Protein AF-A0A9P4WHP0-F1 (afdb_monomer)

Secondary structure (DSSP, 8-state):
---------THHHHTTSSSSS------------------------PPPP-PPP-------------------------------------------------------------------------PPPPPPPPTT-GGGHHHHHHHHHHHHHHHHHHHHHHHHHHHHHHHHHTTTGGGGGGSEEEEEE-TTTSTTGGGSPPSHHHHHHHHHHHHHTT-SS-PEEEEE-GGGGTT-HHHHHHHHHTTSSSEEEEEPTTHHHHHHHHHHHT-TT--GGGSEEEEE-TTT-HHHIIIIIHHHHHHHHHHHHHHHHHHHHHHSTTTGGG--TTT-GGGTTT---EEEEESS----TTHHHHHTTHHHHHHHHHHHHHHHHHHHHHHTTS-SSSPPPPHHHHHHHHHHHHHHHHHHHHHHHHHHHHHTT---SPPP--SSS--TT--TTGGGHHHHHHHHHHHHHHHHHHHHHHHHHHH-TTTHHHHHHHHHHHHHHHHSS-TTTS-GGGGGGGGSHHHHHHHHHHHHHHT--THHHHHHHHHHHHHHHHHHHHHHHHHHHHHHHHHHHHHHHHHHHHHHHHHHHHHHHS--HHHHHHHHHHHHHHHHHHTTTT---TTS-HHHHHHHHHHHHHHHHHHHTS-GGGTPPP-----TTSPPPBPHHHHHT--TT-TTS----PBPHHHHHHHHHHHHHHHHHHHHHHHH----SSHHHHHHHHHHHHHHHHHTS-TTSS-SHHHHHHHHHTT-HHHHHHHHHHHHHHHHHHHGGGGS--SS-HHHHHHHHHHHHHHHHHHHHHHHHHHHSGGG---SHHHHHHHHHHHHHHHHHHHHS-HHHHHHHHHHHHHHHHHHHHHHHH-HHHHHHHHHHHHHHHHHHHHHHHHHHHHH-------------------------HHHHHHHHHHHHHTT-

Solvent-accessible surface area (backbone atoms only — not comparable to full-atom values): 54658 Å² total; per-residue (Å²): 135,88,84,86,89,85,89,85,75,77,68,76,66,60,72,74,74,65,85,86,76,89,84,83,85,85,87,85,89,88,80,88,88,88,82,82,88,84,86,87,83,91,82,89,82,86,83,82,89,80,87,83,85,90,75,92,76,99,80,72,85,85,77,92,83,85,85,85,84,90,87,87,84,88,84,87,80,89,84,89,89,84,86,90,85,88,85,85,88,86,90,85,81,88,84,86,92,80,83,90,86,84,80,87,88,88,85,82,84,86,84,89,87,86,87,79,91,82,90,77,87,76,89,73,81,86,72,76,83,79,78,91,74,60,85,83,38,74,89,36,48,68,55,51,54,52,50,51,54,51,51,53,52,52,50,52,54,49,51,56,48,51,50,58,48,48,49,57,45,54,56,39,57,74,50,30,68,81,26,35,51,63,44,36,29,39,34,36,53,28,28,29,68,48,85,90,39,59,82,45,84,57,49,55,37,60,50,52,55,48,49,52,48,64,48,59,75,69,53,79,90,49,58,32,77,44,80,51,63,37,73,85,36,84,65,39,77,56,50,57,36,36,44,36,48,64,56,81,29,64,24,34,39,38,33,30,66,40,31,34,56,55,42,51,46,17,27,58,71,32,37,62,83,66,58,31,44,67,30,23,38,37,39,34,42,30,46,84,40,56,65,58,30,64,71,48,50,52,51,49,51,52,50,49,52,54,55,44,39,77,48,40,37,66,57,49,52,64,71,42,57,92,53,54,95,69,48,32,46,90,47,16,48,49,50,56,55,54,32,48,36,65,39,75,42,49,36,23,49,71,52,63,78,72,48,52,44,72,53,42,71,47,52,55,51,44,45,52,53,29,49,51,48,54,68,68,45,46,67,62,61,47,52,50,65,53,68,77,94,50,82,62,59,57,68,70,58,48,50,51,50,50,52,52,48,54,55,53,50,29,49,54,52,23,44,57,57,47,44,50,51,50,73,70,65,45,78,44,55,36,53,58,65,63,64,67,42,65,39,81,62,19,14,57,46,20,71,48,26,53,59,55,52,25,51,51,43,22,47,45,27,40,29,51,15,42,49,43,54,35,50,33,41,71,63,32,86,74,53,39,60,56,49,50,54,46,54,51,45,56,35,51,51,34,28,79,44,65,63,70,34,26,53,81,80,55,62,63,23,75,78,36,62,42,24,29,51,30,56,36,42,37,23,43,56,42,44,39,57,65,77,54,43,59,56,29,51,51,54,31,50,49,43,38,51,53,34,60,63,43,40,61,55,27,51,51,48,35,52,50,50,52,53,50,50,54,52,51,48,54,45,54,52,50,55,49,51,52,51,55,48,47,47,66,76,58,54,48,71,66,59,48,51,54,52,50,50,56,49,52,57,51,52,42,62,74,67,38,38,81,65,80,59,96,86,57,50,66,69,59,49,49,51,31,33,49,52,42,47,52,49,44,45,53,42,54,69,50,50,60,80,75,72,55,78,72,85,66,81,86,59,98,84,56,76,69,36,57,26,66,71,65,60,76,65,66,59,98,80,59,74,83,66,90,71,88,79,49,76,11,74,66,26,56,46,47,56,52,43,56,52,44,42,54,47,53,52,51,55,48,50,63,71,75,43,96,76,79,91,65,58,62,62,57,49,50,52,52,53,48,53,54,48,56,53,59,72,67,49,55,86,72,71,48,92,44,72,69,36,44,50,56,32,30,78,69,72,38,20,24,64,57,49,52,47,52,45,51,52,27,49,51,50,24,62,70,21,49,72,38,66,58,90,82,65,93,58,60,72,62,33,52,53,35,25,50,51,19,46,52,27,29,50,51,41,47,54,50,51,49,52,25,71,74,35,88,58,22,58,72,87,51,75,65,51,53,54,52,50,52,60,30,42,53,50,31,50,50,31,47,74,74,46,54,80,71,50,25,54,55,26,50,53,46,46,51,59,50,48,54,54,47,56,58,45,35,81,75,34,73,68,48,44,56,55,45,60,61,51,45,59,55,52,56,52,53,48,53,57,52,49,54,55,53,51,78,73,65,76,76,89,76,84,90,85,90,83,76,88,90,84,90,77,92,83,91,88,83,82,92,81,91,54,86,72,47,60,60,52,50,54,54,50,53,57,62,68,76,79

Mean predicted aligned er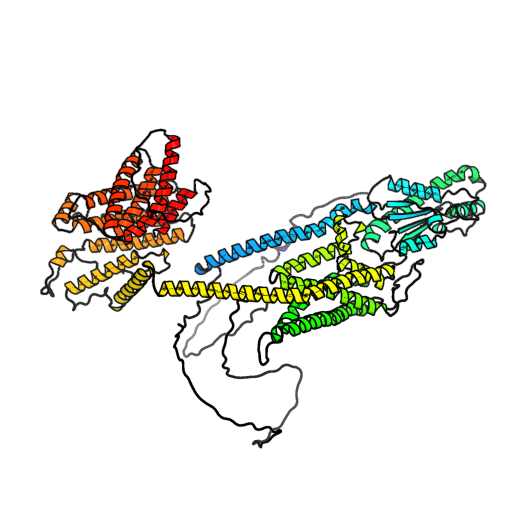ror: 20.25 Å

InterPro domains:
  IPR007219 Xylanolytic transcriptional activator, regulatory domain [SM00906] (593-663)
  IPR022703 Domain of unknown function DUF3533 [PF12051] (155-548)
  IPR053001 MNNG export permease-like [PTHR34814] (117-574)

Sequence (929 aa):
MAARPNYVSKEEMERRMQTIRNSTDPQPSKRPSSIKSSTTARSDLVPPNMPEPTLGCQIAPNYDREQWPYNSDGDTTDTESEAESPAEDGPINDPLAIEKAETQRSRGITPALSKMHTQRSRRRSNAAPQPPAGFWHWQMAGVRLHVLKLWLRTNLILAVAIMAFLCLFWGALFRQNDNVKHLKILVVDFDGQISPYTSTTPFVGPFITRAINNMTEAGGIVPTYVFKSPEDFNNDPLEVREAVYDMHVWAAVVINANATALLDSAIRQGNASYDPAGACQVVYNTARDQTVASSYIVPSLTVLQKRAISTFGAAWILHLQDDLPNLRITDAPQALSPGIEFTTYDLRPFGPPIATPAVSIGLIYLIIISFFSFTFFLPIHMKYLSPKGHPPLLFHHLIAWRYIATVMSYFFLSLVYSFVSLAFLMPMSNQPASHVWPAKNANAYGRGTFVVYWMGNWVGMTAFGLASENVAMLLGTPWTALWLIFWVISNVTTGFYALDLAPNFYRWGYAWPMHNIVELTRSTLFDLQQSHVGRNFGILFAWVAVDTILFPVCCYFMRWNTARVKRNAAKAEADWNAKMEKERAEPSLMARVTTLGSIANRTALLLRLQELNKGESFIVQEIKLRTWWSLVIADNWCPSSLGLPRMLRADSTTNLPMDEPDFQQLSAADSTQYINRQNGLWAYHASLASIFALIQDINFILVANDIDGSMTGHVDMVAQRLLEWHDSLPSTMLMNDANLNTYRTKGHGGSLIALYFGYHYYSIILYFQFLNPSHQEIDKAATYANRAKQHALAFSRLLHTARSQKDCHVVYLVVAHLTVVSSSVLLHSLLFGDAAEVEEARTLLTLNFEALEELTTIDVCASQLLTRGYGSVKSSSSIGLESKKAATGVPLMNYSTFPSAASTDRRYSAHSSSSGAGKEVSRFCYWIY

Structure (mmCIF, N/CA/C/O backbone):
data_AF-A0A9P4WHP0-F1
#
_entry.id   AF-A0A9P4WHP0-F1
#
loop_
_atom_site.group_PDB
_atom_site.id
_atom_site.type_symbol
_atom_site.label_atom_id
_atom_site.label_alt_id
_atom_site.label_comp_id
_atom_site.label_asym_id
_atom_site.label_entity_id
_atom_site.label_seq_id
_atom_site.pdbx_PDB_ins_code
_atom_site.Cartn_x
_atom_site.Cartn_y
_atom_site.Cartn_z
_atom_site.occupancy
_atom_site.B_iso_or_equiv
_atom_site.auth_seq_id
_atom_site.auth_comp_id
_atom_site.auth_asym_id
_atom_site.auth_atom_id
_atom_site.pdbx_PDB_model_num
ATOM 1 N N . MET A 1 1 ? -33.450 35.196 20.766 1.00 36.09 1 MET A N 1
ATOM 2 C CA . MET A 1 1 ? -32.318 36.152 20.732 1.00 36.09 1 MET A CA 1
ATOM 3 C C . MET A 1 1 ? -31.842 36.306 19.293 1.00 36.09 1 MET A C 1
ATOM 5 O O . MET A 1 1 ? -31.959 35.348 18.539 1.00 36.09 1 MET A O 1
ATOM 9 N N . ALA A 1 2 ? -31.365 37.493 18.913 1.00 26.62 2 ALA A N 1
ATOM 10 C CA . ALA A 1 2 ? -30.717 37.770 17.620 1.00 26.62 2 ALA A CA 1
ATOM 11 C C . ALA A 1 2 ? -29.174 37.575 17.749 1.00 26.62 2 ALA A C 1
ATOM 13 O O . ALA A 1 2 ? -28.721 37.281 18.851 1.00 26.62 2 ALA A O 1
ATOM 14 N N . ALA A 1 3 ? -28.314 37.690 16.725 1.00 24.94 3 ALA A N 1
ATOM 15 C CA . ALA A 1 3 ? -28.490 38.219 15.364 1.00 24.94 3 ALA A CA 1
ATOM 16 C C . ALA A 1 3 ? -27.494 37.611 14.331 1.00 24.94 3 ALA A C 1
ATOM 18 O O . ALA A 1 3 ? -26.549 36.916 14.693 1.00 24.94 3 ALA A O 1
ATOM 19 N N . ARG A 1 4 ? -27.699 37.935 13.043 1.00 30.91 4 ARG A N 1
ATOM 20 C CA . ARG A 1 4 ? -26.698 37.976 11.936 1.00 30.91 4 ARG A CA 1
ATOM 21 C C . ARG A 1 4 ? -26.166 39.437 11.806 1.00 30.91 4 ARG A C 1
ATOM 23 O O . ARG A 1 4 ? -26.765 40.275 12.484 1.00 30.91 4 ARG A O 1
ATOM 30 N N . PRO A 1 5 ? -25.171 39.834 10.962 1.00 45.03 5 PRO A N 1
ATOM 31 C CA . PRO A 1 5 ? -24.539 39.186 9.791 1.00 45.03 5 PRO A CA 1
ATOM 32 C C . PRO A 1 5 ? -22.991 39.027 9.996 1.00 45.03 5 PRO A C 1
ATOM 34 O O . PRO A 1 5 ? -22.648 38.575 11.079 1.00 45.03 5 PRO A O 1
ATOM 37 N N . ASN A 1 6 ? -21.995 39.256 9.111 1.00 29.66 6 ASN A N 1
ATOM 38 C CA . ASN A 1 6 ? -21.911 39.848 7.760 1.00 29.66 6 ASN A CA 1
ATOM 39 C C . ASN A 1 6 ? -20.656 39.422 6.947 1.00 29.66 6 ASN A C 1
ATOM 41 O O . ASN A 1 6 ? -19.779 38.733 7.458 1.00 29.66 6 ASN A O 1
ATOM 45 N N . TYR A 1 7 ? -20.588 39.863 5.683 1.00 32.91 7 TYR A N 1
ATOM 46 C CA . TYR A 1 7 ? -19.432 39.799 4.769 1.00 32.91 7 TYR A CA 1
ATOM 47 C C . TYR A 1 7 ? -18.360 40.876 5.065 1.00 32.91 7 TYR A C 1
ATOM 49 O O . TYR A 1 7 ? -18.645 41.877 5.720 1.00 32.91 7 TYR A O 1
ATOM 57 N N . VAL A 1 8 ? -17.158 40.708 4.490 1.00 33.97 8 VAL A N 1
ATOM 58 C CA . VAL A 1 8 ? -16.071 41.714 4.424 1.00 33.97 8 VAL A CA 1
ATOM 59 C C . VAL A 1 8 ? -15.879 42.180 2.967 1.00 33.97 8 VAL A C 1
ATOM 61 O O . VAL A 1 8 ? -15.981 41.362 2.051 1.00 33.97 8 VAL A O 1
ATOM 64 N N . SER A 1 9 ? -15.637 43.481 2.741 1.00 32.38 9 SER A N 1
ATOM 65 C CA . SER A 1 9 ? -15.524 44.107 1.406 1.00 32.38 9 SER A CA 1
ATOM 66 C C . SER A 1 9 ? -14.069 44.275 0.920 1.00 32.38 9 SER A C 1
ATOM 68 O O . SER A 1 9 ? -13.111 44.026 1.649 1.00 32.38 9 SER A O 1
ATOM 70 N N . LYS A 1 10 ? -13.895 44.707 -0.340 1.00 36.50 10 LYS A N 1
ATOM 71 C CA . LYS A 1 10 ? -12.580 44.926 -0.985 1.00 36.50 10 LYS A CA 1
ATOM 72 C C . LYS A 1 10 ? -11.769 46.111 -0.429 1.00 36.50 10 LYS A C 1
ATOM 74 O O . LYS A 1 10 ? -10.568 46.182 -0.676 1.00 36.50 10 LYS A O 1
ATOM 79 N N . GLU A 1 11 ? -12.400 47.040 0.284 1.00 39.84 11 GLU A N 1
ATOM 80 C CA . GLU A 1 11 ? -11.834 48.371 0.573 1.00 39.84 11 GLU A CA 1
ATOM 81 C C . GLU A 1 11 ? -10.680 48.361 1.590 1.00 39.84 11 GLU A C 1
ATOM 83 O O . GLU A 1 11 ? -9.883 49.299 1.633 1.00 39.84 11 GLU A O 1
ATOM 88 N N . GLU A 1 12 ? -10.545 47.293 2.379 1.00 40.62 12 GLU A N 1
ATOM 89 C CA . GLU A 1 12 ? -9.467 47.139 3.365 1.00 40.62 12 GLU A CA 1
ATOM 90 C C . GLU A 1 12 ? -8.081 46.991 2.699 1.00 40.62 12 GLU A C 1
ATOM 92 O O . GLU A 1 12 ? -7.055 47.335 3.289 1.00 40.62 12 GLU A O 1
ATOM 97 N N . MET A 1 13 ? -8.034 46.493 1.454 1.00 40.00 13 MET A N 1
ATOM 98 C CA . MET A 1 13 ? -6.776 46.161 0.773 1.00 40.00 13 MET A CA 1
ATOM 99 C C . MET A 1 13 ? -6.146 47.358 0.041 1.00 40.00 13 MET A C 1
ATOM 101 O O . MET A 1 13 ? -4.922 47.461 -0.027 1.00 40.00 13 MET A O 1
ATOM 105 N N . GLU A 1 14 ? -6.957 48.290 -0.466 1.00 41.91 14 GLU A N 1
ATOM 106 C CA . GLU A 1 14 ? -6.474 49.450 -1.233 1.00 41.91 14 GLU A CA 1
ATOM 107 C C . GLU A 1 14 ? -5.872 50.535 -0.322 1.00 41.91 14 GLU A C 1
ATOM 109 O O . GLU A 1 14 ? -4.846 51.135 -0.657 1.00 41.91 14 GLU A O 1
ATOM 114 N N . ARG A 1 15 ? -6.412 50.703 0.897 1.00 38.97 15 ARG A N 1
ATOM 115 C CA . ARG A 1 15 ? -5.933 51.685 1.894 1.00 38.97 15 ARG A CA 1
ATOM 116 C C . ARG A 1 15 ? -4.474 51.491 2.328 1.00 38.97 15 ARG A C 1
ATOM 118 O O . ARG A 1 15 ? -3.882 52.420 2.868 1.00 38.97 15 ARG A O 1
ATOM 125 N N . ARG A 1 16 ? -3.873 50.314 2.100 1.00 38.75 16 ARG A N 1
ATOM 126 C CA . ARG A 1 16 ? -2.467 50.029 2.453 1.00 38.75 16 ARG A CA 1
ATOM 127 C C . ARG A 1 16 ? -1.449 50.348 1.352 1.00 38.75 16 ARG A C 1
ATOM 129 O O . ARG A 1 16 ? -0.257 50.319 1.641 1.00 38.75 16 ARG A O 1
ATOM 136 N N . MET A 1 17 ? -1.871 50.684 0.128 1.00 37.44 17 MET A N 1
ATOM 137 C CA . MET A 1 17 ? -0.944 51.041 -0.965 1.00 37.44 17 MET A CA 1
ATOM 138 C C . MET A 1 17 ? -0.715 52.553 -1.145 1.00 37.44 17 MET A C 1
ATOM 140 O O . MET A 1 17 ? 0.151 52.945 -1.924 1.00 37.44 17 MET A O 1
ATOM 144 N N . GLN A 1 18 ? -1.457 53.417 -0.443 1.00 34.00 18 GLN A N 1
ATOM 145 C CA . GLN A 1 18 ? -1.457 54.869 -0.692 1.00 34.00 18 GLN A CA 1
ATOM 146 C C . GLN A 1 18 ? -0.541 55.712 0.217 1.00 34.00 18 GLN A C 1
ATOM 148 O O . GLN A 1 18 ? -0.401 56.908 -0.020 1.00 34.00 18 GLN A O 1
ATOM 153 N N . THR A 1 19 ? 0.134 55.120 1.207 1.00 33.06 19 THR A N 1
ATOM 154 C CA . THR A 1 19 ? 0.873 55.872 2.248 1.00 33.06 19 THR A CA 1
ATOM 155 C C . THR A 1 19 ? 2.374 56.076 1.970 1.00 33.06 19 THR A C 1
ATOM 157 O O . THR A 1 19 ? 3.076 56.615 2.818 1.00 33.06 19 THR A O 1
ATOM 160 N N . ILE A 1 20 ? 2.898 55.667 0.804 1.00 34.22 20 ILE A N 1
ATOM 161 C CA . ILE A 1 20 ? 4.313 55.883 0.415 1.00 34.22 20 ILE A CA 1
ATOM 162 C C . ILE A 1 20 ? 4.407 56.505 -0.992 1.00 34.22 20 ILE A C 1
ATOM 164 O O . ILE A 1 20 ? 5.071 55.995 -1.895 1.00 34.22 20 ILE A O 1
ATOM 168 N N . ARG A 1 21 ? 3.698 57.622 -1.198 1.00 28.08 21 ARG A N 1
ATOM 169 C CA . ARG A 1 21 ? 3.829 58.479 -2.388 1.00 28.08 21 ARG A CA 1
ATOM 170 C C . ARG A 1 21 ? 3.374 59.914 -2.075 1.00 28.08 21 ARG A C 1
ATOM 172 O O . ARG A 1 21 ? 2.178 60.172 -2.141 1.00 28.08 21 ARG A O 1
ATOM 179 N N . ASN A 1 22 ? 4.339 60.797 -1.756 1.00 27.88 22 ASN A N 1
ATOM 180 C CA . ASN A 1 22 ? 4.355 62.280 -1.887 1.00 27.88 22 ASN A CA 1
ATOM 181 C C . ASN A 1 22 ? 4.908 63.045 -0.655 1.00 27.88 22 ASN A C 1
ATOM 183 O O . ASN A 1 22 ? 4.143 63.460 0.209 1.00 27.88 22 ASN A O 1
ATOM 187 N N . SER A 1 23 ? 6.216 63.340 -0.658 1.00 26.75 23 SER A N 1
ATOM 188 C CA . SER A 1 23 ? 6.833 64.536 -0.034 1.00 26.75 23 SER A CA 1
ATOM 189 C C . SER A 1 23 ? 8.264 64.713 -0.585 1.00 26.75 23 SER A C 1
ATOM 191 O O . SER A 1 23 ? 9.189 64.058 -0.120 1.00 26.75 23 SER A O 1
ATOM 193 N N . THR A 1 24 ? 8.432 65.334 -1.761 1.00 30.05 24 THR A N 1
ATOM 194 C CA . THR A 1 24 ? 8.675 66.785 -2.016 1.00 30.05 24 THR A CA 1
ATOM 195 C C . THR A 1 24 ? 10.162 67.159 -2.130 1.00 30.05 24 THR A C 1
ATOM 197 O O . THR A 1 24 ? 10.890 67.139 -1.145 1.00 30.05 24 THR A O 1
ATOM 200 N N . ASP A 1 25 ? 10.556 67.538 -3.350 1.00 30.50 25 ASP A N 1
ATOM 201 C CA . ASP A 1 25 ? 11.824 68.183 -3.761 1.00 30.50 25 ASP A CA 1
ATOM 202 C C . ASP A 1 25 ? 11.859 69.670 -3.296 1.00 30.50 25 ASP A C 1
ATOM 204 O O . ASP A 1 25 ? 10.776 70.199 -3.001 1.00 30.50 25 ASP A O 1
ATOM 208 N N . PRO A 1 26 ? 13.016 70.383 -3.226 1.00 39.88 26 PRO A N 1
ATOM 209 C CA . PRO A 1 26 ? 13.577 70.976 -4.458 1.00 39.88 26 PRO A CA 1
ATOM 210 C C . PRO A 1 26 ? 15.121 71.192 -4.561 1.00 39.88 26 PRO A C 1
ATOM 212 O O . PRO A 1 26 ? 15.841 71.421 -3.590 1.00 39.88 26 PRO A O 1
ATOM 215 N N . GLN A 1 27 ? 15.584 71.275 -5.818 1.00 27.23 27 GLN A N 1
ATOM 216 C CA . GLN A 1 27 ? 16.851 71.851 -6.347 1.00 27.23 27 GLN A CA 1
ATOM 217 C C . GLN A 1 27 ? 17.047 73.367 -6.005 1.00 27.23 27 GLN A C 1
ATOM 219 O O . GLN A 1 27 ? 16.036 74.001 -5.691 1.00 27.23 27 GLN A O 1
ATOM 224 N N . PRO A 1 28 ? 18.259 74.012 -6.116 1.00 38.47 28 PRO A N 1
ATOM 225 C CA . PRO A 1 28 ? 19.133 73.891 -7.302 1.00 38.47 28 PRO A CA 1
ATOM 226 C C . PRO A 1 28 ? 20.680 74.095 -7.238 1.00 38.47 28 PRO A C 1
ATOM 228 O O . PRO A 1 28 ? 21.226 74.926 -6.518 1.00 38.47 28 PRO A O 1
ATOM 231 N N . SER A 1 29 ? 21.349 73.500 -8.241 1.00 24.05 29 SER A N 1
ATOM 232 C CA . SER A 1 29 ? 22.529 74.013 -8.994 1.00 24.05 29 SER A CA 1
ATOM 233 C C . SER A 1 29 ? 23.916 74.247 -8.335 1.00 24.05 29 SER A C 1
ATOM 235 O O . SER A 1 29 ? 24.087 75.132 -7.500 1.00 24.05 29 SER A O 1
ATOM 237 N N . LYS A 1 30 ? 24.963 73.595 -8.894 1.00 26.61 30 LYS A N 1
ATOM 238 C CA . LYS A 1 30 ? 26.261 74.205 -9.311 1.00 26.61 30 LYS A CA 1
ATOM 239 C C . LYS A 1 30 ? 27.189 73.223 -10.070 1.00 26.61 30 LYS A C 1
ATOM 241 O O . LYS A 1 30 ? 27.093 72.011 -9.924 1.00 26.61 30 LYS A O 1
ATOM 246 N N . ARG A 1 31 ? 28.092 73.786 -10.884 1.00 23.95 31 ARG A N 1
ATOM 247 C CA . ARG A 1 31 ? 29.297 73.219 -11.556 1.00 23.95 31 ARG A CA 1
ATOM 248 C C . ARG A 1 31 ? 30.455 74.226 -11.311 1.00 23.95 31 ARG A C 1
ATOM 250 O O . ARG A 1 31 ? 30.121 75.330 -10.869 1.00 23.95 31 ARG A O 1
ATOM 257 N N . PRO A 1 32 ? 31.757 73.960 -11.593 1.00 36.12 32 PRO A N 1
ATOM 258 C CA . PRO A 1 32 ? 32.384 72.908 -12.421 1.00 36.12 32 PRO A CA 1
ATOM 259 C C . PRO A 1 32 ? 33.169 71.883 -11.531 1.00 36.12 32 PRO A C 1
ATOM 261 O O . PRO A 1 32 ? 32.614 71.547 -10.493 1.00 36.12 32 PRO A O 1
ATOM 264 N N . SER A 1 33 ? 34.333 71.252 -11.805 1.00 23.78 33 SER A N 1
ATOM 265 C CA . SER A 1 33 ? 35.394 71.460 -12.820 1.00 23.78 33 SER A CA 1
ATOM 266 C C . SER A 1 33 ? 36.263 70.221 -13.130 1.00 23.78 33 SER A C 1
ATOM 268 O O . SER A 1 33 ? 36.141 69.170 -12.514 1.00 23.78 33 SER A O 1
ATOM 270 N N . SER A 1 34 ? 37.134 70.385 -14.131 1.00 22.73 34 SER A N 1
ATOM 271 C CA . SER A 1 34 ? 38.123 69.457 -14.713 1.00 22.73 34 SER A CA 1
ATOM 272 C C . SER A 1 34 ? 39.498 69.429 -14.023 1.00 22.73 34 SER A C 1
ATOM 274 O O . SER A 1 34 ? 39.873 70.464 -13.478 1.00 22.73 34 SER A O 1
ATOM 276 N N . ILE A 1 35 ? 40.318 68.379 -14.260 1.00 24.38 35 ILE A N 1
ATOM 277 C CA . ILE A 1 35 ? 41.658 68.455 -14.926 1.00 24.38 35 ILE A CA 1
ATOM 278 C C . ILE A 1 35 ? 42.368 67.069 -15.044 1.00 24.38 35 ILE A C 1
ATOM 280 O O . ILE A 1 35 ? 42.431 66.355 -14.058 1.00 24.38 35 ILE A O 1
ATOM 284 N N . LYS A 1 36 ? 42.916 66.757 -16.246 1.00 24.30 36 LYS A N 1
ATOM 285 C CA . LYS A 1 36 ? 44.082 65.879 -16.623 1.00 24.30 36 LYS A CA 1
ATOM 286 C C . LYS A 1 36 ? 44.209 64.450 -16.015 1.00 24.30 36 LYS A C 1
ATOM 288 O O . LYS A 1 36 ? 44.166 64.278 -14.812 1.00 24.30 36 LYS A O 1
ATOM 293 N N . SER A 1 37 ? 44.279 63.350 -16.790 1.00 22.44 37 SER A N 1
ATOM 294 C CA . SER A 1 37 ? 45.376 62.840 -17.670 1.00 22.44 37 SER A CA 1
ATOM 295 C C . SER A 1 37 ? 46.680 62.473 -16.919 1.00 22.44 37 SER A C 1
ATOM 297 O O . SER A 1 37 ? 47.179 63.330 -16.202 1.00 22.44 37 SER A O 1
ATOM 299 N N . SER A 1 38 ? 47.344 61.315 -17.098 1.00 21.58 38 SER A N 1
ATOM 300 C CA . SER A 1 38 ? 47.121 60.141 -17.982 1.00 21.58 38 SER A CA 1
ATOM 301 C C . SER A 1 38 ? 48.123 58.990 -17.675 1.00 21.58 38 SER A C 1
ATOM 303 O O . SER A 1 38 ? 49.046 59.186 -16.892 1.00 21.58 38 SER A O 1
ATOM 305 N N . THR A 1 39 ? 48.020 57.872 -18.421 1.00 23.56 39 THR A N 1
ATOM 306 C CA . THR A 1 39 ? 49.125 56.942 -18.801 1.00 23.56 39 THR A CA 1
ATOM 307 C C . THR A 1 39 ? 49.361 55.661 -17.954 1.00 23.56 39 THR A C 1
ATOM 309 O O . THR A 1 39 ? 49.284 55.662 -16.733 1.00 23.56 39 THR A O 1
ATOM 312 N N . THR A 1 40 ? 49.760 54.589 -18.668 1.00 25.41 40 THR A N 1
ATOM 313 C CA . THR A 1 40 ? 50.445 53.327 -18.253 1.00 25.41 40 THR A CA 1
ATOM 314 C C . THR A 1 40 ? 49.694 52.142 -17.597 1.00 25.41 40 THR A C 1
ATOM 316 O O . THR A 1 40 ? 49.455 52.106 -16.401 1.00 25.41 40 THR A O 1
ATOM 319 N N . ALA A 1 41 ? 49.553 51.083 -18.416 1.00 24.39 41 ALA A N 1
ATOM 320 C CA . ALA A 1 41 ? 49.989 49.690 -18.169 1.00 24.39 41 ALA A CA 1
ATOM 321 C C . ALA A 1 41 ? 49.220 48.719 -17.228 1.00 24.39 41 ALA A C 1
ATOM 323 O O . ALA A 1 41 ? 49.529 48.574 -16.055 1.00 24.39 41 ALA A O 1
ATOM 324 N N . ARG A 1 42 ? 48.392 47.871 -17.867 1.00 22.56 42 ARG A N 1
ATOM 325 C CA . ARG A 1 42 ? 48.615 46.407 -18.024 1.00 22.56 42 ARG A CA 1
ATOM 326 C C . ARG A 1 42 ? 48.979 45.571 -16.776 1.00 22.56 42 ARG A C 1
ATOM 328 O O . ARG A 1 42 ? 50.163 45.385 -16.520 1.00 22.56 42 ARG A O 1
ATOM 335 N N . SER A 1 43 ? 47.996 44.843 -16.235 1.00 23.00 43 SER A N 1
ATOM 336 C CA . SER A 1 43 ? 48.051 43.366 -16.140 1.00 23.00 43 SER A CA 1
ATOM 337 C C . SER A 1 43 ? 46.713 42.745 -15.711 1.00 23.00 43 SER A C 1
ATOM 339 O O . SER A 1 43 ? 45.801 43.423 -15.248 1.00 23.00 43 SER A O 1
ATOM 341 N N . ASP A 1 44 ? 46.630 41.442 -15.931 1.00 24.34 44 ASP A N 1
ATOM 342 C CA . ASP A 1 44 ? 45.482 40.540 -15.870 1.00 24.34 44 ASP A CA 1
ATOM 343 C C . ASP A 1 44 ? 44.793 40.439 -14.492 1.00 24.34 44 ASP A C 1
ATOM 345 O O . ASP A 1 44 ? 45.457 40.369 -13.459 1.00 24.34 44 ASP A O 1
ATOM 349 N N . LEU A 1 45 ? 43.455 40.343 -14.479 1.00 25.11 45 LEU A N 1
ATOM 350 C CA . LEU A 1 45 ? 42.664 39.978 -13.295 1.00 25.11 45 LEU A CA 1
ATOM 351 C C . LEU A 1 45 ? 41.534 39.003 -13.655 1.00 25.11 45 LEU A C 1
ATOM 353 O O . LEU A 1 45 ? 40.618 39.333 -14.408 1.00 25.11 45 LEU A O 1
ATOM 357 N N . VAL A 1 46 ? 41.590 37.811 -13.059 1.00 25.47 46 VAL A N 1
ATOM 358 C CA . VAL A 1 46 ? 40.513 36.811 -13.046 1.00 25.47 46 VAL A CA 1
ATOM 359 C C . VAL A 1 46 ? 39.581 37.098 -11.856 1.00 25.47 46 VAL A C 1
ATOM 361 O O . VAL A 1 46 ? 40.075 37.156 -10.729 1.00 25.47 46 VAL A O 1
ATOM 364 N N . PRO A 1 47 ? 38.256 37.251 -12.049 1.00 30.45 47 PRO A N 1
ATOM 365 C CA . PRO A 1 47 ? 37.286 37.285 -10.951 1.00 30.45 47 PRO A CA 1
ATOM 366 C C . PRO A 1 47 ? 36.934 35.866 -10.446 1.00 30.45 47 PRO A C 1
ATOM 368 O O . PRO A 1 47 ? 37.006 34.915 -11.226 1.00 30.45 47 PRO A O 1
ATOM 371 N N . PRO A 1 48 ? 36.543 35.697 -9.167 1.00 28.75 48 PRO A N 1
ATOM 372 C CA . PRO A 1 48 ? 36.455 34.386 -8.517 1.00 28.75 48 PRO A CA 1
ATOM 373 C C . PRO A 1 48 ? 35.099 33.667 -8.659 1.00 28.75 48 PRO A C 1
ATOM 375 O O . PRO A 1 48 ? 34.091 34.240 -9.072 1.00 28.75 48 PRO A O 1
ATOM 378 N N . ASN A 1 49 ? 35.090 32.398 -8.239 1.00 23.95 49 ASN A N 1
ATOM 379 C CA . ASN A 1 49 ? 33.911 31.533 -8.140 1.00 23.95 49 ASN A CA 1
ATOM 380 C C . ASN A 1 49 ? 32.812 32.098 -7.216 1.00 23.95 49 ASN A C 1
ATOM 382 O O . ASN A 1 49 ? 33.102 32.689 -6.177 1.00 23.95 49 ASN A O 1
ATOM 386 N N . MET A 1 50 ? 31.555 31.759 -7.519 1.00 23.56 50 MET A N 1
ATOM 387 C CA . MET A 1 50 ? 30.468 31.662 -6.533 1.00 23.56 50 MET A CA 1
ATOM 388 C C . MET A 1 50 ? 29.956 30.208 -6.479 1.00 23.56 50 MET A C 1
ATOM 390 O O . MET A 1 50 ? 30.035 29.516 -7.495 1.00 23.56 50 MET A O 1
ATOM 394 N N . PRO A 1 51 ? 29.474 29.718 -5.321 1.00 25.52 51 PRO A N 1
ATOM 395 C CA . PRO A 1 51 ? 29.130 28.308 -5.135 1.00 25.52 51 PRO A CA 1
ATOM 396 C C . PRO A 1 51 ? 27.761 27.934 -5.724 1.00 25.52 51 PRO A C 1
ATOM 398 O O . PRO A 1 51 ? 26.788 28.674 -5.579 1.00 25.52 51 PRO A O 1
ATOM 401 N N . GLU A 1 52 ? 27.661 26.741 -6.318 1.00 26.67 52 GLU A N 1
ATOM 402 C CA . GLU A 1 52 ? 26.372 26.130 -6.669 1.00 26.67 52 GLU A CA 1
ATOM 403 C C . GLU A 1 52 ? 25.710 25.476 -5.436 1.00 26.67 52 GLU A C 1
ATOM 405 O O . GLU A 1 52 ? 26.398 24.830 -4.639 1.00 26.67 52 GLU A O 1
ATOM 410 N N . PRO A 1 53 ? 24.378 25.591 -5.262 1.00 26.44 53 PRO A N 1
ATOM 411 C CA . PRO A 1 53 ? 23.664 24.943 -4.166 1.00 26.44 53 PRO A CA 1
ATOM 412 C C . PRO A 1 53 ? 23.442 23.446 -4.432 1.00 26.44 53 PRO A C 1
ATOM 414 O O . PRO A 1 53 ? 22.900 23.041 -5.462 1.00 26.44 53 PRO A O 1
ATOM 417 N N . THR A 1 54 ? 23.794 22.607 -3.461 1.00 26.11 54 THR A N 1
ATOM 418 C CA . THR A 1 54 ? 23.627 21.151 -3.525 1.00 26.11 54 THR A CA 1
ATOM 419 C C . THR A 1 54 ? 22.167 20.722 -3.333 1.00 26.11 54 THR A C 1
ATOM 421 O O . THR A 1 54 ? 21.665 20.657 -2.213 1.00 26.11 54 THR A O 1
ATOM 424 N N . LEU A 1 55 ? 21.487 20.337 -4.421 1.00 23.98 55 LEU A N 1
ATOM 425 C CA . LEU A 1 55 ? 20.208 19.615 -4.359 1.00 23.98 55 LEU A CA 1
ATOM 426 C C . LEU A 1 55 ? 20.373 18.154 -4.800 1.00 23.98 55 LEU A C 1
ATOM 428 O O . LEU A 1 55 ? 20.684 17.858 -5.953 1.00 23.98 55 LEU A O 1
ATOM 432 N N . GLY A 1 56 ? 20.140 17.222 -3.875 1.00 28.12 56 GLY A N 1
ATOM 433 C CA . GLY A 1 56 ? 20.235 15.790 -4.147 1.00 28.12 56 GLY A CA 1
ATOM 434 C C . GLY A 1 56 ? 19.043 15.261 -4.948 1.00 28.12 56 GLY A C 1
ATOM 435 O O . GLY A 1 56 ? 17.910 15.295 -4.475 1.00 28.12 56 GLY A O 1
ATOM 436 N N . CYS A 1 57 ? 19.299 14.700 -6.133 1.00 24.62 57 CYS A N 1
ATOM 437 C CA . CYS A 1 57 ? 18.319 13.931 -6.909 1.00 24.62 57 CYS A CA 1
ATOM 438 C C . CYS A 1 57 ? 18.989 12.755 -7.640 1.00 24.62 57 CYS A C 1
ATOM 440 O O . CYS A 1 57 ? 19.387 12.861 -8.799 1.00 24.62 57 CYS A O 1
ATOM 442 N N . GLN A 1 58 ? 19.083 11.599 -6.973 1.00 28.47 58 GLN A N 1
ATOM 443 C CA . GLN A 1 58 ? 19.514 10.337 -7.591 1.00 28.47 58 GLN A CA 1
ATOM 444 C C . GLN A 1 58 ? 18.407 9.748 -8.489 1.00 28.47 58 GLN A C 1
ATOM 446 O O . GLN A 1 58 ? 17.798 8.731 -8.167 1.00 28.47 58 GLN A O 1
ATOM 451 N N . ILE A 1 59 ? 18.138 10.387 -9.634 1.00 27.56 59 ILE A N 1
ATOM 452 C CA . ILE A 1 59 ? 17.231 9.866 -10.672 1.00 27.56 59 ILE A CA 1
ATOM 453 C C . ILE A 1 59 ? 17.935 9.877 -12.036 1.00 27.56 59 ILE A C 1
ATOM 455 O O . ILE A 1 59 ? 17.580 10.612 -12.955 1.00 27.56 59 ILE A O 1
ATOM 459 N N . ALA A 1 60 ? 18.939 9.011 -12.171 1.00 24.17 60 ALA A N 1
ATOM 460 C CA . ALA A 1 60 ? 19.520 8.629 -13.453 1.00 24.17 60 ALA A CA 1
ATOM 461 C C . ALA A 1 60 ? 19.761 7.107 -13.456 1.00 24.17 60 ALA A C 1
ATOM 463 O O . ALA A 1 60 ? 20.431 6.608 -12.552 1.00 24.17 60 ALA A O 1
ATOM 464 N N . PRO A 1 61 ? 19.224 6.337 -14.422 1.00 25.36 61 PRO A N 1
ATOM 465 C CA . PRO A 1 61 ? 19.584 4.932 -14.564 1.00 25.36 61 PRO A CA 1
ATOM 466 C C . PRO A 1 61 ? 21.018 4.820 -15.101 1.00 25.36 61 PRO A C 1
ATOM 468 O O . PRO A 1 61 ? 21.358 5.457 -16.099 1.00 25.36 61 PRO A O 1
ATOM 471 N N . ASN A 1 62 ? 21.849 3.996 -14.457 1.00 23.59 62 ASN A N 1
ATOM 472 C CA . ASN A 1 62 ? 23.238 3.785 -14.866 1.00 23.59 62 ASN A CA 1
ATOM 473 C C . ASN A 1 62 ? 23.327 3.293 -16.319 1.00 23.59 62 ASN A C 1
ATOM 475 O O . ASN A 1 62 ? 22.845 2.208 -16.650 1.00 23.59 62 ASN A O 1
ATOM 479 N N . TYR A 1 63 ? 24.023 4.055 -17.162 1.00 26.12 63 TYR A N 1
ATOM 480 C CA . TYR A 1 63 ? 24.588 3.540 -18.405 1.00 26.12 63 TYR A CA 1
ATOM 481 C C . TYR A 1 63 ? 25.976 2.968 -18.104 1.00 26.12 63 TYR A C 1
ATOM 483 O O . TYR A 1 63 ? 26.934 3.721 -17.939 1.00 26.12 63 TYR A O 1
ATOM 491 N N . ASP A 1 64 ? 26.078 1.639 -18.033 1.00 27.47 64 ASP A N 1
ATOM 492 C CA . ASP A 1 64 ? 27.347 0.932 -17.832 1.00 27.47 64 ASP A CA 1
ATOM 493 C C . ASP A 1 64 ? 28.385 1.334 -18.901 1.00 27.47 64 ASP A C 1
ATOM 495 O O . ASP A 1 64 ? 28.281 0.963 -20.073 1.00 27.47 64 ASP A O 1
ATOM 499 N N . ARG A 1 65 ? 29.434 2.046 -18.477 1.00 25.67 65 ARG A N 1
ATOM 500 C CA . ARG A 1 65 ? 30.687 2.229 -19.225 1.00 25.67 65 ARG A CA 1
ATOM 501 C C . ARG A 1 65 ? 31.875 2.083 -18.278 1.00 25.67 65 ARG A C 1
ATOM 503 O O . ARG A 1 65 ? 32.393 3.065 -17.759 1.00 25.67 65 ARG A O 1
ATOM 510 N N . GLU A 1 66 ? 32.343 0.852 -18.106 1.00 27.14 66 GLU A N 1
ATOM 511 C CA . GLU A 1 66 ? 33.621 0.569 -17.453 1.00 27.14 66 GLU A CA 1
ATOM 512 C C . GLU A 1 66 ? 34.573 -0.142 -18.416 1.00 27.14 66 GLU A C 1
ATOM 514 O O . GLU A 1 66 ? 34.312 -1.269 -18.828 1.00 27.14 66 GLU A O 1
ATOM 519 N N . GLN A 1 67 ? 35.704 0.499 -18.724 1.00 23.45 67 GLN A N 1
ATOM 520 C CA . GLN A 1 67 ? 37.034 -0.062 -18.450 1.00 23.45 67 GLN A CA 1
ATOM 521 C C . GLN A 1 67 ? 38.118 1.019 -18.609 1.00 23.45 67 GLN A C 1
ATOM 523 O O . GLN A 1 67 ? 38.021 1.895 -19.467 1.00 23.45 67 GLN A O 1
ATOM 528 N N . TRP A 1 68 ? 39.102 0.978 -17.707 1.00 26.12 68 TRP A N 1
ATOM 529 C CA . TRP A 1 68 ? 40.163 1.981 -17.524 1.00 26.12 68 TRP A CA 1
ATOM 530 C C . TRP A 1 68 ? 41.456 1.577 -18.287 1.00 26.12 68 TRP A C 1
ATOM 532 O O . TRP A 1 68 ? 41.441 0.565 -18.993 1.00 26.12 68 TRP A O 1
ATOM 542 N N . PRO A 1 69 ? 42.565 2.345 -18.200 1.00 30.48 69 PRO A N 1
ATOM 543 C CA . PRO A 1 69 ? 43.475 2.201 -17.050 1.00 30.48 69 PRO A CA 1
ATOM 544 C C . PRO A 1 69 ? 43.994 3.532 -16.454 1.00 30.48 69 PRO A C 1
ATOM 546 O O . PRO A 1 69 ? 43.755 4.613 -16.983 1.00 30.48 69 PRO A O 1
ATOM 549 N N . TYR A 1 70 ? 44.694 3.414 -15.322 1.00 22.72 70 TYR A N 1
ATOM 550 C CA . TYR A 1 70 ? 45.340 4.489 -14.553 1.00 22.72 70 TYR A CA 1
ATOM 551 C C . TYR A 1 70 ? 46.525 5.154 -15.280 1.00 22.72 70 TYR A C 1
ATOM 553 O O . TYR A 1 70 ? 47.269 4.485 -15.994 1.00 22.72 70 TYR A O 1
ATOM 561 N N . ASN A 1 71 ? 46.784 6.424 -14.952 1.00 23.53 71 ASN A N 1
ATOM 562 C CA . ASN A 1 71 ? 47.969 6.772 -14.155 1.00 23.53 71 ASN A CA 1
ATOM 563 C C . ASN A 1 71 ? 47.716 8.062 -13.355 1.00 23.53 71 ASN A C 1
ATOM 565 O O . ASN A 1 71 ? 46.772 8.792 -13.655 1.00 23.53 71 ASN A O 1
ATOM 569 N N . SER A 1 72 ? 48.508 8.290 -12.309 1.00 24.56 72 SER A N 1
ATOM 570 C CA . SER A 1 72 ? 48.253 9.310 -11.288 1.00 24.56 72 SER A CA 1
ATOM 571 C C . SER A 1 72 ? 49.506 10.105 -10.941 1.00 24.56 72 SER A C 1
ATOM 573 O O . SER A 1 72 ? 50.473 9.512 -10.472 1.00 24.56 72 SER A O 1
ATOM 575 N N . ASP A 1 73 ? 49.396 11.426 -11.046 1.00 22.50 73 ASP A N 1
ATOM 576 C CA . ASP A 1 73 ? 50.162 12.411 -10.285 1.00 22.50 73 ASP A CA 1
ATOM 577 C C . ASP A 1 73 ? 49.135 13.448 -9.760 1.00 22.50 73 ASP A C 1
ATOM 579 O O . ASP A 1 73 ? 48.182 13.770 -10.471 1.00 22.50 73 ASP A O 1
ATOM 583 N N . GLY A 1 74 ? 49.224 13.979 -8.540 1.00 22.42 74 GLY A N 1
ATOM 584 C CA . GLY A 1 74 ? 50.207 13.642 -7.511 1.00 22.42 74 GLY A CA 1
ATOM 585 C C . GLY A 1 74 ? 50.522 14.789 -6.554 1.00 22.42 74 GLY A C 1
ATOM 586 O O . GLY A 1 74 ? 51.691 15.130 -6.439 1.00 22.42 74 GLY A O 1
ATOM 587 N N . ASP A 1 75 ? 49.527 15.367 -5.872 1.00 21.66 75 ASP A N 1
ATOM 588 C CA . ASP A 1 75 ? 49.791 16.132 -4.642 1.00 21.66 75 ASP A CA 1
ATOM 589 C C . ASP A 1 75 ? 48.612 16.071 -3.644 1.00 21.66 75 ASP A C 1
ATOM 591 O O . ASP A 1 75 ? 47.577 15.458 -3.919 1.00 21.66 75 ASP A O 1
ATOM 595 N N . THR A 1 76 ? 48.833 16.636 -2.460 1.00 21.95 76 THR A N 1
ATOM 596 C CA . THR A 1 76 ? 48.240 16.328 -1.147 1.00 21.95 76 THR A CA 1
ATOM 597 C C . THR A 1 76 ? 47.523 17.572 -0.553 1.00 21.95 76 THR A C 1
ATOM 599 O O . THR A 1 76 ? 47.450 18.592 -1.232 1.00 21.95 76 THR A O 1
ATOM 602 N N . THR A 1 77 ? 46.881 17.610 0.628 1.00 23.64 77 THR A N 1
ATOM 603 C CA . THR A 1 77 ? 46.824 16.740 1.829 1.00 23.64 77 THR A CA 1
ATOM 604 C C . THR A 1 77 ? 45.404 16.658 2.434 1.00 23.64 77 THR A C 1
ATOM 606 O O . THR A 1 77 ? 44.533 17.470 2.128 1.00 23.64 77 THR A O 1
ATOM 609 N N . ASP A 1 78 ? 45.212 15.726 3.373 1.00 22.89 78 ASP A N 1
ATOM 610 C CA . ASP A 1 78 ? 44.161 15.707 4.414 1.00 22.89 78 ASP A CA 1
ATOM 611 C C . ASP A 1 78 ? 44.353 16.884 5.434 1.00 22.89 78 ASP A C 1
ATOM 613 O O . ASP A 1 78 ? 45.265 17.692 5.253 1.00 22.89 78 ASP A O 1
ATOM 617 N N . THR A 1 79 ? 43.595 17.121 6.526 1.00 24.08 79 THR A N 1
ATOM 618 C CA . THR A 1 79 ? 42.627 16.319 7.326 1.00 24.08 79 THR A CA 1
ATOM 619 C C . THR A 1 79 ? 41.622 17.246 8.074 1.00 24.08 79 THR A C 1
ATOM 621 O O . THR A 1 79 ? 41.643 18.460 7.886 1.00 24.08 79 THR A O 1
ATOM 624 N N . GLU A 1 80 ? 40.746 16.694 8.927 1.00 23.38 80 GLU A N 1
ATOM 625 C CA . GLU A 1 80 ? 39.712 17.391 9.727 1.00 23.38 80 GLU A CA 1
ATOM 626 C C . GLU A 1 80 ? 40.203 17.980 11.083 1.00 23.38 80 GLU A C 1
ATOM 628 O O . GLU A 1 80 ? 41.324 17.721 11.519 1.00 23.38 80 GLU A O 1
ATOM 633 N N . SER A 1 81 ? 39.267 18.623 11.809 1.00 23.12 81 SER A N 1
ATOM 634 C CA . SER A 1 81 ? 39.214 18.910 13.269 1.00 23.12 81 SER A CA 1
ATOM 635 C C . SER A 1 81 ? 39.654 20.298 13.791 1.00 23.12 81 SER A C 1
ATOM 637 O O . SER A 1 81 ? 39.994 21.193 13.020 1.00 23.12 81 SER A O 1
ATOM 639 N N . GLU A 1 82 ? 39.427 20.533 15.092 1.00 23.55 82 GLU A N 1
ATOM 640 C CA . GLU A 1 82 ? 38.988 21.821 15.661 1.00 23.55 82 GLU A CA 1
ATOM 641 C C . GLU A 1 82 ? 39.935 22.435 16.724 1.00 23.55 82 GLU A C 1
ATOM 643 O O . GLU A 1 82 ? 40.744 21.744 17.333 1.00 23.55 82 GLU A O 1
ATOM 648 N N . ALA A 1 83 ? 39.670 23.716 17.027 1.00 23.25 83 ALA A N 1
ATOM 649 C CA . ALA A 1 83 ? 39.869 24.413 18.312 1.00 23.25 83 ALA A CA 1
ATOM 650 C C . ALA A 1 83 ? 41.258 24.971 18.739 1.00 23.25 83 ALA A C 1
ATOM 652 O O . ALA A 1 83 ? 42.214 24.256 19.008 1.00 23.25 83 ALA A O 1
ATOM 653 N N . GLU A 1 84 ? 41.225 26.291 18.983 1.00 23.38 84 GLU A N 1
ATOM 654 C CA . GLU A 1 84 ? 41.977 27.078 19.984 1.00 23.38 84 GLU A CA 1
ATOM 655 C C . GLU A 1 84 ? 43.512 27.269 19.869 1.00 23.38 84 GLU A C 1
ATOM 657 O O . GLU A 1 84 ? 44.192 26.798 18.963 1.00 23.38 84 GLU A O 1
ATOM 662 N N . SER A 1 85 ? 44.015 28.181 20.713 1.00 22.00 85 SER A N 1
ATOM 663 C CA . SER A 1 85 ? 45.252 28.974 20.555 1.00 22.00 85 SER A CA 1
ATOM 664 C C . SER A 1 85 ? 45.629 29.641 21.895 1.00 22.00 85 SER A C 1
ATOM 666 O O . SER A 1 85 ? 44.741 29.717 22.748 1.00 22.00 85 SER A O 1
ATOM 668 N N . PRO A 1 86 ? 46.784 30.326 22.057 1.00 33.72 86 PRO A N 1
ATOM 669 C CA . PRO A 1 86 ? 48.125 30.152 21.465 1.00 33.72 86 PRO A CA 1
ATOM 670 C C . PRO A 1 86 ? 49.250 30.099 22.543 1.00 33.72 86 PRO A C 1
ATOM 672 O O . PRO A 1 86 ? 49.011 30.455 23.695 1.00 33.72 86 PRO A O 1
ATOM 675 N N . ALA A 1 87 ? 50.501 29.768 22.176 1.00 24.67 87 ALA A N 1
ATOM 676 C CA . ALA A 1 87 ? 51.701 30.151 22.951 1.00 24.67 87 ALA A CA 1
ATOM 677 C C . ALA A 1 87 ? 53.003 30.138 22.113 1.00 24.67 87 ALA A C 1
ATOM 679 O O . ALA A 1 87 ? 53.093 29.456 21.098 1.00 24.67 87 ALA A O 1
ATOM 680 N N . GLU A 1 88 ? 53.971 30.933 22.563 1.00 24.69 88 GLU A N 1
ATOM 681 C CA . GLU A 1 88 ? 55.151 31.502 21.890 1.00 24.69 88 GLU A CA 1
ATOM 682 C C . GLU A 1 88 ? 56.389 30.585 21.668 1.00 24.69 88 GLU A C 1
ATOM 684 O O . GLU A 1 88 ? 56.488 29.480 22.192 1.00 24.69 88 GLU A O 1
ATOM 689 N N . ASP A 1 89 ? 57.356 31.155 20.930 1.00 27.62 89 ASP A N 1
ATOM 690 C CA . ASP A 1 89 ? 58.825 30.995 20.984 1.00 27.62 89 ASP A CA 1
ATOM 691 C C . ASP A 1 89 ? 59.585 29.696 20.612 1.00 27.62 89 ASP A C 1
ATOM 693 O O . ASP A 1 89 ? 59.558 28.677 21.296 1.00 27.62 89 ASP A O 1
ATOM 697 N N . GLY A 1 90 ? 60.512 29.867 19.648 1.00 24.05 90 GLY A N 1
ATOM 698 C CA . GLY A 1 90 ? 61.901 29.387 19.796 1.00 24.05 90 GLY A CA 1
ATOM 699 C C . GLY A 1 90 ? 62.431 28.382 18.750 1.00 24.05 90 GLY A C 1
ATOM 700 O O . GLY A 1 90 ? 61.995 27.234 18.741 1.00 24.05 90 GLY A O 1
ATOM 701 N N . PRO A 1 91 ? 63.422 28.742 17.901 1.00 30.78 91 PRO A N 1
ATOM 702 C CA . PRO A 1 91 ? 64.055 27.821 16.940 1.00 30.78 91 PRO A CA 1
ATOM 703 C C . PRO A 1 91 ? 65.429 27.283 17.402 1.00 30.78 91 PRO A C 1
ATOM 705 O O . PRO A 1 91 ? 66.040 27.886 18.282 1.00 30.78 91 PRO A O 1
ATOM 708 N N . ILE A 1 92 ? 65.955 26.229 16.735 1.00 26.28 92 ILE A N 1
ATOM 709 C CA . ILE A 1 92 ? 67.326 26.135 16.141 1.00 26.28 92 ILE A CA 1
ATOM 710 C C . ILE A 1 92 ? 67.684 24.701 15.635 1.00 26.28 92 ILE A C 1
ATOM 712 O O . ILE A 1 92 ? 67.655 23.740 16.391 1.00 26.28 92 ILE A O 1
ATOM 716 N N . ASN A 1 93 ? 68.084 24.624 14.354 1.00 26.38 93 ASN A N 1
ATOM 717 C CA . ASN A 1 93 ? 68.956 23.659 13.633 1.00 26.38 93 ASN A CA 1
ATOM 718 C C . ASN A 1 93 ? 68.770 22.112 13.713 1.00 26.38 93 ASN A C 1
ATOM 720 O O . ASN A 1 93 ? 69.248 21.460 14.635 1.00 26.38 93 ASN A O 1
ATOM 724 N N . ASP A 1 94 ? 68.205 21.533 12.637 1.00 24.09 94 ASP A N 1
ATOM 725 C CA . ASP A 1 94 ? 68.855 20.696 11.580 1.00 24.09 94 ASP A CA 1
ATOM 726 C C . ASP A 1 94 ? 70.226 19.984 11.822 1.00 24.09 94 ASP A C 1
ATOM 728 O O . ASP A 1 94 ? 71.061 20.534 12.545 1.00 24.09 94 ASP A O 1
ATOM 732 N N . PRO A 1 95 ? 70.605 18.906 11.065 1.00 38.88 95 PRO A N 1
ATOM 733 C CA . PRO A 1 95 ? 69.828 18.080 10.110 1.00 38.88 95 PRO A CA 1
ATOM 734 C C . PRO A 1 95 ? 70.151 16.541 10.115 1.00 38.88 95 PRO A C 1
ATOM 736 O O . PRO A 1 95 ? 70.953 16.042 10.898 1.00 38.88 95 PRO A O 1
ATOM 739 N N . LEU A 1 96 ? 69.627 15.831 9.097 1.00 24.34 96 LEU A N 1
ATOM 740 C CA . LEU A 1 96 ? 70.103 14.568 8.470 1.00 24.34 96 LEU A CA 1
ATOM 741 C C . LEU A 1 96 ? 69.823 13.176 9.100 1.00 24.34 96 LEU A C 1
ATOM 743 O O . LEU A 1 96 ? 70.441 12.706 10.048 1.00 24.34 96 LEU A O 1
ATOM 747 N N . ALA A 1 97 ? 68.972 12.457 8.362 1.00 27.77 97 ALA A N 1
ATOM 748 C CA . ALA A 1 97 ? 68.570 11.054 8.435 1.00 27.77 97 ALA A CA 1
ATOM 749 C C . ALA A 1 97 ? 69.663 9.963 8.582 1.00 27.77 97 ALA A C 1
ATOM 751 O O . ALA A 1 97 ? 70.587 9.867 7.775 1.00 27.77 97 ALA A O 1
ATOM 752 N N . ILE A 1 98 ? 69.395 9.017 9.494 1.00 25.83 98 ILE A N 1
ATOM 753 C CA . ILE A 1 98 ? 69.862 7.614 9.520 1.00 25.83 98 ILE A CA 1
ATOM 754 C C . ILE A 1 98 ? 68.623 6.784 9.931 1.00 25.83 98 ILE A C 1
ATOM 756 O O . ILE A 1 98 ? 68.057 7.037 10.986 1.00 25.83 98 ILE A O 1
ATOM 760 N N . GLU A 1 99 ? 67.972 6.042 9.028 1.00 23.84 99 GLU A N 1
ATOM 761 C CA . GLU A 1 99 ? 68.233 4.641 8.622 1.00 23.84 99 GLU A CA 1
ATOM 762 C C . GLU A 1 99 ? 67.550 3.593 9.535 1.00 23.84 99 GLU A C 1
ATOM 764 O O . GLU A 1 99 ? 67.585 3.709 10.753 1.00 23.84 99 GLU A O 1
ATOM 769 N N . LYS A 1 100 ? 67.038 2.511 8.917 1.00 24.53 100 LYS A N 1
ATOM 770 C CA . LYS A 1 100 ? 66.507 1.263 9.522 1.00 24.53 100 LYS A CA 1
ATOM 771 C C . LYS A 1 100 ? 65.200 1.361 10.340 1.00 24.53 100 LYS A C 1
ATOM 773 O O . LYS A 1 100 ? 64.785 2.435 10.743 1.00 24.53 100 LYS A O 1
ATOM 778 N N . ALA A 1 101 ? 64.537 0.247 10.676 1.00 23.69 101 ALA A N 1
ATOM 779 C CA . ALA A 1 101 ? 64.110 -0.926 9.876 1.00 23.69 101 ALA A CA 1
ATOM 780 C C . ALA A 1 101 ? 63.457 -1.969 10.802 1.00 23.69 101 ALA A C 1
ATOM 782 O O . ALA A 1 101 ? 64.092 -2.356 11.771 1.00 23.69 101 ALA A O 1
ATOM 783 N N . GLU A 1 102 ? 62.302 -2.534 10.430 1.00 26.39 102 GLU A N 1
ATOM 784 C CA . GLU A 1 102 ? 61.815 -3.850 10.895 1.00 26.39 102 GLU A CA 1
ATOM 785 C C . GLU A 1 102 ? 60.556 -4.265 10.086 1.00 26.39 102 GLU A C 1
ATOM 787 O O . GLU A 1 102 ? 59.765 -3.405 9.719 1.00 26.39 102 GLU A O 1
ATOM 792 N N . THR A 1 103 ? 60.321 -5.528 9.701 1.00 27.11 103 THR A N 1
ATOM 793 C CA . THR A 1 103 ? 61.245 -6.674 9.660 1.00 27.11 103 THR A CA 1
ATOM 794 C C . THR A 1 103 ? 60.999 -7.598 8.453 1.00 27.11 103 THR A C 1
ATOM 796 O O . THR A 1 103 ? 59.902 -7.750 7.929 1.00 27.11 103 THR A O 1
ATOM 799 N N . GLN A 1 104 ? 62.102 -8.228 8.055 1.00 25.45 104 GLN A N 1
ATOM 800 C CA . GLN A 1 104 ? 62.298 -9.531 7.401 1.00 25.45 104 GLN A CA 1
ATOM 801 C C . GLN A 1 104 ? 61.156 -10.585 7.472 1.00 25.45 104 GLN A C 1
ATOM 803 O O . GLN A 1 104 ? 60.413 -10.615 8.440 1.00 25.45 104 GLN A O 1
ATOM 808 N N . ARG A 1 105 ? 61.061 -11.613 6.600 1.00 23.00 105 ARG A N 1
ATOM 809 C CA . ARG A 1 105 ? 61.747 -11.977 5.326 1.00 23.00 105 ARG A CA 1
ATOM 810 C C . ARG A 1 105 ? 61.274 -13.371 4.872 1.00 23.00 105 ARG A C 1
ATOM 812 O O . ARG A 1 105 ? 61.335 -14.313 5.654 1.00 23.00 105 ARG A O 1
ATOM 819 N N . SER A 1 106 ? 61.029 -13.569 3.578 1.00 24.83 106 SER A N 1
ATOM 820 C CA . SER A 1 106 ? 61.264 -14.866 2.914 1.00 24.83 106 SER A CA 1
ATOM 821 C C . SER A 1 106 ? 61.780 -14.637 1.482 1.00 24.83 106 SER A C 1
ATOM 823 O O . SER A 1 106 ? 61.660 -13.536 0.945 1.00 24.83 106 SER A O 1
ATOM 825 N N . ARG A 1 107 ? 62.487 -15.615 0.899 1.00 22.86 107 ARG A N 1
ATOM 826 C CA . ARG A 1 107 ? 63.202 -15.509 -0.396 1.00 22.86 107 ARG A CA 1
ATOM 827 C C . ARG A 1 107 ? 62.675 -16.566 -1.374 1.00 22.86 107 ARG A C 1
ATOM 829 O O . ARG A 1 107 ? 62.433 -17.685 -0.938 1.00 22.86 107 ARG A O 1
ATOM 836 N N . GLY A 1 108 ? 62.581 -16.251 -2.674 1.00 23.27 108 GLY A N 1
ATOM 837 C CA . GLY A 1 108 ? 61.972 -17.178 -3.648 1.00 23.27 108 GLY A CA 1
ATOM 838 C C . GLY A 1 108 ? 62.166 -16.905 -5.151 1.00 23.27 108 GLY A C 1
ATOM 839 O O . GLY A 1 108 ? 61.204 -17.045 -5.885 1.00 23.27 108 GLY A O 1
ATOM 840 N N . ILE A 1 109 ? 63.380 -16.548 -5.595 1.00 25.36 109 ILE A N 1
ATOM 841 C CA . ILE A 1 109 ? 63.943 -16.822 -6.949 1.00 25.36 109 ILE A CA 1
ATOM 842 C C . ILE A 1 109 ? 63.117 -16.408 -8.205 1.00 25.36 109 ILE A C 1
ATOM 844 O O . ILE A 1 109 ? 62.160 -17.058 -8.611 1.00 25.36 109 ILE A O 1
ATOM 848 N N . THR A 1 110 ? 63.615 -15.396 -8.925 1.00 26.61 110 THR A N 1
ATOM 849 C CA . THR A 1 110 ? 63.377 -15.108 -10.365 1.00 26.61 110 THR A CA 1
ATOM 850 C C . THR A 1 110 ? 64.366 -15.918 -11.254 1.00 26.61 110 THR A C 1
ATOM 852 O O . THR A 1 110 ? 65.345 -16.400 -10.680 1.00 26.61 110 THR A O 1
ATOM 855 N N . PRO A 1 111 ? 64.217 -16.077 -12.606 1.00 34.59 111 PRO A N 1
ATOM 856 C CA . PRO A 1 111 ? 63.599 -15.123 -13.545 1.00 34.59 111 PRO A CA 1
ATOM 857 C C . PRO A 1 111 ? 62.820 -15.657 -14.787 1.00 34.59 111 PRO A C 1
ATOM 859 O O . PRO A 1 111 ? 62.683 -16.845 -15.047 1.00 34.59 111 PRO A O 1
ATOM 862 N N . ALA A 1 112 ? 62.341 -14.667 -15.551 1.00 24.95 112 ALA A N 1
ATOM 863 C CA . ALA A 1 112 ? 61.703 -14.616 -16.874 1.00 24.95 112 ALA A CA 1
ATOM 864 C C . ALA A 1 112 ? 61.910 -15.727 -17.937 1.00 24.95 112 ALA A C 1
ATOM 866 O O . ALA A 1 112 ? 63.010 -16.231 -18.149 1.00 24.95 112 ALA A O 1
ATOM 867 N N . LEU A 1 113 ? 60.883 -15.875 -18.794 1.00 25.97 113 LEU A N 1
ATOM 868 C CA . LEU A 1 113 ? 61.042 -16.167 -20.228 1.00 25.97 113 LEU A CA 1
ATOM 869 C C . LEU A 1 113 ? 60.104 -15.277 -21.085 1.00 25.97 113 LEU A C 1
ATOM 871 O O . LEU A 1 113 ? 59.205 -14.625 -20.560 1.00 25.97 113 LEU A O 1
ATOM 875 N N . SER A 1 114 ? 60.362 -15.198 -22.394 1.00 22.27 114 SER A N 1
ATOM 876 C CA . SER A 1 114 ? 59.900 -14.139 -23.314 1.00 22.27 114 SER A CA 1
ATOM 877 C C . SER A 1 114 ? 58.853 -14.605 -24.352 1.00 22.27 114 SER A C 1
ATOM 879 O O . SER A 1 114 ? 58.630 -15.805 -24.500 1.00 22.27 114 SER A O 1
ATOM 881 N N . LYS A 1 115 ? 58.358 -13.643 -25.160 1.00 25.70 115 LYS A N 1
ATOM 882 C CA . LYS A 1 115 ? 57.552 -13.736 -26.410 1.00 25.70 115 LYS A CA 1
ATOM 883 C C . LYS A 1 115 ? 56.010 -13.731 -26.253 1.00 25.70 115 LYS A C 1
ATOM 885 O O . LYS A 1 115 ? 55.487 -14.302 -25.312 1.00 25.70 115 LYS A O 1
ATOM 890 N N . MET A 1 116 ? 55.224 -13.130 -27.165 1.00 23.77 116 MET A N 1
ATOM 891 C CA . MET A 1 116 ? 55.569 -12.184 -28.250 1.00 23.77 116 MET A CA 1
ATOM 892 C C . MET A 1 116 ? 54.404 -11.252 -28.642 1.00 23.77 116 MET A C 1
ATOM 894 O O . MET A 1 116 ? 53.255 -11.662 -28.731 1.00 23.77 116 MET A O 1
ATOM 898 N N . HIS A 1 117 ? 54.776 -10.009 -28.952 1.00 24.02 117 HIS A N 1
ATOM 899 C CA . HIS A 1 117 ? 54.162 -9.037 -29.867 1.00 24.02 117 HIS A CA 1
ATOM 900 C C . HIS A 1 117 ? 52.879 -9.428 -30.650 1.00 24.02 117 HIS A C 1
ATOM 902 O O . HIS A 1 117 ? 52.893 -10.319 -31.497 1.00 24.02 117 HIS A O 1
ATOM 908 N N . THR A 1 118 ? 51.814 -8.621 -30.530 1.00 27.02 118 THR A N 1
ATOM 909 C CA . THR A 1 118 ? 50.795 -8.454 -31.596 1.00 27.02 118 THR A CA 1
ATOM 910 C C . THR A 1 118 ? 50.268 -7.010 -31.635 1.00 27.02 118 THR A C 1
ATOM 912 O O . THR A 1 118 ? 49.115 -6.717 -31.323 1.00 27.02 118 THR A O 1
ATOM 915 N N . GLN A 1 119 ? 51.140 -6.065 -31.992 1.00 29.47 119 GLN A N 1
ATOM 916 C CA . GLN A 1 119 ? 50.837 -4.631 -31.994 1.00 29.47 119 GLN A CA 1
ATOM 917 C C . GLN A 1 119 ? 50.024 -4.219 -33.238 1.00 29.47 119 GLN A C 1
ATOM 919 O O . GLN A 1 119 ? 50.575 -3.683 -34.199 1.00 29.47 119 GLN A O 1
ATOM 924 N N . ARG A 1 120 ? 48.698 -4.434 -33.245 1.00 26.09 120 ARG A N 1
ATOM 925 C CA . ARG A 1 120 ? 47.835 -3.958 -34.346 1.00 26.09 120 ARG A CA 1
ATOM 926 C C . ARG A 1 120 ? 47.141 -2.638 -33.999 1.00 26.09 120 ARG A C 1
ATOM 928 O O . ARG A 1 120 ? 46.161 -2.600 -33.264 1.00 26.09 120 ARG A O 1
ATOM 935 N N . SER A 1 121 ? 47.683 -1.552 -34.553 1.00 29.77 121 SER A N 1
ATOM 936 C CA . SER A 1 121 ? 47.211 -0.172 -34.370 1.00 29.77 121 SER A CA 1
ATOM 937 C C . SER A 1 121 ? 45.709 0.002 -34.623 1.00 29.77 121 SER A C 1
ATOM 939 O O . SER A 1 121 ? 45.185 -0.440 -35.647 1.00 29.77 121 SER A O 1
ATOM 941 N N . ARG A 1 122 ? 45.037 0.742 -33.733 1.00 29.03 122 ARG A N 1
ATOM 942 C CA . ARG A 1 122 ? 43.698 1.295 -33.969 1.00 29.03 122 ARG A CA 1
ATOM 943 C C . ARG A 1 122 ? 43.647 2.748 -33.492 1.00 29.03 122 ARG A C 1
ATOM 945 O O . ARG A 1 122 ? 43.127 3.036 -32.418 1.00 29.03 122 ARG A O 1
ATOM 952 N N . ARG A 1 123 ? 44.198 3.667 -34.302 1.00 29.62 123 ARG A N 1
ATOM 953 C CA . ARG A 1 123 ? 44.013 5.124 -34.141 1.00 29.62 123 ARG A CA 1
ATOM 954 C C . ARG A 1 123 ? 42.513 5.428 -34.005 1.00 29.62 123 ARG A C 1
ATOM 956 O O . ARG A 1 123 ? 41.791 5.401 -35.000 1.00 29.62 123 ARG A O 1
ATOM 963 N N . ARG A 1 124 ? 42.039 5.718 -32.790 1.00 29.44 124 ARG A N 1
ATOM 964 C CA . ARG A 1 124 ? 40.751 6.395 -32.592 1.00 29.44 124 ARG A CA 1
ATOM 965 C C . ARG A 1 124 ? 40.935 7.868 -32.946 1.00 29.44 124 ARG A C 1
ATOM 967 O O . ARG A 1 124 ? 41.939 8.471 -32.582 1.00 29.44 124 ARG A O 1
ATOM 974 N N . SER A 1 125 ? 39.968 8.429 -33.666 1.00 31.67 125 SER A N 1
ATOM 975 C CA . SER A 1 125 ? 39.886 9.874 -33.865 1.00 31.67 125 SER A CA 1
ATOM 976 C C . SER A 1 125 ? 39.432 10.520 -32.560 1.00 31.67 125 SER A C 1
ATOM 978 O O . SER A 1 125 ? 38.331 10.225 -32.094 1.00 31.67 125 SER A O 1
ATOM 980 N N . ASN A 1 126 ? 40.241 11.419 -32.002 1.00 35.00 126 ASN A N 1
ATOM 981 C CA . ASN A 1 126 ? 39.809 12.301 -30.921 1.00 35.00 126 ASN A CA 1
ATOM 982 C C . ASN A 1 126 ? 38.944 13.418 -31.521 1.00 35.00 126 ASN A C 1
ATOM 984 O O . ASN A 1 126 ? 39.426 14.510 -31.803 1.00 35.00 126 ASN A O 1
ATOM 988 N N . ALA A 1 127 ? 37.663 13.126 -31.751 1.00 33.09 127 ALA A N 1
ATOM 989 C CA . ALA A 1 127 ? 36.672 14.180 -31.933 1.00 33.09 127 ALA A CA 1
ATOM 990 C C . ALA A 1 127 ? 36.467 14.885 -30.583 1.00 33.09 127 ALA A C 1
ATOM 992 O O . ALA A 1 127 ? 36.267 14.215 -29.568 1.00 33.09 127 ALA A O 1
ATOM 993 N N . ALA A 1 128 ? 36.531 16.217 -30.567 1.00 37.81 128 ALA A N 1
ATOM 994 C CA . ALA A 1 128 ? 36.244 16.992 -29.365 1.00 37.81 128 ALA A CA 1
ATOM 995 C C . ALA A 1 128 ? 34.786 16.762 -28.909 1.00 37.81 128 ALA A C 1
ATOM 997 O O . ALA A 1 128 ? 33.908 16.580 -29.761 1.00 37.81 128 ALA A O 1
ATOM 998 N N . PRO A 1 129 ? 34.501 16.761 -27.592 1.00 45.94 129 PRO A N 1
ATOM 999 C CA . PRO A 1 129 ? 33.129 16.703 -27.106 1.00 45.94 129 PRO A CA 1
ATOM 1000 C C . PRO A 1 129 ? 32.340 17.915 -27.619 1.00 45.94 129 PRO A C 1
ATOM 1002 O O . PRO A 1 129 ? 32.830 19.043 -27.597 1.00 45.94 129 PRO A O 1
ATOM 1005 N N . GLN A 1 130 ? 31.116 17.671 -28.091 1.00 60.19 130 GLN A N 1
ATOM 1006 C CA . GLN A 1 130 ? 30.199 18.734 -28.511 1.00 60.19 130 GLN A CA 1
ATOM 1007 C C . GLN A 1 130 ? 29.870 19.640 -27.309 1.00 60.19 130 GLN A C 1
ATOM 1009 O O . GLN A 1 130 ? 29.680 19.116 -26.207 1.00 60.19 130 GLN A O 1
ATOM 1014 N N . PRO A 1 131 ? 29.775 20.971 -27.490 1.00 70.81 131 PRO A N 1
ATOM 1015 C CA . PRO A 1 131 ? 29.376 21.871 -26.413 1.00 70.81 131 PRO A CA 1
ATOM 1016 C C . PRO A 1 131 ? 27.938 21.568 -25.949 1.00 70.81 131 PRO A C 1
ATOM 1018 O O . PRO A 1 131 ? 27.105 21.155 -26.763 1.00 70.81 131 PRO A O 1
ATOM 1021 N N . PRO A 1 132 ? 27.612 21.771 -24.659 1.00 66.25 132 PRO A N 1
ATOM 1022 C CA . PRO A 1 132 ? 26.280 21.495 -24.132 1.00 66.25 132 PRO A CA 1
ATOM 1023 C C . PRO A 1 132 ? 25.234 22.417 -24.775 1.00 66.25 132 PRO A C 1
ATOM 1025 O O . PRO A 1 132 ? 25.262 23.635 -24.610 1.00 66.25 132 PRO A O 1
ATOM 1028 N N . ALA A 1 133 ? 24.293 21.825 -25.511 1.00 75.38 133 ALA A N 1
ATOM 1029 C CA . ALA A 1 133 ? 23.214 22.552 -26.168 1.00 75.38 133 ALA A CA 1
ATOM 1030 C C . ALA A 1 133 ? 22.035 22.802 -25.211 1.00 75.38 133 ALA A C 1
ATOM 1032 O O . ALA A 1 133 ? 21.590 21.895 -24.506 1.00 75.38 133 ALA A O 1
ATOM 1033 N N . GLY A 1 134 ? 21.482 24.020 -25.226 1.00 74.00 134 GLY A N 1
ATOM 1034 C CA . GLY A 1 134 ? 20.299 24.367 -24.433 1.00 74.00 134 GLY A CA 1
ATOM 1035 C C . GLY A 1 134 ? 19.065 23.534 -24.807 1.00 74.00 134 GLY A C 1
ATOM 1036 O O . GLY A 1 134 ? 18.920 23.102 -25.951 1.00 74.00 134 GLY A O 1
ATOM 1037 N N . PHE A 1 135 ? 18.141 23.339 -23.857 1.00 73.94 135 PHE A N 1
ATOM 1038 C CA . PHE A 1 135 ? 16.994 22.423 -23.990 1.00 73.94 135 PHE A CA 1
ATOM 1039 C C . PHE A 1 135 ? 16.194 22.588 -25.294 1.00 73.94 135 PHE A C 1
ATOM 1041 O O . PHE A 1 135 ? 15.797 21.593 -25.902 1.00 73.94 135 PHE A O 1
ATOM 1048 N N . TRP A 1 136 ? 15.990 23.829 -25.751 1.00 79.56 136 TRP A N 1
ATOM 1049 C CA . TRP A 1 136 ? 15.221 24.158 -26.957 1.00 79.56 136 TRP A CA 1
ATOM 1050 C C . TRP A 1 136 ? 15.993 24.029 -28.281 1.00 79.56 136 TRP A C 1
ATOM 1052 O O . TRP A 1 136 ? 15.370 24.081 -29.339 1.00 79.56 136 TRP A O 1
ATOM 1062 N N . HIS A 1 137 ? 17.310 23.784 -28.258 1.00 69.00 137 HIS A N 1
ATOM 1063 C CA . HIS A 1 137 ? 18.140 23.675 -29.464 1.00 69.00 137 HIS A CA 1
ATOM 1064 C C . HIS A 1 137 ? 17.592 22.629 -30.452 1.00 69.00 137 HIS A C 1
ATOM 1066 O O . HIS A 1 137 ? 17.062 21.590 -30.044 1.00 69.00 137 HIS A O 1
ATOM 1072 N N . TRP A 1 138 ? 17.710 22.887 -31.756 1.00 69.81 138 TRP A N 1
ATOM 1073 C CA . TRP A 1 138 ? 17.094 22.065 -32.808 1.00 69.81 138 TRP A CA 1
ATOM 1074 C C . TRP A 1 138 ? 17.589 20.609 -32.786 1.00 69.81 138 TRP A C 1
ATOM 1076 O O . TRP A 1 138 ? 16.782 19.686 -32.866 1.00 69.81 138 TRP A O 1
ATOM 1086 N N . GLN A 1 139 ? 18.883 20.392 -32.529 1.00 70.19 139 GLN A N 1
ATOM 1087 C CA . GLN A 1 139 ? 19.488 19.057 -32.381 1.00 70.19 139 GLN A CA 1
ATOM 1088 C C . GLN A 1 139 ? 18.840 18.214 -31.267 1.00 70.19 139 GLN A C 1
ATOM 1090 O O . GLN A 1 139 ? 18.830 16.988 -31.338 1.00 70.19 139 GLN A O 1
ATOM 1095 N N . MET A 1 140 ? 18.258 18.859 -30.250 1.00 67.38 140 MET A N 1
ATOM 1096 C CA . MET A 1 140 ? 17.597 18.184 -29.131 1.00 67.38 140 MET A CA 1
ATOM 1097 C C . MET A 1 140 ? 16.124 17.846 -29.417 1.00 67.38 140 MET A C 1
ATOM 1099 O O . MET A 1 140 ? 15.499 17.187 -28.593 1.00 67.38 140 MET A O 1
ATOM 1103 N N . ALA A 1 141 ? 15.542 18.240 -30.559 1.00 69.12 141 ALA A N 1
ATOM 1104 C CA . ALA A 1 141 ? 14.109 18.063 -30.835 1.00 69.12 141 ALA A CA 1
ATOM 1105 C C . ALA A 1 141 ? 13.649 16.591 -30.789 1.00 69.12 141 ALA A C 1
ATOM 1107 O O . ALA A 1 141 ? 12.652 16.274 -30.136 1.00 69.12 141 ALA A O 1
ATOM 1108 N N . GLY A 1 142 ? 14.412 15.675 -31.396 1.00 79.56 142 GLY A N 1
ATOM 1109 C CA . GLY A 1 142 ? 14.131 14.234 -31.326 1.00 79.56 142 GLY A CA 1
ATOM 1110 C C . GLY A 1 142 ? 14.247 13.669 -29.904 1.00 79.56 142 GLY A C 1
ATOM 1111 O O . GLY A 1 142 ? 13.441 12.828 -29.500 1.00 79.56 142 GLY A O 1
ATOM 1112 N N . VAL A 1 143 ? 15.195 14.185 -29.112 1.00 79.88 143 VAL A N 1
ATOM 1113 C CA . VAL A 1 143 ? 15.367 13.820 -27.696 1.00 79.88 143 VAL A CA 1
ATOM 1114 C C . VAL A 1 143 ? 14.189 14.334 -26.865 1.00 79.88 143 VAL A C 1
ATOM 1116 O O . VAL A 1 143 ? 13.610 13.555 -26.111 1.00 79.88 143 VAL A O 1
ATOM 1119 N N . ARG A 1 144 ? 13.761 15.594 -27.056 1.00 86.31 144 ARG A N 1
ATOM 1120 C CA . ARG A 1 144 ? 12.570 16.173 -26.406 1.00 86.31 144 ARG A CA 1
ATOM 1121 C C . ARG A 1 144 ? 11.329 15.319 -26.664 1.00 86.31 144 ARG A C 1
ATOM 1123 O O . ARG A 1 144 ? 10.634 14.971 -25.715 1.00 86.31 144 ARG A O 1
ATOM 1130 N N . LEU A 1 145 ? 11.076 14.926 -27.916 1.00 83.38 145 LEU A N 1
ATOM 1131 C CA . LEU A 1 145 ? 9.921 14.093 -28.271 1.00 83.38 145 LEU A CA 1
ATOM 1132 C C . LEU A 1 145 ? 9.994 12.686 -27.650 1.00 83.38 145 LEU A C 1
ATOM 1134 O O . LEU A 1 145 ? 8.986 12.177 -27.157 1.00 83.38 145 LEU A O 1
ATOM 1138 N N . HIS A 1 146 ? 11.178 12.062 -27.628 1.00 83.81 146 HIS A N 1
ATOM 1139 C CA . HIS A 1 146 ? 11.368 10.762 -26.980 1.00 83.81 146 HIS A CA 1
ATOM 1140 C C . HIS A 1 146 ? 11.139 10.841 -25.462 1.00 83.81 146 HIS A C 1
ATOM 1142 O O . HIS A 1 146 ? 10.398 10.027 -24.909 1.00 83.81 146 HIS A O 1
ATOM 1148 N N . VAL A 1 147 ? 11.730 11.841 -24.799 1.00 90.62 147 VAL A N 1
ATOM 1149 C CA . VAL A 1 147 ? 11.573 12.085 -23.358 1.00 90.62 147 VAL A CA 1
ATOM 1150 C C . VAL A 1 147 ? 10.117 12.389 -23.016 1.00 90.62 147 VAL A C 1
ATOM 1152 O O . VAL A 1 147 ? 9.590 11.773 -22.095 1.00 90.62 147 VAL A O 1
ATOM 1155 N N . LEU A 1 148 ? 9.428 13.239 -23.784 1.00 90.94 148 LEU A N 1
ATOM 1156 C CA . LEU A 1 148 ? 8.010 13.551 -23.579 1.00 90.94 148 LEU A CA 1
ATOM 1157 C C . LEU A 1 148 ? 7.126 12.300 -23.704 1.00 90.94 148 LEU A C 1
ATOM 1159 O O . LEU A 1 148 ? 6.272 12.060 -22.853 1.00 90.94 148 LEU A O 1
ATOM 1163 N N . LYS A 1 149 ? 7.363 11.457 -24.720 1.00 90.94 149 LYS A N 1
ATOM 1164 C CA . LYS A 1 149 ? 6.633 10.191 -24.909 1.00 90.94 149 LYS A CA 1
ATOM 1165 C C . LYS A 1 149 ? 6.892 9.196 -23.772 1.00 90.94 149 LYS A C 1
ATOM 1167 O O . LYS A 1 149 ? 5.967 8.508 -23.338 1.00 90.94 149 LYS A O 1
ATOM 1172 N N . LEU A 1 150 ? 8.131 9.113 -23.286 1.00 89.62 150 LEU A N 1
ATOM 1173 C CA . LEU A 1 150 ? 8.502 8.260 -22.156 1.00 89.62 150 LEU A CA 1
ATOM 1174 C C . LEU A 1 150 ? 7.878 8.765 -20.847 1.00 89.62 150 LEU A C 1
ATOM 1176 O O . LEU A 1 150 ? 7.262 7.980 -20.130 1.00 89.62 150 LEU A O 1
ATOM 1180 N N . TRP A 1 151 ? 7.981 10.067 -20.578 1.00 91.88 151 TRP A N 1
ATOM 1181 C CA . TRP A 1 151 ? 7.400 10.747 -19.420 1.00 91.88 151 TRP A CA 1
ATOM 1182 C C . TRP A 1 151 ? 5.879 10.582 -19.378 1.00 91.88 151 TRP A C 1
ATOM 1184 O O . TRP A 1 151 ? 5.352 10.124 -18.366 1.00 91.88 151 TRP A O 1
ATOM 1194 N N . LEU A 1 152 ? 5.173 10.856 -20.481 1.00 94.69 152 LEU A N 1
ATOM 1195 C CA . LEU A 1 152 ? 3.715 10.726 -20.555 1.00 94.69 152 LEU A CA 1
ATOM 1196 C C . LEU A 1 152 ? 3.265 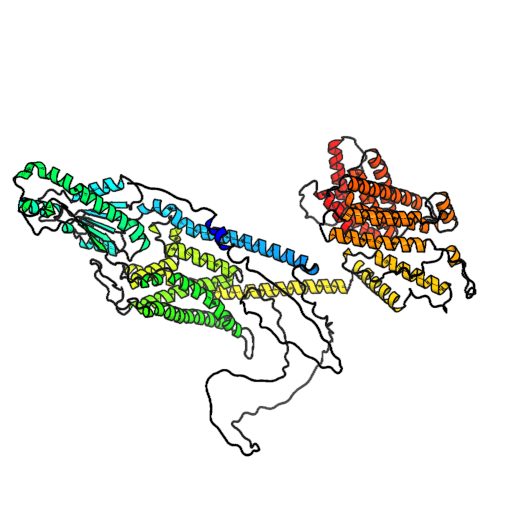9.279 -20.302 1.00 94.69 152 LEU A C 1
ATOM 1198 O O . LEU A 1 152 ? 2.342 9.046 -19.525 1.00 94.69 152 LEU A O 1
ATOM 1202 N N . ARG A 1 153 ? 3.958 8.293 -20.893 1.00 93.06 153 ARG A N 1
ATOM 1203 C CA . ARG A 1 153 ? 3.681 6.866 -20.657 1.00 93.06 153 ARG A CA 1
ATOM 1204 C C . ARG A 1 153 ? 3.885 6.478 -19.190 1.00 93.06 153 ARG A C 1
ATOM 1206 O O . ARG A 1 153 ? 3.051 5.769 -18.635 1.00 93.06 153 ARG A O 1
ATOM 1213 N N . THR A 1 154 ? 4.975 6.923 -18.566 1.00 90.06 154 THR A N 1
ATOM 1214 C CA . THR A 1 154 ? 5.269 6.614 -17.158 1.00 90.06 154 THR A CA 1
ATOM 1215 C C . THR A 1 154 ? 4.257 7.269 -16.216 1.00 90.06 154 THR A C 1
ATOM 1217 O O . THR A 1 154 ? 3.766 6.599 -15.312 1.00 90.06 154 THR A O 1
ATOM 1220 N N . ASN A 1 155 ? 3.873 8.528 -16.462 1.00 92.12 155 ASN A N 1
ATOM 1221 C CA . ASN A 1 155 ? 2.831 9.211 -15.689 1.00 92.12 155 ASN A CA 1
ATOM 1222 C C . ASN A 1 155 ? 1.466 8.525 -15.832 1.00 92.12 155 ASN A C 1
ATOM 1224 O O . ASN A 1 155 ? 0.784 8.345 -14.831 1.00 92.12 155 ASN A O 1
ATOM 1228 N N . LEU A 1 156 ? 1.086 8.080 -17.036 1.00 94.19 156 LEU A N 1
ATOM 1229 C CA . LEU A 1 156 ? -0.171 7.354 -17.249 1.00 94.19 156 LEU A CA 1
ATOM 1230 C C . LEU A 1 156 ? -0.217 6.035 -16.459 1.00 94.19 156 LEU A C 1
ATOM 1232 O O . LEU A 1 156 ? -1.213 5.751 -15.797 1.00 94.19 156 LEU A O 1
ATOM 1236 N N . ILE A 1 157 ? 0.868 5.251 -16.482 1.00 91.19 157 ILE A N 1
ATOM 1237 C CA . ILE A 1 157 ? 0.967 4.001 -15.708 1.00 91.19 157 ILE A CA 1
ATOM 1238 C C . ILE A 1 157 ? 0.907 4.293 -14.201 1.00 91.19 157 ILE A C 1
ATOM 1240 O O . ILE A 1 157 ? 0.175 3.622 -13.474 1.00 91.19 157 ILE A O 1
ATOM 1244 N N . LEU A 1 158 ? 1.639 5.311 -13.736 1.00 90.38 158 LEU A N 1
ATOM 1245 C CA . LEU A 1 158 ? 1.667 5.703 -12.328 1.00 90.38 158 LEU A CA 1
ATOM 1246 C C . LEU A 1 158 ? 0.298 6.205 -11.845 1.00 90.38 158 LEU A C 1
ATOM 1248 O O . LEU A 1 158 ? -0.141 5.803 -10.773 1.00 90.38 158 LEU A O 1
ATOM 1252 N N . ALA A 1 159 ? -0.406 7.015 -12.640 1.00 92.69 159 ALA A N 1
ATOM 1253 C CA . ALA A 1 159 ? -1.737 7.522 -12.314 1.00 92.69 159 ALA A CA 1
ATOM 1254 C C . ALA A 1 159 ? -2.776 6.394 -12.201 1.00 92.69 159 ALA A C 1
ATOM 1256 O O . ALA A 1 159 ? -3.524 6.349 -11.226 1.00 92.69 159 ALA A O 1
ATOM 1257 N N . VAL A 1 160 ? -2.785 5.445 -13.147 1.00 94.06 160 VAL A N 1
ATOM 1258 C CA . VAL A 1 160 ? -3.683 4.276 -13.102 1.00 94.06 160 VAL A CA 1
ATOM 1259 C C . VAL A 1 160 ? -3.392 3.398 -11.880 1.00 94.06 160 VAL A C 1
ATOM 1261 O O . VAL A 1 160 ? -4.322 2.969 -11.199 1.00 94.06 160 VAL A O 1
ATOM 1264 N N . ALA A 1 161 ? -2.116 3.163 -11.560 1.00 91.00 161 ALA A N 1
ATOM 1265 C CA . ALA A 1 161 ? -1.734 2.347 -10.411 1.00 91.00 161 ALA A CA 1
ATOM 1266 C C . ALA A 1 161 ? -2.022 3.038 -9.063 1.00 91.00 161 ALA A C 1
ATOM 1268 O O . ALA A 1 161 ? -2.593 2.411 -8.174 1.00 91.00 161 ALA A O 1
ATOM 1269 N N . ILE A 1 162 ? -1.717 4.335 -8.920 1.00 90.94 162 ILE A N 1
ATOM 1270 C CA . ILE A 1 162 ? -2.071 5.121 -7.725 1.00 90.94 162 ILE A CA 1
ATOM 1271 C C . ILE A 1 162 ? -3.589 5.146 -7.531 1.00 90.94 162 ILE A C 1
ATOM 1273 O O . ILE A 1 162 ? -4.051 4.927 -6.416 1.00 90.94 162 ILE A O 1
ATOM 1277 N N . MET A 1 163 ? -4.372 5.345 -8.598 1.00 93.62 163 MET A N 1
ATOM 1278 C CA . MET A 1 163 ? -5.834 5.282 -8.530 1.00 93.62 163 MET A CA 1
ATOM 1279 C C . MET A 1 163 ? -6.311 3.913 -8.023 1.00 93.62 163 MET A C 1
ATOM 1281 O O . MET A 1 163 ? -7.092 3.859 -7.077 1.00 93.62 163 MET A O 1
ATOM 1285 N N . ALA A 1 164 ? -5.786 2.811 -8.570 1.00 92.19 164 ALA A N 1
ATOM 1286 C CA . ALA A 1 164 ? -6.131 1.461 -8.123 1.00 92.19 164 ALA A CA 1
ATOM 1287 C C . ALA A 1 164 ? -5.770 1.203 -6.645 1.00 92.19 164 ALA A C 1
ATOM 1289 O O . ALA A 1 164 ? -6.565 0.614 -5.913 1.00 92.19 164 ALA A O 1
ATOM 1290 N N . PHE A 1 165 ? -4.605 1.667 -6.180 1.00 92.00 165 PHE A N 1
ATOM 1291 C CA . PHE A 1 165 ? -4.188 1.494 -4.784 1.00 92.00 165 PHE A CA 1
ATOM 1292 C C . PHE A 1 165 ? -4.980 2.391 -3.824 1.00 92.00 165 PHE A C 1
ATOM 1294 O O . PHE A 1 165 ? -5.381 1.933 -2.757 1.00 92.00 165 PHE A O 1
ATOM 1301 N N . LEU A 1 166 ? -5.289 3.634 -4.205 1.00 90.69 166 LEU A N 1
ATOM 1302 C CA . LEU A 1 166 ? -6.163 4.504 -3.416 1.00 90.69 166 LEU A CA 1
ATOM 1303 C C . LEU A 1 166 ? -7.589 3.941 -3.332 1.00 90.69 166 LEU A C 1
ATOM 1305 O O . LEU A 1 166 ? -8.188 4.003 -2.262 1.00 90.69 166 LEU A O 1
ATOM 1309 N N . CYS A 1 167 ? -8.120 3.318 -4.390 1.00 93.06 167 CYS A N 1
ATOM 1310 C CA . CYS A 1 167 ? -9.411 2.627 -4.319 1.00 93.06 167 CYS A CA 1
ATOM 1311 C C . CYS A 1 167 ? -9.446 1.520 -3.247 1.00 93.06 167 CYS A C 1
ATOM 1313 O O . CYS A 1 167 ? -10.502 1.318 -2.647 1.00 93.06 167 CYS A O 1
ATOM 1315 N N . LEU A 1 168 ? -8.320 0.856 -2.940 1.00 89.94 168 LEU A N 1
ATOM 1316 C CA . LEU A 1 168 ? -8.250 -0.078 -1.807 1.00 89.94 168 LEU A CA 1
ATOM 1317 C C . LEU A 1 168 ? -8.439 0.649 -0.468 1.00 89.94 168 LEU A C 1
ATOM 1319 O O . LEU A 1 168 ? -9.227 0.182 0.347 1.00 89.94 168 LEU A O 1
ATOM 1323 N N . PHE A 1 169 ? -7.781 1.793 -0.260 1.00 89.12 169 PHE A N 1
ATOM 1324 C CA . PHE A 1 169 ? -7.923 2.596 0.962 1.00 89.12 169 PHE A CA 1
ATOM 1325 C C . PHE A 1 169 ? -9.350 3.140 1.132 1.00 89.12 169 PHE A C 1
ATOM 1327 O O . PHE A 1 169 ? -10.015 2.860 2.129 1.00 89.12 169 PHE A O 1
ATOM 1334 N N . TRP A 1 170 ? -9.863 3.863 0.131 1.00 90.75 170 TRP A N 1
ATOM 1335 C CA . TRP A 1 170 ? -11.198 4.472 0.193 1.00 90.75 170 TRP A CA 1
ATOM 1336 C C . TRP A 1 170 ? -12.314 3.418 0.296 1.00 90.75 170 TRP A C 1
ATOM 1338 O O . TRP A 1 170 ? -13.290 3.625 1.016 1.00 90.75 170 TRP A O 1
ATOM 1348 N N . GLY A 1 171 ? -12.162 2.264 -0.364 1.00 90.94 171 GLY A N 1
ATOM 1349 C CA . GLY A 1 171 ? -13.144 1.175 -0.336 1.00 90.94 171 GLY A CA 1
ATOM 1350 C C . GLY A 1 171 ? -13.325 0.502 1.031 1.00 90.94 171 GLY A C 1
ATOM 1351 O O . GLY A 1 171 ? -14.395 -0.054 1.284 1.00 90.94 171 GLY A O 1
ATOM 1352 N N . ALA A 1 172 ? -12.335 0.584 1.930 1.00 88.94 172 ALA A N 1
ATOM 1353 C CA . ALA A 1 172 ? -12.449 0.044 3.286 1.00 88.94 172 ALA A CA 1
ATOM 1354 C C . ALA A 1 172 ? -13.401 0.885 4.151 1.00 88.94 172 ALA A C 1
ATOM 1356 O O . ALA A 1 172 ? -14.181 0.338 4.928 1.00 88.94 172 ALA A O 1
ATOM 1357 N N . LEU A 1 173 ? -13.371 2.210 3.966 1.00 89.31 173 LEU A N 1
ATOM 1358 C CA . LEU A 1 173 ? -14.148 3.181 4.743 1.00 89.31 173 LEU A CA 1
ATOM 1359 C C . LEU A 1 173 ? -15.519 3.494 4.114 1.00 89.31 173 LEU A C 1
ATOM 1361 O O . LEU A 1 173 ? -16.449 3.882 4.816 1.00 89.31 173 LEU A O 1
ATOM 1365 N N . PHE A 1 174 ? -15.683 3.293 2.801 1.00 89.56 174 PHE A N 1
ATOM 1366 C CA . PHE A 1 174 ? -16.866 3.730 2.040 1.00 89.56 174 PHE A CA 1
ATOM 1367 C C . PHE A 1 174 ? -18.222 3.217 2.569 1.00 89.56 174 PHE A C 1
ATOM 1369 O O . PHE A 1 174 ? -19.230 3.897 2.405 1.00 89.56 174 PHE A O 1
ATOM 1376 N N . ARG A 1 175 ? -18.262 2.042 3.217 1.00 88.38 175 ARG A N 1
ATOM 1377 C CA . ARG A 1 175 ? -19.472 1.479 3.858 1.00 88.38 175 ARG A CA 1
ATOM 1378 C C . ARG A 1 175 ? -19.342 1.299 5.372 1.00 88.38 175 ARG A C 1
ATOM 1380 O O . ARG A 1 175 ? -20.064 0.501 5.963 1.00 88.38 175 ARG A O 1
ATOM 1387 N N . GLN A 1 176 ? -18.432 2.033 6.012 1.00 88.06 176 GLN A N 1
ATOM 1388 C CA . GLN A 1 176 ? -18.154 1.891 7.444 1.00 88.06 176 GLN A CA 1
ATOM 1389 C C . GLN A 1 176 ? -19.423 2.056 8.297 1.00 88.06 176 GLN A C 1
ATOM 1391 O O . GLN A 1 176 ? -19.682 1.222 9.159 1.00 88.06 176 GLN A O 1
ATOM 1396 N N . ASN A 1 177 ? -20.260 3.057 7.993 1.00 88.88 177 ASN A N 1
ATOM 1397 C CA . ASN A 1 177 ? -21.525 3.307 8.696 1.00 88.88 177 ASN A CA 1
ATOM 1398 C C . ASN A 1 177 ? -22.546 2.163 8.521 1.00 88.88 177 ASN A C 1
ATOM 1400 O O . ASN A 1 177 ? -23.165 1.751 9.500 1.00 88.88 177 ASN A O 1
ATOM 1404 N N . ASP A 1 178 ? -22.673 1.593 7.316 1.00 89.19 178 ASP A N 1
ATOM 1405 C CA . ASP A 1 178 ? -23.569 0.454 7.043 1.00 89.19 178 ASP A CA 1
ATOM 1406 C C . ASP A 1 178 ? -23.147 -0.818 7.797 1.00 89.19 178 ASP A C 1
ATOM 1408 O O . ASP A 1 178 ? -23.968 -1.709 8.041 1.00 89.19 178 ASP A O 1
ATOM 1412 N N . ASN A 1 179 ? -21.855 -0.923 8.120 1.00 90.81 179 ASN A N 1
ATOM 1413 C CA . ASN A 1 179 ? -21.222 -2.070 8.763 1.00 90.81 179 ASN A CA 1
ATOM 1414 C C . ASN A 1 179 ? -21.116 -1.931 10.293 1.00 90.81 179 ASN A C 1
ATOM 1416 O O . ASN A 1 179 ? -20.718 -2.897 10.940 1.00 90.81 179 ASN A O 1
ATOM 1420 N N . VAL A 1 180 ? -21.515 -0.803 10.902 1.00 91.38 180 VAL A N 1
ATOM 1421 C CA . VAL A 1 180 ? -21.489 -0.616 12.376 1.00 91.38 180 VAL A CA 1
ATOM 1422 C C . VAL A 1 180 ? -22.278 -1.708 13.107 1.00 91.38 180 VAL A C 1
ATOM 1424 O O . VAL A 1 180 ? -21.864 -2.155 14.172 1.00 91.38 180 VAL A O 1
ATOM 1427 N N . LYS A 1 181 ? -23.326 -2.249 12.478 1.00 89.50 181 LYS A N 1
ATOM 1428 C CA . LYS A 1 181 ? -24.078 -3.431 12.933 1.00 89.50 181 LYS A CA 1
ATOM 1429 C C . LYS A 1 181 ? -23.237 -4.705 13.152 1.00 89.50 181 LYS A C 1
ATOM 1431 O O . LYS A 1 181 ? -23.716 -5.630 13.799 1.00 89.50 181 LYS A O 1
ATOM 1436 N N . HIS A 1 182 ? -22.021 -4.808 12.610 1.00 91.25 182 HIS A N 1
ATOM 1437 C CA . HIS A 1 182 ? -21.118 -5.928 12.903 1.00 91.25 182 HIS A CA 1
ATOM 1438 C C . HIS A 1 182 ? -20.461 -5.800 14.284 1.00 91.25 182 HIS A C 1
ATOM 1440 O O . HIS A 1 182 ? -20.078 -6.816 14.867 1.00 91.25 182 HIS A O 1
ATOM 1446 N N . LEU A 1 183 ? -20.369 -4.582 14.832 1.00 92.75 183 LEU A N 1
ATOM 1447 C CA . LEU A 1 183 ? -19.986 -4.368 16.222 1.00 92.75 183 LEU A CA 1
ATOM 1448 C C . LEU A 1 183 ? -21.112 -4.911 17.108 1.00 92.75 183 LEU A C 1
ATOM 1450 O O . LEU A 1 183 ? -22.240 -4.417 17.066 1.00 92.75 183 LEU A O 1
ATOM 1454 N N . LYS A 1 184 ? -20.807 -5.947 17.891 1.00 93.81 184 LYS A N 1
ATOM 1455 C CA . LYS A 1 184 ? -21.747 -6.562 18.832 1.00 93.81 184 LYS A CA 1
ATOM 1456 C C . LYS A 1 184 ? -21.545 -5.985 20.226 1.00 93.81 184 LYS A C 1
ATOM 1458 O O . LYS A 1 184 ? -20.437 -6.060 20.763 1.00 93.81 184 LYS A O 1
ATOM 1463 N N . ILE A 1 185 ? -22.622 -5.463 20.803 1.00 95.31 185 ILE A N 1
ATOM 1464 C CA . ILE A 1 185 ? -22.720 -5.133 22.224 1.00 95.31 185 ILE A CA 1
ATOM 1465 C C . ILE A 1 185 ? -23.573 -6.215 22.882 1.00 95.31 185 ILE A C 1
ATOM 1467 O O . ILE A 1 185 ? -24.697 -6.470 22.463 1.00 95.31 185 ILE A O 1
ATOM 1471 N N . LEU A 1 186 ? -23.025 -6.878 23.891 1.00 95.88 186 LEU A N 1
ATOM 1472 C CA . LEU A 1 186 ? -23.725 -7.891 24.670 1.00 95.88 186 LEU A CA 1
ATOM 1473 C C . LEU A 1 186 ? -24.707 -7.232 25.648 1.00 95.88 186 LEU A C 1
ATOM 1475 O O . LEU A 1 186 ? -24.413 -6.170 26.192 1.00 95.88 186 LEU A O 1
ATOM 1479 N N . VAL A 1 187 ? -25.847 -7.867 25.900 1.00 95.62 187 VAL A N 1
ATOM 1480 C CA . VAL A 1 187 ? -26.783 -7.493 26.965 1.00 95.62 187 VAL A CA 1
ATOM 1481 C C . VAL A 1 187 ? -27.106 -8.742 27.776 1.00 95.62 187 VAL A C 1
ATOM 1483 O O . VAL A 1 187 ? -27.548 -9.740 27.205 1.00 95.62 187 VAL A O 1
ATOM 1486 N N . VAL A 1 188 ? -26.881 -8.688 29.089 1.00 94.81 188 VAL A N 1
ATOM 1487 C CA . VAL A 1 188 ? -27.224 -9.771 30.025 1.00 94.81 188 VAL A CA 1
ATOM 1488 C C . VAL A 1 188 ? -28.033 -9.183 31.173 1.00 94.81 188 VAL A C 1
ATOM 1490 O O . VAL A 1 188 ? -27.624 -8.194 31.787 1.00 94.81 188 VAL A O 1
ATOM 1493 N N . ASP A 1 189 ? -29.191 -9.781 31.429 1.00 93.31 189 ASP A N 1
ATOM 1494 C CA . ASP A 1 189 ? -30.134 -9.346 32.453 1.00 93.31 189 ASP A CA 1
ATOM 1495 C C . ASP A 1 189 ? -30.149 -10.349 33.607 1.00 93.31 189 ASP A C 1
ATOM 1497 O O . ASP A 1 189 ? -30.663 -11.452 33.442 1.00 93.31 189 ASP A O 1
ATOM 1501 N N . PHE A 1 190 ? -29.568 -9.986 34.753 1.00 90.31 190 PHE A N 1
ATOM 1502 C CA . PHE A 1 190 ? -29.560 -10.819 35.961 1.00 90.31 190 PHE A CA 1
ATOM 1503 C C . PHE A 1 190 ? -30.685 -10.436 36.952 1.00 90.31 190 PHE A C 1
ATOM 1505 O O . PHE A 1 190 ? -30.787 -11.025 38.034 1.00 90.31 190 PHE A O 1
ATOM 1512 N N . ASP A 1 191 ? -31.526 -9.445 36.629 1.00 89.88 191 ASP A N 1
ATOM 1513 C CA . ASP A 1 191 ? -32.537 -8.898 37.540 1.00 89.88 191 ASP A CA 1
ATOM 1514 C C . ASP A 1 191 ? -33.664 -9.912 37.814 1.00 89.88 191 ASP A C 1
ATOM 1516 O O . ASP A 1 191 ? -34.276 -10.460 36.898 1.00 89.88 191 ASP A O 1
ATOM 1520 N N . GLY A 1 192 ? -33.920 -10.200 39.093 1.00 80.12 192 GLY A N 1
ATOM 1521 C CA . GLY A 1 192 ? -34.895 -11.208 39.537 1.00 80.12 192 GLY A CA 1
ATOM 1522 C C . GLY A 1 192 ? -34.558 -12.673 39.206 1.00 80.12 192 GLY A C 1
ATOM 1523 O O . GLY A 1 192 ? -35.343 -13.553 39.549 1.00 80.12 192 GLY A O 1
ATOM 1524 N N . GLN A 1 193 ? -33.420 -12.970 38.564 1.00 77.31 193 GLN A N 1
ATOM 1525 C CA . GLN A 1 193 ? -33.094 -14.331 38.099 1.00 77.31 193 GLN A CA 1
ATOM 1526 C C . GLN A 1 193 ? -32.210 -15.125 39.078 1.00 77.31 193 GLN A C 1
ATOM 1528 O O . GLN A 1 193 ? -32.309 -16.350 39.133 1.00 77.31 193 GLN A O 1
ATOM 1533 N N . ILE A 1 194 ? -31.399 -14.457 39.910 1.00 75.00 194 ILE A N 1
ATOM 1534 C CA . ILE A 1 194 ? -30.520 -15.124 40.889 1.00 75.00 194 ILE A CA 1
ATOM 1535 C C . ILE A 1 194 ? -31.183 -15.218 42.278 1.00 75.00 194 ILE A C 1
ATOM 1537 O O . ILE A 1 194 ? -31.805 -14.276 42.771 1.00 75.00 194 ILE A O 1
ATOM 1541 N N . SER A 1 195 ? -31.022 -16.365 42.943 1.00 63.72 195 SER A N 1
ATOM 1542 C CA . SER A 1 195 ? -31.355 -16.554 44.365 1.00 63.72 195 SER A CA 1
ATOM 1543 C C . SER A 1 195 ? -30.525 -15.618 45.270 1.00 63.72 195 SER A C 1
ATOM 1545 O O . SER A 1 195 ? -29.333 -15.454 45.012 1.00 63.72 195 SER A O 1
ATOM 1547 N N . PRO A 1 196 ? -31.086 -15.022 46.344 1.00 63.72 196 PRO A N 1
ATOM 1548 C CA . PRO A 1 196 ? -32.425 -15.243 46.914 1.00 63.72 196 PRO A CA 1
ATOM 1549 C C . PRO A 1 196 ? -33.558 -14.380 46.321 1.00 63.72 196 PRO A C 1
ATOM 1551 O O . PRO A 1 196 ? -34.685 -14.426 46.815 1.00 63.72 196 PRO A O 1
ATOM 1554 N N . TYR A 1 197 ? -33.299 -13.589 45.277 1.00 66.50 197 TYR A N 1
ATOM 1555 C CA . TYR A 1 197 ? -34.212 -12.542 44.795 1.00 66.50 197 TYR A CA 1
ATOM 1556 C C . TYR A 1 197 ? -35.179 -13.002 43.688 1.00 66.50 197 TYR A C 1
ATOM 1558 O O . TYR A 1 197 ? -35.906 -12.201 43.108 1.00 66.50 197 TYR A O 1
ATOM 1566 N N . THR A 1 198 ? -35.280 -14.314 43.468 1.00 66.00 198 THR A N 1
ATOM 1567 C CA . THR A 1 198 ? -36.241 -14.969 42.558 1.00 66.00 198 THR A CA 1
ATOM 1568 C C . THR A 1 198 ? -37.711 -14.833 42.989 1.00 66.00 198 THR A C 1
ATOM 1570 O O . THR A 1 198 ? -38.610 -15.296 42.293 1.00 66.00 198 THR A O 1
ATOM 1573 N N . SER A 1 199 ? -37.968 -14.221 44.149 1.00 67.31 199 SER A N 1
ATOM 1574 C CA . SER A 1 199 ? -39.305 -13.938 44.690 1.00 67.31 199 SER A CA 1
ATOM 1575 C C . SER A 1 199 ? -39.848 -12.550 44.318 1.00 67.31 199 SER A C 1
ATOM 1577 O O . SER A 1 199 ? -41.047 -12.315 44.461 1.00 67.31 199 SER A O 1
ATOM 1579 N N . THR A 1 200 ? -39.002 -11.635 43.831 1.00 73.31 200 THR A N 1
ATOM 1580 C CA . THR A 1 200 ? -39.408 -10.288 43.393 1.00 73.31 200 THR A CA 1
ATOM 1581 C C . THR A 1 200 ? -39.607 -10.230 41.882 1.00 73.31 200 THR A C 1
ATOM 1583 O O . THR A 1 200 ? -38.741 -10.669 41.128 1.00 73.31 200 THR A O 1
ATOM 1586 N N . THR A 1 201 ? -40.715 -9.645 41.424 1.00 81.69 201 THR A N 1
ATOM 1587 C CA . THR A 1 201 ? -40.987 -9.432 39.993 1.00 81.69 201 THR A CA 1
ATOM 1588 C C . THR A 1 201 ? -40.016 -8.399 39.402 1.00 81.69 201 THR A C 1
ATOM 1590 O O . THR A 1 201 ? -40.038 -7.256 39.863 1.00 81.69 201 THR A O 1
ATOM 1593 N N . PRO A 1 202 ? -39.192 -8.736 38.391 1.00 85.19 202 PRO A N 1
ATOM 1594 C CA . PRO A 1 202 ? -38.206 -7.805 37.848 1.00 85.19 202 PRO A CA 1
ATOM 1595 C C . PRO A 1 202 ? -38.858 -6.695 37.011 1.00 85.19 202 PRO A C 1
ATOM 1597 O O . PRO A 1 202 ? -39.746 -6.941 36.191 1.00 85.19 202 PRO A O 1
ATOM 1600 N N . PHE A 1 203 ? -38.379 -5.466 37.200 1.00 90.00 203 PHE A N 1
ATOM 1601 C CA . PHE A 1 203 ? -38.835 -4.257 36.514 1.00 90.00 203 PHE A CA 1
ATOM 1602 C C . PHE A 1 203 ? -37.696 -3.580 35.741 1.00 90.00 203 PHE A C 1
ATOM 1604 O O . PHE A 1 203 ? -37.856 -3.276 34.558 1.00 90.00 203 PHE A O 1
ATOM 1611 N N . VAL A 1 204 ? -36.537 -3.385 36.382 1.00 91.56 204 VAL A N 1
ATOM 1612 C CA . VAL A 1 204 ? -35.348 -2.736 35.805 1.00 91.56 204 VAL A CA 1
ATOM 1613 C C . VAL A 1 204 ? -34.819 -3.529 34.606 1.00 91.56 204 VAL A C 1
ATOM 1615 O O . VAL A 1 204 ? -34.621 -2.943 33.539 1.00 91.56 204 VAL A O 1
ATOM 1618 N N . GLY A 1 205 ? -34.683 -4.852 34.746 1.00 90.56 205 GLY A N 1
ATOM 1619 C CA . GLY A 1 205 ? -34.290 -5.773 33.672 1.00 90.56 205 GLY A CA 1
ATOM 1620 C C . GLY A 1 205 ? -35.122 -5.627 32.386 1.00 90.56 205 GLY A C 1
ATOM 1621 O O . GLY A 1 205 ? -34.620 -5.176 31.341 1.00 90.56 205 GLY A O 1
ATOM 1622 N N . PRO A 1 206 ? -36.443 -5.884 32.462 1.00 91.75 206 PRO A N 1
ATOM 1623 C CA . PRO A 1 206 ? -37.366 -5.678 31.350 1.00 91.75 206 PRO A CA 1
ATOM 1624 C C . PRO A 1 206 ? -37.438 -4.231 30.841 1.00 91.75 206 PRO A C 1
ATOM 1626 O O . PRO A 1 206 ? -37.631 -4.027 29.640 1.00 91.75 206 PRO A O 1
ATOM 1629 N N . PHE A 1 207 ? -37.290 -3.219 31.703 1.00 93.56 207 PHE A N 1
ATOM 1630 C CA . PHE A 1 207 ? -37.302 -1.812 31.289 1.00 93.56 207 PHE A CA 1
ATO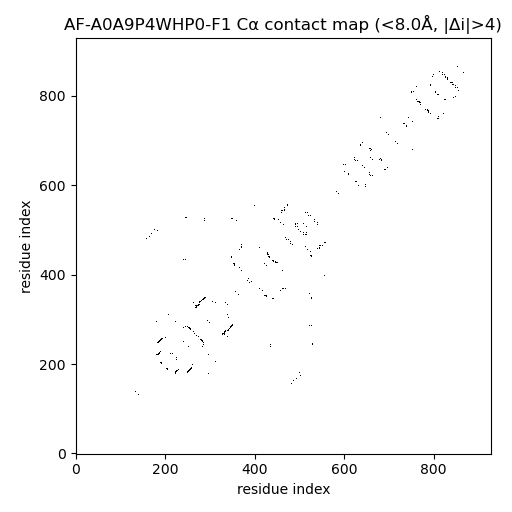M 1631 C C . PHE A 1 207 ? -36.098 -1.467 30.401 1.00 93.56 207 PHE A C 1
ATOM 1633 O O . PHE A 1 207 ? -36.284 -0.935 29.303 1.00 93.56 207 PHE A O 1
ATOM 1640 N N . ILE A 1 208 ? -34.875 -1.807 30.822 1.00 93.75 208 ILE A N 1
ATOM 1641 C CA . ILE A 1 208 ? -33.659 -1.553 30.035 1.00 93.75 208 ILE A CA 1
ATOM 1642 C C . ILE A 1 208 ? -33.677 -2.354 28.731 1.00 93.75 208 ILE A C 1
ATOM 1644 O O . ILE A 1 208 ? -33.389 -1.802 27.669 1.00 93.75 208 ILE A O 1
ATOM 1648 N N . THR A 1 209 ? -34.113 -3.614 28.777 1.00 92.94 209 THR A N 1
ATOM 1649 C CA . THR A 1 209 ? -34.284 -4.457 27.583 1.00 92.94 209 THR A CA 1
ATOM 1650 C C . THR A 1 209 ? -35.230 -3.808 26.561 1.00 92.94 209 THR A C 1
ATOM 1652 O O . THR A 1 209 ? -34.895 -3.700 25.378 1.00 92.94 209 THR A O 1
ATOM 1655 N N . ARG A 1 210 ? -36.375 -3.264 27.005 1.00 92.94 210 ARG A N 1
ATOM 1656 C CA . ARG A 1 210 ? -37.287 -2.483 26.144 1.00 92.94 210 ARG A CA 1
ATOM 1657 C C . ARG A 1 210 ? -36.650 -1.184 25.645 1.00 92.94 210 ARG A C 1
ATOM 1659 O O . ARG A 1 210 ? -36.844 -0.836 24.486 1.00 92.94 210 ARG A O 1
ATOM 1666 N N . ALA A 1 211 ? -35.884 -0.470 26.471 1.00 92.19 211 ALA A N 1
ATOM 1667 C CA . ALA A 1 211 ? -35.208 0.764 26.062 1.00 92.19 211 ALA A CA 1
ATOM 1668 C C . ALA A 1 211 ? -34.169 0.528 24.946 1.00 92.19 211 ALA A C 1
ATOM 1670 O O . ALA A 1 211 ? -34.054 1.353 24.037 1.00 92.19 211 ALA A O 1
ATOM 1671 N N . ILE A 1 212 ? -33.469 -0.613 24.979 1.00 93.06 212 ILE A N 1
ATOM 1672 C CA . ILE A 1 212 ? -32.519 -1.051 23.943 1.00 93.06 212 ILE A CA 1
ATOM 1673 C C . ILE A 1 212 ? -33.252 -1.445 22.650 1.00 93.06 212 ILE A C 1
ATOM 1675 O O . ILE A 1 212 ? -32.858 -1.001 21.568 1.00 93.06 212 ILE A O 1
ATOM 1679 N N . ASN A 1 213 ? -34.357 -2.194 22.737 1.00 92.75 213 ASN A N 1
ATOM 1680 C CA . ASN A 1 213 ? -35.179 -2.522 21.563 1.00 92.75 213 ASN A CA 1
ATOM 1681 C C . ASN A 1 213 ? -35.754 -1.251 20.918 1.00 92.75 213 ASN A C 1
ATOM 1683 O O . ASN A 1 213 ? -35.502 -0.995 19.744 1.00 92.75 213 ASN A O 1
ATOM 1687 N N . ASN A 1 214 ? -36.354 -0.358 21.711 1.00 91.06 214 ASN A N 1
ATOM 1688 C CA . ASN A 1 214 ? -36.861 0.948 21.270 1.00 91.06 214 ASN A CA 1
ATOM 1689 C C . ASN A 1 214 ? -35.768 1.891 20.713 1.00 91.06 214 ASN A C 1
ATOM 1691 O O . ASN A 1 214 ? -36.086 2.931 20.126 1.00 91.06 214 ASN A O 1
ATOM 1695 N N . MET A 1 215 ? -34.481 1.605 20.947 1.00 88.81 215 MET A N 1
ATOM 1696 C CA . MET A 1 215 ? -33.332 2.304 20.349 1.00 88.81 215 MET A CA 1
ATOM 1697 C C . MET A 1 215 ? -32.863 1.641 19.054 1.00 88.81 215 MET A C 1
ATOM 1699 O O . MET A 1 215 ? -32.501 2.347 18.119 1.00 88.81 215 MET A O 1
ATOM 1703 N N . THR A 1 216 ? -32.933 0.316 18.974 1.00 88.31 216 THR A N 1
ATOM 1704 C CA . THR A 1 216 ? -32.577 -0.455 17.777 1.00 88.31 216 THR A CA 1
ATOM 1705 C C . THR A 1 216 ? -33.644 -0.303 16.683 1.00 88.31 216 THR A C 1
ATOM 1707 O O . THR A 1 216 ? -33.311 -0.063 15.525 1.00 88.31 216 THR A O 1
ATOM 1710 N N . GLU A 1 217 ? -34.929 -0.340 17.051 1.00 89.31 217 GLU A N 1
ATOM 1711 C CA . GLU A 1 217 ? -36.080 -0.142 16.153 1.00 89.31 217 GLU A CA 1
ATOM 1712 C C . GLU A 1 217 ? -36.181 1.286 15.595 1.00 89.31 217 GLU A C 1
ATOM 1714 O O . GLU A 1 217 ? -36.646 1.482 14.475 1.00 89.31 217 GLU A O 1
ATOM 1719 N N . ALA A 1 218 ? -35.701 2.288 16.342 1.00 85.69 218 ALA A N 1
ATOM 1720 C CA . ALA A 1 218 ? -35.624 3.672 15.867 1.00 85.69 218 ALA A CA 1
ATOM 1721 C C . ALA A 1 218 ? -34.586 3.864 14.738 1.00 85.69 218 ALA A C 1
ATOM 1723 O O . ALA A 1 218 ? -34.620 4.877 14.036 1.00 85.69 218 ALA A O 1
ATOM 1724 N N . GLY A 1 219 ? -33.683 2.894 14.553 1.00 78.31 219 GLY A N 1
ATOM 1725 C CA . GLY A 1 219 ? -32.656 2.898 13.519 1.00 78.31 219 GLY A CA 1
ATOM 1726 C C . GLY A 1 219 ? -31.546 3.934 13.731 1.00 78.31 219 GLY A C 1
ATOM 1727 O O . GLY A 1 219 ? -31.410 4.560 14.781 1.00 78.31 219 GLY A O 1
ATOM 1728 N N . GLY A 1 220 ? -30.723 4.103 12.694 1.00 82.31 220 GLY A N 1
ATOM 1729 C CA . GLY A 1 220 ? -29.540 4.966 12.710 1.00 82.31 220 GLY A CA 1
ATOM 1730 C C . GLY A 1 220 ? -28.227 4.183 12.777 1.00 82.31 220 GLY A C 1
ATOM 1731 O O . GLY A 1 220 ? -28.184 2.977 12.537 1.00 82.31 220 GLY A O 1
ATOM 1732 N N . ILE A 1 221 ? -27.132 4.889 13.067 1.00 84.88 221 ILE A N 1
ATOM 1733 C CA . ILE A 1 221 ? -25.776 4.322 13.104 1.00 84.88 221 ILE A CA 1
ATOM 1734 C C . ILE A 1 221 ? -25.514 3.768 14.513 1.00 84.88 221 ILE A C 1
ATOM 1736 O O . ILE A 1 221 ? -24.844 4.402 15.327 1.00 84.88 221 ILE A O 1
ATOM 1740 N N . VAL A 1 222 ? -26.088 2.599 14.809 1.00 88.31 222 VAL A N 1
ATOM 1741 C CA . VAL A 1 222 ? -25.957 1.907 16.103 1.00 88.31 222 VAL A CA 1
ATOM 1742 C C . VAL A 1 222 ? -25.300 0.524 15.945 1.00 88.31 222 VAL A C 1
ATOM 1744 O O . VAL A 1 222 ? -25.550 -0.163 14.950 1.00 88.31 222 VAL A O 1
ATOM 1747 N N . PRO A 1 223 ? -24.451 0.092 16.899 1.00 92.06 223 PRO A N 1
ATOM 1748 C CA . PRO A 1 223 ? -24.019 -1.300 17.032 1.00 92.06 223 PRO A CA 1
ATOM 1749 C C . PRO A 1 223 ? -25.201 -2.258 17.233 1.00 92.06 223 PRO A C 1
ATOM 1751 O O . PRO A 1 223 ? -26.257 -1.859 17.725 1.00 92.06 223 PRO A O 1
ATOM 1754 N N . THR A 1 224 ? -25.019 -3.541 16.911 1.00 92.69 224 THR A N 1
ATOM 1755 C CA . THR A 1 224 ? -26.045 -4.559 17.187 1.00 92.69 224 THR A CA 1
ATOM 1756 C C . THR A 1 224 ? -25.989 -4.962 18.655 1.00 92.69 224 THR A C 1
ATOM 1758 O O . THR A 1 224 ? -24.985 -5.514 19.112 1.00 92.69 224 THR A O 1
ATOM 1761 N N . TYR A 1 225 ? -27.085 -4.743 19.377 1.00 93.69 225 TYR A N 1
ATOM 1762 C CA . TYR A 1 225 ? -27.276 -5.280 20.719 1.00 93.69 225 TYR A CA 1
ATOM 1763 C C . TYR A 1 225 ? -27.703 -6.755 20.638 1.00 93.69 225 TYR A C 1
ATOM 1765 O O . TYR A 1 225 ? -28.590 -7.113 19.864 1.00 93.69 225 TYR A O 1
ATOM 1773 N N . VAL A 1 226 ? -27.039 -7.621 21.405 1.00 94.44 226 VAL A N 1
ATOM 1774 C CA . VAL A 1 226 ? -27.254 -9.075 21.426 1.00 94.44 226 VAL A CA 1
ATOM 1775 C C . VAL A 1 226 ? -27.587 -9.502 22.849 1.00 94.44 226 VAL A C 1
ATOM 1777 O O . VAL A 1 226 ? -26.727 -9.451 23.724 1.00 94.44 226 VAL A O 1
ATOM 1780 N N . PHE A 1 227 ? -28.823 -9.939 23.068 1.00 93.88 227 PHE A N 1
ATOM 1781 C CA . PHE A 1 227 ? -29.291 -10.440 24.360 1.00 93.88 227 PHE A CA 1
ATOM 1782 C C . PHE A 1 227 ? -28.846 -11.896 24.583 1.00 93.88 227 PHE A C 1
ATOM 1784 O O . PHE A 1 227 ? -28.899 -12.703 23.652 1.00 93.88 227 PHE A O 1
ATOM 1791 N N . LYS A 1 228 ? -28.425 -12.230 25.808 1.00 92.88 228 LYS A N 1
ATOM 1792 C CA . LYS A 1 228 ? -28.089 -13.592 26.267 1.00 92.88 228 LYS A CA 1
ATOM 1793 C C . LYS A 1 228 ? -28.672 -13.865 27.660 1.00 92.88 228 LYS A C 1
ATOM 1795 O O . LYS A 1 228 ? -28.929 -12.930 28.416 1.00 92.88 228 LYS A O 1
ATOM 1800 N N . SER A 1 229 ? -28.851 -15.148 27.985 1.00 90.19 229 SER A N 1
ATOM 1801 C CA . SER A 1 229 ? -29.240 -15.607 29.329 1.00 90.19 229 SER A CA 1
ATOM 1802 C C . SER A 1 229 ? -28.058 -15.475 30.307 1.00 90.19 229 SER A C 1
ATOM 1804 O O . SER A 1 229 ? -26.927 -15.741 29.895 1.00 90.19 229 SER A O 1
ATOM 1806 N N . PRO A 1 230 ? -28.279 -15.144 31.594 1.00 87.94 230 PRO A N 1
ATOM 1807 C CA . PRO A 1 230 ? -27.305 -15.357 32.673 1.00 87.94 230 PRO A CA 1
ATOM 1808 C C . PRO A 1 230 ? -26.677 -16.757 32.712 1.00 87.94 230 PRO A C 1
ATOM 1810 O O . PRO A 1 230 ? -25.517 -16.906 33.097 1.00 87.94 230 PRO A O 1
ATOM 1813 N N . GLU A 1 231 ? -27.421 -17.778 32.280 1.00 87.56 231 GLU A N 1
ATOM 1814 C CA . GLU A 1 231 ? -26.976 -19.177 32.244 1.00 87.56 231 GLU A CA 1
ATOM 1815 C C . GLU A 1 231 ? -25.794 -19.400 31.285 1.00 87.56 231 GLU A C 1
ATOM 1817 O O . GLU A 1 231 ? -24.973 -20.280 31.532 1.00 87.56 231 GLU A O 1
ATOM 1822 N N . ASP A 1 232 ? -25.650 -18.569 30.242 1.00 89.31 232 ASP A N 1
ATOM 1823 C CA . ASP A 1 232 ? -24.503 -18.603 29.317 1.00 89.31 232 ASP A CA 1
ATOM 1824 C C . ASP A 1 232 ? -23.171 -18.192 29.985 1.00 89.31 232 ASP A C 1
ATOM 1826 O O . ASP A 1 232 ? -22.117 -18.323 29.361 1.00 89.31 232 ASP A O 1
ATOM 1830 N N . PHE A 1 233 ? -23.231 -17.651 31.207 1.00 89.25 233 PHE A N 1
ATOM 1831 C CA . PHE A 1 233 ? -22.124 -17.059 31.969 1.00 89.25 233 PHE A CA 1
ATOM 1832 C C . PHE A 1 233 ? -22.129 -17.534 33.434 1.00 89.25 233 PHE A C 1
ATOM 1834 O O . PHE A 1 233 ? -21.852 -16.760 34.349 1.00 89.25 233 PHE A O 1
ATOM 1841 N N . ASN A 1 234 ? -22.579 -18.774 33.677 1.00 89.00 234 ASN A N 1
ATOM 1842 C CA . ASN A 1 234 ? -22.671 -19.413 35.000 1.00 89.00 234 ASN A CA 1
ATOM 1843 C C . ASN A 1 234 ? -23.425 -18.605 36.085 1.00 89.00 234 ASN A C 1
ATOM 1845 O O . ASN A 1 234 ? -23.315 -18.901 37.274 1.00 89.00 234 ASN A O 1
ATOM 1849 N N . ASN A 1 235 ? -24.252 -17.632 35.683 1.00 85.88 235 ASN A N 1
ATOM 1850 C CA . ASN A 1 235 ? -24.882 -16.613 36.529 1.00 85.88 235 ASN A CA 1
ATOM 1851 C C . ASN A 1 235 ? -23.916 -15.611 37.212 1.00 85.88 235 ASN A C 1
ATOM 1853 O O . ASN A 1 235 ? -24.326 -14.935 38.155 1.00 85.88 235 ASN A O 1
ATOM 1857 N N . ASP A 1 236 ? -22.677 -15.451 36.731 1.00 89.00 236 ASP A N 1
ATOM 1858 C CA . ASP A 1 236 ? -21.714 -14.466 37.245 1.00 89.00 236 ASP A CA 1
ATOM 1859 C C . ASP A 1 236 ? -21.550 -13.241 36.304 1.00 89.00 236 ASP A C 1
ATOM 1861 O O . ASP A 1 236 ? -21.035 -13.360 35.186 1.00 89.00 236 ASP A O 1
ATOM 1865 N N . PRO A 1 237 ? -21.904 -12.018 36.753 1.00 89.88 237 PRO A N 1
ATOM 1866 C CA . PRO A 1 237 ? -21.560 -10.762 36.078 1.00 89.88 237 PRO A CA 1
ATOM 1867 C C . PRO A 1 237 ? -20.072 -10.581 35.725 1.00 89.88 237 PRO A C 1
ATOM 1869 O O . PRO A 1 237 ? -19.753 -9.781 34.842 1.00 89.88 237 PRO A O 1
ATOM 1872 N N . LEU A 1 238 ? -19.153 -11.268 36.410 1.00 92.06 238 LEU A N 1
ATOM 1873 C CA . LEU A 1 238 ? -17.712 -11.187 36.167 1.00 92.06 238 LEU A CA 1
ATOM 1874 C C . LEU A 1 238 ? -17.278 -11.961 34.909 1.00 92.06 238 LEU A C 1
ATOM 1876 O O . LEU A 1 238 ? -16.447 -11.444 34.161 1.00 92.06 238 LEU A O 1
ATOM 1880 N N . GLU A 1 239 ? -17.891 -13.109 34.599 1.00 91.81 239 GLU A N 1
ATOM 1881 C CA . GLU A 1 239 ? -17.655 -13.831 33.333 1.00 91.81 239 GLU A CA 1
ATOM 1882 C C . GLU A 1 239 ? -18.087 -12.989 32.121 1.00 91.81 239 GLU A C 1
ATOM 1884 O O . GLU A 1 239 ? -17.428 -12.982 31.079 1.00 91.81 239 GLU A O 1
ATOM 1889 N N . VAL A 1 240 ? -19.137 -12.173 32.273 1.00 93.06 240 VAL A N 1
ATOM 1890 C CA . VAL A 1 240 ? -19.557 -11.214 31.237 1.00 93.06 240 VAL A CA 1
ATOM 1891 C C . VAL A 1 240 ? -18.487 -10.142 30.983 1.00 93.06 240 VAL A C 1
ATOM 1893 O O . VAL A 1 240 ? -18.350 -9.666 29.854 1.00 93.06 240 VAL A O 1
ATOM 1896 N N . ARG A 1 241 ? -17.682 -9.778 31.994 1.00 93.25 241 ARG A N 1
ATOM 1897 C CA . ARG A 1 241 ? -16.521 -8.889 31.805 1.00 93.25 241 ARG A CA 1
ATOM 1898 C C . ARG A 1 241 ? -15.363 -9.608 31.121 1.00 93.25 241 ARG A C 1
ATOM 1900 O O . ARG A 1 241 ? -14.740 -9.022 30.238 1.00 93.25 241 ARG A O 1
ATOM 1907 N N . GLU A 1 242 ? -15.097 -10.862 31.480 1.00 92.25 242 GLU A N 1
ATOM 1908 C CA . GLU A 1 242 ? -14.063 -11.670 30.822 1.00 92.25 242 GLU A CA 1
ATOM 1909 C C . GLU A 1 242 ? -14.381 -11.876 29.330 1.00 92.25 242 GLU A C 1
ATOM 1911 O O . GLU A 1 242 ? -13.513 -11.677 28.485 1.00 92.25 242 GLU A O 1
ATOM 1916 N N . ALA A 1 243 ? -15.651 -12.069 28.958 1.00 92.44 243 ALA A N 1
ATOM 1917 C CA . ALA A 1 243 ? -16.081 -12.104 27.555 1.00 92.44 243 ALA A CA 1
ATOM 1918 C C . ALA A 1 243 ? -15.820 -10.794 26.767 1.00 92.44 243 ALA A C 1
ATOM 1920 O O . ALA A 1 243 ? -15.674 -10.829 25.539 1.00 92.44 243 ALA A O 1
ATOM 1921 N N . VAL A 1 244 ? -15.739 -9.638 27.443 1.00 93.50 244 VAL A N 1
ATOM 1922 C CA . VAL A 1 244 ? -15.314 -8.353 26.845 1.00 93.50 244 VAL A CA 1
ATOM 1923 C C . VAL A 1 244 ? -13.784 -8.256 26.773 1.00 93.50 244 VAL A C 1
ATOM 1925 O O . VAL A 1 244 ? -13.253 -7.758 25.778 1.00 93.50 244 VAL A O 1
ATOM 1928 N N . TYR A 1 245 ? -13.068 -8.745 27.792 1.00 92.06 245 TYR A N 1
ATOM 1929 C CA . TYR A 1 245 ? -11.601 -8.817 27.810 1.00 92.06 245 TYR A CA 1
ATOM 1930 C C . TYR A 1 245 ? -11.056 -9.694 26.671 1.00 92.06 245 TYR A C 1
ATOM 1932 O O . TYR A 1 245 ? -10.191 -9.259 25.908 1.00 92.06 245 TYR A O 1
ATOM 1940 N N . ASP A 1 246 ? -11.659 -10.869 26.490 1.00 91.06 246 ASP A N 1
ATOM 1941 C CA . ASP A 1 246 ? -11.376 -11.859 25.445 1.00 91.06 246 ASP A CA 1
ATOM 1942 C C . ASP A 1 246 ? -11.728 -11.399 24.019 1.00 91.06 246 ASP A C 1
ATOM 1944 O O . ASP A 1 246 ? -11.543 -12.137 23.053 1.00 91.06 246 ASP A O 1
ATOM 1948 N N . MET A 1 247 ? -12.251 -10.181 23.860 1.00 89.44 247 MET A N 1
ATOM 1949 C CA . MET A 1 247 ? -12.647 -9.584 22.582 1.00 89.44 247 MET A CA 1
ATOM 1950 C C . MET A 1 247 ? -13.801 -10.282 21.833 1.00 89.44 247 MET A C 1
ATOM 1952 O O . MET A 1 247 ? -14.134 -9.851 20.721 1.00 89.44 247 MET A O 1
ATOM 1956 N N . HIS A 1 248 ? -14.479 -11.274 22.427 1.00 90.69 248 HIS A N 1
ATOM 1957 C CA . HIS A 1 248 ? -15.659 -11.930 21.837 1.00 90.69 248 HIS A CA 1
ATOM 1958 C C . HIS A 1 248 ? -16.776 -10.932 21.473 1.00 90.69 248 HIS A C 1
ATOM 1960 O O . HIS A 1 248 ? -17.503 -11.130 20.496 1.00 90.69 248 HIS A O 1
ATOM 1966 N N . VAL A 1 249 ? -16.884 -9.837 22.232 1.00 92.50 249 VAL A N 1
ATOM 1967 C CA . VAL A 1 249 ? -17.778 -8.697 21.979 1.00 92.50 249 VAL A CA 1
ATOM 1968 C C . VAL A 1 249 ? -17.029 -7.368 22.138 1.00 92.50 249 VAL A C 1
ATOM 1970 O O . VAL A 1 249 ? -15.924 -7.328 22.679 1.00 92.50 249 VAL A O 1
ATOM 1973 N N . TRP A 1 250 ? -17.596 -6.270 21.628 1.00 93.81 250 TRP A N 1
ATOM 1974 C CA . TRP A 1 250 ? -16.970 -4.938 21.699 1.00 93.81 250 TRP A CA 1
ATOM 1975 C C . TRP A 1 250 ? -17.303 -4.178 22.992 1.00 93.81 250 TRP A C 1
ATOM 1977 O O . TRP A 1 250 ? -16.513 -3.344 23.435 1.00 93.81 250 TRP A O 1
ATOM 1987 N N . ALA A 1 251 ? -18.454 -4.475 23.595 1.00 95.94 251 ALA A N 1
ATOM 1988 C CA . ALA A 1 251 ? -18.868 -4.014 24.918 1.00 95.94 251 ALA A CA 1
ATOM 1989 C C . ALA A 1 251 ? -19.953 -4.947 25.483 1.00 95.94 251 ALA A C 1
ATOM 1991 O O . ALA A 1 251 ? -20.528 -5.746 24.740 1.00 95.94 251 ALA A O 1
ATOM 1992 N N . ALA A 1 252 ? -20.274 -4.797 26.765 1.00 96.56 252 ALA A N 1
ATOM 1993 C CA . ALA A 1 252 ? -21.428 -5.407 27.413 1.00 96.56 252 ALA A CA 1
ATOM 1994 C C . ALA A 1 252 ? -22.222 -4.379 28.236 1.00 96.56 252 ALA A C 1
ATOM 1996 O O . ALA A 1 252 ? -21.654 -3.460 28.829 1.00 96.56 252 ALA A O 1
ATOM 1997 N N . VAL A 1 253 ? -23.539 -4.565 28.292 1.00 96.31 253 VAL A N 1
ATOM 1998 C CA . VAL A 1 253 ? -24.454 -3.938 29.247 1.00 96.31 253 VAL A CA 1
ATOM 1999 C C . VAL A 1 253 ? -24.940 -5.044 30.178 1.00 96.31 253 VAL A C 1
ATOM 2001 O O . VAL A 1 253 ? -25.564 -6.005 29.733 1.00 96.31 253 VAL A O 1
ATOM 2004 N N . VAL A 1 254 ? -24.619 -4.922 31.461 1.00 95.31 254 VAL A N 1
ATOM 2005 C CA . VAL A 1 254 ? -24.980 -5.891 32.499 1.00 95.31 254 VAL A CA 1
ATOM 2006 C C . VAL A 1 254 ? -25.992 -5.238 33.421 1.00 95.31 254 VAL A C 1
ATOM 2008 O O . VAL A 1 254 ? -25.692 -4.224 34.047 1.00 95.31 254 VAL A O 1
ATOM 2011 N N . ILE A 1 255 ? -27.187 -5.806 33.513 1.00 94.50 255 ILE A N 1
ATOM 2012 C CA . ILE A 1 255 ? -28.183 -5.386 34.501 1.00 94.50 255 ILE A CA 1
ATOM 2013 C C . ILE A 1 255 ? -27.916 -6.214 35.749 1.00 94.50 255 ILE A C 1
ATOM 2015 O O . ILE A 1 255 ? -27.904 -7.443 35.674 1.00 94.50 255 ILE A O 1
ATOM 2019 N N . ASN A 1 256 ? -27.611 -5.561 36.869 1.00 92.12 256 ASN A N 1
ATOM 2020 C CA . ASN A 1 256 ? -27.118 -6.275 38.039 1.00 92.12 256 ASN A CA 1
ATOM 2021 C C . ASN A 1 256 ? -28.202 -7.154 38.659 1.00 92.12 256 ASN A C 1
ATOM 2023 O O . ASN A 1 256 ? -29.384 -6.806 38.684 1.00 92.12 256 ASN A O 1
ATOM 2027 N N . ALA A 1 257 ? -27.763 -8.276 39.229 1.00 87.06 257 ALA A N 1
ATOM 2028 C CA . ALA A 1 257 ? -28.617 -9.086 40.074 1.00 87.06 257 ALA A CA 1
ATOM 2029 C C . ALA A 1 257 ? -29.238 -8.208 41.168 1.00 87.06 257 ALA A C 1
ATOM 2031 O O . ALA A 1 257 ? -28.567 -7.365 41.770 1.00 87.06 257 ALA A O 1
ATOM 2032 N N . ASN A 1 258 ? -30.520 -8.442 41.441 1.00 84.56 258 ASN A N 1
ATOM 2033 C CA . ASN A 1 258 ? -31.265 -7.800 42.525 1.00 84.56 258 ASN A CA 1
ATOM 2034 C C . ASN A 1 258 ? -31.538 -6.295 42.306 1.00 84.56 258 ASN A C 1
ATOM 2036 O O . ASN A 1 258 ? -31.981 -5.634 43.246 1.00 84.56 258 ASN A O 1
ATOM 2040 N N . ALA A 1 259 ? -31.310 -5.740 41.106 1.00 90.31 259 ALA A N 1
ATOM 2041 C CA . ALA A 1 259 ? -31.489 -4.312 40.825 1.00 90.31 259 ALA A CA 1
ATOM 2042 C C . ALA A 1 259 ? -32.899 -3.801 41.182 1.00 90.31 259 ALA A C 1
ATOM 2044 O O . ALA A 1 259 ? -33.019 -2.794 41.882 1.00 90.31 259 ALA A O 1
ATOM 2045 N N . THR A 1 260 ? -33.959 -4.520 40.789 1.00 91.12 260 THR A N 1
ATOM 2046 C CA . THR A 1 260 ? -35.341 -4.172 41.165 1.00 91.12 260 THR A CA 1
ATOM 2047 C C . THR A 1 260 ? -35.592 -4.354 42.662 1.00 91.12 260 THR A C 1
ATOM 2049 O O . THR A 1 260 ? -36.203 -3.492 43.287 1.00 91.12 260 THR A O 1
ATOM 2052 N N . ALA A 1 261 ? -35.096 -5.435 43.270 1.00 88.62 261 ALA A N 1
ATOM 2053 C CA . ALA A 1 261 ? -35.325 -5.717 44.690 1.00 88.62 261 ALA A CA 1
ATOM 2054 C C . ALA A 1 261 ? -34.650 -4.692 45.620 1.00 88.62 261 ALA A C 1
ATOM 2056 O O . ALA A 1 261 ? -35.221 -4.286 46.634 1.00 88.62 261 ALA A O 1
ATOM 2057 N N . LEU A 1 262 ? -33.440 -4.243 45.275 1.00 89.44 262 LEU A N 1
ATOM 2058 C CA . LEU A 1 262 ? -32.731 -3.188 46.001 1.00 89.44 262 LEU A CA 1
ATOM 2059 C C . LEU A 1 262 ? -33.426 -1.829 45.833 1.00 89.44 262 LEU A C 1
ATOM 2061 O O . LEU A 1 262 ? -33.530 -1.085 46.804 1.00 89.44 262 LEU A O 1
ATOM 2065 N N . LEU A 1 263 ? -33.951 -1.531 44.642 1.00 90.56 263 LEU A N 1
ATOM 2066 C CA . LEU A 1 263 ? -34.695 -0.301 44.369 1.00 90.56 263 LEU A CA 1
ATOM 2067 C C . LEU A 1 263 ? -36.041 -0.247 45.117 1.00 90.56 263 LEU A C 1
ATOM 2069 O O . LEU A 1 263 ? -36.345 0.745 45.780 1.00 90.56 263 LEU A O 1
ATOM 2073 N N . ASP A 1 264 ? -36.833 -1.320 45.054 1.00 88.94 264 ASP A N 1
ATOM 2074 C CA . ASP A 1 264 ? -38.124 -1.426 45.744 1.00 88.94 264 ASP A CA 1
ATOM 2075 C C . ASP A 1 264 ? -37.948 -1.393 47.272 1.00 88.94 264 ASP A C 1
ATOM 2077 O O . ASP A 1 264 ? -38.594 -0.597 47.960 1.00 88.94 264 ASP A O 1
ATOM 2081 N N . SER A 1 265 ? -36.991 -2.161 47.812 1.00 88.00 265 SER A N 1
ATOM 2082 C CA . SER A 1 265 ? -36.676 -2.110 49.245 1.00 88.00 265 SER A CA 1
ATOM 2083 C C . SER A 1 265 ? -36.164 -0.738 49.689 1.00 88.00 265 SER A C 1
ATOM 2085 O O . SER A 1 265 ? -36.512 -0.308 50.788 1.00 88.00 265 SER A O 1
ATOM 2087 N N . ALA A 1 266 ? -35.422 -0.003 48.852 1.00 89.75 266 ALA A N 1
ATOM 2088 C CA . ALA A 1 266 ? -34.983 1.347 49.191 1.00 89.75 266 ALA A CA 1
ATOM 2089 C C . ALA A 1 266 ? -36.156 2.306 49.421 1.00 89.75 266 ALA A C 1
ATOM 2091 O O . ALA A 1 266 ? -36.156 3.032 50.417 1.00 89.75 266 ALA A O 1
ATOM 2092 N N . ILE A 1 267 ? -37.181 2.257 48.568 1.00 89.38 267 ILE A N 1
ATOM 2093 C CA . ILE A 1 267 ? -38.349 3.141 48.665 1.00 89.38 267 ILE A CA 1
ATOM 2094 C C . ILE A 1 267 ? -39.343 2.665 49.733 1.00 89.38 267 ILE A C 1
ATOM 2096 O O . ILE A 1 267 ? -39.872 3.488 50.481 1.00 89.38 267 ILE A O 1
ATOM 2100 N N . ARG A 1 268 ? -39.593 1.355 49.861 1.00 88.75 268 ARG A N 1
ATOM 2101 C CA . ARG A 1 268 ? -40.517 0.821 50.881 1.00 88.75 268 ARG A CA 1
ATOM 2102 C C . ARG A 1 268 ? -39.947 0.910 52.296 1.00 88.75 268 ARG A C 1
ATOM 2104 O O . ARG A 1 268 ? -40.675 1.219 53.233 1.00 88.75 268 ARG A O 1
ATOM 2111 N N . GLN A 1 269 ? -38.651 0.645 52.469 1.00 88.94 269 GLN A N 1
ATOM 2112 C CA . GLN A 1 269 ? -38.014 0.599 53.792 1.00 88.94 269 GLN A CA 1
ATOM 2113 C C . GLN A 1 269 ? -37.342 1.922 54.184 1.00 88.94 269 GLN A C 1
ATOM 2115 O O . GLN A 1 269 ? -37.120 2.137 55.375 1.00 88.94 269 GLN A O 1
ATOM 2120 N N . GLY A 1 270 ? -37.071 2.822 53.231 1.00 85.50 270 GLY A N 1
ATOM 2121 C CA . GLY A 1 270 ? -36.373 4.092 53.466 1.00 85.50 270 GLY A CA 1
ATOM 2122 C C . GLY A 1 270 ? -34.855 3.921 53.583 1.00 85.50 270 GLY A C 1
ATOM 2123 O O . GLY A 1 270 ? -34.240 4.452 54.507 1.00 85.50 270 GLY A O 1
ATOM 2124 N N . ASN A 1 271 ? -34.244 3.127 52.695 1.00 87.69 271 ASN A N 1
ATOM 2125 C CA . ASN A 1 271 ? -32.804 2.854 52.740 1.00 87.69 271 ASN A CA 1
ATOM 2126 C C . ASN A 1 271 ? -31.994 3.990 52.095 1.00 87.69 271 ASN A C 1
ATOM 2128 O O . ASN A 1 271 ? -31.663 3.945 50.909 1.00 87.69 271 ASN A O 1
ATOM 2132 N N . ALA A 1 272 ? -31.617 4.976 52.910 1.00 85.38 272 ALA A N 1
ATOM 2133 C CA . ALA A 1 272 ? -30.774 6.102 52.508 1.00 85.38 272 ALA A CA 1
ATOM 2134 C C . ALA A 1 272 ? -29.420 5.694 51.885 1.00 85.38 272 ALA A C 1
ATOM 2136 O O . ALA A 1 272 ? -28.823 6.493 51.167 1.00 85.38 272 ALA A O 1
ATOM 2137 N N . SER A 1 273 ? -28.931 4.470 52.130 1.00 89.88 273 SER A N 1
ATOM 2138 C CA . SER A 1 273 ? -27.667 3.950 51.585 1.00 89.88 273 SER A CA 1
ATOM 2139 C C . SER A 1 273 ? -27.788 3.311 50.193 1.00 89.88 273 SER A C 1
ATOM 2141 O O . SER A 1 273 ? -26.816 2.729 49.717 1.00 89.88 273 SER A O 1
ATOM 2143 N N . TYR A 1 274 ? -28.949 3.390 49.532 1.00 90.25 274 TYR A N 1
ATOM 2144 C CA . TYR A 1 274 ? -29.104 2.927 48.150 1.00 90.25 274 TYR A CA 1
ATOM 2145 C C . TYR A 1 274 ? -28.334 3.815 47.158 1.00 90.25 274 TYR A C 1
ATOM 2147 O O . TYR A 1 274 ? -28.513 5.035 47.148 1.00 90.25 274 TYR A O 1
ATOM 2155 N N . ASP A 1 275 ? -27.527 3.191 46.297 1.00 91.62 275 ASP A N 1
ATOM 2156 C CA . ASP A 1 275 ? -26.783 3.830 45.206 1.00 91.62 275 ASP A CA 1
ATOM 2157 C C . ASP A 1 275 ? -27.383 3.435 43.837 1.00 91.62 275 ASP A C 1
ATOM 2159 O O . ASP A 1 275 ? -27.256 2.271 43.435 1.00 91.62 275 ASP A O 1
ATOM 2163 N N . PRO A 1 276 ? -27.996 4.377 43.089 1.00 91.00 276 PRO A N 1
ATOM 2164 C CA . PRO A 1 276 ? -28.506 4.134 41.740 1.00 91.00 276 PRO A CA 1
ATOM 2165 C C . PRO A 1 276 ? -27.465 3.579 40.759 1.00 91.00 276 PRO A C 1
ATOM 2167 O O . PRO A 1 276 ? -27.828 2.803 39.873 1.00 91.00 276 PRO A O 1
ATOM 2170 N N . ALA A 1 277 ? -26.177 3.920 40.907 1.00 91.00 277 ALA A N 1
ATOM 2171 C CA . ALA A 1 277 ? -25.115 3.439 40.018 1.00 91.00 277 ALA A CA 1
ATOM 2172 C C . ALA A 1 277 ? -24.862 1.926 40.157 1.00 91.00 277 ALA A C 1
ATOM 2174 O O . ALA A 1 277 ? -24.285 1.305 39.257 1.00 91.00 277 ALA A O 1
ATOM 2175 N N . GLY A 1 278 ? -25.343 1.319 41.247 1.00 89.00 278 GLY A N 1
ATOM 2176 C CA . GLY A 1 278 ? -25.363 -0.122 41.467 1.00 89.00 278 GLY A CA 1
ATOM 2177 C C . GLY A 1 278 ? -26.430 -0.882 40.667 1.00 89.00 278 GLY A C 1
ATOM 2178 O O . GLY A 1 278 ? -26.409 -2.110 40.685 1.00 89.00 278 GLY A O 1
ATOM 2179 N N . ALA A 1 279 ? -27.342 -0.217 39.947 1.00 91.81 279 ALA A N 1
ATOM 2180 C CA . ALA A 1 279 ? -28.404 -0.895 39.194 1.00 91.81 279 ALA A CA 1
ATOM 2181 C C . ALA A 1 279 ? -27.908 -1.565 37.896 1.00 91.81 279 ALA A C 1
ATOM 2183 O O . ALA A 1 279 ? -28.342 -2.667 37.554 1.00 91.81 279 ALA A O 1
ATOM 2184 N N . CYS A 1 280 ? -27.003 -0.919 37.158 1.00 93.88 280 CYS A N 1
ATOM 2185 C CA . CYS A 1 280 ? -26.492 -1.410 35.875 1.00 93.88 280 CYS A CA 1
ATOM 2186 C C . CYS A 1 280 ? -24.983 -1.166 35.728 1.00 93.88 280 CYS A C 1
ATOM 2188 O O . CYS A 1 280 ? -24.430 -0.218 36.285 1.00 93.88 280 CYS A O 1
ATOM 2190 N N . GLN A 1 281 ? -24.317 -1.985 34.914 1.00 94.44 281 GLN A N 1
ATOM 2191 C CA . GLN A 1 281 ? -22.926 -1.806 34.504 1.00 94.44 281 GLN A CA 1
ATOM 2192 C C . GLN A 1 281 ? -22.821 -1.677 32.980 1.00 94.44 281 GLN A C 1
ATOM 2194 O O . GLN A 1 281 ? -23.524 -2.351 32.227 1.00 94.44 281 GLN A O 1
ATOM 2199 N N . VAL A 1 282 ? -21.885 -0.851 32.522 1.00 95.81 282 VAL A N 1
ATOM 2200 C CA . VAL A 1 282 ? -21.440 -0.775 31.127 1.00 95.81 282 VAL A CA 1
ATOM 2201 C C . VAL A 1 282 ? -19.963 -1.135 31.089 1.00 95.81 282 VAL A C 1
ATOM 2203 O O . VAL A 1 282 ? -19.165 -0.504 31.773 1.00 95.81 282 VAL A O 1
ATOM 2206 N N . VAL A 1 283 ? -19.592 -2.137 30.295 1.00 96.00 283 VAL A N 1
ATOM 2207 C CA . VAL A 1 283 ? -18.237 -2.705 30.260 1.00 96.00 283 VAL A CA 1
ATOM 2208 C C . VAL A 1 283 ? -17.694 -2.631 28.837 1.00 96.00 283 VAL A C 1
ATOM 2210 O O . VAL A 1 283 ? -18.338 -3.115 27.909 1.00 96.00 283 VAL A O 1
ATOM 2213 N N . TYR A 1 284 ? -16.517 -2.042 28.640 1.00 95.50 284 TYR A N 1
ATOM 2214 C CA . TYR A 1 284 ? -15.839 -1.995 27.337 1.00 95.50 284 TYR A CA 1
ATOM 2215 C C . TYR A 1 284 ? -14.313 -1.985 27.498 1.00 95.50 284 TYR A C 1
ATOM 2217 O O . TYR A 1 284 ? -13.787 -2.073 28.606 1.00 95.50 284 TYR A O 1
ATOM 2225 N N . ASN A 1 285 ? -13.593 -1.915 26.378 1.00 93.25 285 ASN A N 1
ATOM 2226 C CA . ASN A 1 285 ? -12.134 -1.864 26.337 1.00 93.25 285 ASN A CA 1
ATOM 2227 C C . ASN A 1 285 ? -11.687 -0.857 25.263 1.00 93.25 285 ASN A C 1
ATOM 2229 O O . ASN A 1 285 ? -11.818 -1.129 24.067 1.00 93.25 285 ASN A O 1
ATOM 2233 N N . THR A 1 286 ? -11.178 0.310 25.671 1.00 93.69 286 THR A N 1
ATOM 2234 C CA . THR A 1 286 ? -10.728 1.345 24.717 1.00 93.69 286 THR A CA 1
ATOM 2235 C C . THR A 1 286 ? -9.399 0.983 24.046 1.00 93.69 286 THR A C 1
ATOM 2237 O O . THR A 1 286 ? -9.157 1.385 22.908 1.00 93.69 286 THR A O 1
ATOM 2240 N N . ALA A 1 287 ? -8.531 0.213 24.709 1.00 91.56 287 ALA A N 1
ATOM 2241 C CA . ALA A 1 287 ? -7.227 -0.175 24.171 1.00 91.56 287 ALA A CA 1
ATOM 2242 C C . ALA A 1 287 ? -7.290 -1.173 22.995 1.00 91.56 287 ALA A C 1
ATOM 2244 O O . ALA A 1 287 ? -6.362 -1.197 22.183 1.00 91.56 287 ALA A O 1
ATOM 2245 N N . ARG A 1 288 ? -8.386 -1.940 22.850 1.00 90.44 288 ARG A N 1
ATOM 2246 C CA . ARG A 1 288 ? -8.656 -2.800 21.676 1.00 90.44 288 ARG A CA 1
ATOM 2247 C C . ARG A 1 288 ? -8.564 -2.006 20.370 1.00 90.44 288 ARG A C 1
ATOM 2249 O O . ARG A 1 288 ? -7.776 -2.346 19.487 1.00 90.44 288 ARG A O 1
ATOM 2256 N N . ASP A 1 289 ? -9.353 -0.939 20.259 1.00 91.25 289 ASP A N 1
ATOM 2257 C CA . ASP A 1 289 ? -9.231 0.066 19.202 1.00 91.25 289 ASP A CA 1
ATOM 2258 C C . ASP A 1 289 ? -9.827 1.405 19.653 1.00 91.25 289 ASP A C 1
ATOM 2260 O O . ASP A 1 289 ? -11.045 1.552 19.790 1.00 91.25 289 ASP A O 1
ATOM 2264 N N . GLN A 1 290 ? -8.957 2.397 19.855 1.00 90.62 290 GLN A N 1
ATOM 2265 C CA . GLN A 1 290 ? -9.341 3.719 20.347 1.00 90.62 290 GLN A CA 1
ATOM 2266 C C . GLN A 1 290 ? -10.325 4.428 19.400 1.00 90.62 290 GLN A C 1
ATOM 2268 O O . GLN A 1 290 ? -11.230 5.127 19.862 1.00 90.62 290 GLN A O 1
ATOM 2273 N N . THR A 1 291 ? -10.172 4.263 18.082 1.00 90.69 291 THR A N 1
ATOM 2274 C CA . THR A 1 291 ? -10.994 4.948 17.077 1.00 90.69 291 THR A CA 1
ATOM 2275 C C . THR A 1 291 ? -12.401 4.362 17.036 1.00 90.69 291 THR A C 1
ATOM 2277 O O . THR A 1 291 ? -13.370 5.119 17.077 1.00 90.69 291 THR A O 1
ATOM 2280 N N . VAL A 1 292 ? -12.544 3.034 17.029 1.00 92.31 292 VAL A N 1
ATOM 2281 C CA . VAL A 1 292 ? -13.859 2.370 17.065 1.00 92.31 292 VAL A CA 1
ATOM 2282 C C . VAL A 1 292 ? -14.562 2.596 18.404 1.00 92.31 292 VAL A C 1
ATOM 2284 O O . VAL A 1 292 ? -15.753 2.922 18.423 1.00 92.31 292 VAL A O 1
ATOM 2287 N N . ALA A 1 293 ? -13.828 2.489 19.518 1.00 93.06 293 ALA A N 1
ATOM 2288 C CA . ALA A 1 293 ? -14.376 2.705 20.854 1.00 93.06 293 ALA A CA 1
ATOM 2289 C C . ALA A 1 293 ? -14.948 4.125 21.013 1.00 93.06 293 ALA A C 1
ATOM 2291 O O . ALA A 1 293 ? -16.102 4.283 21.414 1.00 93.06 293 ALA A O 1
ATOM 2292 N N . SER A 1 294 ? -14.179 5.151 20.634 1.00 92.56 294 SER A N 1
ATOM 2293 C CA . SER A 1 294 ? -14.593 6.558 20.752 1.00 92.56 294 SER A CA 1
ATOM 2294 C C . SER A 1 294 ? -15.638 7.000 19.720 1.00 92.56 294 SER A C 1
ATOM 2296 O O . SER A 1 294 ? -16.462 7.853 20.043 1.00 92.56 294 SER A O 1
ATOM 2298 N N . SER A 1 295 ? -15.644 6.428 18.509 1.00 92.25 295 SER A N 1
ATOM 2299 C CA . SER A 1 295 ? -16.546 6.867 17.427 1.00 92.25 295 SER A CA 1
ATOM 2300 C C . SER A 1 295 ? -17.913 6.179 17.430 1.00 92.25 295 SER A C 1
ATOM 2302 O O . SER A 1 295 ? -18.887 6.787 16.995 1.00 92.25 295 SER A O 1
ATOM 2304 N N . TYR A 1 296 ? -18.003 4.928 17.902 1.00 92.75 296 TYR A N 1
ATOM 2305 C CA . TYR A 1 296 ? -19.225 4.115 17.782 1.00 92.75 296 TYR A CA 1
ATOM 2306 C C . TYR A 1 296 ? -19.701 3.517 19.112 1.00 92.75 296 TYR A C 1
ATOM 2308 O O . TYR A 1 296 ? -20.882 3.621 19.441 1.00 92.75 296 TYR A O 1
ATOM 2316 N N . ILE A 1 297 ? -18.799 2.919 19.898 1.00 94.19 297 ILE A N 1
ATOM 2317 C CA . ILE A 1 297 ? -19.174 2.178 21.114 1.00 94.19 297 ILE A CA 1
ATOM 2318 C C . ILE A 1 297 ? -19.586 3.129 22.246 1.00 94.19 297 ILE A C 1
ATOM 2320 O O . ILE A 1 297 ? -20.736 3.101 22.689 1.00 94.19 297 ILE A O 1
ATOM 2324 N N . VAL A 1 298 ? -18.685 4.016 22.680 1.00 94.38 298 VAL A N 1
ATOM 2325 C CA . VAL A 1 298 ? -18.940 4.961 23.782 1.00 94.38 298 VAL A CA 1
ATOM 2326 C C . VAL A 1 298 ? -20.108 5.914 23.473 1.00 94.38 298 VAL A C 1
ATOM 2328 O O . VAL A 1 298 ? -20.952 6.087 24.356 1.00 94.38 298 VAL A O 1
ATOM 2331 N N . PRO A 1 299 ? -20.267 6.476 22.253 1.00 93.88 299 PRO A N 1
ATOM 2332 C CA . PRO A 1 299 ? -21.440 7.282 21.915 1.00 93.88 299 PRO A CA 1
ATOM 2333 C C . PRO A 1 299 ? -22.764 6.510 22.005 1.00 93.88 299 PRO A C 1
ATOM 2335 O O . PRO A 1 299 ? -23.709 7.025 22.601 1.00 93.88 299 PRO A O 1
ATOM 2338 N N . SER A 1 300 ? -22.840 5.273 21.493 1.00 92.44 300 SER A N 1
ATOM 2339 C CA . SER A 1 300 ? -24.070 4.465 21.570 1.00 92.44 300 SER A CA 1
ATOM 2340 C C . SER A 1 300 ? -24.446 4.140 23.017 1.00 92.44 300 SER A C 1
ATOM 2342 O O . SER A 1 300 ? -25.599 4.296 23.416 1.00 92.44 300 SER A O 1
ATOM 2344 N N . LEU A 1 301 ? -23.461 3.767 23.839 1.00 93.50 301 LEU A N 1
ATOM 2345 C CA . LEU A 1 301 ? -23.655 3.511 25.268 1.00 93.50 301 LEU A CA 1
ATOM 2346 C C . LEU A 1 301 ? -24.082 4.783 26.022 1.00 93.50 301 LEU A C 1
ATOM 2348 O O . LEU A 1 301 ? -25.016 4.734 26.817 1.00 93.50 301 LEU A O 1
ATOM 2352 N N . THR A 1 302 ? -23.490 5.939 25.703 1.00 93.69 302 THR A N 1
ATOM 2353 C CA . THR A 1 302 ? -23.872 7.245 26.278 1.00 93.69 302 THR A CA 1
ATOM 2354 C C . THR A 1 302 ? -25.311 7.639 25.919 1.00 93.69 302 THR A C 1
ATOM 2356 O O . THR A 1 302 ? -26.027 8.209 26.746 1.00 93.69 302 THR A O 1
ATOM 2359 N N . VAL A 1 303 ? -25.757 7.358 24.688 1.00 92.19 303 VAL A N 1
ATOM 2360 C CA . VAL A 1 303 ? -27.143 7.604 24.251 1.00 92.19 303 VAL A CA 1
ATOM 2361 C C . VAL A 1 303 ? -28.114 6.672 24.977 1.00 92.19 303 VAL A C 1
ATOM 2363 O O . VAL A 1 303 ? -29.135 7.148 25.476 1.00 92.19 303 VAL A O 1
ATOM 2366 N N . LEU A 1 304 ? -27.775 5.385 25.107 1.00 92.19 304 LEU A N 1
ATOM 2367 C CA . LEU A 1 304 ? -28.559 4.412 25.871 1.00 92.19 304 LEU A CA 1
ATOM 2368 C C . LEU A 1 304 ? -28.715 4.837 27.339 1.00 92.19 304 LEU A C 1
ATOM 2370 O O . LEU A 1 304 ? -29.844 4.943 27.813 1.00 92.19 304 LEU A O 1
ATOM 2374 N N . GLN A 1 305 ? -27.611 5.151 28.026 1.00 93.00 305 GLN A N 1
ATOM 2375 C CA . GLN A 1 305 ? -27.608 5.626 29.416 1.00 93.00 305 GLN A CA 1
ATOM 2376 C C . GLN A 1 305 ? -28.544 6.831 29.594 1.00 93.00 305 GLN A C 1
ATOM 2378 O O . GLN A 1 305 ? -29.461 6.798 30.413 1.00 93.00 305 GLN A O 1
ATOM 2383 N N . LYS A 1 306 ? -28.376 7.874 28.769 1.00 91.75 306 LYS A N 1
ATOM 2384 C CA . LYS A 1 306 ? -29.205 9.089 28.837 1.00 91.75 306 LYS A CA 1
ATOM 2385 C C . LYS A 1 306 ? -30.681 8.809 28.561 1.00 91.75 306 LYS A C 1
ATOM 2387 O O . LYS A 1 306 ? -31.533 9.368 29.252 1.00 91.75 306 LYS A O 1
ATOM 2392 N N . ARG A 1 307 ? -31.006 7.957 27.582 1.00 90.62 307 ARG A N 1
ATOM 2393 C CA . ARG A 1 307 ? -32.397 7.616 27.241 1.00 90.62 307 ARG A CA 1
ATOM 2394 C C . ARG A 1 307 ? -33.067 6.782 28.331 1.00 90.62 307 ARG A C 1
ATOM 2396 O O . ARG A 1 307 ? -34.218 7.053 28.658 1.00 90.62 307 ARG A O 1
ATOM 2403 N N . ALA A 1 308 ? -32.355 5.816 28.907 1.00 92.06 308 ALA A N 1
ATOM 2404 C CA . ALA A 1 308 ? -32.847 5.005 30.014 1.00 92.06 308 ALA A CA 1
ATOM 2405 C C . ALA A 1 308 ? -33.138 5.874 31.248 1.00 92.06 308 ALA A C 1
ATOM 2407 O O . ALA A 1 308 ? -34.286 5.943 31.677 1.00 92.06 308 ALA A O 1
ATOM 2408 N N . ILE A 1 309 ? -32.142 6.614 31.750 1.00 91.12 309 ILE A N 1
ATOM 2409 C CA . ILE A 1 309 ? -32.270 7.430 32.971 1.00 91.12 309 ILE A CA 1
ATOM 2410 C C . ILE A 1 309 ? -33.387 8.480 32.828 1.00 91.12 309 ILE A C 1
ATOM 2412 O O . ILE A 1 309 ? -34.237 8.608 33.705 1.00 91.12 309 ILE A O 1
ATOM 2416 N N . SER A 1 310 ? -33.453 9.190 31.693 1.00 90.38 310 SER A N 1
ATOM 2417 C CA . SER A 1 310 ? -34.469 10.237 31.472 1.00 90.38 310 SER A CA 1
ATOM 2418 C C . SER A 1 310 ? -35.904 9.726 31.290 1.00 90.38 310 SER A C 1
ATOM 2420 O O . SER A 1 310 ? -36.836 10.522 31.392 1.00 90.38 310 SER A O 1
ATOM 2422 N N . THR A 1 311 ? -36.107 8.428 31.037 1.00 90.38 311 THR A N 1
ATOM 2423 C CA . THR A 1 311 ? -37.450 7.827 30.907 1.00 90.38 311 THR A CA 1
ATOM 2424 C C . THR A 1 311 ? -37.823 6.902 32.068 1.00 90.38 311 THR A C 1
ATOM 2426 O O . THR A 1 311 ? -39.011 6.646 32.268 1.00 90.38 311 THR A O 1
ATOM 2429 N N . PHE A 1 312 ? -36.849 6.457 32.871 1.00 92.12 312 PHE A N 1
ATOM 2430 C CA . PHE A 1 312 ? -37.068 5.528 33.980 1.00 92.12 312 PHE A CA 1
ATOM 2431 C C . PHE A 1 312 ? -38.023 6.081 35.037 1.00 92.12 312 PHE A C 1
ATOM 2433 O O . PHE A 1 312 ? -39.031 5.443 35.325 1.00 92.12 312 PHE A O 1
ATOM 2440 N N . GLY A 1 313 ? -37.764 7.285 35.563 1.00 88.56 313 GLY A N 1
ATOM 2441 C CA . GLY A 1 313 ? -38.560 7.860 36.656 1.00 88.56 313 GLY A CA 1
ATOM 2442 C C . GLY A 1 313 ? -40.062 7.937 36.350 1.00 88.56 313 GLY A C 1
ATOM 2443 O O . GLY A 1 313 ? -40.882 7.630 37.209 1.00 88.56 313 GLY A O 1
ATOM 2444 N N . ALA A 1 314 ? -40.442 8.250 35.106 1.00 89.00 314 ALA A N 1
ATOM 2445 C CA . ALA A 1 314 ? -41.846 8.272 34.689 1.00 89.00 314 ALA A CA 1
ATOM 2446 C C . ALA A 1 314 ? -42.476 6.866 34.653 1.00 89.00 314 ALA A C 1
ATOM 2448 O O . ALA A 1 314 ? -43.598 6.683 35.122 1.00 89.00 314 ALA A O 1
ATOM 2449 N N . ALA A 1 315 ? -41.756 5.865 34.137 1.00 90.12 315 ALA A N 1
ATOM 2450 C CA . ALA A 1 315 ? -42.221 4.477 34.131 1.00 90.12 315 ALA A CA 1
ATOM 2451 C C . ALA A 1 315 ? -42.285 3.878 35.550 1.00 90.12 315 ALA A C 1
ATOM 2453 O O . ALA A 1 315 ? -43.180 3.090 35.849 1.00 90.12 315 ALA A O 1
ATOM 2454 N N . TRP A 1 316 ? -41.357 4.271 36.422 1.00 90.44 316 TRP A N 1
ATOM 2455 C CA . TRP A 1 316 ? -41.256 3.815 37.806 1.00 90.44 316 TRP A CA 1
ATOM 2456 C C . TRP A 1 316 ? -42.360 4.408 38.692 1.00 90.44 316 TRP A C 1
ATOM 2458 O O . TRP A 1 316 ? -43.023 3.668 39.412 1.00 90.44 316 TRP A O 1
ATOM 2468 N N . ILE A 1 317 ? -42.665 5.706 38.554 1.00 88.69 317 ILE A N 1
ATOM 2469 C CA . ILE A 1 317 ? -43.819 6.343 39.219 1.00 88.69 317 ILE A CA 1
ATOM 2470 C C . ILE A 1 317 ? -45.141 5.667 38.817 1.00 88.69 317 ILE A C 1
ATOM 2472 O O . ILE A 1 317 ? -45.991 5.444 39.674 1.00 88.69 317 ILE A O 1
ATOM 2476 N N . LEU A 1 318 ? -45.305 5.297 37.540 1.00 89.00 318 LEU A N 1
ATOM 2477 C CA . LEU A 1 318 ? -46.489 4.566 37.068 1.00 89.00 318 LEU A CA 1
ATOM 2478 C C . LEU A 1 318 ? -46.576 3.138 37.632 1.00 89.00 318 LEU A C 1
ATOM 2480 O O . LEU A 1 318 ? -47.676 2.652 37.868 1.00 89.00 318 LEU A O 1
ATOM 2484 N N . HIS A 1 319 ? -45.444 2.469 37.869 1.00 87.50 319 HIS A N 1
ATOM 2485 C CA . HIS A 1 319 ? -45.418 1.150 38.511 1.00 87.50 319 HIS A CA 1
ATOM 2486 C C . HIS A 1 319 ? -45.744 1.219 40.012 1.00 87.50 319 HIS A C 1
ATOM 2488 O O . HIS A 1 319 ? -46.407 0.334 40.541 1.00 87.50 319 HIS A O 1
ATOM 2494 N N . LEU A 1 320 ? -45.320 2.292 40.684 1.00 86.94 320 LEU A N 1
ATOM 2495 C CA . LEU A 1 320 ? -45.548 2.530 42.113 1.00 86.94 320 LEU A CA 1
ATOM 2496 C C . LEU A 1 320 ? -46.926 3.137 42.442 1.00 86.94 320 LEU A C 1
ATOM 2498 O O . LEU A 1 320 ? -47.214 3.361 43.618 1.00 86.94 320 LEU A O 1
ATOM 2502 N N . GLN A 1 321 ? -47.763 3.428 41.438 1.00 83.25 321 GLN A N 1
ATOM 2503 C CA . GLN A 1 321 ? -48.951 4.283 41.572 1.00 83.25 321 GLN A CA 1
ATOM 2504 C C . GLN A 1 321 ? -49.927 3.836 42.676 1.00 83.25 321 GLN A C 1
ATOM 2506 O O . GLN A 1 321 ? -50.440 4.684 43.407 1.00 83.25 321 GLN A O 1
ATOM 2511 N N . ASP A 1 322 ? -50.159 2.530 42.817 1.00 80.06 322 ASP A N 1
ATOM 2512 C CA . ASP A 1 322 ? -51.117 1.978 43.787 1.00 80.06 322 ASP A CA 1
ATOM 2513 C C . ASP A 1 322 ? -50.576 1.963 45.233 1.00 80.06 322 ASP A C 1
ATOM 2515 O O . ASP A 1 322 ? -51.352 1.950 46.188 1.00 80.06 322 ASP A O 1
ATOM 2519 N N . ASP A 1 323 ? -49.250 2.011 45.406 1.00 81.50 323 ASP A N 1
ATOM 2520 C CA . ASP A 1 323 ? -48.559 1.919 46.702 1.00 81.50 323 ASP A CA 1
ATOM 2521 C C . ASP A 1 323 ? -48.083 3.275 47.256 1.00 81.50 323 ASP A C 1
ATOM 2523 O O . ASP A 1 323 ? -47.690 3.348 48.422 1.00 81.50 323 ASP A O 1
ATOM 2527 N N . LEU A 1 324 ? -48.143 4.353 46.457 1.00 79.94 324 LEU A N 1
ATOM 2528 C CA . LEU A 1 324 ? -47.650 5.708 46.770 1.00 79.94 324 LEU A CA 1
ATOM 2529 C C . LEU A 1 324 ? -47.769 6.174 48.242 1.00 79.94 324 LEU A C 1
ATOM 2531 O O . LEU A 1 324 ? -46.764 6.664 48.762 1.00 79.94 324 LEU A O 1
ATOM 2535 N N . PRO A 1 325 ? -48.920 6.063 48.948 1.00 80.56 325 PRO A N 1
ATOM 2536 C CA . PRO A 1 325 ? -49.038 6.542 50.332 1.00 80.56 325 PRO A CA 1
ATOM 2537 C C . PRO A 1 325 ? -48.207 5.758 51.365 1.00 80.56 325 PRO A C 1
ATOM 2539 O O . PRO A 1 325 ? -48.012 6.256 52.471 1.00 80.56 325 PRO A O 1
ATOM 2542 N N . ASN A 1 326 ? -47.710 4.563 51.028 1.00 82.88 326 ASN A N 1
ATOM 2543 C CA . ASN A 1 326 ? -46.917 3.706 51.919 1.00 82.88 326 ASN A CA 1
ATOM 2544 C C . ASN A 1 326 ? -45.393 3.868 51.726 1.00 82.88 326 ASN A C 1
ATOM 2546 O O . ASN A 1 326 ? -44.612 3.170 52.373 1.00 82.88 326 ASN A O 1
ATOM 2550 N N . LEU A 1 327 ? -44.953 4.744 50.816 1.00 85.25 327 LEU A N 1
ATOM 2551 C CA . LEU A 1 327 ? -43.561 4.832 50.366 1.00 85.25 327 LEU A CA 1
ATOM 2552 C C . LEU A 1 327 ? -42.741 5.864 51.157 1.00 85.25 327 LEU A C 1
ATOM 2554 O O . LEU A 1 327 ? -43.115 7.032 51.272 1.00 85.25 327 LEU A O 1
ATOM 2558 N N . ARG A 1 328 ? -41.551 5.473 51.628 1.00 86.50 328 ARG A N 1
ATOM 2559 C CA . ARG A 1 328 ? -40.620 6.313 52.409 1.00 86.50 328 ARG A CA 1
ATOM 2560 C C . ARG A 1 328 ? -39.710 7.167 51.516 1.00 86.50 328 ARG A C 1
ATOM 2562 O O . ARG A 1 328 ? -38.492 7.204 51.678 1.00 86.50 328 ARG A O 1
ATOM 2569 N N . ILE A 1 329 ? -40.317 7.871 50.559 1.00 84.12 329 ILE A N 1
ATOM 2570 C CA . ILE A 1 329 ? -39.629 8.651 49.510 1.00 84.12 329 ILE A CA 1
ATOM 2571 C C . ILE A 1 329 ? -38.703 9.732 50.099 1.00 84.12 329 ILE A C 1
ATOM 2573 O O . ILE A 1 329 ? -37.656 10.021 49.526 1.00 84.12 329 ILE A O 1
ATOM 2577 N N . THR A 1 330 ? -39.054 10.305 51.255 1.00 85.25 330 THR A N 1
ATOM 2578 C CA . THR A 1 330 ? -38.236 11.301 51.975 1.00 85.25 330 THR A CA 1
ATOM 2579 C C . THR A 1 330 ? -36.869 10.781 52.402 1.00 85.25 330 THR A C 1
ATOM 2581 O O . THR A 1 330 ? -35.935 11.569 52.535 1.00 85.25 330 THR A O 1
ATOM 2584 N N . ASP A 1 331 ? -36.754 9.470 52.608 1.00 87.56 331 ASP A N 1
ATOM 2585 C CA . ASP A 1 331 ? -35.617 8.848 53.283 1.00 87.56 331 ASP A CA 1
ATOM 2586 C C . ASP A 1 331 ? -34.626 8.239 52.273 1.00 87.56 331 ASP A C 1
ATOM 2588 O O . ASP A 1 331 ? -33.469 7.995 52.607 1.00 87.56 331 ASP A O 1
ATOM 2592 N N . ALA A 1 332 ? -35.067 8.030 51.026 1.00 88.38 332 ALA A N 1
ATOM 2593 C CA . ALA A 1 332 ? -34.258 7.551 49.903 1.00 88.38 332 ALA A CA 1
ATOM 2594 C C . ALA A 1 332 ? -34.657 8.232 48.567 1.00 88.38 332 ALA A C 1
ATOM 2596 O O . ALA A 1 332 ? -35.024 7.546 47.606 1.00 88.38 332 ALA A O 1
ATOM 2597 N N . PRO A 1 333 ? -34.613 9.577 48.458 1.00 88.44 333 PRO A N 1
ATOM 2598 C CA . PRO A 1 333 ? -35.097 10.302 47.276 1.00 88.44 333 PRO A CA 1
ATOM 2599 C C . PRO A 1 333 ? -34.363 9.924 45.978 1.00 88.44 333 PRO A C 1
ATOM 2601 O O . PRO A 1 333 ? -34.958 9.960 44.898 1.00 88.44 333 PRO A O 1
ATOM 2604 N N . GLN A 1 334 ? -33.100 9.493 46.069 1.00 88.12 334 GLN A N 1
ATOM 2605 C CA . GLN A 1 334 ? -32.306 9.036 44.926 1.00 88.12 334 GLN A CA 1
ATOM 2606 C C . GLN A 1 334 ? -32.871 7.773 44.254 1.00 88.12 334 GLN A C 1
ATOM 2608 O O . GLN A 1 334 ? -32.671 7.584 43.055 1.00 88.12 334 GLN A O 1
ATOM 2613 N N . ALA A 1 335 ? -33.622 6.946 44.993 1.00 88.38 335 ALA A N 1
ATOM 2614 C CA . ALA A 1 335 ? -34.308 5.769 44.461 1.00 88.38 335 ALA A CA 1
ATOM 2615 C C . ALA A 1 335 ? -35.572 6.130 43.648 1.00 88.38 335 ALA A C 1
ATOM 2617 O O . ALA A 1 335 ? -36.052 5.318 42.860 1.00 88.38 335 ALA A O 1
ATOM 2618 N N . LEU A 1 336 ? -36.098 7.356 43.774 1.00 87.50 336 LEU A N 1
ATOM 2619 C CA . LEU A 1 336 ? -37.159 7.858 42.893 1.00 87.50 336 LEU A CA 1
ATOM 2620 C C . LEU A 1 336 ? -36.590 8.588 41.665 1.00 87.50 336 LEU A C 1
ATOM 2622 O O . LEU A 1 336 ? -37.103 8.430 40.559 1.00 87.50 336 LEU A O 1
ATOM 2626 N N . SER A 1 337 ? -35.533 9.386 41.853 1.00 86.75 337 SER A N 1
ATOM 2627 C CA . SER A 1 337 ? -34.864 10.139 40.786 1.00 86.75 337 SER A CA 1
ATOM 2628 C C . SER A 1 337 ? -33.373 10.319 41.116 1.00 86.75 337 SER A C 1
ATOM 2630 O O . SER A 1 337 ? -33.069 11.008 42.091 1.00 86.75 337 SER A O 1
ATOM 2632 N N . PRO A 1 338 ? -32.429 9.770 40.322 1.00 87.44 338 PRO A N 1
ATOM 2633 C CA . PRO A 1 338 ? -32.626 9.127 39.014 1.00 87.44 338 PRO A CA 1
ATOM 2634 C C . PRO A 1 338 ? -33.254 7.724 39.068 1.00 87.44 338 PRO A C 1
ATOM 2636 O O . PRO A 1 338 ? -33.687 7.217 38.034 1.00 87.44 338 PRO A O 1
ATOM 2639 N N . GLY A 1 339 ? -33.322 7.092 40.243 1.00 89.06 339 GLY A N 1
ATOM 2640 C CA . GLY A 1 339 ? -33.790 5.717 40.413 1.00 89.06 339 GLY A CA 1
ATOM 2641 C C . GLY A 1 339 ? -32.729 4.694 40.019 1.00 89.06 339 GLY A C 1
ATOM 2642 O O . GLY A 1 339 ? -32.245 3.967 40.877 1.00 89.06 339 GLY A O 1
ATOM 2643 N N . ILE A 1 340 ? -32.310 4.688 38.753 1.00 93.50 340 ILE A N 1
ATOM 2644 C CA . ILE A 1 340 ? -31.219 3.839 38.248 1.00 93.50 340 ILE A CA 1
ATOM 2645 C C . ILE A 1 340 ? -30.140 4.666 37.549 1.00 93.50 340 ILE A C 1
ATOM 2647 O O . ILE A 1 340 ? -30.427 5.687 36.926 1.00 93.50 340 ILE A O 1
ATOM 2651 N N . GLU A 1 341 ? -28.900 4.191 37.606 1.00 93.50 341 GLU A N 1
ATOM 2652 C CA . GLU A 1 341 ? -27.749 4.728 36.881 1.00 93.50 341 GLU A CA 1
ATOM 2653 C C . GLU A 1 341 ? -26.804 3.577 36.457 1.00 93.50 341 GLU A C 1
ATOM 2655 O O . GLU A 1 341 ? -27.021 2.411 36.794 1.00 93.50 341 GLU A O 1
ATOM 2660 N N . PHE A 1 342 ? -25.788 3.879 35.642 1.00 94.25 342 PHE A N 1
ATOM 2661 C CA . PHE A 1 342 ? -24.897 2.890 35.031 1.00 94.25 342 PHE A CA 1
ATOM 2662 C C . PHE A 1 342 ? -23.436 3.110 35.440 1.00 94.25 342 PHE A C 1
ATOM 2664 O O . PHE A 1 342 ? -22.763 4.000 34.908 1.00 94.25 342 PHE A O 1
ATOM 2671 N N . THR A 1 343 ? -22.892 2.240 36.291 1.00 94.31 343 THR A N 1
ATOM 2672 C CA . THR A 1 343 ? -21.444 2.221 36.543 1.00 94.31 343 THR A CA 1
ATOM 2673 C C . THR A 1 343 ? -20.694 1.839 35.264 1.00 94.31 343 THR A C 1
ATOM 2675 O O . THR A 1 343 ? -20.993 0.826 34.635 1.00 94.31 343 THR A O 1
ATOM 2678 N N . THR A 1 344 ? -19.708 2.641 34.857 1.00 93.88 344 THR A N 1
ATOM 2679 C CA . THR A 1 344 ? -18.971 2.431 33.598 1.00 93.88 344 THR A CA 1
ATOM 2680 C C . THR A 1 344 ? -17.549 1.925 33.858 1.00 93.88 344 THR A C 1
ATOM 2682 O O . THR A 1 344 ? -16.768 2.570 34.557 1.00 93.88 344 THR A O 1
ATOM 2685 N N . TYR A 1 345 ? -17.205 0.783 33.264 1.00 94.50 345 TYR A N 1
ATOM 2686 C CA . TYR A 1 345 ? -15.940 0.070 33.422 1.00 94.50 345 TYR A CA 1
ATOM 2687 C C . TYR A 1 345 ? -15.211 -0.078 32.077 1.00 94.50 345 TYR A C 1
ATOM 2689 O O . TYR A 1 345 ? -15.532 -0.947 31.267 1.00 94.50 345 TYR A O 1
ATOM 2697 N N . ASP A 1 346 ? -14.180 0.738 31.861 1.00 94.31 346 ASP A N 1
ATOM 2698 C CA . ASP A 1 346 ? -13.188 0.504 30.806 1.00 94.31 346 ASP A CA 1
ATOM 2699 C C . ASP A 1 346 ? -12.107 -0.442 31.351 1.00 94.31 346 ASP A C 1
ATOM 2701 O O . ASP A 1 346 ? -11.326 -0.058 32.225 1.00 94.31 346 ASP A O 1
ATOM 2705 N N . LEU A 1 347 ? -12.089 -1.696 30.891 1.00 92.75 347 LEU A N 1
ATOM 2706 C CA . LEU A 1 347 ? -11.206 -2.740 31.427 1.00 92.75 347 LEU A CA 1
ATOM 2707 C C . LEU A 1 347 ? -9.721 -2.423 31.194 1.00 92.75 347 LEU A C 1
ATOM 2709 O O . LEU A 1 347 ? -8.882 -2.724 32.050 1.00 92.75 347 LEU A O 1
ATOM 2713 N N . ARG A 1 348 ? -9.407 -1.799 30.051 1.00 93.25 348 ARG A N 1
ATOM 2714 C CA . ARG A 1 348 ? -8.065 -1.355 29.645 1.00 93.25 348 ARG A CA 1
ATOM 2715 C C . ARG A 1 348 ? -8.193 -0.006 28.909 1.00 93.25 348 ARG A C 1
ATOM 2717 O O . ARG A 1 348 ? -8.322 0.017 27.682 1.00 93.25 348 ARG A O 1
ATOM 2724 N N . PRO A 1 349 ? -8.182 1.127 29.635 1.00 93.06 349 PRO A N 1
ATOM 2725 C CA . PRO A 1 349 ? -8.266 2.449 29.030 1.00 93.06 349 PRO A CA 1
ATOM 2726 C C . PRO A 1 349 ? -6.993 2.787 28.254 1.00 93.06 349 PRO A C 1
ATOM 2728 O O . PRO A 1 349 ? -5.878 2.580 28.734 1.00 93.06 349 PRO A O 1
ATOM 2731 N N . PHE A 1 350 ? -7.161 3.355 27.061 1.00 91.25 350 PHE A N 1
ATOM 2732 C CA . PHE A 1 350 ? -6.047 3.711 26.187 1.00 91.25 350 PHE A CA 1
ATOM 2733 C C . PHE A 1 350 ? -5.252 4.905 26.740 1.00 91.25 350 PHE A C 1
ATOM 2735 O O . PHE A 1 350 ? -5.748 6.032 26.799 1.00 91.25 350 PHE A O 1
ATOM 2742 N N . GLY A 1 351 ? -3.993 4.668 27.104 1.00 86.62 351 GLY A N 1
ATOM 2743 C CA . GLY A 1 351 ? -3.054 5.699 27.538 1.00 86.62 351 GLY A CA 1
ATOM 2744 C C . GLY A 1 351 ? -1.713 5.112 28.002 1.00 86.62 351 GLY A C 1
ATOM 2745 O O . GLY A 1 351 ? -1.602 3.897 28.141 1.00 86.62 351 GLY A O 1
ATOM 2746 N N . PRO A 1 352 ? -0.685 5.947 28.248 1.00 89.69 352 PRO A N 1
ATOM 2747 C CA . PRO A 1 352 ? -0.631 7.395 28.004 1.00 89.69 352 PRO A CA 1
ATOM 2748 C C . PRO A 1 352 ? -0.626 7.757 26.500 1.00 89.69 352 PRO A C 1
ATOM 2750 O O . PRO A 1 352 ? -0.352 6.892 25.669 1.00 89.69 352 PRO A O 1
ATOM 2753 N N . PRO A 1 353 ? -0.863 9.029 26.109 1.00 87.75 353 PRO A N 1
ATOM 2754 C CA . PRO A 1 353 ? -0.953 9.434 24.696 1.00 87.75 353 PRO A CA 1
ATOM 2755 C C . PRO A 1 353 ? 0.273 9.093 23.830 1.00 87.75 353 PRO A C 1
ATOM 2757 O O . PRO A 1 353 ? 0.132 8.897 22.624 1.00 87.75 353 PRO A O 1
ATOM 2760 N N . ILE A 1 354 ? 1.462 8.960 24.430 1.00 88.44 354 ILE A N 1
ATOM 2761 C CA . ILE A 1 354 ? 2.697 8.528 23.751 1.00 88.44 354 ILE A CA 1
ATOM 2762 C C . ILE A 1 354 ? 2.649 7.071 23.245 1.00 88.44 354 ILE A C 1
ATOM 2764 O O . ILE A 1 354 ? 3.435 6.696 22.379 1.00 88.44 354 ILE A O 1
ATOM 2768 N N . ALA A 1 355 ? 1.687 6.256 23.691 1.00 88.19 355 ALA A N 1
ATOM 2769 C CA . ALA A 1 355 ? 1.430 4.943 23.099 1.00 88.19 355 ALA A CA 1
ATOM 2770 C C . ALA A 1 355 ? 0.846 5.037 21.671 1.00 88.19 355 ALA A C 1
ATOM 2772 O O . ALA A 1 355 ? 1.026 4.115 20.879 1.00 88.19 355 ALA A O 1
ATOM 2773 N N . THR A 1 356 ? 0.212 6.160 21.298 1.00 89.25 356 THR A N 1
ATOM 2774 C CA . THR A 1 356 ? -0.393 6.368 19.965 1.00 89.25 356 THR A CA 1
ATOM 2775 C C . THR A 1 356 ? 0.581 6.099 18.812 1.00 89.25 356 THR A C 1
ATOM 2777 O O . THR A 1 356 ? 0.260 5.246 17.982 1.00 89.25 356 THR A O 1
ATOM 2780 N N . PRO A 1 357 ? 1.774 6.729 18.726 1.00 86.81 357 PRO A N 1
ATOM 2781 C CA . PRO A 1 357 ? 2.740 6.398 17.680 1.00 86.81 357 PRO A CA 1
ATOM 2782 C C . PRO A 1 357 ? 3.208 4.934 17.724 1.00 86.81 357 PRO A C 1
ATOM 2784 O O . PRO A 1 357 ? 3.404 4.361 16.657 1.00 86.81 357 PRO A O 1
ATOM 2787 N N . ALA A 1 358 ? 3.332 4.314 18.904 1.00 87.19 358 ALA A N 1
ATOM 2788 C CA . ALA A 1 358 ? 3.811 2.934 19.047 1.00 87.19 358 ALA A CA 1
ATOM 2789 C C . ALA A 1 358 ? 2.847 1.874 18.471 1.00 87.19 358 ALA A C 1
ATOM 2791 O O . ALA A 1 358 ? 3.306 0.849 17.978 1.00 87.19 358 ALA A O 1
ATOM 2792 N N . VAL A 1 359 ? 1.528 2.123 18.493 1.00 87.62 359 VAL A N 1
ATOM 2793 C CA . VAL A 1 359 ? 0.497 1.171 18.011 1.00 87.62 359 VAL A CA 1
ATOM 2794 C C . VAL A 1 359 ? -0.257 1.629 16.753 1.00 87.62 359 VAL A C 1
ATOM 2796 O O . VAL A 1 359 ? -1.278 1.041 16.383 1.00 87.62 359 VAL A O 1
ATOM 2799 N N . SER A 1 360 ? 0.204 2.704 16.104 1.00 85.31 360 SER A N 1
ATOM 2800 C CA . SER A 1 360 ? -0.391 3.228 14.866 1.00 85.31 360 SER A CA 1
ATOM 2801 C C . SER A 1 360 ? 0.670 3.765 13.891 1.00 85.31 360 SER A C 1
ATOM 2803 O O . SER A 1 360 ? 1.462 2.991 13.359 1.00 85.31 360 SER A O 1
ATOM 2805 N N . ILE A 1 361 ? 0.720 5.080 13.653 1.00 78.44 361 ILE A N 1
ATOM 2806 C CA . ILE A 1 361 ? 1.512 5.750 12.605 1.00 78.44 361 ILE A CA 1
ATOM 2807 C C . ILE A 1 361 ? 3.002 5.371 12.650 1.00 78.44 361 ILE A C 1
ATOM 2809 O O . ILE A 1 361 ? 3.632 5.239 11.601 1.00 78.44 361 ILE A O 1
ATOM 2813 N N . GLY A 1 362 ? 3.573 5.129 13.834 1.00 80.06 362 GLY A N 1
ATOM 2814 C CA . GLY A 1 362 ? 4.971 4.721 13.964 1.00 80.06 362 GLY A CA 1
ATOM 2815 C C . GLY A 1 362 ? 5.288 3.387 13.287 1.00 80.06 362 GLY A C 1
ATOM 2816 O O . GLY A 1 362 ? 6.420 3.194 12.844 1.00 80.06 362 GLY A O 1
ATOM 2817 N N . LEU A 1 363 ? 4.320 2.479 13.139 1.00 86.50 363 LEU A N 1
ATOM 2818 C CA . LEU A 1 363 ? 4.510 1.204 12.438 1.00 86.50 363 LEU A CA 1
ATOM 2819 C C . LEU A 1 363 ? 4.632 1.399 10.912 1.00 86.50 363 LEU A C 1
ATOM 2821 O O . LEU A 1 363 ? 5.223 0.566 10.227 1.00 86.50 363 LEU A O 1
ATOM 2825 N N . ILE A 1 364 ? 4.189 2.542 10.368 1.00 90.31 364 ILE A N 1
ATOM 2826 C CA . ILE A 1 364 ? 4.496 2.929 8.980 1.00 90.31 364 ILE A CA 1
ATOM 2827 C C . ILE A 1 364 ? 6.000 3.208 8.833 1.00 90.31 364 ILE A C 1
ATOM 2829 O O . ILE A 1 364 ? 6.611 2.777 7.855 1.00 90.31 364 ILE A O 1
ATOM 2833 N N . TYR A 1 365 ? 6.630 3.865 9.817 1.00 87.94 365 TYR A N 1
ATOM 2834 C CA . TYR A 1 365 ? 8.081 4.087 9.805 1.00 87.94 365 TYR A CA 1
ATOM 2835 C C . TYR A 1 365 ? 8.861 2.770 9.852 1.00 87.94 365 TYR A C 1
ATOM 2837 O O . TYR A 1 365 ? 9.903 2.666 9.214 1.00 87.94 365 TYR A O 1
ATOM 2845 N N . LEU A 1 366 ? 8.335 1.746 10.529 1.00 88.88 366 LEU A N 1
ATOM 2846 C CA . LEU A 1 366 ? 8.919 0.405 10.545 1.00 88.88 366 LEU A CA 1
ATOM 2847 C C . LEU A 1 366 ? 8.934 -0.220 9.131 1.00 88.88 366 LEU A C 1
ATOM 2849 O O . LEU A 1 366 ? 9.980 -0.726 8.722 1.00 88.88 366 LEU A O 1
ATOM 2853 N N . ILE A 1 367 ? 7.859 -0.084 8.332 1.00 90.00 367 ILE A N 1
ATOM 2854 C CA . ILE A 1 367 ? 7.893 -0.448 6.896 1.00 90.00 367 ILE A CA 1
ATOM 2855 C C . ILE A 1 367 ? 8.940 0.390 6.150 1.00 90.00 367 ILE A C 1
ATOM 2857 O O . ILE A 1 367 ? 9.788 -0.166 5.453 1.00 90.00 367 ILE A O 1
ATOM 2861 N N . ILE A 1 368 ? 8.898 1.718 6.288 1.00 90.06 368 ILE A N 1
ATOM 2862 C CA . ILE A 1 368 ? 9.747 2.652 5.528 1.00 90.06 368 ILE A CA 1
ATOM 2863 C C . ILE A 1 368 ? 11.242 2.382 5.774 1.00 90.06 368 ILE A C 1
ATOM 2865 O O . ILE A 1 368 ? 12.016 2.287 4.820 1.00 90.06 368 ILE A O 1
ATOM 2869 N N . ILE A 1 369 ? 11.642 2.188 7.034 1.00 89.31 369 ILE A N 1
ATOM 2870 C CA . ILE A 1 369 ? 13.013 1.828 7.424 1.00 89.31 369 ILE A CA 1
ATOM 2871 C C . ILE A 1 369 ? 13.387 0.454 6.849 1.00 89.31 369 ILE A C 1
ATOM 2873 O O . ILE A 1 369 ? 14.477 0.311 6.291 1.00 89.31 369 ILE A O 1
ATOM 2877 N N . SER A 1 370 ? 12.481 -0.533 6.912 1.00 88.94 370 SER A N 1
ATOM 2878 C CA . SER A 1 370 ? 12.731 -1.872 6.358 1.00 88.94 370 SER A CA 1
ATOM 2879 C C . SER A 1 370 ? 12.964 -1.867 4.841 1.00 88.94 370 SER A C 1
ATOM 2881 O O . SER A 1 370 ? 13.793 -2.627 4.348 1.00 88.94 370 SER A O 1
ATOM 2883 N N . PHE A 1 371 ? 12.277 -0.983 4.108 1.00 87.62 371 PHE A N 1
ATOM 2884 C CA . PHE A 1 371 ? 12.411 -0.836 2.660 1.00 87.62 371 PHE A CA 1
ATOM 2885 C C . PHE A 1 371 ? 13.705 -0.110 2.269 1.00 87.62 371 PHE A C 1
ATOM 2887 O O . PHE A 1 371 ? 14.444 -0.571 1.396 1.00 87.62 371 PHE A O 1
ATOM 2894 N N . PHE A 1 372 ? 13.997 1.036 2.895 1.00 85.25 372 PHE A N 1
ATOM 2895 C CA . PHE A 1 372 ? 15.162 1.836 2.511 1.00 85.25 372 PHE A CA 1
ATOM 2896 C C . PHE A 1 372 ? 16.496 1.198 2.924 1.00 85.25 372 PHE A C 1
ATOM 2898 O O . PHE A 1 372 ? 17.501 1.458 2.260 1.00 85.25 372 PHE A O 1
ATOM 2905 N N . SER A 1 373 ? 16.517 0.315 3.932 1.00 85.12 373 SER A N 1
ATOM 2906 C CA . SER A 1 373 ? 17.726 -0.413 4.351 1.00 85.12 373 SER A CA 1
ATOM 2907 C C . SER A 1 373 ? 18.433 -1.117 3.183 1.00 85.12 373 SER A C 1
ATOM 2909 O O . SER A 1 373 ? 19.643 -0.968 3.021 1.00 85.12 373 SER A O 1
ATOM 2911 N N . PHE A 1 374 ? 17.681 -1.795 2.308 1.00 79.62 374 PHE A N 1
ATOM 2912 C CA . PHE A 1 374 ? 18.202 -2.453 1.108 1.00 79.62 374 PHE A CA 1
ATOM 2913 C C . PHE A 1 374 ? 18.977 -1.474 0.216 1.00 79.62 374 PHE A C 1
ATOM 2915 O O . PHE A 1 374 ? 20.062 -1.794 -0.264 1.00 79.62 374 PHE A O 1
ATOM 2922 N N . THR A 1 375 ? 18.458 -0.257 0.036 1.00 81.38 375 THR A N 1
ATOM 2923 C CA . THR A 1 375 ? 19.094 0.771 -0.803 1.00 81.38 375 THR A CA 1
ATOM 2924 C C . THR A 1 375 ? 20.403 1.273 -0.184 1.00 81.38 375 THR A C 1
ATOM 2926 O O . THR A 1 375 ? 21.366 1.506 -0.912 1.00 81.38 375 THR A O 1
ATOM 2929 N N . PHE A 1 376 ? 20.478 1.374 1.148 1.00 84.19 376 PHE A N 1
ATOM 2930 C CA . PHE A 1 376 ? 21.707 1.744 1.860 1.00 84.19 376 PHE A CA 1
ATOM 2931 C C . PHE A 1 376 ? 22.762 0.625 1.874 1.00 84.19 376 PHE A C 1
ATOM 2933 O O . PHE A 1 376 ? 23.954 0.907 1.740 1.00 84.19 376 PHE A O 1
ATOM 2940 N N . PHE A 1 377 ? 22.357 -0.643 2.002 1.00 83.44 377 PHE A N 1
ATOM 2941 C CA . PHE A 1 377 ? 23.293 -1.772 2.083 1.00 83.44 377 PHE A CA 1
ATOM 2942 C C . PHE A 1 377 ? 23.713 -2.334 0.715 1.00 83.44 377 PHE A C 1
ATOM 2944 O O . PHE A 1 377 ? 24.813 -2.880 0.590 1.00 83.44 377 PHE A O 1
ATOM 2951 N N . LEU A 1 378 ? 22.914 -2.161 -0.345 1.00 80.75 378 LEU A N 1
ATOM 2952 C CA . LEU A 1 378 ? 23.232 -2.656 -1.692 1.00 80.75 378 LEU A CA 1
ATOM 2953 C C . LEU A 1 378 ? 24.625 -2.212 -2.205 1.00 80.75 378 LEU A C 1
ATOM 2955 O O . LEU A 1 378 ? 25.367 -3.087 -2.660 1.00 80.75 378 LEU A O 1
ATOM 2959 N N . PRO A 1 379 ? 25.060 -0.936 -2.095 1.00 83.19 379 PRO A N 1
ATOM 2960 C CA . PRO A 1 379 ? 26.410 -0.523 -2.496 1.00 83.19 379 PRO A CA 1
ATOM 2961 C C . PRO A 1 379 ? 27.530 -1.231 -1.720 1.00 83.19 379 PRO A C 1
ATOM 2963 O O . PRO A 1 379 ? 28.603 -1.474 -2.272 1.00 83.19 379 PRO A O 1
ATOM 2966 N N . ILE A 1 380 ? 27.287 -1.594 -0.456 1.00 84.38 380 ILE A N 1
ATOM 2967 C CA . ILE A 1 380 ? 28.241 -2.327 0.386 1.00 84.38 380 ILE A CA 1
ATOM 2968 C C . ILE A 1 380 ? 28.337 -3.780 -0.093 1.00 84.38 380 ILE A C 1
ATOM 2970 O O . ILE A 1 380 ? 29.440 -4.282 -0.307 1.00 84.38 380 ILE A O 1
ATOM 2974 N N . HIS A 1 381 ? 27.203 -4.436 -0.363 1.00 83.38 381 HIS A N 1
ATOM 2975 C CA . HIS A 1 381 ? 27.190 -5.789 -0.930 1.00 83.38 381 HIS A CA 1
ATOM 2976 C C . HIS A 1 381 ? 27.814 -5.856 -2.332 1.00 83.38 381 HIS A C 1
ATOM 2978 O O . HIS A 1 381 ? 28.477 -6.843 -2.651 1.00 83.38 381 HIS A O 1
ATOM 2984 N N . MET A 1 382 ? 27.669 -4.811 -3.155 1.00 78.69 382 MET A N 1
ATOM 2985 C CA . MET A 1 382 ? 28.270 -4.759 -4.494 1.00 78.69 382 MET A CA 1
ATOM 2986 C C . MET A 1 382 ? 29.806 -4.721 -4.486 1.00 78.69 382 MET A C 1
ATOM 2988 O O . MET A 1 382 ? 30.413 -5.203 -5.445 1.00 78.69 382 MET A O 1
ATOM 2992 N N . LYS A 1 383 ? 30.456 -4.266 -3.400 1.00 81.00 383 LYS A N 1
ATOM 2993 C CA . LYS A 1 383 ? 31.927 -4.326 -3.274 1.00 81.00 383 LYS A CA 1
ATOM 2994 C C . LYS A 1 383 ? 32.460 -5.754 -3.452 1.00 81.00 383 LYS A C 1
ATOM 2996 O O . LYS A 1 383 ? 33.439 -5.944 -4.157 1.00 81.00 383 LYS A O 1
ATOM 3001 N N . TYR A 1 384 ? 31.763 -6.771 -2.936 1.00 80.00 384 TYR A N 1
ATOM 3002 C CA . TYR A 1 384 ? 32.169 -8.181 -3.062 1.00 80.00 384 TYR A CA 1
ATOM 3003 C C . TYR A 1 384 ? 32.113 -8.749 -4.496 1.00 80.00 384 TYR A C 1
ATOM 3005 O O . TYR A 1 384 ? 32.616 -9.853 -4.727 1.00 80.00 384 TYR A O 1
ATOM 3013 N N . LEU A 1 385 ? 31.505 -8.032 -5.452 1.00 73.00 385 LEU A N 1
ATOM 3014 C CA . LEU A 1 385 ? 31.423 -8.430 -6.864 1.00 73.00 385 LEU A CA 1
ATOM 3015 C C . LEU A 1 385 ? 32.401 -7.648 -7.752 1.00 73.00 385 LEU A C 1
ATOM 3017 O O . LEU A 1 385 ? 32.878 -8.206 -8.739 1.00 73.00 385 LEU A O 1
ATOM 3021 N N . SER A 1 386 ? 32.692 -6.386 -7.423 1.00 69.25 386 SER A N 1
ATOM 3022 C CA . SER A 1 386 ? 33.588 -5.519 -8.198 1.00 69.25 386 SER A CA 1
ATOM 3023 C C . SER A 1 386 ? 35.038 -5.655 -7.708 1.00 69.25 386 SER A C 1
ATOM 3025 O O . SER A 1 386 ? 35.353 -5.137 -6.637 1.00 69.25 386 SER A O 1
ATOM 3027 N N . PRO A 1 387 ? 35.947 -6.313 -8.456 1.00 59.69 387 PRO A N 1
ATOM 3028 C CA . PRO A 1 387 ? 37.269 -6.690 -7.953 1.00 59.69 387 PRO A CA 1
ATOM 3029 C C . PRO A 1 387 ? 38.212 -5.484 -7.819 1.00 59.69 387 PRO A C 1
ATOM 3031 O O . PRO A 1 387 ? 38.981 -5.164 -8.725 1.00 59.69 387 PRO A O 1
ATOM 3034 N N . LYS A 1 388 ? 38.185 -4.827 -6.654 1.00 65.25 388 LYS A N 1
ATOM 3035 C CA . LYS A 1 388 ? 39.163 -3.809 -6.242 1.00 65.25 388 LYS A CA 1
ATOM 3036 C C . LYS A 1 388 ? 40.078 -4.393 -5.163 1.00 65.25 388 LYS A C 1
ATOM 3038 O O . LYS A 1 388 ? 39.806 -4.276 -3.975 1.00 65.25 388 LYS A O 1
ATOM 3043 N N . GLY A 1 389 ? 41.146 -5.065 -5.596 1.00 70.25 389 GLY A N 1
ATOM 3044 C CA . GLY A 1 389 ? 42.172 -5.637 -4.709 1.00 70.25 389 GLY A CA 1
ATOM 3045 C C . GLY A 1 389 ? 41.848 -7.005 -4.089 1.00 70.25 389 GLY A C 1
ATOM 3046 O O . GLY A 1 389 ? 42.687 -7.551 -3.383 1.00 70.25 389 GLY A O 1
ATOM 3047 N N . HIS A 1 390 ? 40.680 -7.592 -4.369 1.00 80.50 390 HIS A N 1
ATOM 3048 C CA . HIS A 1 390 ? 40.293 -8.925 -3.890 1.00 80.50 390 HIS A CA 1
ATOM 3049 C C . HIS A 1 390 ? 39.620 -9.757 -5.001 1.00 80.50 390 HIS A C 1
ATOM 3051 O O . HIS A 1 390 ? 39.051 -9.184 -5.938 1.00 80.50 390 HIS A O 1
ATOM 3057 N N . PRO A 1 391 ? 39.642 -11.104 -4.920 1.00 78.50 391 PRO A N 1
ATOM 3058 C CA . PRO A 1 391 ? 38.847 -11.954 -5.804 1.00 78.50 391 PRO A CA 1
ATOM 3059 C C . PRO A 1 391 ? 37.333 -11.763 -5.562 1.00 78.50 391 PRO A C 1
ATOM 3061 O O . PRO A 1 391 ? 36.928 -11.400 -4.453 1.00 78.50 391 PRO A O 1
ATOM 3064 N N . PRO A 1 392 ? 36.475 -12.013 -6.569 1.00 79.06 392 PRO A N 1
ATOM 3065 C CA . PRO A 1 392 ? 35.025 -11.931 -6.411 1.00 79.06 392 PRO A CA 1
ATOM 3066 C C . PRO A 1 392 ? 34.493 -13.060 -5.515 1.00 79.06 392 PRO A C 1
ATOM 3068 O O . PRO A 1 392 ? 34.938 -14.207 -5.605 1.00 79.06 392 PRO A O 1
ATOM 3071 N N . LEU A 1 393 ? 33.512 -12.749 -4.665 1.00 82.06 393 LEU A N 1
ATOM 3072 C CA . LEU A 1 393 ? 32.940 -13.709 -3.717 1.00 82.06 393 LEU A CA 1
ATOM 3073 C C . LEU A 1 393 ? 32.092 -14.788 -4.420 1.00 82.06 393 LEU A C 1
ATOM 3075 O O . LEU A 1 393 ? 31.336 -14.506 -5.353 1.00 82.06 393 LEU A O 1
ATOM 3079 N N . LEU A 1 394 ? 32.161 -16.033 -3.929 1.00 85.94 394 LEU A N 1
ATOM 3080 C CA . LEU A 1 394 ? 31.305 -17.130 -4.397 1.00 85.94 394 LEU A CA 1
ATOM 3081 C C . LEU A 1 394 ? 29.820 -16.781 -4.221 1.00 85.94 394 LEU A C 1
ATOM 3083 O O . LEU A 1 394 ? 29.386 -16.378 -3.144 1.00 85.94 394 LEU A O 1
ATOM 3087 N N . PHE A 1 395 ? 29.014 -16.997 -5.263 1.00 84.88 395 PHE A N 1
ATOM 3088 C CA . PHE A 1 395 ? 27.621 -16.531 -5.305 1.00 84.88 395 PHE A CA 1
ATOM 3089 C C . PHE A 1 395 ? 26.735 -17.086 -4.173 1.00 84.88 395 PHE A C 1
ATOM 3091 O O . PHE A 1 395 ? 25.884 -16.370 -3.657 1.00 84.88 395 PHE A O 1
ATOM 3098 N N . HIS A 1 396 ? 26.966 -18.326 -3.734 1.00 88.19 396 HIS A N 1
ATOM 3099 C CA . HIS A 1 396 ? 26.258 -18.911 -2.589 1.00 88.19 396 HIS A CA 1
ATOM 3100 C C . HIS A 1 396 ? 26.621 -18.203 -1.272 1.00 88.19 396 HIS A C 1
ATOM 3102 O O . HIS A 1 396 ? 25.742 -17.910 -0.465 1.00 88.19 396 HIS A O 1
ATOM 3108 N N . HIS A 1 397 ? 27.902 -17.861 -1.084 1.00 89.56 397 HIS A N 1
ATOM 3109 C CA . HIS A 1 397 ? 28.370 -17.114 0.087 1.00 89.56 397 HIS A CA 1
ATOM 3110 C C . HIS A 1 397 ? 27.870 -15.665 0.055 1.00 89.56 397 HIS A C 1
ATOM 3112 O O . HIS A 1 397 ? 27.548 -15.120 1.101 1.00 89.56 397 HIS A O 1
ATOM 3118 N N . LEU A 1 398 ? 27.735 -15.061 -1.132 1.00 87.19 398 LEU A N 1
ATOM 3119 C CA . LEU A 1 398 ? 27.115 -13.744 -1.303 1.00 87.19 398 LEU A CA 1
ATOM 3120 C C . LEU A 1 398 ? 25.636 -13.744 -0.877 1.00 87.19 398 LEU A C 1
ATOM 3122 O O . LEU A 1 398 ? 25.215 -12.818 -0.188 1.00 87.19 398 LEU A O 1
ATOM 3126 N N . ILE A 1 399 ? 24.856 -14.764 -1.261 1.00 89.56 399 ILE A N 1
ATOM 3127 C CA . ILE A 1 399 ? 23.451 -14.904 -0.835 1.00 89.56 399 ILE A CA 1
ATOM 3128 C C . ILE A 1 399 ? 23.377 -15.049 0.689 1.00 89.56 399 ILE A C 1
ATOM 3130 O O . ILE A 1 399 ? 22.636 -14.306 1.329 1.00 89.56 399 ILE A O 1
ATOM 3134 N N . ALA A 1 400 ? 24.171 -15.956 1.270 1.00 91.88 400 ALA A N 1
ATOM 3135 C CA . ALA A 1 400 ? 24.199 -16.180 2.715 1.00 91.88 400 ALA A CA 1
ATOM 3136 C C . ALA A 1 400 ? 24.627 -14.919 3.488 1.00 91.88 400 ALA A C 1
ATOM 3138 O O . ALA A 1 400 ? 23.941 -14.513 4.421 1.00 91.88 400 ALA A O 1
ATOM 3139 N N . TRP A 1 401 ? 25.708 -14.257 3.058 1.00 90.75 401 TRP A N 1
ATOM 3140 C CA . TRP A 1 401 ? 26.184 -12.996 3.632 1.00 90.75 401 TRP A CA 1
ATOM 3141 C C . TRP A 1 401 ? 25.109 -11.912 3.603 1.00 90.75 401 TRP A C 1
ATOM 3143 O O . TRP A 1 401 ? 24.860 -11.276 4.620 1.00 90.75 401 TRP A O 1
ATOM 3153 N N . ARG A 1 402 ? 24.453 -11.712 2.455 1.00 90.50 402 ARG A N 1
ATOM 3154 C CA . ARG A 1 402 ? 23.427 -10.678 2.287 1.00 90.50 402 ARG A CA 1
ATOM 3155 C C . ARG A 1 402 ? 22.193 -10.956 3.146 1.00 90.50 402 ARG A C 1
ATOM 3157 O O . ARG A 1 402 ? 21.740 -10.048 3.826 1.00 90.50 402 ARG A O 1
ATOM 3164 N N . TYR A 1 403 ? 21.705 -12.198 3.185 1.00 92.06 403 TYR A N 1
ATOM 3165 C CA . TYR A 1 403 ? 20.590 -12.583 4.058 1.00 92.06 403 TYR A CA 1
ATOM 3166 C C . TYR A 1 403 ? 20.923 -12.357 5.543 1.00 92.06 403 TYR A C 1
ATOM 3168 O O . TYR A 1 403 ? 20.170 -11.692 6.252 1.00 92.06 403 TYR A O 1
ATOM 3176 N N . ILE A 1 404 ? 22.080 -12.851 6.004 1.00 93.06 404 ILE A N 1
ATOM 3177 C CA . ILE A 1 404 ? 22.525 -12.691 7.398 1.00 93.06 404 ILE A CA 1
ATOM 3178 C C . ILE A 1 404 ? 22.702 -11.205 7.738 1.00 93.06 404 ILE A C 1
ATOM 3180 O O . ILE A 1 404 ? 22.224 -10.762 8.778 1.00 93.06 404 ILE A O 1
ATOM 3184 N N . ALA A 1 405 ? 23.331 -10.423 6.856 1.00 92.25 405 ALA A N 1
ATOM 3185 C CA . ALA A 1 405 ? 23.509 -8.988 7.045 1.00 92.25 405 ALA A CA 1
ATOM 3186 C C . ALA A 1 405 ? 22.166 -8.249 7.136 1.00 92.25 405 ALA A C 1
ATOM 3188 O O . ALA A 1 405 ? 21.956 -7.539 8.114 1.00 92.25 405 ALA A O 1
ATOM 3189 N N . THR A 1 406 ? 21.234 -8.464 6.198 1.00 91.25 406 THR A N 1
ATOM 3190 C CA . THR A 1 406 ? 19.895 -7.852 6.227 1.00 91.25 406 THR A CA 1
ATOM 3191 C C . THR A 1 406 ? 19.163 -8.162 7.542 1.00 91.25 406 THR A C 1
ATOM 3193 O O . THR A 1 406 ? 18.694 -7.243 8.216 1.00 91.25 406 THR A O 1
ATOM 3196 N N . VAL A 1 407 ? 19.111 -9.433 7.965 1.00 93.75 407 VAL A N 1
ATOM 3197 C CA . VAL A 1 407 ? 18.402 -9.843 9.194 1.00 93.75 407 VAL A CA 1
ATOM 3198 C C . VAL A 1 407 ? 19.072 -9.296 10.463 1.00 93.75 407 VAL A C 1
ATOM 3200 O O . VAL A 1 407 ? 18.375 -8.837 11.371 1.00 93.75 407 VAL A O 1
ATOM 3203 N N . MET A 1 408 ? 20.409 -9.268 10.521 1.00 93.88 408 MET A N 1
ATOM 3204 C CA . MET A 1 408 ? 21.152 -8.648 11.628 1.00 93.88 408 MET A CA 1
ATOM 3205 C C . MET A 1 408 ? 20.966 -7.125 11.661 1.00 93.88 408 MET A C 1
ATOM 3207 O O . MET A 1 408 ? 20.786 -6.547 12.732 1.00 93.88 408 MET A O 1
ATOM 3211 N N . SER A 1 409 ? 20.935 -6.456 10.508 1.00 92.88 409 SER A N 1
ATOM 3212 C CA . SER A 1 409 ? 20.615 -5.030 10.434 1.00 92.88 409 SER A CA 1
ATOM 3213 C C . SER A 1 409 ? 19.196 -4.745 10.922 1.00 92.88 409 SER A C 1
ATOM 3215 O O . SER A 1 409 ? 19.013 -3.790 11.672 1.00 92.88 409 SER A O 1
ATOM 3217 N N . TYR A 1 410 ? 18.202 -5.580 10.600 1.00 94.25 410 TYR A N 1
ATOM 3218 C CA . TYR A 1 410 ? 16.857 -5.439 11.170 1.00 94.25 410 TYR A CA 1
ATOM 3219 C C . TYR A 1 410 ? 16.816 -5.689 12.680 1.00 94.25 410 TYR A C 1
ATOM 3221 O O . TYR A 1 410 ? 16.055 -5.019 13.376 1.00 94.25 410 TYR A O 1
ATOM 3229 N N . PHE A 1 411 ? 17.651 -6.578 13.223 1.00 95.38 411 PHE A N 1
ATOM 3230 C CA . PHE A 1 411 ? 17.751 -6.799 14.671 1.00 95.38 411 PHE A CA 1
ATOM 3231 C C . PHE A 1 411 ? 18.201 -5.521 15.402 1.00 95.38 411 PHE A C 1
ATOM 3233 O O . PHE A 1 411 ? 17.550 -5.091 16.354 1.00 95.38 411 PHE A O 1
ATOM 3240 N N . PHE A 1 412 ? 19.239 -4.843 14.897 1.00 94.25 412 PHE A N 1
ATOM 3241 C CA . PHE A 1 412 ? 19.719 -3.583 15.478 1.00 94.25 412 PHE A CA 1
ATOM 3242 C C . PHE A 1 412 ? 18.802 -2.381 15.187 1.00 94.25 412 PHE A C 1
ATOM 3244 O O . PHE A 1 412 ? 18.538 -1.583 16.086 1.00 94.25 412 PHE A O 1
ATOM 3251 N N . LEU A 1 413 ? 18.267 -2.249 13.968 1.00 93.19 413 LEU A N 1
ATOM 3252 C CA . LEU A 1 413 ? 17.363 -1.145 13.608 1.00 93.19 413 LEU A CA 1
ATOM 3253 C C . LEU A 1 413 ? 16.030 -1.218 14.367 1.00 93.19 413 LEU A C 1
ATOM 3255 O O . LEU A 1 413 ? 15.529 -0.189 14.822 1.00 93.19 413 LEU A O 1
ATOM 3259 N N . SER A 1 414 ? 15.477 -2.419 14.566 1.00 94.69 414 SER A N 1
ATOM 3260 C CA . SER A 1 414 ? 14.277 -2.614 15.392 1.00 94.69 414 SER A CA 1
ATOM 3261 C C . SER A 1 414 ? 14.537 -2.375 16.882 1.00 94.69 414 SER A C 1
ATOM 3263 O O . SER A 1 414 ? 13.628 -1.906 17.568 1.00 94.69 414 SER A O 1
ATOM 3265 N N . LEU A 1 415 ? 15.757 -2.621 17.384 1.00 94.75 415 LEU A N 1
ATOM 3266 C CA . LEU A 1 415 ? 16.144 -2.279 18.757 1.00 94.75 415 LEU A CA 1
ATOM 3267 C C . LEU A 1 415 ? 16.128 -0.762 18.956 1.00 94.75 415 LEU A C 1
ATOM 3269 O O . LEU A 1 415 ? 15.449 -0.278 19.857 1.00 94.75 415 LEU A O 1
ATOM 3273 N N . VAL A 1 416 ? 16.808 -0.010 18.081 1.00 94.31 416 VAL A N 1
ATOM 3274 C CA . VAL A 1 416 ? 16.841 1.463 18.137 1.00 94.31 416 VAL A CA 1
ATOM 3275 C C . VAL A 1 416 ? 15.433 2.045 17.991 1.00 94.31 416 VAL A C 1
ATOM 3277 O O . VAL A 1 416 ? 15.038 2.887 18.792 1.00 94.31 416 VAL A O 1
ATOM 3280 N N . TYR A 1 417 ? 14.639 1.546 17.038 1.00 92.88 417 TYR A N 1
ATOM 3281 C CA . TYR A 1 417 ? 13.235 1.931 16.867 1.00 92.88 417 TYR A CA 1
ATOM 3282 C C . TYR A 1 417 ? 12.403 1.698 18.141 1.00 92.88 417 TYR A C 1
ATOM 3284 O O . TYR A 1 417 ? 11.700 2.598 18.598 1.00 92.88 417 TYR A O 1
ATOM 3292 N N . SER A 1 418 ? 12.518 0.516 18.755 1.00 93.38 418 SER A N 1
ATOM 3293 C CA . SER A 1 418 ? 11.763 0.170 19.969 1.00 93.38 418 SER A CA 1
ATOM 3294 C C . SER A 1 418 ? 12.229 0.977 21.184 1.00 93.38 418 SER A C 1
ATOM 3296 O O . SER A 1 418 ? 11.425 1.331 22.047 1.00 93.38 418 SER A O 1
ATOM 3298 N N . PHE A 1 419 ? 13.520 1.317 21.235 1.00 93.38 419 PHE A N 1
ATOM 3299 C CA . PHE A 1 419 ? 14.110 2.154 22.274 1.00 93.38 419 PHE A CA 1
ATOM 3300 C C . PHE A 1 419 ? 13.574 3.592 22.251 1.00 93.38 419 PHE A C 1
ATOM 3302 O O . PHE A 1 419 ? 13.462 4.191 23.315 1.00 93.38 419 PHE A O 1
ATOM 3309 N N . VAL A 1 420 ? 13.143 4.130 21.098 1.00 92.75 420 VAL A N 1
ATOM 3310 C CA . VAL A 1 420 ? 12.468 5.445 21.040 1.00 92.75 420 VAL A CA 1
ATOM 3311 C C . VAL A 1 420 ? 11.222 5.461 21.931 1.00 92.75 420 VAL A C 1
ATOM 3313 O O . VAL A 1 420 ? 11.039 6.392 22.712 1.00 92.75 420 VAL A O 1
ATOM 3316 N N . SER A 1 421 ? 10.387 4.417 21.880 1.00 90.94 421 SER A N 1
ATOM 3317 C CA . SER A 1 421 ? 9.191 4.321 22.729 1.00 90.94 421 SER A CA 1
ATOM 3318 C C . SER A 1 421 ? 9.543 4.307 24.224 1.00 90.94 421 SER A C 1
ATOM 3320 O O . SER A 1 421 ? 8.871 4.964 25.017 1.00 90.94 421 SER A O 1
ATOM 3322 N N . LEU A 1 422 ? 10.618 3.607 24.601 1.00 91.12 422 LEU A N 1
ATOM 3323 C CA . LEU A 1 422 ? 11.106 3.549 25.982 1.00 91.12 422 LEU A CA 1
ATOM 3324 C C . LEU A 1 422 ? 11.711 4.891 26.443 1.00 91.12 422 LEU A C 1
ATOM 3326 O O . LEU A 1 422 ? 11.454 5.329 27.562 1.00 91.12 422 LEU A O 1
ATOM 3330 N N . ALA A 1 423 ? 12.469 5.567 25.575 1.00 93.19 423 ALA A N 1
ATOM 3331 C CA . ALA A 1 423 ? 13.104 6.856 25.852 1.00 93.19 423 ALA A CA 1
ATOM 3332 C C . ALA A 1 423 ? 12.081 7.984 26.073 1.00 93.19 423 ALA A C 1
ATOM 3334 O O . ALA A 1 423 ? 12.281 8.831 26.940 1.00 93.19 423 ALA A O 1
ATOM 3335 N N . PHE A 1 424 ? 10.944 7.955 25.367 1.00 92.19 424 PHE A N 1
ATOM 3336 C CA . PHE A 1 424 ? 9.798 8.839 25.624 1.00 92.19 424 PHE A CA 1
ATOM 3337 C C . PHE A 1 424 ? 8.880 8.349 26.768 1.00 92.19 424 PHE A C 1
ATOM 3339 O O . PHE A 1 424 ? 7.705 8.712 26.830 1.00 92.19 424 PHE A O 1
ATOM 3346 N N . LEU A 1 425 ? 9.422 7.553 27.700 1.00 90.75 425 LEU A N 1
ATOM 3347 C CA . LEU A 1 425 ? 8.787 7.128 28.955 1.00 90.75 425 LEU A CA 1
ATOM 3348 C C . LEU A 1 425 ? 7.452 6.377 28.782 1.00 90.75 425 LEU A C 1
ATOM 3350 O O . LEU A 1 425 ? 6.581 6.432 29.654 1.00 90.75 425 LEU A O 1
ATOM 3354 N N . MET A 1 426 ? 7.280 5.641 27.678 1.00 90.88 426 MET A N 1
ATOM 3355 C CA . MET A 1 426 ? 6.150 4.721 27.536 1.00 90.88 426 MET A CA 1
ATOM 3356 C C . MET A 1 426 ? 6.291 3.584 28.576 1.00 90.88 426 MET A C 1
ATOM 3358 O O . MET A 1 426 ? 7.361 2.972 28.666 1.00 90.88 426 MET A O 1
ATOM 3362 N N . PRO A 1 427 ? 5.261 3.299 29.399 1.00 89.94 427 PRO A N 1
ATOM 3363 C CA . PRO A 1 427 ? 5.372 2.337 30.493 1.00 89.94 427 PRO A CA 1
ATOM 3364 C C . PRO A 1 427 ? 5.519 0.904 29.964 1.00 89.94 427 PRO A C 1
ATOM 3366 O O . PRO A 1 427 ? 4.553 0.303 29.512 1.00 89.94 427 PRO A O 1
ATOM 3369 N N . MET A 1 428 ? 6.720 0.323 30.067 1.00 91.00 428 MET A N 1
ATOM 3370 C CA . MET A 1 428 ? 7.034 -1.047 29.609 1.00 91.00 428 MET A CA 1
ATOM 3371 C C . MET A 1 428 ? 7.473 -2.003 30.737 1.00 91.00 428 MET A C 1
ATOM 3373 O O . MET A 1 428 ? 8.133 -3.008 30.478 1.00 91.00 428 MET A O 1
ATOM 3377 N N . SER A 1 429 ? 7.124 -1.697 31.990 1.00 91.00 429 SER A N 1
ATOM 3378 C CA . SER A 1 429 ? 7.567 -2.441 33.183 1.00 91.00 429 SER A CA 1
ATOM 3379 C C . SER A 1 429 ? 6.468 -2.768 34.204 1.00 91.00 429 SER A C 1
ATOM 3381 O O . SER A 1 429 ? 6.754 -3.446 35.195 1.00 91.00 429 SER A O 1
ATOM 3383 N N . ASN A 1 430 ? 5.232 -2.311 33.977 1.00 92.06 430 ASN A N 1
ATOM 3384 C CA . ASN A 1 430 ? 4.097 -2.538 34.874 1.00 92.06 430 ASN A CA 1
ATOM 3385 C C . ASN A 1 430 ? 3.617 -3.991 34.791 1.00 92.06 430 ASN A C 1
ATOM 3387 O O . ASN A 1 430 ? 3.751 -4.623 33.749 1.00 92.06 430 ASN A O 1
ATOM 3391 N N . GLN A 1 431 ? 3.067 -4.526 35.883 1.00 91.25 431 GLN A N 1
ATOM 3392 C CA . GLN A 1 431 ? 2.582 -5.910 35.918 1.00 91.25 431 GLN A CA 1
ATOM 3393 C C . GLN A 1 431 ? 1.296 -6.098 35.084 1.00 91.25 431 GLN A C 1
ATOM 3395 O O . GLN A 1 431 ? 0.568 -5.121 34.869 1.00 91.25 431 GLN A O 1
ATOM 3400 N N . PRO A 1 432 ? 0.986 -7.341 34.664 1.00 89.38 432 PRO A N 1
ATOM 3401 C CA . PRO A 1 432 ? -0.343 -7.700 34.173 1.00 89.38 432 PRO A CA 1
ATOM 3402 C C . PRO A 1 432 ? -1.402 -7.461 35.254 1.00 89.38 432 PRO A C 1
ATOM 3404 O O . PRO A 1 432 ? -1.095 -7.490 36.451 1.00 89.38 432 PRO A O 1
ATOM 3407 N N . ALA A 1 433 ? -2.650 -7.247 34.847 1.00 89.25 433 ALA A N 1
ATOM 3408 C CA . ALA A 1 433 ? -3.758 -6.998 35.762 1.00 89.25 433 ALA A CA 1
ATOM 3409 C C . ALA A 1 433 ? -4.890 -8.017 35.584 1.00 89.25 433 ALA A C 1
ATOM 3411 O O . ALA A 1 433 ? -4.954 -8.740 34.595 1.00 89.25 433 ALA A O 1
ATOM 3412 N N . SER A 1 434 ? -5.831 -8.056 36.532 1.00 89.62 434 SER A N 1
ATOM 3413 C CA . SER A 1 434 ? -7.029 -8.895 36.399 1.00 89.62 434 SER A CA 1
ATOM 3414 C C . SER A 1 434 ? -7.784 -8.571 35.102 1.00 89.62 434 SER A C 1
ATOM 3416 O O . SER A 1 434 ? -7.941 -7.401 34.741 1.00 89.62 434 SER A O 1
ATOM 3418 N N . HIS A 1 435 ? -8.257 -9.601 34.403 1.00 88.06 435 HIS A N 1
ATOM 3419 C CA . HIS A 1 435 ? -9.058 -9.470 33.179 1.00 88.06 435 HIS A CA 1
ATOM 3420 C C . HIS A 1 435 ? -10.426 -8.813 33.455 1.00 88.06 435 HIS A C 1
ATOM 3422 O O . HIS A 1 435 ? -10.972 -8.089 32.627 1.00 88.06 435 HIS A O 1
ATOM 3428 N N . VAL A 1 436 ? -10.941 -9.028 34.669 1.00 89.12 436 VAL A N 1
ATOM 3429 C CA . VAL A 1 436 ? -12.292 -8.678 35.137 1.00 89.12 436 VAL A CA 1
ATOM 3430 C C . VAL A 1 436 ? -12.382 -7.258 35.726 1.00 89.12 436 VAL A C 1
ATOM 3432 O O . VAL A 1 436 ? -13.478 -6.708 35.878 1.00 89.12 436 VAL A O 1
ATOM 3435 N N . TRP A 1 437 ? -11.248 -6.633 36.062 1.00 91.44 437 TRP A N 1
ATOM 3436 C CA . TRP A 1 437 ? -11.203 -5.318 36.712 1.00 91.44 437 TRP A CA 1
ATOM 3437 C C . TRP A 1 437 ? -10.448 -4.270 35.877 1.00 91.44 437 TRP A C 1
ATOM 3439 O O . TRP A 1 437 ? -9.415 -4.593 35.285 1.00 91.44 437 TRP A O 1
ATOM 3449 N N . PRO A 1 438 ? -10.914 -3.002 35.852 1.00 91.94 438 PRO A N 1
ATOM 3450 C CA . PRO A 1 438 ? -10.201 -1.895 35.219 1.00 91.94 438 PRO A CA 1
ATOM 3451 C C . PRO A 1 438 ? -8.777 -1.718 35.744 1.00 91.94 438 PRO A C 1
ATOM 3453 O O . PRO A 1 438 ? -8.565 -1.588 36.951 1.00 91.94 438 PRO A O 1
ATOM 3456 N N . ALA A 1 439 ? -7.811 -1.612 34.834 1.00 92.00 439 ALA A N 1
ATOM 3457 C CA . ALA A 1 439 ? -6.421 -1.332 35.178 1.00 92.00 439 ALA A CA 1
ATOM 3458 C C . ALA A 1 439 ? -5.807 -0.304 34.222 1.00 92.00 439 ALA A C 1
ATOM 3460 O O . ALA A 1 439 ? -5.828 -0.472 33.005 1.00 92.00 439 ALA A O 1
ATOM 3461 N N . LYS A 1 440 ? -5.246 0.776 34.777 1.00 89.50 440 LYS A N 1
ATOM 3462 C CA . LYS A 1 440 ? -4.580 1.837 34.006 1.00 89.50 440 LYS A CA 1
ATOM 3463 C C . LYS A 1 440 ? -3.119 1.460 33.773 1.00 89.50 440 LYS A C 1
ATOM 3465 O O . LYS A 1 440 ? -2.410 1.194 34.739 1.00 89.50 440 LYS A O 1
ATOM 3470 N N . ASN A 1 441 ? -2.668 1.507 32.519 1.00 88.88 441 ASN A N 1
ATOM 3471 C CA . ASN A 1 441 ? -1.290 1.205 32.112 1.00 88.88 441 ASN A CA 1
ATOM 3472 C C . ASN A 1 441 ? -0.808 -0.193 32.583 1.00 88.88 441 ASN A C 1
ATOM 3474 O O . ASN A 1 441 ? 0.294 -0.307 33.118 1.00 88.88 441 ASN A O 1
ATOM 3478 N N . ALA A 1 442 ? -1.644 -1.230 32.456 1.00 90.06 442 ALA A N 1
ATOM 3479 C CA . ALA A 1 442 ? -1.241 -2.622 32.690 1.00 90.06 442 ALA A CA 1
ATOM 3480 C C . ALA A 1 442 ? -0.551 -3.202 31.444 1.00 90.06 442 ALA A C 1
ATOM 3482 O O . ALA A 1 442 ? -0.938 -2.865 30.324 1.00 90.06 442 ALA A O 1
ATOM 3483 N N . ASN A 1 443 ? 0.436 -4.088 31.632 1.00 91.75 443 ASN A N 1
ATOM 3484 C CA . ASN A 1 443 ? 1.231 -4.643 30.530 1.00 91.75 443 ASN A CA 1
ATOM 3485 C C . ASN A 1 443 ? 1.302 -6.175 30.599 1.00 91.75 443 ASN A C 1
ATOM 3487 O O . ASN A 1 443 ? 1.573 -6.727 31.664 1.00 91.75 443 ASN A O 1
ATOM 3491 N N . ALA A 1 444 ? 1.185 -6.859 29.457 1.00 88.44 444 ALA A N 1
ATOM 3492 C CA . ALA A 1 444 ? 1.027 -8.320 29.408 1.00 88.44 444 ALA A CA 1
ATOM 3493 C C . ALA A 1 444 ? 2.223 -9.137 29.942 1.00 88.44 444 ALA A C 1
ATOM 3495 O O . ALA A 1 444 ? 2.071 -10.314 30.260 1.00 88.44 444 ALA A O 1
ATOM 3496 N N . TYR A 1 445 ? 3.423 -8.547 30.029 1.00 90.00 445 TYR A N 1
ATOM 3497 C CA . TYR A 1 445 ? 4.663 -9.278 30.332 1.00 90.00 445 TYR A CA 1
ATOM 3498 C C . TYR A 1 445 ? 5.495 -8.668 31.467 1.00 90.00 445 TYR A C 1
ATOM 3500 O O . TYR A 1 445 ? 6.680 -8.989 31.609 1.00 90.00 445 TYR A O 1
ATOM 3508 N N . GLY A 1 446 ? 4.923 -7.779 32.286 1.00 89.62 446 GLY A N 1
ATOM 3509 C CA . GLY A 1 446 ? 5.664 -7.172 33.393 1.00 89.62 446 GLY A CA 1
ATOM 3510 C C . GLY A 1 446 ? 6.900 -6.411 32.899 1.00 89.62 446 GLY A C 1
ATOM 3511 O O . GLY A 1 446 ? 6.870 -5.690 31.897 1.00 89.62 446 GLY A O 1
ATOM 3512 N N . ARG A 1 447 ? 8.045 -6.674 33.541 1.00 89.19 447 ARG A N 1
ATOM 3513 C CA . ARG A 1 447 ? 9.374 -6.183 33.122 1.00 89.19 447 ARG A CA 1
ATOM 3514 C C . ARG A 1 447 ? 9.861 -6.738 31.772 1.00 89.19 447 ARG A C 1
ATOM 3516 O O . ARG A 1 447 ? 10.784 -6.175 31.195 1.00 89.19 447 ARG A O 1
ATOM 3523 N N . GLY A 1 448 ? 9.269 -7.823 31.267 1.00 91.19 448 GLY A N 1
ATOM 3524 C CA . GLY A 1 448 ? 9.611 -8.419 29.971 1.00 91.19 448 GLY A CA 1
ATOM 3525 C C . GLY A 1 448 ? 9.007 -7.692 28.764 1.00 91.19 448 GLY A C 1
ATOM 3526 O O . GLY A 1 448 ? 9.427 -7.945 27.635 1.00 91.19 448 GLY A O 1
ATOM 3527 N N . THR A 1 449 ? 8.056 -6.775 28.981 1.00 92.81 449 THR A N 1
ATOM 3528 C CA . THR A 1 449 ? 7.259 -6.141 27.913 1.00 92.81 449 THR A CA 1
ATOM 3529 C C . THR A 1 449 ? 8.118 -5.478 26.834 1.00 92.81 449 THR A C 1
ATOM 3531 O O . THR A 1 449 ? 7.861 -5.693 25.651 1.00 92.81 449 THR A O 1
ATOM 3534 N N . PHE A 1 450 ? 9.181 -4.753 27.208 1.00 94.06 450 PHE A N 1
ATOM 3535 C CA . PHE A 1 450 ? 10.105 -4.139 26.241 1.00 94.06 450 PHE A CA 1
ATOM 3536 C C . PHE A 1 450 ? 10.763 -5.167 25.303 1.00 94.06 450 PHE A C 1
ATOM 3538 O O . PHE A 1 450 ? 10.880 -4.920 24.105 1.00 94.06 450 PHE A O 1
ATOM 3545 N N . VAL A 1 451 ? 11.156 -6.337 25.822 1.00 94.56 451 VAL A N 1
ATOM 3546 C CA . VAL A 1 451 ? 11.814 -7.385 25.024 1.00 94.56 451 VAL A CA 1
ATOM 3547 C C . VAL A 1 451 ? 10.823 -8.025 24.054 1.00 94.56 451 VAL A C 1
ATOM 3549 O O . VAL A 1 451 ? 11.156 -8.212 22.887 1.00 94.56 451 VAL A O 1
ATOM 3552 N N . VAL A 1 452 ? 9.588 -8.301 24.489 1.00 93.75 452 VAL A N 1
ATOM 3553 C CA . VAL A 1 452 ? 8.543 -8.854 23.604 1.00 93.75 452 VAL A CA 1
ATOM 3554 C C . VAL A 1 452 ? 8.131 -7.836 22.532 1.00 93.75 452 VAL A C 1
ATOM 3556 O O . VAL A 1 452 ? 7.991 -8.204 21.367 1.00 93.75 452 VAL A O 1
ATOM 3559 N N . TYR A 1 453 ? 8.006 -6.554 22.892 1.00 93.56 453 TYR A N 1
ATOM 3560 C CA . TYR A 1 453 ? 7.745 -5.455 21.955 1.00 93.56 453 TYR A CA 1
ATOM 3561 C C . TYR A 1 453 ? 8.862 -5.320 20.906 1.00 93.56 453 TYR A C 1
ATOM 3563 O O . TYR A 1 453 ? 8.578 -5.289 19.708 1.00 93.56 453 TYR A O 1
ATOM 3571 N N . TRP A 1 454 ? 10.132 -5.339 21.327 1.00 95.38 454 TRP A N 1
ATOM 3572 C CA . TRP A 1 454 ? 11.272 -5.331 20.408 1.00 95.38 454 TRP A CA 1
ATOM 3573 C C . TRP A 1 454 ? 11.301 -6.566 19.499 1.00 95.38 454 TRP A C 1
ATOM 3575 O O . TRP A 1 454 ? 11.445 -6.410 18.288 1.00 95.38 454 TRP A O 1
ATOM 3585 N N . MET A 1 455 ? 11.102 -7.777 20.027 1.00 95.56 455 MET A N 1
ATOM 3586 C CA . MET A 1 455 ? 11.051 -8.992 19.200 1.00 95.56 455 MET A CA 1
ATOM 3587 C C . MET A 1 455 ? 9.886 -8.963 18.198 1.00 95.56 455 MET A C 1
ATOM 3589 O O . MET A 1 455 ? 10.074 -9.343 17.044 1.00 95.56 455 MET A O 1
ATOM 3593 N N . GLY A 1 456 ? 8.718 -8.437 18.580 1.00 94.19 456 GLY A N 1
ATOM 3594 C CA . GLY A 1 456 ? 7.608 -8.180 17.654 1.00 94.19 456 GLY A CA 1
ATOM 3595 C C . GLY A 1 456 ? 7.996 -7.221 16.524 1.00 94.19 456 GLY A C 1
ATOM 3596 O O . GLY A 1 456 ? 7.792 -7.528 15.347 1.00 94.19 456 GLY A O 1
ATOM 3597 N N . ASN A 1 457 ? 8.640 -6.101 16.868 1.00 94.75 457 ASN A N 1
ATOM 3598 C CA . ASN A 1 457 ? 9.151 -5.132 15.897 1.00 94.75 457 ASN A CA 1
ATOM 3599 C C . ASN A 1 457 ? 10.259 -5.713 15.002 1.00 94.75 457 ASN A C 1
ATOM 3601 O O . ASN A 1 457 ? 10.309 -5.384 13.819 1.00 94.75 457 ASN A O 1
ATOM 3605 N N . TRP A 1 458 ? 11.123 -6.594 15.515 1.00 95.56 458 TRP A N 1
ATOM 3606 C CA . TRP A 1 458 ? 12.171 -7.262 14.737 1.00 95.56 458 TRP A CA 1
ATOM 3607 C C . TRP A 1 458 ? 11.599 -8.238 13.706 1.00 95.56 458 TRP A C 1
ATOM 3609 O O . TRP A 1 458 ? 11.946 -8.154 12.524 1.00 95.56 458 TRP A O 1
ATOM 3619 N N . VAL A 1 459 ? 10.701 -9.138 14.122 1.00 95.94 459 VAL A N 1
ATOM 3620 C CA . VAL A 1 459 ? 10.080 -10.116 13.213 1.00 95.94 459 VAL A CA 1
ATOM 3621 C C . VAL A 1 459 ? 9.214 -9.392 12.177 1.00 95.94 459 VAL A C 1
ATOM 3623 O O . VAL A 1 459 ? 9.303 -9.698 10.990 1.00 95.94 459 VAL A O 1
ATOM 3626 N N . GLY A 1 460 ? 8.462 -8.361 12.583 1.00 93.94 460 GLY A N 1
ATOM 3627 C CA . GLY A 1 460 ? 7.716 -7.505 11.658 1.00 93.94 460 GLY A CA 1
ATOM 3628 C C . GLY A 1 460 ? 8.612 -6.768 10.658 1.00 93.94 460 GLY A C 1
ATOM 3629 O O . GLY A 1 460 ? 8.358 -6.825 9.457 1.00 93.94 460 GLY A O 1
ATOM 3630 N N . MET A 1 461 ? 9.696 -6.130 11.116 1.00 94.31 461 MET A N 1
ATOM 3631 C CA . MET A 1 461 ? 10.650 -5.429 10.240 1.00 94.31 461 MET A CA 1
ATOM 3632 C C . MET A 1 461 ? 11.317 -6.395 9.254 1.00 94.31 461 MET A C 1
ATOM 3634 O O . MET A 1 461 ? 11.519 -6.044 8.094 1.00 94.31 461 MET A O 1
ATOM 3638 N N . THR A 1 462 ? 11.579 -7.629 9.688 1.00 94.69 462 THR A N 1
ATOM 3639 C CA . THR A 1 462 ? 12.110 -8.700 8.838 1.00 94.69 462 THR A CA 1
ATOM 3640 C C . THR A 1 462 ? 11.088 -9.148 7.787 1.00 94.69 462 THR A C 1
ATOM 3642 O O . THR A 1 462 ? 11.451 -9.269 6.620 1.00 94.69 462 THR A O 1
ATOM 3645 N N . ALA A 1 463 ? 9.810 -9.312 8.148 1.00 94.94 463 ALA A N 1
ATOM 3646 C CA . ALA A 1 463 ? 8.739 -9.651 7.206 1.00 94.94 463 ALA A CA 1
ATOM 3647 C C . ALA A 1 463 ? 8.511 -8.550 6.150 1.00 94.94 463 ALA A C 1
ATOM 3649 O O . ALA A 1 463 ? 8.510 -8.825 4.953 1.00 94.94 463 ALA A O 1
ATOM 3650 N N . PHE A 1 464 ? 8.373 -7.281 6.555 1.00 93.25 464 PHE A N 1
ATOM 3651 C CA . PHE A 1 464 ? 8.202 -6.178 5.597 1.00 93.25 464 PHE A CA 1
ATOM 3652 C C . PHE A 1 464 ? 9.438 -5.956 4.717 1.00 93.25 464 PHE A C 1
ATOM 3654 O O . PHE A 1 464 ? 9.303 -5.635 3.529 1.00 93.25 464 PHE A O 1
ATOM 3661 N N . GLY A 1 465 ? 10.623 -6.112 5.309 1.00 92.31 465 GLY A N 1
ATOM 3662 C CA . GLY A 1 465 ? 11.911 -5.864 4.683 1.00 92.31 465 GLY A CA 1
ATOM 3663 C C . GLY A 1 465 ? 12.293 -6.922 3.657 1.00 92.31 465 GLY A C 1
ATOM 3664 O O . GLY A 1 465 ? 12.549 -6.578 2.504 1.00 92.31 465 GLY A O 1
ATOM 3665 N N . LEU A 1 466 ? 12.255 -8.207 4.029 1.00 93.19 466 LEU A N 1
ATOM 3666 C CA . LEU A 1 466 ? 12.583 -9.295 3.104 1.00 93.19 466 LEU A CA 1
ATOM 3667 C C . LEU A 1 466 ? 11.574 -9.384 1.950 1.00 93.19 466 LEU A C 1
ATOM 3669 O O . LEU A 1 466 ? 12.010 -9.517 0.809 1.00 93.19 466 LEU A O 1
ATOM 3673 N N . ALA A 1 467 ? 10.269 -9.195 2.192 1.00 93.19 467 ALA A N 1
ATOM 3674 C CA . ALA A 1 467 ? 9.271 -9.083 1.120 1.00 93.19 467 ALA A CA 1
ATOM 3675 C C . ALA A 1 467 ? 9.609 -7.953 0.132 1.00 93.19 467 ALA A C 1
ATOM 3677 O O . ALA A 1 467 ? 9.554 -8.125 -1.089 1.00 93.19 467 ALA A O 1
ATOM 3678 N N . SER A 1 468 ? 10.020 -6.794 0.653 1.00 90.88 468 SER A N 1
ATOM 3679 C CA . SER A 1 468 ? 10.430 -5.648 -0.164 1.00 90.88 468 SER A CA 1
ATOM 3680 C C . SER A 1 468 ? 11.717 -5.912 -0.949 1.00 90.88 468 SER A C 1
ATOM 3682 O O . SER A 1 468 ? 11.783 -5.581 -2.132 1.00 90.88 468 SER A O 1
ATOM 3684 N N . GLU A 1 469 ? 12.722 -6.537 -0.332 1.00 90.50 469 GLU A N 1
ATOM 3685 C CA . GLU A 1 469 ? 13.992 -6.888 -0.974 1.00 90.50 469 GLU A CA 1
ATOM 3686 C C . GLU A 1 469 ? 13.814 -7.998 -2.034 1.00 90.50 469 GLU A C 1
ATOM 3688 O O . GLU A 1 469 ? 14.416 -7.935 -3.112 1.00 90.50 469 GLU A O 1
ATOM 3693 N N . ASN A 1 470 ? 12.917 -8.958 -1.786 1.00 92.44 470 ASN A N 1
ATOM 3694 C CA . ASN A 1 470 ? 12.492 -9.979 -2.743 1.00 92.44 470 ASN A CA 1
ATOM 3695 C C . ASN A 1 470 ? 11.849 -9.349 -3.982 1.00 92.44 470 ASN A C 1
ATOM 3697 O O . ASN A 1 470 ? 12.316 -9.571 -5.103 1.00 92.44 470 ASN A O 1
ATOM 3701 N N . VAL A 1 471 ? 10.835 -8.497 -3.809 1.00 91.12 471 VAL A N 1
ATOM 3702 C CA . VAL A 1 471 ? 10.172 -7.843 -4.949 1.00 91.12 471 VAL A CA 1
ATOM 3703 C C . VAL A 1 471 ? 11.096 -6.839 -5.655 1.00 91.12 471 VAL A C 1
ATOM 3705 O O . VAL A 1 471 ? 11.055 -6.740 -6.884 1.00 91.12 471 VAL A O 1
ATOM 3708 N N . ALA A 1 472 ? 12.006 -6.168 -4.939 1.00 87.81 472 ALA A N 1
ATOM 3709 C CA . ALA A 1 472 ? 13.026 -5.305 -5.541 1.00 87.81 472 ALA A CA 1
ATOM 3710 C C . ALA A 1 472 ? 13.945 -6.063 -6.516 1.00 87.81 472 ALA A C 1
ATOM 3712 O O . ALA A 1 472 ? 14.258 -5.545 -7.590 1.00 87.81 472 ALA A O 1
ATOM 3713 N N . MET A 1 473 ? 14.335 -7.299 -6.180 1.00 87.81 473 MET A N 1
ATOM 3714 C CA . MET A 1 473 ? 15.122 -8.177 -7.057 1.00 87.81 473 MET A CA 1
ATOM 3715 C C . MET A 1 473 ? 14.352 -8.680 -8.287 1.00 87.81 473 MET A C 1
ATOM 3717 O O . MET A 1 473 ? 14.968 -8.963 -9.318 1.00 87.81 473 MET A O 1
ATOM 3721 N N . LEU A 1 474 ? 13.025 -8.806 -8.188 1.00 88.69 474 LEU A N 1
ATOM 3722 C CA . LEU A 1 474 ? 12.162 -9.273 -9.277 1.00 88.69 474 LEU A CA 1
ATOM 3723 C C . LEU A 1 474 ? 11.787 -8.149 -10.258 1.00 88.69 474 LEU A C 1
ATOM 3725 O O . LEU A 1 474 ? 11.835 -8.359 -11.471 1.00 88.69 474 LEU A O 1
ATOM 3729 N N . LEU A 1 475 ? 11.424 -6.964 -9.754 1.00 85.75 475 LEU A N 1
ATOM 3730 C CA . LEU A 1 475 ? 10.940 -5.843 -10.572 1.00 85.75 475 LEU A CA 1
ATOM 3731 C C . LEU A 1 475 ? 12.056 -4.916 -11.076 1.00 85.75 475 LEU A C 1
ATOM 3733 O O . LEU A 1 475 ? 11.988 -4.437 -12.210 1.00 85.75 475 LEU A O 1
ATOM 3737 N N . GLY A 1 476 ? 13.071 -4.661 -10.247 1.00 80.00 476 GLY A N 1
ATOM 3738 C CA . GLY A 1 476 ? 14.126 -3.688 -10.527 1.00 80.00 476 GLY A CA 1
ATOM 3739 C C . GLY A 1 476 ? 13.655 -2.225 -10.567 1.00 80.00 476 GLY A C 1
ATOM 3740 O O . GLY A 1 476 ? 12.476 -1.890 -10.422 1.00 80.00 476 GLY A O 1
ATOM 3741 N N . THR A 1 477 ? 14.608 -1.315 -10.776 1.00 77.88 477 THR A N 1
ATOM 3742 C CA . THR A 1 477 ? 14.331 0.121 -10.900 1.00 77.88 477 THR A CA 1
ATOM 3743 C C . THR A 1 477 ? 13.671 0.452 -12.251 1.00 77.88 477 THR A C 1
ATOM 3745 O O . THR A 1 477 ? 14.028 -0.137 -13.273 1.00 77.88 477 THR A O 1
ATOM 3748 N N . PRO A 1 478 ? 12.706 1.394 -12.304 1.00 77.06 478 PRO A N 1
ATOM 3749 C CA . PRO A 1 478 ? 12.157 2.192 -11.199 1.00 77.06 478 PRO A CA 1
ATOM 3750 C C . PRO A 1 478 ? 10.996 1.515 -10.437 1.00 77.06 478 PRO A C 1
ATOM 3752 O O . PRO A 1 478 ? 10.519 2.058 -9.443 1.00 77.06 478 PRO A O 1
ATOM 3755 N N . TRP A 1 479 ? 10.514 0.356 -10.893 1.00 84.00 479 TRP A N 1
ATOM 3756 C CA . TRP A 1 479 ? 9.239 -0.237 -10.465 1.00 84.00 479 TRP A CA 1
ATOM 3757 C C . TRP A 1 479 ? 9.184 -0.664 -8.992 1.00 84.00 479 TRP A C 1
ATOM 3759 O O . TRP A 1 479 ? 8.095 -0.706 -8.423 1.00 84.00 479 TRP A O 1
ATOM 3769 N N . THR A 1 480 ? 10.328 -0.876 -8.335 1.00 86.25 480 THR A N 1
ATOM 3770 C CA . THR A 1 480 ? 10.418 -1.073 -6.875 1.00 86.25 480 THR A CA 1
ATOM 3771 C C . THR A 1 480 ? 9.710 0.030 -6.068 1.00 86.25 480 THR A C 1
ATOM 3773 O O . THR A 1 480 ? 9.121 -0.254 -5.027 1.00 86.25 480 THR A O 1
ATOM 3776 N N . ALA A 1 481 ? 9.694 1.279 -6.551 1.00 85.31 481 ALA A N 1
ATOM 3777 C CA . ALA A 1 481 ? 8.968 2.369 -5.891 1.00 85.31 481 ALA A CA 1
ATOM 3778 C C . ALA A 1 481 ? 7.437 2.195 -5.964 1.00 85.31 481 ALA A C 1
ATOM 3780 O O . ALA A 1 481 ? 6.724 2.570 -5.036 1.00 85.31 481 ALA A O 1
ATOM 3781 N N . LEU A 1 482 ? 6.923 1.581 -7.036 1.00 88.56 482 LEU A N 1
ATOM 3782 C CA . LEU A 1 482 ? 5.496 1.284 -7.171 1.00 88.56 482 LEU A CA 1
ATOM 3783 C C . LEU A 1 482 ? 5.069 0.143 -6.235 1.00 88.56 482 LEU A C 1
ATOM 3785 O O . LEU A 1 482 ? 3.973 0.192 -5.677 1.00 88.56 482 LEU A O 1
ATOM 3789 N N . TRP A 1 483 ? 5.957 -0.836 -6.009 1.00 90.50 483 TRP A N 1
ATOM 3790 C CA . TRP A 1 483 ? 5.762 -1.850 -4.971 1.00 90.50 483 TRP A CA 1
ATOM 3791 C C . TRP A 1 483 ? 5.664 -1.222 -3.578 1.00 90.50 483 TRP A C 1
ATOM 3793 O O . TRP A 1 483 ? 4.727 -1.550 -2.861 1.00 90.50 483 TRP A O 1
ATOM 3803 N N . LEU A 1 484 ? 6.546 -0.280 -3.209 1.00 89.50 484 LEU A N 1
ATOM 3804 C CA . LEU A 1 484 ? 6.463 0.402 -1.907 1.00 89.50 484 LEU A CA 1
ATOM 3805 C C . LEU A 1 484 ? 5.092 1.059 -1.686 1.00 89.50 484 LEU A C 1
ATOM 3807 O O . LEU A 1 484 ? 4.503 0.898 -0.620 1.00 89.50 484 LEU A O 1
ATOM 3811 N N . ILE A 1 485 ? 4.570 1.767 -2.695 1.00 91.12 485 ILE A N 1
ATOM 3812 C CA . ILE A 1 485 ? 3.264 2.439 -2.611 1.00 91.12 485 ILE A CA 1
ATOM 3813 C C . ILE A 1 485 ? 2.145 1.411 -2.376 1.00 91.12 485 ILE A C 1
ATOM 3815 O O . ILE A 1 485 ? 1.337 1.587 -1.464 1.00 91.12 485 ILE A O 1
ATOM 3819 N N . PHE A 1 486 ? 2.119 0.311 -3.136 1.00 92.69 486 PHE A N 1
ATOM 3820 C CA . PHE A 1 486 ? 1.164 -0.784 -2.920 1.00 92.69 486 PHE A CA 1
ATOM 3821 C C . PHE A 1 486 ? 1.308 -1.427 -1.532 1.00 92.69 486 PHE A C 1
ATOM 3823 O O . PHE A 1 486 ? 0.314 -1.650 -0.835 1.00 92.69 486 PHE A O 1
ATOM 3830 N N . TRP A 1 487 ? 2.542 -1.732 -1.130 1.00 93.62 487 TRP A N 1
ATOM 3831 C CA . TRP A 1 487 ? 2.854 -2.476 0.085 1.00 93.62 487 TRP A CA 1
ATOM 3832 C C . TRP A 1 487 ? 2.502 -1.674 1.337 1.00 93.62 487 TRP A C 1
ATOM 3834 O O . TRP A 1 487 ? 1.873 -2.223 2.238 1.00 93.62 487 TRP A O 1
ATOM 3844 N N . VAL A 1 488 ? 2.795 -0.367 1.353 1.00 92.88 488 VAL A N 1
ATOM 3845 C CA . VAL A 1 488 ? 2.361 0.551 2.416 1.00 92.88 488 VAL A CA 1
ATOM 3846 C C . VAL A 1 488 ? 0.841 0.702 2.417 1.00 92.88 488 VAL A C 1
ATOM 3848 O O . VAL A 1 488 ? 0.227 0.454 3.450 1.00 92.88 488 VAL A O 1
ATOM 3851 N N . ILE A 1 489 ? 0.207 1.066 1.292 1.00 92.94 489 ILE A N 1
ATOM 3852 C CA . ILE A 1 489 ? -1.237 1.366 1.280 1.00 92.94 489 ILE A CA 1
ATOM 3853 C C . ILE A 1 489 ? -2.070 0.136 1.662 1.00 92.94 489 ILE A C 1
ATOM 3855 O O . ILE A 1 489 ? -2.975 0.258 2.489 1.00 92.94 489 ILE A O 1
ATOM 3859 N N . SER A 1 490 ? -1.764 -1.048 1.121 1.00 93.62 490 SER A N 1
ATOM 3860 C CA . SER A 1 490 ? -2.509 -2.274 1.448 1.00 93.62 490 SER A CA 1
ATOM 3861 C C . SER A 1 490 ? -2.384 -2.648 2.929 1.00 93.62 490 SER A C 1
ATOM 3863 O O . SER A 1 490 ? -3.402 -2.873 3.578 1.00 93.62 490 SER A O 1
ATOM 3865 N N . ASN A 1 491 ? -1.170 -2.621 3.489 1.00 93.50 491 ASN A N 1
ATOM 3866 C CA . ASN A 1 491 ? -0.926 -2.907 4.905 1.00 93.50 491 ASN A CA 1
ATOM 3867 C C . ASN A 1 491 ? -1.541 -1.869 5.854 1.00 93.50 491 ASN A C 1
ATOM 3869 O O . ASN A 1 491 ? -2.129 -2.246 6.862 1.00 93.50 491 ASN A O 1
ATOM 3873 N N . VAL A 1 492 ? -1.444 -0.574 5.541 1.00 91.31 492 VAL A N 1
ATOM 3874 C CA . VAL A 1 492 ? -2.061 0.504 6.335 1.00 91.31 492 VAL A CA 1
ATOM 3875 C C . VAL A 1 492 ? -3.584 0.356 6.360 1.00 91.31 492 VAL A C 1
ATOM 3877 O O . VAL A 1 492 ? -4.191 0.445 7.427 1.00 91.31 492 VAL A O 1
ATOM 3880 N N . THR A 1 493 ? -4.190 0.054 5.206 1.00 91.50 493 THR A N 1
ATOM 3881 C CA . THR A 1 493 ? -5.646 -0.109 5.056 1.00 91.50 493 THR A CA 1
ATOM 3882 C C . THR A 1 493 ? -6.198 -1.256 5.906 1.00 91.50 493 THR A C 1
ATOM 3884 O O . THR A 1 493 ? -7.276 -1.121 6.477 1.00 91.50 493 THR A O 1
ATOM 3887 N N . THR A 1 494 ? -5.478 -2.375 6.027 1.00 91.19 494 THR A N 1
ATOM 3888 C CA . THR A 1 494 ? -5.923 -3.524 6.840 1.00 91.19 494 THR A CA 1
ATOM 3889 C C . THR A 1 494 ? -5.358 -3.553 8.260 1.00 91.19 494 THR A C 1
ATOM 3891 O O . THR A 1 494 ? -5.748 -4.401 9.060 1.00 91.19 494 THR A O 1
ATOM 3894 N N . GLY A 1 495 ? -4.410 -2.666 8.561 1.00 88.62 495 GLY A N 1
ATOM 3895 C CA . GLY A 1 495 ? -3.690 -2.614 9.828 1.00 88.62 495 GLY A CA 1
ATOM 3896 C C . GLY A 1 495 ? -4.356 -1.746 10.887 1.00 88.62 495 GLY A C 1
ATOM 3897 O O . GLY A 1 495 ? -4.543 -2.195 12.012 1.00 88.62 495 GLY A O 1
ATOM 3898 N N . PHE A 1 496 ? -4.702 -0.502 10.541 1.00 86.94 496 PHE A N 1
ATOM 3899 C CA . PHE A 1 496 ? -5.184 0.479 11.525 1.00 86.94 496 PHE A CA 1
ATOM 3900 C C . PHE A 1 496 ? -6.707 0.616 11.593 1.00 86.94 496 PHE A C 1
ATOM 3902 O O . PHE A 1 496 ? -7.209 1.209 12.543 1.00 86.94 496 PHE A O 1
ATOM 3909 N N . TYR A 1 497 ? -7.440 0.081 10.614 1.00 86.75 497 TYR A N 1
ATOM 3910 C CA . TYR A 1 497 ? -8.902 0.073 10.611 1.00 86.75 497 TYR A CA 1
ATOM 3911 C C . TYR A 1 497 ? -9.426 -1.310 11.003 1.00 86.75 497 TYR A C 1
ATOM 3913 O O . TYR A 1 497 ? -8.969 -2.328 10.479 1.00 86.75 497 TYR A O 1
ATOM 3921 N N . ALA A 1 498 ? -10.407 -1.354 11.908 1.00 87.31 498 ALA A N 1
ATOM 3922 C CA . ALA A 1 498 ? -11.017 -2.604 12.345 1.00 87.31 498 ALA A CA 1
ATOM 3923 C C . ALA A 1 498 ? -11.711 -3.321 11.174 1.00 87.31 498 ALA A C 1
ATOM 3925 O O . ALA A 1 498 ? -12.690 -2.820 10.615 1.00 87.31 498 ALA A O 1
ATOM 3926 N N . LEU A 1 499 ? -11.225 -4.518 10.833 1.00 89.56 499 LEU A N 1
ATOM 3927 C CA . LEU A 1 499 ? -11.728 -5.310 9.705 1.00 89.56 499 LEU A CA 1
ATOM 3928 C C . LEU A 1 499 ? -13.206 -5.720 9.861 1.00 89.56 499 LEU A C 1
ATOM 3930 O O . LEU A 1 499 ? -13.872 -5.934 8.852 1.00 89.56 499 LEU A O 1
ATOM 3934 N N . ASP A 1 500 ? -13.741 -5.728 11.087 1.00 87.62 500 ASP A N 1
ATOM 3935 C CA . ASP A 1 500 ? -15.170 -5.907 11.396 1.00 87.62 500 ASP A CA 1
ATOM 3936 C C . ASP A 1 500 ? -16.065 -4.862 10.691 1.00 87.62 500 ASP A C 1
ATOM 3938 O O . ASP A 1 500 ? -17.177 -5.169 10.254 1.00 87.62 500 ASP A O 1
ATOM 3942 N N . LEU A 1 501 ? -15.570 -3.623 10.563 1.00 90.75 501 LEU A N 1
ATOM 3943 C CA . LEU A 1 501 ? -16.258 -2.504 9.907 1.00 90.75 501 LEU A CA 1
ATOM 3944 C C . LEU A 1 501 ? -15.978 -2.421 8.399 1.00 90.75 501 LEU A C 1
ATOM 3946 O O . LEU A 1 501 ? -16.700 -1.731 7.675 1.00 90.75 501 LEU A O 1
ATOM 3950 N N . ALA A 1 502 ? -14.947 -3.107 7.908 1.00 90.94 502 ALA A N 1
ATOM 3951 C CA . ALA A 1 502 ? -14.624 -3.140 6.490 1.00 90.94 502 ALA A CA 1
ATOM 3952 C C . ALA A 1 502 ? -15.553 -4.119 5.735 1.00 90.94 502 ALA A C 1
ATOM 3954 O O . ALA A 1 502 ? -16.049 -5.094 6.305 1.00 90.94 502 ALA A O 1
ATOM 3955 N N . PRO A 1 503 ? -15.792 -3.924 4.424 1.00 90.88 503 PRO A N 1
ATOM 3956 C CA . PRO A 1 503 ? -16.446 -4.938 3.601 1.00 90.88 503 PRO A CA 1
ATOM 3957 C C . PRO A 1 503 ? -15.708 -6.287 3.660 1.00 90.88 503 PRO A C 1
ATOM 3959 O O . PRO A 1 503 ? -14.479 -6.322 3.660 1.00 90.88 503 PRO A O 1
ATOM 3962 N N . ASN A 1 504 ? -16.438 -7.409 3.592 1.00 90.38 504 ASN A N 1
ATOM 3963 C CA . ASN A 1 504 ? -15.873 -8.771 3.691 1.00 90.38 504 ASN A CA 1
ATOM 3964 C C . ASN A 1 504 ? -14.718 -9.086 2.715 1.00 90.38 504 ASN A C 1
ATOM 3966 O O . ASN A 1 504 ? -13.968 -10.029 2.954 1.00 90.38 504 ASN A O 1
ATOM 3970 N N . PHE A 1 505 ? -14.551 -8.301 1.645 1.00 91.69 505 PHE A N 1
ATOM 3971 C CA . PHE A 1 505 ? -13.375 -8.335 0.775 1.00 91.69 505 PHE A CA 1
ATOM 3972 C C . PHE A 1 505 ? -12.055 -8.175 1.549 1.00 91.69 505 PHE A C 1
ATOM 3974 O O . PHE A 1 505 ? -11.114 -8.909 1.280 1.00 91.69 505 PHE A O 1
ATOM 3981 N N . TYR A 1 506 ? -11.986 -7.281 2.541 1.00 93.19 506 TYR A N 1
ATOM 3982 C CA . TYR A 1 506 ? -10.749 -6.928 3.255 1.00 93.19 506 TYR A CA 1
ATOM 3983 C C . TYR A 1 506 ? -10.260 -7.990 4.254 1.00 93.19 506 TYR A C 1
ATOM 3985 O O . TYR A 1 506 ? -9.244 -7.790 4.914 1.00 93.19 506 TYR A O 1
ATOM 3993 N N . ARG A 1 507 ? -10.923 -9.152 4.342 1.00 91.75 507 ARG A N 1
ATOM 3994 C CA . ARG A 1 507 ? -10.521 -10.268 5.220 1.00 91.75 507 ARG A CA 1
ATOM 3995 C C . ARG A 1 507 ? -9.151 -10.872 4.875 1.00 91.75 507 ARG A C 1
ATOM 3997 O O . ARG A 1 507 ? -8.565 -11.524 5.732 1.00 91.75 507 ARG A O 1
ATOM 4004 N N . TRP A 1 508 ? -8.588 -10.615 3.687 1.00 93.00 508 TRP A N 1
ATOM 4005 C CA . TRP A 1 508 ? -7.169 -10.916 3.413 1.00 93.00 508 TRP A CA 1
ATOM 4006 C C . TRP A 1 508 ? -6.213 -10.147 4.341 1.00 93.00 508 TRP A C 1
ATOM 4008 O O . TRP A 1 508 ? -5.094 -10.595 4.577 1.00 93.00 508 TRP A O 1
ATOM 4018 N N . GLY A 1 509 ? -6.675 -9.046 4.941 1.00 91.62 509 GLY A N 1
ATOM 4019 C CA . GLY A 1 509 ? -5.948 -8.250 5.921 1.00 91.62 509 GLY A CA 1
ATOM 4020 C C . GLY A 1 509 ? -5.459 -9.016 7.148 1.00 91.62 509 GLY A C 1
ATOM 4021 O O . GLY A 1 509 ? -4.361 -8.737 7.619 1.00 91.62 509 GLY A O 1
ATOM 4022 N N . TYR A 1 510 ? -6.197 -10.031 7.616 1.00 92.06 510 TYR A N 1
ATOM 4023 C CA . TYR A 1 510 ? -5.754 -10.881 8.732 1.00 92.06 510 TYR A CA 1
ATOM 4024 C C . TYR A 1 510 ? -4.469 -11.664 8.408 1.00 92.06 510 TYR A C 1
ATOM 4026 O O . TYR A 1 510 ? -3.713 -12.006 9.314 1.00 92.06 510 TYR A O 1
ATOM 4034 N N . ALA A 1 511 ? -4.189 -11.926 7.127 1.00 93.06 511 ALA A N 1
ATOM 4035 C CA . ALA A 1 511 ? -2.956 -12.576 6.688 1.00 93.06 511 ALA A CA 1
ATOM 4036 C C . ALA A 1 511 ? -1.798 -11.588 6.453 1.00 93.06 511 ALA A C 1
ATOM 4038 O O . ALA A 1 511 ? -0.669 -12.027 6.252 1.00 93.06 511 ALA A O 1
ATOM 4039 N N . TRP A 1 512 ? -2.042 -10.272 6.439 1.00 93.25 512 TRP A N 1
ATOM 4040 C CA . TRP A 1 512 ? -1.014 -9.260 6.169 1.00 93.25 512 TRP A CA 1
ATOM 4041 C C . TRP A 1 512 ? -0.197 -8.927 7.436 1.00 93.25 512 TRP A C 1
ATOM 4043 O O . TRP A 1 512 ? -0.770 -8.862 8.533 1.00 93.25 512 TRP A O 1
ATOM 4053 N N . PRO A 1 513 ? 1.124 -8.664 7.331 1.00 93.94 513 PRO A N 1
ATOM 4054 C CA . PRO A 1 513 ? 1.965 -8.439 8.508 1.00 93.94 513 PRO A CA 1
ATOM 4055 C C . PRO A 1 513 ? 1.518 -7.258 9.382 1.00 93.94 513 PRO A C 1
ATOM 4057 O O . PRO A 1 513 ? 1.597 -7.351 10.606 1.00 93.94 513 PRO A O 1
ATOM 4060 N N . MET A 1 514 ? 0.996 -6.169 8.794 1.00 92.75 514 MET A N 1
ATOM 4061 C CA . MET A 1 514 ? 0.614 -4.978 9.569 1.00 92.75 514 MET A CA 1
ATOM 4062 C C . MET A 1 514 ? -0.543 -5.220 10.543 1.00 92.75 514 MET A C 1
ATOM 4064 O O . MET A 1 514 ? -0.492 -4.734 11.668 1.00 92.75 514 MET A O 1
ATOM 4068 N N . HIS A 1 515 ? -1.557 -5.998 10.161 1.00 92.75 515 HIS A N 1
ATOM 4069 C CA . HIS A 1 515 ? -2.658 -6.320 11.074 1.00 92.75 515 HIS A CA 1
ATOM 4070 C C . HIS A 1 515 ? -2.143 -7.066 12.313 1.00 92.75 515 HIS A C 1
ATOM 4072 O O . HIS A 1 515 ? -2.446 -6.715 13.452 1.00 92.75 515 HIS A O 1
ATOM 4078 N N . ASN A 1 516 ? -1.266 -8.043 12.073 1.00 93.56 516 ASN A N 1
ATOM 4079 C CA . ASN A 1 516 ? -0.693 -8.899 13.100 1.00 93.56 516 ASN A CA 1
ATOM 4080 C C . ASN A 1 516 ? 0.229 -8.128 14.056 1.00 93.56 516 ASN A C 1
ATOM 4082 O O . ASN A 1 516 ? 0.128 -8.329 15.264 1.00 93.56 516 ASN A O 1
ATOM 4086 N N . ILE A 1 517 ? 1.079 -7.215 13.560 1.00 93.62 517 ILE A N 1
ATOM 4087 C CA . ILE A 1 517 ? 1.928 -6.381 14.433 1.00 93.62 517 ILE A CA 1
ATOM 4088 C C . ILE A 1 517 ? 1.136 -5.293 15.179 1.00 93.62 517 ILE A C 1
ATOM 4090 O O . ILE A 1 517 ? 1.472 -4.994 16.323 1.00 93.62 517 ILE A O 1
ATOM 4094 N N . VAL A 1 518 ? 0.058 -4.737 14.611 1.00 92.69 518 VAL A N 1
ATOM 4095 C CA . VAL A 1 518 ? -0.822 -3.794 15.332 1.00 92.69 518 VAL A CA 1
ATOM 4096 C C . VAL A 1 518 ? -1.532 -4.491 16.496 1.00 92.69 518 VAL A C 1
ATOM 4098 O O . VAL A 1 518 ? -1.469 -4.013 17.626 1.00 92.69 518 VAL A O 1
ATOM 4101 N N . GLU A 1 519 ? -2.158 -5.646 16.264 1.00 91.19 519 GLU A N 1
ATOM 4102 C CA . GLU A 1 519 ? -2.830 -6.401 17.331 1.00 91.19 519 GLU A CA 1
ATOM 4103 C C . GLU A 1 519 ? -1.819 -6.949 18.362 1.00 91.19 519 GLU A C 1
ATOM 4105 O O . GLU A 1 519 ? -2.074 -6.893 19.566 1.00 91.19 519 GLU A O 1
ATOM 4110 N N . LEU A 1 520 ? -0.627 -7.380 17.923 1.00 92.88 520 LEU A N 1
ATOM 4111 C CA . LEU A 1 520 ? 0.481 -7.782 18.802 1.00 92.88 520 LEU A CA 1
ATOM 4112 C C . LEU A 1 520 ? 0.955 -6.634 19.707 1.00 92.88 520 LEU A C 1
ATOM 4114 O O . LEU A 1 520 ? 1.048 -6.815 20.919 1.00 92.88 520 LEU A O 1
ATOM 4118 N N . THR A 1 521 ? 1.254 -5.460 19.140 1.00 92.44 521 THR A N 1
ATOM 4119 C CA . THR A 1 521 ? 1.752 -4.298 19.903 1.00 92.44 521 THR A CA 1
ATOM 4120 C C . THR A 1 521 ? 0.700 -3.754 20.865 1.00 92.44 521 THR A C 1
ATOM 4122 O O . THR A 1 521 ? 1.030 -3.460 22.010 1.00 92.44 521 THR A O 1
ATOM 4125 N N . ARG A 1 522 ? -0.581 -3.695 20.475 1.00 92.12 522 ARG A N 1
ATOM 4126 C CA . ARG A 1 522 ? -1.668 -3.347 21.412 1.00 92.12 522 ARG A CA 1
ATOM 4127 C C . ARG A 1 522 ? -1.768 -4.354 22.562 1.00 92.12 522 ARG A C 1
ATOM 4129 O O . ARG A 1 522 ? -1.889 -3.943 23.712 1.00 92.12 522 ARG A O 1
ATOM 4136 N N . SER A 1 523 ? -1.659 -5.652 22.275 1.00 91.50 523 SER A N 1
ATOM 4137 C CA . SER A 1 523 ? -1.770 -6.694 23.304 1.00 91.50 523 SER A CA 1
ATOM 4138 C C . SER A 1 523 ? -0.595 -6.694 24.283 1.00 91.50 523 SER A C 1
ATOM 4140 O O . SER A 1 523 ? -0.815 -6.797 25.488 1.00 91.50 523 SER A O 1
ATOM 4142 N N . THR A 1 524 ? 0.642 -6.500 23.808 1.00 92.12 524 THR A N 1
ATOM 4143 C CA . THR A 1 524 ? 1.816 -6.394 24.693 1.00 92.12 524 THR A CA 1
ATOM 4144 C C . THR A 1 524 ? 1.759 -5.148 25.581 1.00 92.12 524 THR A C 1
ATOM 4146 O O . THR A 1 524 ? 2.048 -5.243 26.775 1.00 92.12 524 THR A O 1
ATOM 4149 N N . LEU A 1 525 ? 1.378 -3.995 25.016 1.00 91.94 525 LEU A N 1
ATOM 4150 C CA . LEU A 1 525 ? 1.478 -2.685 25.669 1.00 91.94 525 LEU A CA 1
ATOM 4151 C C . LEU A 1 525 ? 0.278 -2.292 26.547 1.00 91.94 525 LEU A C 1
ATOM 4153 O O . LEU A 1 525 ? 0.433 -1.388 27.363 1.00 91.94 525 LEU A O 1
ATOM 4157 N N . PHE A 1 526 ? -0.884 -2.937 26.393 1.00 91.69 526 PHE A N 1
ATOM 4158 C CA . PHE A 1 526 ? -2.098 -2.632 27.171 1.00 91.69 526 PHE A CA 1
ATOM 4159 C C . PHE A 1 526 ? -2.703 -3.837 27.909 1.00 91.69 526 PHE A C 1
ATOM 4161 O O . PHE A 1 526 ? -3.833 -3.744 28.386 1.00 91.69 526 PHE A O 1
ATOM 4168 N N . ASP A 1 527 ? -1.985 -4.963 27.989 1.00 90.75 527 ASP A N 1
ATOM 4169 C CA . ASP A 1 527 ? -2.446 -6.192 28.654 1.00 90.75 527 ASP A CA 1
ATOM 4170 C C . ASP A 1 527 ? -3.815 -6.670 28.142 1.00 90.75 527 ASP A C 1
ATOM 4172 O O . ASP A 1 527 ? -4.790 -6.756 28.893 1.00 90.75 527 ASP A O 1
ATOM 4176 N N . LEU A 1 528 ? -3.877 -6.936 26.833 1.00 87.69 528 LEU A N 1
ATOM 4177 C CA . LEU A 1 528 ? -5.031 -7.541 26.158 1.00 87.69 528 LEU A CA 1
ATOM 4178 C C . LEU A 1 528 ? -4.815 -9.050 25.959 1.00 87.69 528 LEU A C 1
ATOM 4180 O O . LEU A 1 528 ? -3.672 -9.508 25.923 1.00 87.69 528 LEU A O 1
ATOM 4184 N N . GLN A 1 529 ? -5.923 -9.773 25.757 1.00 80.44 529 GLN A N 1
ATOM 4185 C CA . GLN A 1 529 ? -6.024 -11.228 25.576 1.00 80.44 529 GLN A CA 1
ATOM 4186 C C . GLN A 1 529 ? -4.801 -11.871 24.889 1.00 80.44 529 GLN A C 1
ATOM 4188 O O . GLN A 1 529 ? -4.590 -11.775 23.674 1.00 80.44 529 GLN A O 1
ATOM 4193 N N . GLN A 1 530 ? -3.980 -12.556 25.687 1.00 66.75 530 GLN A N 1
ATOM 4194 C CA . GLN A 1 530 ? -2.633 -12.979 25.303 1.00 66.75 530 GLN A CA 1
ATOM 4195 C C . GLN A 1 530 ? -2.643 -14.191 24.352 1.00 66.75 530 GLN A C 1
ATOM 4197 O O . GLN A 1 530 ? -1.642 -14.460 23.685 1.00 66.75 530 GLN A O 1
ATOM 4202 N N . SER A 1 531 ? -3.772 -14.896 24.205 1.00 61.59 531 SER A N 1
ATOM 4203 C CA . SER A 1 531 ? -3.918 -15.999 23.240 1.00 61.59 531 SER A CA 1
ATOM 4204 C C . SER A 1 531 ? -3.743 -15.549 21.777 1.00 61.59 531 SER A C 1
ATOM 4206 O O . SER A 1 531 ? -3.218 -16.302 20.951 1.00 61.59 531 SER A O 1
ATOM 4208 N N . HIS A 1 532 ? -4.080 -14.294 21.453 1.00 76.06 532 HIS A N 1
ATOM 4209 C CA . HIS A 1 532 ? -3.890 -13.723 20.114 1.00 76.06 532 HIS A CA 1
ATOM 4210 C C . HIS A 1 532 ? -2.408 -13.450 19.790 1.00 76.06 532 HIS A C 1
ATOM 4212 O O . HIS A 1 532 ? -2.001 -13.556 18.631 1.00 76.06 532 HIS A O 1
ATOM 4218 N N . VAL A 1 533 ? -1.563 -13.187 20.797 1.00 87.06 533 VAL A N 1
ATOM 4219 C CA . VAL A 1 533 ? -0.120 -12.930 20.612 1.00 87.06 533 VAL A CA 1
ATOM 4220 C C . VAL A 1 533 ? 0.572 -14.105 19.912 1.00 87.06 533 VAL A C 1
ATOM 4222 O O . VAL A 1 533 ? 1.348 -13.896 18.978 1.00 87.06 533 VAL A O 1
ATOM 4225 N N . GLY A 1 534 ? 0.246 -15.343 20.302 1.00 89.25 534 GLY A N 1
ATOM 4226 C CA . GLY A 1 534 ? 0.802 -16.555 19.690 1.00 89.25 534 GLY A CA 1
ATOM 4227 C C . GLY A 1 534 ? 0.413 -16.722 18.216 1.00 89.25 534 GLY A C 1
ATOM 4228 O O . GLY A 1 534 ? 1.276 -16.997 17.379 1.00 89.25 534 GLY A O 1
ATOM 4229 N N . ARG A 1 535 ? -0.863 -16.481 17.876 1.00 91.19 535 ARG A N 1
ATOM 4230 C CA . ARG A 1 535 ? -1.360 -16.493 16.486 1.00 91.19 535 ARG A CA 1
ATOM 4231 C C . ARG A 1 535 ? -0.602 -15.487 15.621 1.00 91.19 535 ARG A C 1
ATOM 4233 O O . ARG A 1 535 ? -0.166 -15.817 14.520 1.00 91.19 535 ARG A O 1
ATOM 4240 N N . ASN A 1 536 ? -0.427 -14.277 16.139 1.00 92.94 536 ASN A N 1
ATOM 4241 C CA . ASN A 1 536 ? 0.097 -13.157 15.371 1.00 92.94 536 ASN A CA 1
ATOM 4242 C C . ASN A 1 536 ? 1.607 -13.271 15.148 1.00 92.94 536 ASN A C 1
ATOM 4244 O O . ASN A 1 536 ? 2.075 -13.039 14.034 1.00 92.94 536 ASN A O 1
ATOM 4248 N N . PHE A 1 537 ? 2.364 -13.730 16.154 1.00 94.06 537 PHE A N 1
ATOM 4249 C CA . PHE A 1 537 ? 3.744 -14.172 15.934 1.00 94.06 537 PHE A CA 1
ATOM 4250 C C . PHE A 1 537 ? 3.806 -15.308 14.907 1.00 94.06 537 PHE A C 1
ATOM 4252 O O . PHE A 1 537 ? 4.650 -15.258 14.019 1.00 94.06 537 PHE A O 1
ATOM 4259 N N . GLY A 1 538 ? 2.901 -16.292 14.967 1.00 94.50 538 GLY A N 1
ATOM 4260 C CA . GLY A 1 538 ? 2.832 -17.385 13.991 1.00 94.50 538 GLY A CA 1
ATOM 4261 C C . GLY A 1 538 ? 2.679 -16.906 12.542 1.00 94.50 538 GLY A C 1
ATOM 4262 O O . GLY A 1 538 ? 3.412 -17.361 11.665 1.00 94.50 538 GLY A O 1
ATOM 4263 N N . ILE A 1 539 ? 1.790 -15.940 12.288 1.00 95.19 539 ILE A N 1
ATOM 4264 C CA . ILE A 1 539 ? 1.591 -15.354 10.951 1.00 95.19 539 ILE A CA 1
ATOM 4265 C C . ILE A 1 539 ? 2.807 -14.513 10.523 1.00 95.19 539 ILE A C 1
ATOM 4267 O O . ILE A 1 539 ? 3.249 -14.617 9.379 1.00 95.19 539 ILE A O 1
ATOM 4271 N N . LEU A 1 540 ? 3.405 -13.733 11.429 1.00 95.12 540 LEU A N 1
ATOM 4272 C CA . LEU A 1 540 ? 4.627 -12.970 11.139 1.00 95.12 540 LEU A CA 1
ATOM 4273 C C . LEU A 1 540 ? 5.828 -13.887 10.826 1.00 95.12 540 LEU A C 1
ATOM 4275 O O . LEU A 1 540 ? 6.560 -13.633 9.870 1.00 95.12 540 LEU A O 1
ATOM 4279 N N . PHE A 1 541 ? 6.002 -14.988 11.562 1.00 96.44 541 PHE A N 1
ATOM 4280 C CA . PHE A 1 541 ? 7.027 -15.995 11.269 1.00 96.44 541 PHE A CA 1
ATOM 4281 C C . PHE A 1 541 ? 6.748 -16.763 9.971 1.00 96.44 541 PHE A C 1
ATOM 4283 O O . PHE A 1 541 ? 7.698 -17.098 9.266 1.00 96.44 541 PHE A O 1
ATOM 4290 N N . ALA A 1 542 ? 5.482 -16.998 9.608 1.00 96.69 542 ALA A N 1
ATOM 4291 C CA . ALA A 1 542 ? 5.132 -17.591 8.318 1.00 96.69 542 ALA A CA 1
ATOM 4292 C C . ALA A 1 542 ? 5.578 -16.703 7.142 1.00 96.69 542 ALA A C 1
ATOM 4294 O O . ALA A 1 542 ? 6.140 -17.221 6.177 1.00 96.69 542 ALA A O 1
ATOM 4295 N N . TRP A 1 543 ? 5.425 -15.376 7.249 1.00 96.25 543 TRP A N 1
ATOM 4296 C CA . TRP A 1 543 ? 5.990 -14.430 6.276 1.00 96.25 543 TRP A CA 1
ATOM 4297 C C . TRP A 1 543 ? 7.511 -14.511 6.207 1.00 96.25 543 TRP A C 1
ATOM 4299 O O . TRP A 1 543 ? 8.051 -14.762 5.133 1.00 96.25 543 TRP A O 1
ATOM 4309 N N . VAL A 1 544 ? 8.205 -14.398 7.346 1.00 96.31 544 VAL A N 1
ATOM 4310 C CA . VAL A 1 544 ? 9.676 -14.501 7.384 1.00 96.31 544 VAL A CA 1
ATOM 4311 C C . VAL A 1 544 ? 10.162 -15.821 6.771 1.00 96.31 544 VAL A C 1
ATOM 4313 O O . VAL A 1 544 ? 11.128 -15.815 6.010 1.00 96.31 544 VAL A O 1
ATOM 4316 N N . ALA A 1 545 ? 9.486 -16.944 7.029 1.00 96.44 545 ALA A N 1
ATOM 4317 C CA . ALA A 1 545 ? 9.825 -18.241 6.443 1.00 96.44 545 ALA A CA 1
ATOM 4318 C C . ALA A 1 545 ? 9.624 -18.276 4.915 1.00 96.44 545 ALA A C 1
ATOM 4320 O O . ALA A 1 545 ? 10.526 -18.706 4.193 1.00 96.44 545 ALA A O 1
ATOM 4321 N N . VAL A 1 546 ? 8.481 -17.794 4.411 1.00 96.25 546 VAL A N 1
ATOM 4322 C CA . VAL A 1 546 ? 8.202 -17.707 2.965 1.00 96.25 546 VAL A CA 1
ATOM 4323 C C . VAL A 1 546 ? 9.221 -16.806 2.268 1.00 96.25 546 VAL A C 1
ATOM 4325 O O . VAL A 1 546 ? 9.819 -17.213 1.271 1.00 96.25 546 VAL A O 1
ATOM 4328 N N . ASP A 1 547 ? 9.492 -15.624 2.815 1.00 95.06 547 ASP A N 1
ATOM 4329 C CA . ASP A 1 547 ? 10.449 -14.686 2.234 1.00 95.06 547 ASP A CA 1
ATOM 4330 C C . ASP A 1 547 ? 11.893 -15.195 2.280 1.00 95.06 547 ASP A C 1
ATOM 4332 O O . ASP A 1 547 ? 12.643 -14.977 1.328 1.00 95.06 547 ASP A O 1
ATOM 4336 N N . THR A 1 548 ? 12.272 -15.939 3.323 1.00 95.38 548 THR A N 1
ATOM 4337 C CA . THR A 1 548 ? 13.583 -16.607 3.422 1.00 95.38 548 THR A CA 1
ATOM 4338 C C . THR A 1 548 ? 13.757 -17.683 2.347 1.00 95.38 548 THR A C 1
ATOM 4340 O O . THR A 1 548 ? 14.843 -17.819 1.782 1.00 95.38 548 THR A O 1
ATOM 4343 N N . ILE A 1 549 ? 12.692 -18.421 2.014 1.00 95.19 549 ILE A N 1
ATOM 4344 C CA . ILE A 1 549 ? 12.692 -19.417 0.929 1.00 95.19 549 ILE A CA 1
ATOM 4345 C C . ILE A 1 549 ? 12.745 -18.730 -0.447 1.00 95.19 549 ILE A C 1
ATOM 4347 O O . ILE A 1 549 ? 13.442 -19.201 -1.350 1.00 95.19 549 ILE A O 1
ATOM 4351 N N . LEU A 1 550 ? 12.058 -17.596 -0.615 1.00 93.94 550 LEU A N 1
ATOM 4352 C CA . LEU A 1 550 ? 12.068 -16.814 -1.856 1.00 93.94 550 LEU A CA 1
ATOM 4353 C C . LEU A 1 550 ? 13.392 -16.069 -2.092 1.00 93.94 550 LEU A C 1
ATOM 4355 O O . LEU A 1 550 ? 13.796 -15.916 -3.246 1.00 93.94 550 LEU A O 1
ATOM 4359 N N . PHE A 1 551 ? 14.101 -15.653 -1.041 1.00 93.00 551 PHE A N 1
ATOM 4360 C CA . PHE A 1 551 ? 15.336 -14.864 -1.122 1.00 93.00 551 PHE A CA 1
ATOM 4361 C C . PHE A 1 551 ? 16.431 -15.432 -2.047 1.00 93.00 551 PHE A C 1
ATOM 4363 O O . PHE A 1 551 ? 16.888 -14.706 -2.943 1.00 93.00 551 PHE A O 1
ATOM 4370 N N . PRO A 1 552 ? 16.857 -16.711 -1.932 1.00 93.00 552 PRO A N 1
ATOM 4371 C CA . PRO A 1 552 ? 17.814 -17.290 -2.872 1.00 93.00 552 PRO A CA 1
ATOM 4372 C C . PRO A 1 552 ? 17.256 -17.340 -4.302 1.00 93.00 552 PRO A C 1
ATOM 4374 O O . PRO A 1 552 ? 17.986 -17.032 -5.246 1.00 93.00 552 PRO A O 1
ATOM 4377 N N . VAL A 1 553 ? 15.970 -17.664 -4.482 1.00 93.00 553 VAL A N 1
ATOM 4378 C CA . VAL A 1 553 ? 15.320 -17.737 -5.805 1.00 93.00 553 VAL A CA 1
ATOM 4379 C C . VAL A 1 553 ? 15.325 -16.366 -6.488 1.00 93.00 553 VAL A C 1
ATOM 4381 O O . VAL A 1 553 ? 15.718 -16.253 -7.651 1.00 93.00 553 VAL A O 1
ATOM 4384 N N . CYS A 1 554 ? 14.990 -15.308 -5.748 1.00 91.56 554 CYS A N 1
ATOM 4385 C CA . CYS A 1 554 ? 15.026 -13.926 -6.218 1.00 91.56 554 CYS A CA 1
ATOM 4386 C C . CYS A 1 554 ? 16.461 -13.473 -6.547 1.00 91.56 554 CYS A C 1
ATOM 4388 O O . CYS A 1 554 ? 16.680 -12.831 -7.576 1.00 91.56 554 CYS A O 1
ATOM 4390 N N . CYS A 1 555 ? 17.465 -13.886 -5.761 1.00 88.50 555 CYS A N 1
ATOM 4391 C CA . CYS A 1 555 ? 18.877 -13.650 -6.084 1.00 88.50 555 CYS A CA 1
ATOM 4392 C C . CYS A 1 555 ? 19.294 -14.320 -7.409 1.00 88.50 555 CYS A C 1
ATOM 4394 O O . CYS A 1 555 ? 19.955 -13.687 -8.240 1.00 88.50 555 CYS A O 1
ATOM 4396 N N . TYR A 1 556 ? 18.901 -15.579 -7.640 1.00 89.75 556 TYR A N 1
ATOM 4397 C CA . TYR A 1 556 ? 19.155 -16.273 -8.909 1.00 89.75 556 TYR A CA 1
ATOM 4398 C C . TYR A 1 556 ? 18.430 -15.609 -10.086 1.00 89.75 556 TYR A C 1
ATOM 4400 O O . TYR A 1 556 ? 19.045 -15.421 -11.140 1.00 89.75 556 TYR A O 1
ATOM 4408 N N . PHE A 1 557 ? 17.172 -15.194 -9.906 1.00 90.69 557 PHE A N 1
ATOM 4409 C CA . PHE A 1 557 ? 16.418 -14.461 -10.924 1.00 90.69 557 PHE A CA 1
ATOM 4410 C C . PHE A 1 557 ? 17.095 -13.135 -11.287 1.00 90.69 557 PHE A C 1
ATOM 4412 O O . PHE A 1 557 ? 17.313 -12.871 -12.469 1.00 90.69 557 PHE A O 1
ATOM 4419 N N . MET A 1 558 ? 17.504 -12.334 -10.297 1.00 86.50 558 MET A N 1
ATOM 4420 C CA . MET A 1 558 ? 18.218 -11.072 -10.517 1.00 86.50 558 MET A CA 1
ATOM 4421 C C . MET A 1 558 ? 19.518 -11.296 -11.305 1.00 86.50 558 MET A C 1
ATOM 4423 O O . MET A 1 558 ? 19.779 -10.599 -12.287 1.00 86.50 558 MET A O 1
ATOM 4427 N N . ARG A 1 559 ? 20.314 -12.314 -10.939 1.00 86.12 559 ARG A N 1
ATOM 4428 C CA . ARG A 1 559 ? 21.544 -12.678 -11.666 1.00 86.12 559 ARG A CA 1
ATOM 4429 C C . ARG A 1 559 ? 21.254 -13.099 -13.111 1.00 86.12 559 ARG A C 1
ATOM 4431 O O . ARG A 1 559 ? 21.950 -12.649 -14.022 1.00 86.12 559 ARG A O 1
ATOM 4438 N N . TRP A 1 560 ? 20.238 -13.933 -13.330 1.00 88.00 560 TRP A N 1
ATOM 4439 C CA . TRP A 1 560 ? 19.815 -14.366 -14.666 1.00 88.00 560 TRP A CA 1
ATOM 4440 C C . TRP A 1 560 ? 19.312 -13.196 -15.516 1.00 88.00 560 TRP A C 1
ATOM 4442 O O . TRP A 1 560 ? 19.715 -13.061 -16.671 1.00 88.00 560 TRP A O 1
ATOM 4452 N N . ASN A 1 561 ? 18.488 -12.316 -14.945 1.00 87.12 561 ASN A N 1
ATOM 4453 C CA . ASN A 1 561 ? 17.927 -11.166 -15.641 1.00 87.12 561 ASN A CA 1
ATOM 4454 C C . ASN A 1 561 ? 19.028 -10.177 -16.053 1.00 87.12 561 ASN A C 1
ATOM 4456 O O . ASN A 1 561 ? 19.103 -9.803 -17.221 1.00 87.12 561 ASN A O 1
ATOM 4460 N N . THR A 1 562 ? 19.951 -9.842 -15.147 1.00 84.56 562 THR A N 1
ATOM 4461 C CA . THR A 1 562 ? 21.111 -8.988 -15.453 1.00 84.56 562 THR A CA 1
ATOM 4462 C C . THR A 1 562 ? 22.007 -9.609 -16.528 1.00 84.56 562 THR A C 1
ATOM 4464 O O . THR A 1 562 ? 22.381 -8.926 -17.481 1.00 84.56 562 THR A O 1
ATOM 4467 N N . ALA A 1 563 ? 22.297 -10.914 -16.455 1.00 85.50 563 ALA A N 1
ATOM 4468 C CA . ALA A 1 563 ? 23.061 -11.608 -17.496 1.00 85.50 563 ALA A CA 1
ATOM 4469 C C . ALA A 1 563 ? 22.335 -11.614 -18.857 1.00 85.50 563 ALA A C 1
ATOM 4471 O O . ALA A 1 563 ? 22.961 -11.405 -19.897 1.00 85.50 563 ALA A O 1
ATOM 4472 N N . ARG A 1 564 ? 21.007 -11.794 -18.862 1.00 89.56 564 ARG A N 1
ATOM 4473 C CA . ARG A 1 564 ? 20.147 -11.723 -20.055 1.00 89.56 564 ARG A CA 1
ATOM 4474 C C . ARG A 1 564 ? 20.151 -10.325 -20.676 1.00 89.56 564 ARG A C 1
ATOM 4476 O O . ARG A 1 564 ? 20.307 -10.213 -21.889 1.00 89.56 564 ARG A O 1
ATOM 4483 N N . VAL A 1 565 ? 20.024 -9.273 -19.865 1.00 87.31 565 VAL A N 1
ATOM 4484 C CA . VAL A 1 565 ? 20.071 -7.874 -20.323 1.00 87.31 565 VAL A CA 1
ATOM 4485 C C . VAL A 1 565 ? 21.442 -7.550 -20.916 1.00 87.31 565 VAL A C 1
ATOM 4487 O O . VAL A 1 565 ? 21.498 -7.101 -22.060 1.00 87.31 565 VAL A O 1
ATOM 4490 N N . LYS A 1 566 ? 22.547 -7.866 -20.222 1.00 86.25 566 LYS A N 1
ATOM 4491 C CA . LYS A 1 566 ? 23.903 -7.631 -20.754 1.00 86.25 566 LYS A CA 1
ATOM 4492 C C . LYS A 1 566 ? 24.172 -8.432 -22.038 1.00 86.25 566 LYS A C 1
ATOM 4494 O O . LYS A 1 566 ? 24.731 -7.883 -22.982 1.00 86.25 566 LYS A O 1
ATOM 4499 N N . ARG A 1 567 ? 23.691 -9.681 -22.145 1.00 88.12 567 ARG A N 1
ATOM 4500 C CA . ARG A 1 567 ? 23.775 -10.477 -23.388 1.00 88.12 567 ARG A CA 1
ATOM 4501 C C . ARG A 1 567 ? 22.966 -9.868 -24.538 1.00 88.12 567 ARG A C 1
ATOM 4503 O O . ARG A 1 567 ? 23.424 -9.907 -25.675 1.00 88.12 567 ARG A O 1
ATOM 4510 N N . ASN A 1 568 ? 21.781 -9.323 -24.269 1.00 90.06 568 ASN A N 1
ATOM 4511 C CA . ASN A 1 568 ? 20.950 -8.691 -25.297 1.00 90.06 568 ASN A CA 1
ATOM 4512 C C . ASN A 1 568 ? 21.523 -7.340 -25.755 1.00 90.06 568 ASN A C 1
ATOM 4514 O O . ASN A 1 568 ? 21.491 -7.055 -26.948 1.00 90.06 568 ASN A O 1
ATOM 4518 N N . ALA A 1 569 ? 22.103 -6.553 -24.844 1.00 87.69 569 ALA A N 1
ATOM 4519 C CA . ALA A 1 569 ? 22.827 -5.329 -25.186 1.00 87.69 569 ALA A CA 1
ATOM 4520 C C . ALA A 1 569 ? 24.061 -5.629 -26.056 1.00 87.69 569 ALA A C 1
ATOM 4522 O O . ALA A 1 569 ? 24.200 -5.058 -27.133 1.00 87.69 569 ALA A O 1
ATOM 4523 N N . ALA A 1 570 ? 24.891 -6.601 -25.654 1.00 88.69 570 ALA A N 1
ATOM 4524 C CA . ALA A 1 570 ? 26.059 -7.027 -26.428 1.00 88.69 570 ALA A CA 1
ATOM 4525 C C . ALA A 1 570 ? 25.694 -7.588 -27.817 1.00 88.69 570 ALA A C 1
ATOM 4527 O O . ALA A 1 570 ? 26.431 -7.372 -28.775 1.00 88.69 570 ALA A O 1
ATOM 4528 N N . LYS A 1 571 ? 24.543 -8.269 -27.955 1.00 90.44 571 LYS A N 1
ATOM 4529 C CA . LYS A 1 571 ? 23.996 -8.647 -29.269 1.00 90.44 571 LYS A CA 1
ATOM 4530 C C . LYS A 1 571 ? 23.646 -7.422 -30.108 1.00 90.44 571 LYS A C 1
ATOM 4532 O O . LYS A 1 571 ? 24.157 -7.305 -31.209 1.00 90.44 571 LYS A O 1
ATOM 4537 N N . ALA A 1 572 ? 22.845 -6.496 -29.579 1.00 90.19 572 ALA A N 1
ATOM 4538 C CA . ALA A 1 572 ? 22.439 -5.300 -30.316 1.00 90.19 572 ALA A CA 1
ATOM 4539 C C . ALA A 1 572 ? 23.641 -4.433 -30.744 1.00 90.19 572 ALA A C 1
ATOM 4541 O O . ALA A 1 572 ? 23.643 -3.883 -31.843 1.00 90.19 572 ALA A O 1
ATOM 4542 N N . GLU A 1 573 ? 24.686 -4.353 -29.914 1.00 86.81 573 GLU A N 1
ATOM 4543 C CA . GLU A 1 573 ? 25.952 -3.709 -30.273 1.00 86.81 573 GLU A CA 1
ATOM 4544 C C . GLU A 1 573 ? 26.714 -4.489 -31.362 1.00 86.81 573 GLU A C 1
ATOM 4546 O O . GLU A 1 573 ? 27.244 -3.875 -32.286 1.00 86.81 573 GLU A O 1
ATOM 4551 N N . ALA A 1 574 ? 26.752 -5.824 -31.310 1.00 88.56 574 ALA A N 1
ATOM 4552 C CA . ALA A 1 574 ? 27.362 -6.646 -32.358 1.00 88.56 574 ALA A CA 1
ATOM 4553 C C . ALA A 1 574 ? 26.605 -6.545 -33.697 1.00 88.56 574 ALA A C 1
ATOM 4555 O O . ALA A 1 574 ? 27.233 -6.338 -34.733 1.00 88.56 574 ALA A O 1
ATOM 4556 N N . ASP A 1 575 ? 25.272 -6.609 -33.671 1.00 88.38 575 ASP A N 1
ATOM 4557 C CA . ASP A 1 575 ? 24.394 -6.474 -34.839 1.00 88.38 575 ASP A CA 1
ATOM 4558 C C . ASP A 1 575 ? 24.541 -5.078 -35.479 1.00 88.38 575 ASP A C 1
ATOM 4560 O O . ASP A 1 575 ? 24.647 -4.945 -36.701 1.00 88.38 575 ASP A O 1
ATOM 4564 N N . TRP A 1 576 ? 24.626 -4.024 -34.655 1.00 79.88 576 TRP A N 1
ATOM 4565 C CA . TRP A 1 576 ? 24.901 -2.660 -35.115 1.00 79.88 576 TRP A CA 1
ATOM 4566 C C . TRP A 1 576 ? 26.307 -2.527 -35.715 1.00 79.88 576 TRP A C 1
ATOM 4568 O O . TRP A 1 576 ? 26.448 -1.995 -36.815 1.00 79.88 576 TRP A O 1
ATOM 4578 N N . ASN A 1 577 ? 27.342 -3.055 -35.050 1.00 84.25 577 ASN A N 1
ATOM 4579 C CA . ASN A 1 577 ? 28.710 -3.041 -35.575 1.00 84.25 577 ASN A CA 1
ATOM 4580 C C . ASN A 1 577 ? 28.814 -3.795 -36.911 1.00 84.25 577 ASN A C 1
ATOM 4582 O O . ASN A 1 577 ? 29.432 -3.280 -37.839 1.00 84.25 577 ASN A O 1
ATOM 4586 N N . ALA A 1 578 ? 28.165 -4.955 -37.048 1.00 83.75 578 ALA A N 1
ATOM 4587 C CA . ALA A 1 578 ? 28.125 -5.720 -38.293 1.00 83.75 578 ALA A CA 1
ATOM 4588 C C . ALA A 1 578 ? 27.421 -4.950 -39.424 1.00 83.75 578 ALA A C 1
ATOM 4590 O O . ALA A 1 578 ? 27.903 -4.940 -40.559 1.00 83.75 578 ALA A O 1
ATOM 4591 N N . LYS A 1 579 ? 26.327 -4.232 -39.121 1.00 79.25 579 LYS A N 1
ATOM 4592 C CA . LYS A 1 579 ? 25.663 -3.333 -40.081 1.00 79.25 579 LYS A CA 1
ATOM 4593 C C . LYS A 1 579 ? 26.589 -2.193 -40.523 1.00 79.25 579 LYS A C 1
ATOM 4595 O O . LYS A 1 579 ? 26.733 -1.963 -41.720 1.00 79.25 579 LYS A O 1
ATOM 4600 N N . MET A 1 580 ? 27.251 -1.522 -39.578 1.00 72.06 580 MET A N 1
ATOM 4601 C CA . MET A 1 580 ? 28.204 -0.434 -39.854 1.00 72.06 580 MET A CA 1
ATOM 4602 C C . MET A 1 580 ? 29.458 -0.911 -40.604 1.00 72.06 580 MET A C 1
ATOM 4604 O O . MET A 1 580 ? 30.047 -0.153 -41.372 1.00 72.06 580 MET A O 1
ATOM 4608 N N . GLU A 1 581 ? 29.894 -2.153 -40.390 1.00 77.19 581 GLU A N 1
ATOM 4609 C CA . GLU A 1 581 ? 31.015 -2.752 -41.117 1.00 77.19 581 GLU A CA 1
ATOM 4610 C C . GLU A 1 581 ? 30.618 -3.128 -42.549 1.00 77.19 581 GLU A C 1
ATOM 4612 O O . GLU A 1 581 ? 31.362 -2.807 -43.477 1.00 77.19 581 GLU A O 1
ATOM 4617 N N . LYS A 1 582 ? 29.409 -3.671 -42.760 1.00 75.56 582 LYS A N 1
ATOM 4618 C CA . LYS A 1 582 ? 28.862 -3.865 -44.110 1.00 75.56 582 LYS A CA 1
ATOM 4619 C C . LYS A 1 582 ? 28.716 -2.537 -44.862 1.00 75.56 582 LYS A C 1
ATOM 4621 O O . LYS A 1 582 ? 29.170 -2.443 -45.995 1.00 75.56 582 LYS A O 1
ATOM 4626 N N . GLU A 1 583 ? 28.163 -1.500 -44.232 1.00 65.50 583 GLU A N 1
ATOM 4627 C CA . GLU A 1 583 ? 28.035 -0.157 -44.828 1.00 65.50 583 GLU A CA 1
ATOM 4628 C C . GLU A 1 583 ? 29.392 0.517 -45.115 1.00 65.50 583 GLU A C 1
ATOM 4630 O O . GLU A 1 583 ? 29.465 1.408 -45.961 1.00 65.50 583 GLU A O 1
ATOM 4635 N N . ARG A 1 584 ? 30.480 0.081 -44.461 1.00 66.88 584 ARG A N 1
ATOM 4636 C CA . ARG A 1 584 ? 31.852 0.517 -44.773 1.00 66.88 584 ARG A CA 1
ATOM 4637 C C . ARG A 1 584 ? 32.477 -0.275 -45.925 1.00 66.88 584 ARG A C 1
ATOM 4639 O O . ARG A 1 584 ? 33.238 0.305 -46.693 1.00 66.88 584 ARG A O 1
ATOM 4646 N N . ALA A 1 585 ? 32.198 -1.575 -46.023 1.00 72.62 585 ALA A N 1
ATOM 4647 C CA . ALA A 1 585 ? 32.712 -2.435 -47.091 1.00 72.62 585 ALA A CA 1
ATOM 4648 C C . ALA A 1 585 ? 31.996 -2.183 -48.430 1.00 72.62 585 ALA A C 1
ATOM 4650 O O . ALA A 1 585 ? 32.642 -2.073 -49.469 1.00 72.62 585 ALA A O 1
ATOM 4651 N N . GLU A 1 586 ? 30.672 -2.033 -48.387 1.00 72.62 586 GLU A N 1
ATOM 4652 C CA . GLU A 1 586 ? 29.797 -1.762 -49.529 1.00 72.62 586 GLU A CA 1
ATOM 4653 C C . GLU A 1 586 ? 29.029 -0.445 -49.291 1.00 72.62 586 GLU A C 1
ATOM 4655 O O . GLU A 1 586 ? 27.834 -0.463 -48.975 1.00 72.62 586 GLU A O 1
ATOM 4660 N N . PRO A 1 587 ? 29.689 0.726 -49.402 1.00 63.97 587 PRO A N 1
ATOM 4661 C CA . PRO A 1 587 ? 29.015 2.007 -49.234 1.00 63.97 587 PRO A CA 1
ATOM 4662 C C . PRO A 1 587 ? 27.941 2.192 -50.311 1.00 63.97 587 PRO A C 1
ATOM 4664 O O . PRO A 1 587 ? 28.194 2.022 -51.508 1.00 63.97 587 PRO A O 1
ATOM 4667 N N . SER A 1 588 ? 26.734 2.565 -49.875 1.00 61.31 588 SER A N 1
ATOM 4668 C CA . SER A 1 588 ? 25.582 2.789 -50.757 1.00 61.31 588 SER A CA 1
ATOM 4669 C C . SER A 1 588 ? 25.871 3.839 -51.837 1.00 61.31 588 SER A C 1
ATOM 4671 O O . SER A 1 588 ? 26.742 4.694 -51.666 1.00 61.31 588 SER A O 1
ATOM 4673 N N . LEU A 1 589 ? 25.115 3.819 -52.943 1.00 58.56 589 LEU A N 1
ATOM 4674 C CA . LEU A 1 589 ? 25.301 4.777 -54.041 1.00 58.56 589 LEU A CA 1
ATOM 4675 C C . LEU A 1 589 ? 25.273 6.233 -53.541 1.00 58.56 589 LEU A C 1
ATOM 4677 O O . LEU A 1 589 ? 26.177 6.998 -53.862 1.00 58.56 589 LEU A O 1
ATOM 4681 N N . MET A 1 590 ? 24.325 6.581 -52.663 1.00 54.53 590 MET A N 1
ATOM 4682 C CA . MET A 1 590 ? 24.248 7.916 -52.050 1.00 54.53 590 MET A CA 1
ATOM 4683 C C . MET A 1 590 ? 25.462 8.228 -51.165 1.00 54.53 590 MET A C 1
ATOM 4685 O O . MET A 1 590 ? 25.994 9.333 -51.241 1.00 54.53 590 MET A O 1
ATOM 4689 N N . ALA A 1 591 ? 25.963 7.271 -50.375 1.00 58.78 591 ALA A N 1
ATOM 4690 C CA . ALA A 1 591 ? 27.184 7.460 -49.583 1.00 58.78 591 ALA A CA 1
ATOM 4691 C C . ALA A 1 591 ? 28.434 7.657 -50.466 1.00 58.78 591 ALA A C 1
ATOM 4693 O O . ALA A 1 591 ? 29.307 8.459 -50.136 1.00 58.78 591 ALA A O 1
ATOM 4694 N N . ARG A 1 592 ? 28.517 6.974 -51.615 1.00 63.56 592 ARG A N 1
ATOM 4695 C CA . ARG A 1 592 ? 29.601 7.145 -52.598 1.00 63.56 592 ARG A CA 1
ATOM 4696 C C . ARG A 1 592 ? 29.521 8.494 -53.316 1.00 63.56 592 ARG A C 1
ATOM 4698 O O . ARG A 1 592 ? 30.532 9.177 -53.419 1.00 63.56 592 ARG A O 1
ATOM 4705 N N . VAL A 1 593 ? 28.335 8.895 -53.775 1.00 63.62 593 VAL A N 1
ATOM 4706 C CA . VAL A 1 593 ? 28.122 10.172 -54.481 1.00 63.62 593 VAL A CA 1
ATOM 4707 C C . VAL A 1 593 ? 28.382 11.363 -53.554 1.00 63.62 593 VAL A C 1
ATOM 4709 O O . VAL A 1 593 ? 29.142 12.255 -53.916 1.00 63.62 593 VAL A O 1
ATOM 4712 N N . THR A 1 594 ? 27.846 11.351 -52.330 1.00 63.81 594 THR A N 1
ATOM 4713 C CA . THR A 1 594 ? 28.058 12.437 -51.349 1.00 63.81 594 THR A CA 1
ATOM 4714 C C . THR A 1 594 ? 29.516 12.568 -50.907 1.00 63.81 594 THR A C 1
ATOM 4716 O O . THR A 1 594 ? 30.027 13.685 -50.813 1.00 63.81 594 THR A O 1
ATOM 4719 N N . THR A 1 595 ? 30.227 11.456 -50.682 1.00 67.62 595 THR A N 1
ATOM 4720 C CA . THR A 1 595 ? 31.657 11.512 -50.328 1.00 67.62 595 THR A CA 1
ATOM 4721 C C . THR A 1 595 ? 32.520 11.995 -51.493 1.00 67.62 595 THR A C 1
ATOM 4723 O O . THR A 1 595 ? 33.370 12.858 -51.280 1.00 67.62 595 THR A O 1
ATOM 4726 N N . LEU A 1 596 ? 32.272 11.527 -52.723 1.00 72.44 596 LEU A N 1
ATOM 4727 C CA . LEU A 1 596 ? 32.975 12.006 -53.920 1.00 72.44 596 LEU A CA 1
ATOM 4728 C C . LEU A 1 596 ? 32.689 13.488 -54.213 1.00 72.44 596 LEU A C 1
ATOM 4730 O O . LEU A 1 596 ? 33.627 14.233 -54.483 1.00 72.44 596 LEU A O 1
ATOM 4734 N N . GLY A 1 597 ? 31.437 13.939 -54.084 1.00 71.06 597 GLY A N 1
ATOM 4735 C CA . GLY A 1 597 ? 31.063 15.351 -54.225 1.00 71.06 597 GLY A CA 1
ATOM 4736 C C . GLY A 1 597 ? 31.741 16.241 -53.180 1.00 71.06 597 GLY A C 1
ATOM 4737 O O . GLY A 1 597 ? 32.354 17.249 -53.526 1.00 71.06 597 GLY A O 1
ATOM 4738 N N . SER A 1 598 ? 31.749 15.824 -51.907 1.00 71.88 598 SER A N 1
ATOM 4739 C CA . SER A 1 598 ? 32.458 16.557 -50.848 1.00 71.88 598 SER A CA 1
ATOM 4740 C C . SER A 1 598 ? 33.973 16.625 -51.091 1.00 71.88 598 SER A C 1
ATOM 4742 O O . SER A 1 598 ? 34.595 17.633 -50.762 1.00 71.88 598 SER A O 1
ATOM 4744 N N . ILE A 1 599 ? 34.580 15.592 -51.692 1.00 79.50 599 ILE A N 1
ATOM 4745 C CA . ILE A 1 599 ? 35.989 15.620 -52.121 1.00 79.50 599 ILE A CA 1
ATOM 4746 C C . ILE A 1 599 ? 36.182 16.610 -53.279 1.00 79.50 599 ILE A C 1
ATOM 4748 O O . ILE A 1 599 ? 37.043 17.481 -53.176 1.00 79.50 599 ILE A O 1
ATOM 4752 N N . ALA A 1 600 ? 35.370 16.531 -54.338 1.00 81.19 600 ALA A N 1
ATOM 4753 C CA . ALA A 1 600 ? 35.468 17.416 -55.500 1.00 81.19 600 ALA A CA 1
ATOM 4754 C C . ALA A 1 600 ? 35.339 18.900 -55.112 1.00 81.19 600 ALA A C 1
ATOM 4756 O O . ALA A 1 600 ? 36.179 19.714 -55.499 1.00 81.19 600 ALA A O 1
ATOM 4757 N N . ASN A 1 601 ? 34.363 19.235 -54.265 1.00 81.75 601 ASN A N 1
ATOM 4758 C CA . ASN A 1 601 ? 34.114 20.606 -53.813 1.00 81.75 601 ASN A CA 1
ATOM 4759 C C . ASN A 1 601 ? 35.275 21.144 -52.955 1.00 81.75 601 ASN A C 1
ATOM 4761 O O . ASN A 1 601 ? 35.687 22.293 -53.113 1.00 81.75 601 ASN A O 1
ATOM 4765 N N . ARG A 1 602 ? 35.888 20.302 -52.107 1.00 81.00 602 ARG A N 1
ATOM 4766 C CA . ARG A 1 602 ? 37.114 20.660 -51.363 1.00 81.00 602 ARG A CA 1
ATOM 4767 C C . ARG A 1 602 ? 38.306 20.874 -52.293 1.00 81.00 602 ARG A C 1
ATOM 4769 O O . ARG A 1 602 ? 39.041 21.839 -52.111 1.00 81.00 602 ARG A O 1
ATOM 4776 N N . THR A 1 603 ? 38.496 20.010 -53.289 1.00 85.44 603 THR A N 1
ATOM 4777 C CA . THR A 1 603 ? 39.586 20.148 -54.265 1.00 85.44 603 THR A CA 1
ATOM 4778 C C . THR A 1 603 ? 39.421 21.402 -55.125 1.00 85.44 603 THR A C 1
ATOM 4780 O O . THR A 1 603 ? 40.407 22.095 -55.356 1.00 85.44 603 THR A O 1
ATOM 4783 N N . ALA A 1 604 ? 38.199 21.764 -55.524 1.00 84.50 604 ALA A N 1
ATOM 4784 C CA . ALA A 1 604 ? 37.926 23.004 -56.255 1.00 84.50 604 ALA A CA 1
ATOM 4785 C C . ALA A 1 604 ? 38.283 24.265 -55.448 1.00 84.50 604 ALA A C 1
ATOM 4787 O O . ALA A 1 604 ? 38.918 25.173 -55.983 1.00 84.50 604 ALA A O 1
ATOM 4788 N N . LEU A 1 605 ? 37.944 24.290 -54.152 1.00 82.50 605 LEU A N 1
ATOM 4789 C CA . LEU A 1 605 ? 38.326 25.369 -53.233 1.00 82.50 605 LEU A CA 1
ATOM 4790 C C . LEU A 1 605 ? 39.847 25.436 -53.010 1.00 82.50 605 LEU A C 1
ATOM 4792 O O . LEU A 1 605 ? 40.417 26.525 -53.006 1.00 82.50 605 LEU A O 1
ATOM 4796 N N . LEU A 1 606 ? 40.519 24.287 -52.865 1.00 84.94 606 LEU A N 1
ATOM 4797 C CA . LEU A 1 606 ? 41.981 24.211 -52.715 1.00 84.94 606 LEU A CA 1
ATOM 4798 C C . LEU A 1 606 ? 42.731 24.674 -53.975 1.00 84.94 606 LEU A C 1
ATOM 4800 O O . LEU A 1 606 ? 43.767 25.323 -53.860 1.00 84.94 606 LEU A O 1
ATOM 4804 N N . LEU A 1 607 ? 42.200 24.369 -55.163 1.00 83.44 607 LEU A N 1
ATOM 4805 C CA . LEU A 1 607 ? 42.731 24.821 -56.455 1.00 83.44 607 LEU A CA 1
ATOM 4806 C C . LEU A 1 607 ? 42.291 26.246 -56.836 1.00 83.44 607 LEU A C 1
ATOM 4808 O O . LEU A 1 607 ? 42.735 26.748 -57.867 1.00 83.44 607 LEU A O 1
ATOM 4812 N N . ARG A 1 608 ? 41.430 26.884 -56.027 1.00 81.50 608 ARG A N 1
ATOM 4813 C CA . ARG A 1 608 ? 40.873 28.231 -56.243 1.00 81.50 608 ARG A CA 1
ATOM 4814 C C . ARG A 1 608 ? 40.328 28.437 -57.662 1.00 81.50 608 ARG A C 1
ATOM 4816 O O . ARG A 1 608 ? 40.665 29.412 -58.329 1.00 81.50 608 ARG A O 1
ATOM 4823 N N . LEU A 1 609 ? 39.490 27.517 -58.147 1.00 81.31 609 LEU A N 1
ATOM 4824 C CA . LEU A 1 609 ? 38.979 27.560 -59.531 1.00 81.31 609 LEU A CA 1
ATOM 4825 C C . LEU A 1 609 ? 38.156 28.827 -59.855 1.00 81.31 609 LEU A C 1
ATOM 4827 O O . LEU A 1 609 ? 37.980 29.151 -61.026 1.00 81.31 609 LEU A O 1
ATOM 4831 N N . GLN A 1 610 ? 37.693 29.553 -58.836 1.00 75.88 610 GLN A N 1
ATOM 4832 C CA . GLN A 1 610 ? 37.029 30.852 -58.951 1.00 75.88 610 GLN A CA 1
ATOM 4833 C C . GLN A 1 610 ? 37.979 32.048 -59.198 1.00 75.88 610 GLN A C 1
ATOM 4835 O O . GLN A 1 610 ? 37.514 33.120 -59.581 1.00 75.88 610 GLN A O 1
ATOM 4840 N N . GLU A 1 611 ? 39.294 31.901 -58.987 1.00 77.12 611 GLU A N 1
ATOM 4841 C CA . GLU A 1 611 ? 40.284 32.975 -59.167 1.00 77.12 611 GLU A CA 1
ATOM 4842 C C . GLU A 1 611 ? 40.933 32.915 -60.566 1.00 77.12 611 GLU A C 1
ATOM 4844 O O . GLU A 1 611 ? 41.644 31.966 -60.913 1.00 77.12 611 GLU A O 1
ATOM 4849 N N . LEU A 1 612 ? 40.703 33.956 -61.378 1.00 72.62 612 LEU A N 1
ATOM 4850 C CA . LEU A 1 612 ? 41.295 34.100 -62.713 1.00 72.62 612 LEU A CA 1
ATOM 4851 C C . LEU A 1 612 ? 42.658 34.800 -62.657 1.00 72.62 612 LEU A C 1
ATOM 4853 O O . LEU A 1 612 ? 42.747 35.994 -62.358 1.00 72.62 612 LEU A O 1
ATOM 4857 N N . ASN A 1 613 ? 43.721 34.083 -63.021 1.00 71.81 613 ASN A N 1
ATOM 4858 C CA . ASN A 1 613 ? 45.061 34.655 -63.111 1.00 71.81 613 ASN A CA 1
ATOM 4859 C C . ASN A 1 613 ? 45.296 35.294 -64.485 1.00 71.81 613 ASN A C 1
ATOM 4861 O O . ASN A 1 613 ? 45.187 34.634 -65.515 1.00 71.81 613 ASN A O 1
ATOM 4865 N N . LYS A 1 614 ? 45.749 36.554 -64.502 1.00 63.50 614 LYS A N 1
ATOM 4866 C CA . LYS A 1 614 ? 46.042 37.321 -65.734 1.00 63.50 614 LYS A CA 1
ATOM 4867 C C . LYS A 1 614 ? 47.173 36.751 -66.614 1.00 63.50 614 LYS A C 1
ATOM 4869 O O . LYS A 1 614 ? 47.415 37.292 -67.685 1.00 63.50 614 LYS A O 1
ATOM 4874 N N . GLY A 1 615 ? 47.878 35.713 -66.157 1.00 63.66 615 GLY A N 1
ATOM 4875 C CA . GLY A 1 615 ? 48.920 35.004 -66.911 1.00 63.66 615 GLY A CA 1
ATOM 4876 C C . GLY A 1 615 ? 48.478 33.658 -67.502 1.00 63.66 615 GLY A C 1
ATOM 4877 O O . GLY A 1 615 ? 49.301 32.963 -68.088 1.00 63.66 615 GLY A O 1
ATOM 4878 N N . GLU A 1 616 ? 47.216 33.258 -67.328 1.00 74.31 616 GLU A N 1
ATOM 4879 C CA . GLU A 1 616 ? 46.659 32.027 -67.907 1.00 74.31 616 GLU A CA 1
ATOM 4880 C C . GLU A 1 616 ? 45.960 32.324 -69.241 1.00 74.31 616 GLU A C 1
ATOM 4882 O O . GLU A 1 616 ? 45.363 33.388 -69.408 1.00 74.31 616 GLU A O 1
ATOM 4887 N N . SER A 1 617 ? 45.989 31.386 -70.194 1.00 78.06 617 SER A N 1
ATOM 4888 C CA . SER A 1 617 ? 45.291 31.558 -71.475 1.00 78.06 617 SER A CA 1
ATOM 4889 C C . SER A 1 617 ? 43.767 31.571 -71.298 1.00 78.06 617 SER A C 1
ATOM 4891 O O . SER A 1 617 ? 43.232 30.928 -70.392 1.00 78.06 617 SER A O 1
ATOM 4893 N N . PHE A 1 618 ? 43.050 32.270 -72.185 1.00 77.06 618 PHE A N 1
ATOM 4894 C CA . PHE A 1 618 ? 41.587 32.400 -72.113 1.00 77.06 618 PHE A CA 1
ATOM 4895 C C . PHE A 1 618 ? 40.861 31.045 -72.070 1.00 77.06 618 PHE A C 1
ATOM 4897 O O . PHE A 1 618 ? 39.907 30.888 -71.314 1.00 77.06 618 PHE A O 1
ATOM 4904 N N . ILE A 1 619 ? 41.372 30.040 -72.789 1.00 81.69 619 ILE A N 1
ATOM 4905 C CA . ILE A 1 619 ? 40.858 28.662 -72.769 1.00 81.69 619 ILE A CA 1
ATOM 4906 C C . ILE A 1 619 ? 40.955 28.051 -71.357 1.00 81.69 619 ILE A C 1
ATOM 4908 O O . ILE A 1 619 ? 39.989 27.465 -70.873 1.00 81.69 619 ILE A O 1
ATOM 4912 N N . VAL A 1 620 ? 42.085 28.216 -70.657 1.00 82.75 620 VAL A N 1
ATOM 4913 C CA . VAL A 1 620 ? 42.267 27.709 -69.281 1.00 82.75 620 VAL A CA 1
ATOM 4914 C C . VAL A 1 620 ? 41.378 28.461 -68.289 1.00 82.75 620 VAL A C 1
ATOM 4916 O O . VAL A 1 620 ? 40.764 27.832 -67.426 1.00 82.75 620 VAL A O 1
ATOM 4919 N N . GLN A 1 621 ? 41.261 29.785 -68.434 1.00 81.31 621 GLN A N 1
ATOM 4920 C CA . GLN A 1 621 ? 40.369 30.606 -67.610 1.00 81.31 621 GLN A CA 1
ATOM 4921 C C . GLN A 1 621 ? 38.900 30.170 -67.758 1.00 81.31 621 GLN A C 1
ATOM 4923 O O . GLN A 1 621 ? 38.212 29.962 -66.758 1.00 81.31 621 GLN A O 1
ATOM 4928 N N . GLU A 1 622 ? 38.425 29.954 -68.986 1.00 84.06 622 GLU A N 1
ATOM 4929 C CA . GLU A 1 622 ? 37.045 29.535 -69.252 1.00 84.06 622 GLU A CA 1
ATOM 4930 C C . GLU A 1 622 ? 36.768 28.098 -68.770 1.00 84.06 622 GLU A C 1
ATOM 4932 O O . GLU A 1 622 ? 35.732 27.846 -68.150 1.00 84.06 622 GLU A O 1
ATOM 4937 N N . ILE A 1 623 ? 37.716 27.167 -68.945 1.00 86.38 623 ILE A N 1
ATOM 4938 C CA . ILE A 1 623 ? 37.620 25.800 -68.398 1.00 86.38 623 ILE A CA 1
ATOM 4939 C C . ILE A 1 623 ? 37.506 25.822 -66.866 1.00 86.38 623 ILE A C 1
ATOM 4941 O O . ILE A 1 623 ? 36.676 25.097 -66.308 1.00 86.38 623 ILE A O 1
ATOM 4945 N N . LYS A 1 624 ? 38.286 26.666 -66.171 1.00 86.38 624 LYS A N 1
ATOM 4946 C CA . LYS A 1 624 ? 38.182 26.834 -64.711 1.00 86.38 624 LYS A CA 1
ATOM 4947 C C . LYS A 1 624 ? 36.791 27.302 -64.290 1.00 86.38 624 LYS A C 1
ATOM 4949 O O . LYS A 1 624 ? 36.181 26.658 -63.437 1.00 86.38 624 LYS A O 1
ATOM 4954 N N . LEU A 1 625 ? 36.263 28.358 -64.917 1.00 85.81 625 LEU A N 1
ATOM 4955 C CA . LEU A 1 625 ? 34.933 28.892 -64.598 1.00 85.81 625 LEU A CA 1
ATOM 4956 C C . LEU A 1 625 ? 33.827 27.872 -64.865 1.00 85.81 625 LEU A C 1
ATOM 4958 O O . LEU A 1 625 ? 32.963 27.669 -64.016 1.00 85.81 625 LEU A O 1
ATOM 4962 N N . ARG A 1 626 ? 33.860 27.192 -66.015 1.00 87.56 626 ARG A N 1
ATOM 4963 C CA . ARG A 1 626 ? 32.878 26.156 -66.364 1.00 87.56 626 ARG A CA 1
ATOM 4964 C C . ARG A 1 626 ? 32.928 24.977 -65.395 1.00 87.56 626 ARG A C 1
ATOM 4966 O O . ARG A 1 626 ? 31.874 24.479 -65.000 1.00 87.56 626 ARG A O 1
ATOM 4973 N N . THR A 1 627 ? 34.118 24.583 -64.941 1.00 88.19 627 THR A N 1
ATOM 4974 C CA . THR A 1 627 ? 34.293 23.557 -63.897 1.00 88.19 627 THR A CA 1
ATOM 4975 C C . THR A 1 627 ? 33.730 24.027 -62.553 1.00 88.19 627 THR A C 1
ATOM 4977 O O . THR A 1 627 ? 32.940 23.312 -61.938 1.00 88.19 627 THR A O 1
ATOM 4980 N N . TRP A 1 628 ? 34.078 25.243 -62.118 1.00 86.69 628 TRP A N 1
ATOM 4981 C CA . TRP A 1 628 ? 33.588 25.847 -60.875 1.00 86.69 628 TRP A CA 1
ATOM 4982 C C . TRP A 1 628 ? 32.060 25.937 -60.843 1.00 86.69 628 TRP A C 1
ATOM 4984 O O . TRP A 1 628 ? 31.429 25.397 -59.937 1.00 86.69 628 TRP A O 1
ATOM 4994 N N . TRP A 1 629 ? 31.450 26.547 -61.861 1.00 86.19 629 TRP A N 1
ATOM 4995 C CA . TRP A 1 629 ? 29.999 26.706 -61.928 1.00 86.19 629 TRP A CA 1
ATOM 4996 C C . TRP A 1 629 ? 29.259 25.371 -62.033 1.00 86.19 629 TRP A C 1
ATOM 4998 O O . TRP A 1 629 ? 28.207 25.223 -61.420 1.00 86.19 629 TRP A O 1
ATOM 5008 N N . SER A 1 630 ? 29.823 24.365 -62.710 1.00 86.81 630 SER A N 1
ATOM 5009 C CA . SER A 1 630 ? 29.226 23.021 -62.747 1.00 86.81 630 SER A CA 1
ATOM 5010 C C . SER A 1 630 ? 29.241 22.336 -61.372 1.00 86.81 630 SER A C 1
ATOM 5012 O O . SER A 1 630 ? 28.279 21.653 -61.024 1.00 86.81 630 SER A O 1
ATOM 5014 N N . LEU A 1 631 ? 30.278 22.561 -60.554 1.00 84.88 631 LEU A N 1
ATOM 5015 C CA . LEU A 1 631 ? 30.317 22.088 -59.165 1.00 84.88 631 LEU A CA 1
ATOM 5016 C C . LEU A 1 631 ? 29.371 22.882 -58.250 1.00 84.88 631 LEU A C 1
ATOM 5018 O O . LEU A 1 631 ? 28.701 22.276 -57.420 1.00 84.88 631 LEU A O 1
ATOM 5022 N N . VAL A 1 632 ? 29.250 24.205 -58.424 1.00 83.00 632 VAL A N 1
ATOM 5023 C CA . VAL A 1 632 ? 28.260 25.035 -57.702 1.00 83.00 632 VAL A CA 1
ATOM 5024 C C . VAL A 1 632 ? 26.830 24.579 -58.012 1.00 83.00 632 VAL A C 1
ATOM 5026 O O . VAL A 1 632 ? 26.017 24.450 -57.100 1.00 83.00 632 VAL A O 1
ATOM 5029 N N . ILE A 1 633 ? 26.526 24.273 -59.279 1.00 81.44 633 ILE A N 1
ATOM 5030 C CA . ILE A 1 633 ? 25.242 23.680 -59.673 1.00 81.44 633 ILE A CA 1
ATOM 5031 C C . ILE A 1 633 ? 25.067 22.325 -58.969 1.00 81.44 633 ILE A C 1
ATOM 5033 O O . ILE A 1 633 ? 24.068 22.130 -58.283 1.00 81.44 633 ILE A O 1
ATOM 5037 N N . ALA A 1 634 ? 26.040 21.411 -59.055 1.00 79.38 634 ALA A N 1
ATOM 5038 C CA . ALA A 1 634 ? 25.938 20.090 -58.427 1.00 79.38 634 ALA A CA 1
ATOM 5039 C C . ALA A 1 634 ? 25.767 20.138 -56.891 1.00 79.38 634 ALA A C 1
ATOM 5041 O O . ALA A 1 634 ? 25.005 19.346 -56.340 1.00 79.38 634 ALA A O 1
ATOM 5042 N N . ASP A 1 635 ? 26.422 21.076 -56.200 1.00 76.56 635 ASP A N 1
ATOM 5043 C CA . ASP A 1 635 ? 26.295 21.281 -54.748 1.00 76.56 635 ASP A CA 1
ATOM 5044 C C . ASP A 1 635 ? 24.931 21.892 -54.366 1.00 76.56 635 ASP A C 1
ATOM 5046 O O . ASP A 1 635 ? 24.350 21.509 -53.353 1.00 76.56 635 ASP A O 1
ATOM 5050 N N . ASN A 1 636 ? 24.355 22.756 -55.215 1.00 76.19 636 ASN A N 1
ATOM 5051 C CA . ASN A 1 636 ? 22.980 23.255 -55.059 1.00 76.19 636 ASN A CA 1
ATOM 5052 C C . ASN A 1 636 ? 21.905 22.184 -55.332 1.00 76.19 636 ASN A C 1
ATOM 5054 O O . ASN A 1 636 ? 20.800 22.295 -54.805 1.00 76.19 636 ASN A O 1
ATOM 5058 N N . TRP A 1 637 ? 22.214 21.154 -56.128 1.00 72.31 637 TRP A N 1
ATOM 5059 C CA . TRP A 1 637 ? 21.355 19.978 -56.342 1.00 72.31 637 TRP A CA 1
ATOM 5060 C C . TRP A 1 637 ? 21.579 18.852 -55.318 1.00 72.31 637 TRP A C 1
ATOM 5062 O O . TRP A 1 637 ? 20.836 17.870 -55.319 1.00 72.31 637 TRP A O 1
ATOM 5072 N N . CYS A 1 638 ? 22.565 18.979 -54.425 1.00 65.56 638 CYS A N 1
ATOM 5073 C CA . CYS A 1 638 ? 22.791 18.030 -53.340 1.00 65.56 638 CYS A CA 1
ATOM 5074 C C . CYS A 1 638 ? 21.754 18.259 -52.216 1.00 65.56 638 CYS A C 1
ATOM 5076 O O . CYS A 1 638 ? 21.685 19.373 -51.688 1.00 65.56 638 CYS A O 1
ATOM 5078 N N . PRO A 1 639 ? 20.939 17.258 -51.822 1.00 57.00 639 PRO A N 1
ATOM 5079 C CA . PRO A 1 639 ? 19.818 17.507 -50.918 1.00 57.00 639 PRO A CA 1
ATOM 5080 C C . PRO A 1 639 ? 20.212 17.943 -49.500 1.00 57.00 639 PRO A C 1
ATOM 5082 O O . PRO A 1 639 ? 20.937 17.246 -48.784 1.00 57.00 639 PRO A O 1
ATOM 5085 N N . SER A 1 640 ? 19.614 19.044 -49.037 1.00 48.03 640 SER A N 1
ATOM 5086 C CA . SER A 1 640 ? 19.648 19.474 -47.629 1.00 48.03 640 SER A CA 1
ATOM 5087 C C . SER A 1 640 ? 18.923 18.495 -46.689 1.00 48.03 640 SER A C 1
ATOM 5089 O O . SER A 1 640 ? 19.189 18.490 -45.486 1.00 48.03 640 SER A O 1
ATOM 5091 N N . SER A 1 641 ? 18.083 17.602 -47.231 1.00 44.16 641 SER A N 1
ATOM 5092 C CA . SER A 1 641 ? 17.448 16.474 -46.526 1.00 44.16 641 SER A CA 1
ATOM 5093 C C . SER A 1 641 ? 18.460 15.518 -45.873 1.00 44.16 641 SER A C 1
ATOM 5095 O O . SER A 1 641 ? 18.160 14.895 -44.854 1.00 44.16 641 SER A O 1
ATOM 5097 N N . LEU A 1 642 ? 19.693 15.456 -46.395 1.00 50.44 642 LEU A N 1
ATOM 5098 C CA . LEU A 1 642 ? 20.804 14.680 -45.834 1.00 50.44 642 LEU A CA 1
ATOM 5099 C C . LEU A 1 642 ? 21.482 15.364 -44.629 1.00 50.44 642 LEU A C 1
ATOM 5101 O O . LEU A 1 642 ? 22.406 14.798 -44.045 1.00 50.44 642 LEU A O 1
ATOM 5105 N N . GLY A 1 643 ? 21.062 16.580 -44.258 1.00 51.47 643 GLY A N 1
ATOM 5106 C CA . GLY A 1 643 ? 21.629 17.348 -43.143 1.00 51.47 643 GLY A CA 1
ATOM 5107 C C . GLY A 1 643 ? 23.045 17.884 -43.390 1.00 51.47 643 GLY A C 1
ATOM 5108 O O . GLY A 1 643 ? 23.702 18.337 -42.451 1.00 51.47 643 GLY A O 1
ATOM 5109 N N . LEU A 1 644 ? 23.531 17.827 -44.634 1.00 59.22 644 LEU A N 1
ATOM 5110 C CA . LEU A 1 644 ? 24.832 18.357 -45.036 1.00 59.22 644 LEU A CA 1
ATOM 5111 C C . LEU A 1 644 ? 24.690 19.821 -45.494 1.00 59.22 644 LEU A C 1
ATOM 5113 O O . LEU A 1 644 ? 23.818 20.113 -46.313 1.00 59.22 644 LEU A O 1
ATOM 5117 N N . PRO A 1 645 ? 25.531 20.754 -45.010 1.00 62.03 645 PRO A N 1
ATOM 5118 C CA . PRO A 1 645 ? 25.539 22.120 -45.518 1.00 62.03 645 PRO A CA 1
ATOM 5119 C C . PRO A 1 645 ? 26.183 22.173 -46.910 1.00 62.03 645 PRO A C 1
ATOM 5121 O O . PRO A 1 645 ? 27.229 21.555 -47.127 1.00 62.03 645 PRO A O 1
ATOM 5124 N N . ARG A 1 646 ? 25.602 22.970 -47.819 1.00 72.12 646 ARG A N 1
ATOM 5125 C CA . ARG A 1 646 ? 26.223 23.313 -49.111 1.00 72.12 646 ARG A CA 1
ATOM 5126 C C . ARG A 1 646 ? 27.617 23.903 -48.871 1.00 72.12 646 ARG A C 1
ATOM 5128 O O . ARG A 1 646 ? 27.779 24.804 -48.042 1.00 72.12 646 ARG A O 1
ATOM 5135 N N . MET A 1 647 ? 28.616 23.344 -49.547 1.00 72.38 647 MET A N 1
ATOM 5136 C CA . MET A 1 647 ? 30.035 23.656 -49.371 1.00 72.38 647 MET A CA 1
ATOM 5137 C C . MET A 1 647 ? 30.521 24.778 -50.288 1.00 72.38 647 MET A C 1
ATOM 5139 O O . MET A 1 647 ? 31.495 25.450 -49.949 1.00 72.38 647 MET A O 1
ATOM 5143 N N . LEU A 1 648 ? 29.873 24.970 -51.436 1.00 78.75 648 LEU A N 1
ATOM 5144 C CA . LEU A 1 648 ? 30.207 26.002 -52.407 1.00 78.75 648 LEU A CA 1
ATOM 5145 C C . LEU A 1 648 ? 29.171 27.129 -52.362 1.00 78.75 648 LEU A C 1
ATOM 5147 O O . LEU A 1 648 ? 27.977 26.917 -52.158 1.00 78.75 648 LEU A O 1
ATOM 5151 N N . ARG A 1 649 ? 29.645 28.358 -52.560 1.00 69.12 649 ARG A N 1
ATOM 5152 C CA . ARG A 1 649 ? 28.823 29.555 -52.757 1.00 69.12 649 ARG A CA 1
ATOM 5153 C C . ARG A 1 649 ? 29.479 30.389 -53.846 1.00 69.12 649 ARG A C 1
ATOM 5155 O O . ARG A 1 649 ? 30.704 30.443 -53.911 1.00 69.12 649 ARG A O 1
ATOM 5162 N N . ALA A 1 650 ? 28.670 31.009 -54.695 1.00 65.50 650 ALA A N 1
ATOM 5163 C CA . ALA A 1 650 ? 29.153 31.937 -55.704 1.00 65.50 650 ALA A CA 1
ATOM 5164 C C . ALA A 1 650 ? 28.897 33.373 -55.241 1.00 65.50 650 ALA A C 1
ATOM 5166 O O . ALA A 1 650 ? 27.748 33.755 -55.016 1.00 65.50 650 ALA A O 1
ATOM 5167 N N . ASP A 1 651 ? 29.966 34.154 -55.120 1.00 64.56 651 ASP A N 1
ATOM 5168 C CA . ASP A 1 651 ? 29.880 35.588 -54.853 1.00 64.56 651 ASP A CA 1
ATOM 5169 C C . ASP A 1 651 ? 29.599 36.352 -56.154 1.00 64.56 651 ASP A C 1
ATOM 5171 O O . ASP A 1 651 ? 29.993 35.918 -57.241 1.00 64.56 651 ASP A O 1
ATOM 5175 N N . SER A 1 652 ? 28.966 37.525 -56.054 1.00 60.72 652 SER A N 1
ATOM 5176 C CA . SER A 1 652 ? 28.592 38.378 -57.199 1.00 60.72 652 SER A CA 1
ATOM 5177 C C . SER A 1 652 ? 29.776 38.942 -58.001 1.00 60.72 652 SER A C 1
ATOM 5179 O O . SER A 1 652 ? 29.578 39.557 -59.045 1.00 60.72 652 SER A O 1
ATOM 5181 N N . THR A 1 653 ? 31.002 38.724 -57.529 1.00 60.62 653 THR A N 1
ATOM 5182 C CA . THR A 1 653 ? 32.269 39.029 -58.206 1.00 60.62 653 THR A CA 1
ATOM 5183 C C . THR A 1 653 ? 32.777 37.884 -59.094 1.00 60.62 653 THR A C 1
ATOM 5185 O O . THR A 1 653 ? 33.754 38.064 -59.821 1.00 60.62 653 THR A O 1
ATOM 5188 N N . THR A 1 654 ? 32.143 36.707 -59.051 1.00 71.88 654 THR A N 1
ATOM 5189 C CA . THR A 1 654 ? 32.545 35.531 -59.836 1.00 71.88 654 THR A CA 1
ATOM 5190 C C . THR A 1 654 ? 32.134 35.702 -61.298 1.00 71.88 654 THR A C 1
ATOM 5192 O O . THR A 1 654 ? 30.949 35.841 -61.601 1.00 71.88 654 THR A O 1
ATOM 5195 N N . ASN A 1 655 ? 33.092 35.635 -62.225 1.00 78.50 655 ASN A N 1
ATOM 5196 C CA . ASN A 1 655 ? 32.794 35.712 -63.657 1.00 78.50 655 ASN A CA 1
ATOM 5197 C C . ASN A 1 655 ? 31.911 34.536 -64.115 1.00 78.50 655 ASN A C 1
ATOM 5199 O O . ASN A 1 655 ? 32.183 33.376 -63.802 1.00 78.50 655 ASN A O 1
ATOM 5203 N N . LEU A 1 656 ? 30.872 34.832 -64.895 1.00 83.19 656 LEU A N 1
ATOM 5204 C CA . LEU A 1 656 ? 30.017 33.826 -65.537 1.00 83.19 656 LEU A CA 1
ATOM 5205 C C . LEU A 1 656 ? 30.710 33.205 -66.771 1.00 83.19 656 LEU A C 1
ATOM 5207 O O . LEU A 1 656 ? 31.610 33.848 -67.313 1.00 83.19 656 LEU A O 1
ATOM 5211 N N . PRO A 1 657 ? 30.335 31.993 -67.229 1.00 85.75 657 PRO A N 1
ATOM 5212 C CA . PRO A 1 657 ? 30.834 31.385 -68.472 1.00 85.75 657 PRO A CA 1
ATOM 5213 C C . PRO A 1 657 ? 30.480 32.168 -69.750 1.00 85.75 657 PRO A C 1
ATOM 5215 O O . PRO A 1 657 ? 29.406 32.767 -69.841 1.00 85.75 657 PRO A O 1
ATOM 5218 N N . MET A 1 658 ? 31.350 32.117 -70.760 1.00 84.56 658 MET A N 1
ATOM 5219 C CA . MET A 1 658 ? 31.099 32.723 -72.078 1.00 84.56 658 MET A CA 1
ATOM 5220 C C . MET A 1 658 ? 30.260 31.820 -72.997 1.00 84.56 658 MET A C 1
ATOM 5222 O O . MET A 1 658 ? 30.080 30.632 -72.700 1.00 84.56 658 MET A O 1
ATOM 5226 N N . ASP A 1 659 ? 29.734 32.372 -74.098 1.00 83.38 659 ASP A N 1
ATOM 5227 C CA . ASP A 1 659 ? 28.899 31.602 -75.028 1.00 83.38 659 ASP A CA 1
ATOM 5228 C C . ASP A 1 659 ? 29.637 30.448 -75.714 1.00 83.38 659 ASP A C 1
ATOM 5230 O O . ASP A 1 659 ? 30.857 30.445 -75.882 1.00 83.38 659 ASP A O 1
ATOM 5234 N N . GLU A 1 660 ? 28.869 29.416 -76.051 1.00 80.75 660 GLU A N 1
ATOM 5235 C CA . GLU A 1 660 ? 29.397 28.145 -76.534 1.00 80.75 660 GLU A CA 1
ATOM 5236 C C . GLU A 1 660 ? 30.100 28.262 -77.897 1.00 80.75 660 GLU A C 1
ATOM 5238 O O . GLU A 1 660 ? 31.224 27.766 -78.008 1.00 80.75 660 GLU A O 1
ATOM 5243 N N . PRO A 1 661 ? 29.552 28.974 -78.905 1.00 76.50 661 PRO A N 1
ATOM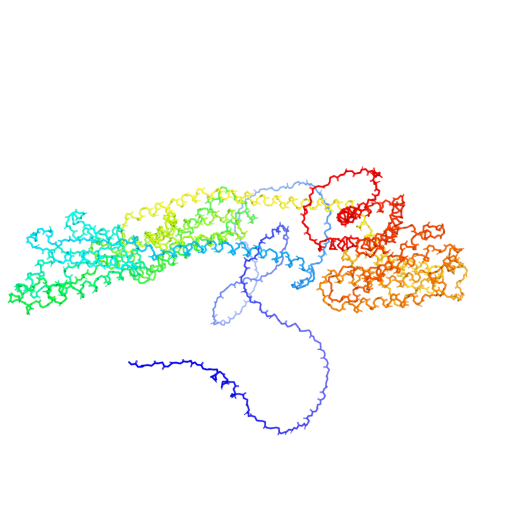 5244 C CA . PRO A 1 661 ? 30.255 29.190 -80.164 1.00 76.50 661 PRO A CA 1
ATOM 5245 C C . PRO A 1 661 ? 31.505 30.057 -79.987 1.00 76.50 661 PRO A C 1
ATOM 5247 O O . PRO A 1 661 ? 32.499 29.821 -80.669 1.00 76.50 661 PRO A O 1
ATOM 5250 N N . ASP A 1 662 ? 31.482 31.041 -79.081 1.00 79.06 662 ASP A N 1
ATOM 5251 C CA . ASP A 1 662 ? 32.634 31.911 -78.805 1.00 79.06 662 ASP A CA 1
ATOM 5252 C C . ASP A 1 662 ? 33.783 31.101 -78.187 1.00 79.06 662 ASP A C 1
ATOM 5254 O O . ASP A 1 662 ? 34.926 31.211 -78.626 1.00 79.06 662 ASP A O 1
ATOM 5258 N N . PHE A 1 663 ? 33.478 30.232 -77.214 1.00 80.81 663 PHE A N 1
ATOM 5259 C CA . PHE A 1 663 ? 34.452 29.320 -76.608 1.00 80.81 663 PHE A CA 1
ATOM 5260 C C . PHE A 1 663 ? 35.032 28.323 -77.626 1.00 80.81 663 PHE A C 1
ATOM 5262 O O . PHE A 1 663 ? 36.240 28.094 -77.641 1.00 80.81 663 PHE A O 1
ATOM 5269 N N . GLN A 1 664 ? 34.195 27.766 -78.508 1.00 78.56 664 GLN A N 1
ATOM 5270 C CA . GLN A 1 664 ? 34.622 26.815 -79.545 1.00 78.56 664 GLN A CA 1
ATOM 5271 C C . GLN A 1 664 ? 35.468 27.446 -80.666 1.00 78.56 664 GLN A C 1
ATOM 5273 O O . GLN A 1 664 ? 36.141 26.721 -81.395 1.00 78.56 664 GLN A O 1
ATOM 5278 N N . GLN A 1 665 ? 35.463 28.776 -80.799 1.00 76.62 665 GLN A N 1
ATOM 5279 C CA . GLN A 1 665 ? 36.296 29.514 -81.755 1.00 76.62 665 GLN A CA 1
ATOM 5280 C C . GLN A 1 665 ? 37.671 29.924 -81.191 1.00 76.62 665 GLN A C 1
ATOM 5282 O O . GLN A 1 665 ? 38.508 30.394 -81.959 1.00 76.62 665 GLN A O 1
ATOM 5287 N N . LEU A 1 666 ? 37.933 29.742 -79.888 1.00 77.56 666 LEU A N 1
ATOM 5288 C CA . LEU A 1 666 ? 39.203 30.138 -79.267 1.00 77.56 666 LEU A CA 1
ATOM 5289 C C . LEU A 1 666 ? 40.386 29.281 -79.742 1.00 77.56 666 LEU A C 1
ATOM 5291 O O . LEU A 1 666 ? 40.396 28.057 -79.602 1.00 77.56 666 LEU A O 1
ATOM 5295 N N . SER A 1 667 ? 41.443 29.948 -80.195 1.00 71.62 667 SER A N 1
ATOM 5296 C CA . SER A 1 667 ? 42.734 29.357 -80.534 1.00 71.62 667 SER A CA 1
ATOM 5297 C C . SER A 1 667 ? 43.764 29.565 -79.420 1.00 71.62 667 SER A C 1
ATOM 5299 O O . SER A 1 667 ? 43.707 30.503 -78.622 1.00 71.62 667 SER A O 1
ATOM 5301 N N . ALA A 1 668 ? 44.791 28.712 -79.390 1.00 62.72 668 ALA A N 1
ATOM 5302 C CA . ALA A 1 668 ? 45.923 28.856 -78.471 1.00 62.72 668 ALA A CA 1
ATOM 5303 C C . ALA A 1 668 ? 46.770 30.126 -78.729 1.00 62.72 668 ALA A C 1
ATOM 5305 O O . ALA A 1 668 ? 47.605 30.479 -77.897 1.00 62.72 668 ALA A O 1
ATOM 5306 N N . ALA A 1 669 ? 46.564 30.808 -79.863 1.00 57.69 669 ALA A N 1
ATOM 5307 C CA . ALA A 1 669 ? 47.274 32.029 -80.240 1.00 57.69 669 ALA A CA 1
ATOM 5308 C C . ALA A 1 669 ? 46.675 33.321 -79.639 1.00 57.69 669 ALA A C 1
ATOM 5310 O O . ALA A 1 669 ? 47.399 34.305 -79.488 1.00 57.69 669 ALA A O 1
ATOM 5311 N N . ASP A 1 670 ? 45.400 33.325 -79.233 1.00 59.88 670 ASP A N 1
ATOM 5312 C CA . ASP A 1 670 ? 44.586 34.548 -79.041 1.00 59.88 670 ASP A CA 1
ATOM 5313 C C . ASP A 1 670 ? 44.862 35.313 -77.727 1.00 59.88 670 ASP A C 1
ATOM 5315 O O . ASP A 1 670 ? 44.065 36.118 -77.250 1.00 59.88 670 ASP A O 1
ATOM 5319 N N . SER A 1 671 ? 46.023 35.068 -77.123 1.00 54.88 671 SER A N 1
ATOM 5320 C CA . SER A 1 671 ? 46.426 35.462 -75.765 1.00 54.88 671 SER A CA 1
ATOM 5321 C C . SER A 1 671 ? 46.559 36.970 -75.483 1.00 54.88 671 SER A C 1
ATOM 5323 O O . SER A 1 671 ? 46.930 37.343 -74.371 1.00 54.88 671 SER A O 1
ATOM 5325 N N . THR A 1 672 ? 46.265 37.848 -76.447 1.00 51.62 672 THR A N 1
ATOM 5326 C CA . THR A 1 672 ? 46.439 39.311 -76.318 1.00 51.62 672 THR A CA 1
ATOM 5327 C C . THR A 1 672 ? 45.276 40.163 -76.839 1.00 51.62 672 THR A C 1
ATOM 5329 O O . THR A 1 672 ? 45.336 41.387 -76.711 1.00 51.62 672 THR A O 1
ATOM 5332 N N . GLN A 1 673 ? 44.207 39.575 -77.392 1.00 54.53 673 GLN A N 1
ATOM 5333 C CA . GLN A 1 673 ? 43.084 40.345 -77.948 1.00 54.53 673 GLN A CA 1
ATOM 5334 C C . GLN A 1 673 ? 41.919 40.494 -76.952 1.00 54.53 673 GLN A C 1
ATOM 5336 O O . GLN A 1 673 ? 41.623 39.591 -76.172 1.00 54.53 673 GLN A O 1
ATOM 5341 N N . TYR A 1 674 ? 41.241 41.647 -76.973 1.00 52.59 674 TYR A N 1
ATOM 5342 C CA . TYR A 1 674 ? 40.034 41.873 -76.173 1.00 52.59 674 TYR A CA 1
ATOM 5343 C C . TYR A 1 674 ? 38.833 41.197 -76.845 1.00 52.59 674 TYR A C 1
ATOM 5345 O O . TYR A 1 674 ? 38.282 41.713 -77.817 1.00 52.59 674 TYR A O 1
ATOM 5353 N N . ILE A 1 675 ? 38.436 40.037 -76.326 1.00 62.03 675 ILE A N 1
ATOM 5354 C CA . ILE A 1 675 ? 37.255 39.303 -76.789 1.00 62.03 675 ILE A CA 1
ATOM 5355 C C . ILE A 1 675 ? 36.013 39.882 -76.099 1.00 62.03 675 ILE A C 1
ATOM 5357 O O . ILE A 1 675 ? 35.946 39.939 -74.870 1.00 62.03 675 ILE A O 1
ATOM 5361 N N . ASN A 1 676 ? 35.022 40.311 -76.887 1.00 64.62 676 ASN A N 1
ATOM 5362 C CA . ASN A 1 676 ? 33.750 40.824 -76.374 1.00 64.62 676 ASN A CA 1
ATOM 5363 C C . ASN A 1 676 ? 32.913 39.672 -75.792 1.00 64.62 676 ASN A C 1
ATOM 5365 O O . ASN A 1 676 ? 32.209 38.971 -76.515 1.00 64.62 676 ASN A O 1
ATOM 5369 N N . ARG A 1 677 ? 33.049 39.448 -74.485 1.00 71.62 677 ARG A N 1
ATOM 5370 C CA . ARG A 1 677 ? 32.619 38.225 -73.804 1.00 71.62 677 ARG A CA 1
ATOM 5371 C C . ARG A 1 677 ? 31.115 38.220 -73.511 1.00 71.62 677 ARG A C 1
ATOM 5373 O O . ARG A 1 677 ? 30.684 38.745 -72.486 1.00 71.62 677 ARG A O 1
ATOM 5380 N N . GLN A 1 678 ? 30.327 37.605 -74.393 1.00 79.00 678 GLN A N 1
ATOM 5381 C CA . GLN A 1 678 ? 28.890 37.407 -74.180 1.00 79.00 678 GLN A CA 1
ATOM 5382 C C . GLN A 1 678 ? 28.623 36.234 -73.223 1.00 79.00 678 GLN A C 1
ATOM 5384 O O . GLN A 1 678 ? 29.362 35.249 -73.209 1.00 79.00 678 GLN A O 1
ATOM 5389 N N . ASN A 1 679 ? 27.568 36.342 -72.409 1.00 83.12 679 ASN A N 1
ATOM 5390 C CA . ASN A 1 679 ? 27.163 35.299 -71.462 1.00 83.12 679 ASN A CA 1
ATOM 5391 C C . ASN A 1 679 ? 26.471 34.143 -72.195 1.00 83.12 679 ASN A C 1
ATOM 5393 O O . ASN A 1 679 ? 25.456 34.346 -72.860 1.00 83.12 679 ASN A O 1
ATOM 5397 N N . GLY A 1 680 ? 26.987 32.925 -72.028 1.00 83.81 680 GLY A N 1
ATOM 5398 C CA . GLY A 1 680 ? 26.439 31.738 -72.684 1.00 83.81 680 GLY A CA 1
ATOM 5399 C C . GLY A 1 680 ? 25.196 31.155 -72.027 1.00 83.81 680 GLY A C 1
ATOM 5400 O O . GLY A 1 680 ? 24.871 31.479 -70.886 1.00 83.81 680 GLY A O 1
ATOM 5401 N N . LEU A 1 681 ? 24.569 30.168 -72.680 1.00 84.50 681 LEU A N 1
ATOM 5402 C CA . LEU A 1 681 ? 23.505 29.354 -72.058 1.00 84.50 681 LEU A CA 1
ATOM 5403 C C . LEU A 1 681 ? 23.911 28.825 -70.665 1.00 84.50 681 LEU A C 1
ATOM 5405 O O . LEU A 1 681 ? 23.088 28.787 -69.753 1.00 84.50 681 LEU A O 1
ATOM 5409 N N . TRP A 1 682 ? 25.187 28.463 -70.471 1.00 84.31 682 TRP A N 1
ATOM 5410 C CA . TRP A 1 682 ? 25.696 27.966 -69.185 1.00 84.31 682 TRP A CA 1
ATOM 5411 C C . TRP A 1 682 ? 25.773 29.043 -68.086 1.00 84.31 682 TRP A C 1
ATOM 5413 O O . TRP A 1 682 ? 25.637 28.724 -66.907 1.00 84.31 682 TRP A O 1
ATOM 5423 N N . ALA A 1 683 ? 25.912 30.323 -68.448 1.00 86.56 683 ALA A N 1
ATOM 5424 C CA . ALA A 1 683 ? 25.800 31.441 -67.508 1.00 86.56 683 ALA A CA 1
ATOM 5425 C C . ALA A 1 683 ? 24.368 31.624 -66.997 1.00 86.56 683 ALA A C 1
ATOM 5427 O O . ALA A 1 683 ? 24.163 31.858 -65.806 1.00 86.56 683 ALA A O 1
ATOM 5428 N N . TYR A 1 684 ? 23.380 31.462 -67.878 1.00 88.75 684 TYR A N 1
ATOM 5429 C CA . TYR A 1 684 ? 21.971 31.528 -67.503 1.00 88.75 684 TYR A CA 1
ATOM 5430 C C . TYR A 1 684 ? 21.529 30.295 -66.695 1.00 88.75 684 TYR A C 1
ATOM 5432 O O . TYR A 1 684 ? 20.770 30.447 -65.741 1.00 88.75 684 TYR A O 1
ATOM 5440 N N . HIS A 1 685 ? 22.082 29.103 -66.968 1.00 85.19 685 HIS A N 1
ATOM 5441 C CA . HIS A 1 685 ? 21.957 27.928 -66.082 1.00 85.19 685 HIS A CA 1
ATOM 5442 C C . HIS A 1 685 ? 22.531 28.199 -64.684 1.00 85.19 685 HIS A C 1
ATOM 5444 O O . HIS A 1 685 ? 21.878 27.917 -63.679 1.00 85.19 685 HIS A O 1
ATOM 5450 N N . ALA A 1 686 ? 23.737 28.768 -64.611 1.00 83.88 686 ALA A N 1
ATOM 5451 C CA . ALA A 1 686 ? 24.414 29.077 -63.354 1.00 83.88 686 ALA A CA 1
ATOM 5452 C C . ALA A 1 686 ? 23.651 30.109 -62.503 1.00 83.88 686 ALA A C 1
ATOM 5454 O O . ALA A 1 686 ? 23.472 29.907 -61.299 1.00 83.88 686 ALA A O 1
ATOM 5455 N N . SER A 1 687 ? 23.143 31.184 -63.117 1.00 86.50 687 SER A N 1
ATOM 5456 C CA . SER A 1 687 ? 22.336 32.186 -62.411 1.00 86.50 687 SER A CA 1
ATOM 5457 C C . SER A 1 687 ? 20.986 31.617 -61.957 1.00 86.50 687 SER A C 1
ATOM 5459 O O . SER A 1 687 ? 20.608 31.814 -60.801 1.00 86.50 687 SER A O 1
ATOM 5461 N N . LEU A 1 688 ? 20.314 30.815 -62.787 1.00 87.75 688 LEU A N 1
ATOM 5462 C CA . LEU A 1 688 ? 19.064 30.132 -62.434 1.00 87.75 688 LEU A CA 1
ATOM 5463 C C . LEU A 1 688 ? 19.252 29.143 -61.265 1.00 87.75 688 LEU A C 1
ATOM 5465 O O . LEU A 1 688 ? 18.436 29.091 -60.344 1.00 87.75 688 LEU A O 1
ATOM 5469 N N . ALA A 1 689 ? 20.364 28.401 -61.242 1.00 82.44 689 ALA A N 1
ATOM 5470 C CA . ALA A 1 689 ? 20.710 27.491 -60.148 1.00 82.44 689 ALA A CA 1
ATOM 5471 C C . ALA A 1 689 ? 21.022 28.206 -58.818 1.00 82.44 689 ALA A C 1
ATOM 5473 O O . ALA A 1 689 ? 20.942 27.575 -57.762 1.00 82.44 689 ALA A O 1
ATOM 5474 N N . SER A 1 690 ? 21.334 29.508 -58.831 1.00 81.88 690 SER A N 1
ATOM 5475 C CA . SER A 1 690 ? 21.437 30.306 -57.598 1.00 81.88 690 SER A CA 1
ATOM 5476 C C . SER A 1 690 ? 20.065 30.581 -56.966 1.00 81.88 690 SER A C 1
ATOM 5478 O O . SER A 1 690 ? 19.946 30.608 -55.742 1.00 81.88 690 SER A O 1
ATOM 5480 N N . ILE A 1 691 ? 19.010 30.693 -57.784 1.00 86.56 691 ILE A N 1
ATOM 5481 C CA . ILE A 1 691 ? 17.628 30.865 -57.315 1.00 86.56 691 ILE A CA 1
ATOM 5482 C C . ILE A 1 691 ? 17.116 29.552 -56.707 1.00 86.56 691 ILE A C 1
ATOM 5484 O O . ILE A 1 691 ? 16.471 29.567 -55.661 1.00 86.56 691 ILE A O 1
ATOM 5488 N N . PHE A 1 692 ? 17.478 28.404 -57.289 1.00 83.69 692 PHE A N 1
ATOM 5489 C CA . PHE A 1 692 ? 17.123 27.087 -56.747 1.00 83.69 692 PHE A CA 1
ATOM 5490 C C . PHE A 1 692 ? 17.626 26.852 -55.318 1.00 83.69 692 PHE A C 1
ATOM 5492 O O . PHE A 1 692 ? 16.905 26.268 -54.513 1.00 83.69 692 PHE A O 1
ATOM 5499 N N . ALA A 1 693 ? 18.807 27.369 -54.963 1.00 76.31 693 ALA A N 1
ATOM 5500 C CA . ALA A 1 693 ? 19.306 27.305 -53.589 1.00 76.31 693 ALA A CA 1
ATOM 5501 C C . ALA A 1 693 ? 18.357 27.997 -52.587 1.00 76.31 693 ALA A C 1
ATOM 5503 O O . ALA A 1 693 ? 18.150 27.481 -51.492 1.00 76.31 693 ALA A O 1
ATOM 5504 N N . LEU A 1 694 ? 17.724 29.111 -52.980 1.00 82.00 694 LEU A N 1
ATOM 5505 C CA . LEU A 1 694 ? 16.724 29.813 -52.163 1.00 82.00 694 LEU A CA 1
ATOM 5506 C C . LEU A 1 694 ? 15.420 29.009 -52.044 1.00 82.00 694 LEU A C 1
ATOM 5508 O O . LEU A 1 694 ? 14.826 28.966 -50.972 1.00 82.00 694 LEU A O 1
ATOM 5512 N N . ILE A 1 695 ? 14.996 28.345 -53.125 1.00 82.00 695 ILE A N 1
ATOM 5513 C CA . ILE A 1 695 ? 13.815 27.464 -53.133 1.00 82.00 695 ILE A CA 1
ATOM 5514 C C . ILE A 1 695 ? 14.043 26.261 -52.205 1.00 82.00 695 ILE A C 1
ATOM 5516 O O . ILE A 1 695 ? 13.165 25.914 -51.421 1.00 82.00 695 ILE A O 1
ATOM 5520 N N . GLN A 1 696 ? 15.236 25.658 -52.240 1.00 74.56 696 GLN A N 1
ATOM 5521 C CA . GLN A 1 696 ? 15.625 24.572 -51.335 1.00 74.56 696 GLN A CA 1
ATOM 5522 C C . GLN A 1 696 ? 15.696 25.024 -49.869 1.00 74.56 696 GLN A C 1
ATOM 5524 O O . GLN A 1 696 ? 15.247 24.293 -48.989 1.00 74.56 696 GLN A O 1
ATOM 5529 N N . ASP A 1 697 ? 16.203 26.229 -49.591 1.00 72.81 697 ASP A N 1
ATOM 5530 C CA . ASP A 1 697 ? 16.247 26.771 -48.227 1.00 72.81 697 ASP A CA 1
ATOM 5531 C C . ASP A 1 697 ? 14.835 27.063 -47.684 1.00 72.81 697 ASP A C 1
ATOM 5533 O O . ASP A 1 697 ? 14.522 26.687 -46.553 1.00 72.81 697 ASP A O 1
ATOM 5537 N N . ILE A 1 698 ? 13.950 27.646 -48.503 1.00 73.69 698 ILE A N 1
ATOM 5538 C CA . ILE A 1 698 ? 12.529 27.855 -48.174 1.00 73.69 698 ILE A CA 1
ATOM 5539 C C . ILE A 1 698 ? 11.837 26.510 -47.906 1.00 73.69 698 ILE A C 1
ATOM 5541 O O . ILE A 1 698 ? 11.249 26.322 -46.839 1.00 73.69 698 ILE A O 1
ATOM 5545 N N . ASN A 1 699 ? 11.968 25.538 -48.813 1.00 71.38 699 ASN A N 1
ATOM 5546 C CA . ASN A 1 699 ? 11.346 24.219 -48.673 1.00 71.38 699 ASN A CA 1
ATOM 5547 C C . ASN A 1 699 ? 11.892 23.417 -47.482 1.00 71.38 699 ASN A C 1
ATOM 5549 O O . ASN A 1 699 ? 11.151 22.627 -46.897 1.00 71.38 699 ASN A O 1
ATOM 5553 N N . PHE A 1 700 ? 13.151 23.619 -47.086 1.00 66.94 700 PHE A N 1
ATOM 5554 C CA . PHE A 1 700 ? 13.707 23.041 -45.862 1.00 66.94 700 PHE A CA 1
ATOM 5555 C C . PHE A 1 700 ? 13.088 23.673 -44.604 1.00 66.94 700 PHE A C 1
ATOM 5557 O O . PHE A 1 700 ? 12.697 22.954 -43.683 1.00 66.94 700 PHE A O 1
ATOM 5564 N N . ILE A 1 701 ? 12.938 25.003 -44.573 1.00 64.88 701 ILE A N 1
ATOM 5565 C CA . ILE A 1 701 ? 12.301 25.729 -43.459 1.00 64.88 701 ILE A CA 1
ATOM 5566 C C . ILE A 1 701 ? 10.844 25.276 -43.263 1.00 64.88 701 ILE A C 1
ATOM 5568 O O . ILE A 1 701 ? 10.436 25.068 -42.118 1.00 64.88 701 ILE A O 1
ATOM 5572 N N . LEU A 1 702 ? 10.110 25.069 -44.362 1.00 63.56 702 LEU A N 1
ATOM 5573 C CA . LEU A 1 702 ? 8.710 24.613 -44.398 1.00 63.56 702 LEU A CA 1
ATOM 5574 C C . LEU A 1 702 ? 8.509 23.155 -43.935 1.00 63.56 702 LEU A C 1
ATOM 5576 O O . LEU A 1 702 ? 7.422 22.798 -43.493 1.00 63.56 702 LEU A O 1
ATOM 5580 N N . VAL A 1 703 ? 9.542 22.304 -43.995 1.00 56.78 703 VAL A N 1
ATOM 5581 C CA . VAL A 1 703 ? 9.514 20.952 -43.391 1.00 56.78 703 VAL A CA 1
ATOM 5582 C C . VAL A 1 703 ? 9.932 20.982 -41.926 1.00 56.78 703 VAL A C 1
ATOM 5584 O O . VAL A 1 703 ? 9.408 20.223 -41.110 1.00 56.78 703 VAL A O 1
ATOM 5587 N N . ALA A 1 704 ? 10.910 21.824 -41.591 1.00 55.56 704 ALA A N 1
ATOM 5588 C CA . ALA A 1 704 ? 11.478 21.890 -40.252 1.00 55.56 704 ALA A CA 1
ATOM 5589 C C . ALA A 1 704 ? 10.538 22.552 -39.230 1.00 55.56 704 ALA A C 1
ATOM 5591 O O . ALA A 1 704 ? 10.628 22.229 -38.044 1.00 55.56 704 ALA A O 1
ATOM 5592 N N . ASN A 1 705 ? 9.655 23.461 -39.667 1.00 50.53 705 ASN A N 1
ATOM 5593 C CA . ASN A 1 705 ? 8.752 24.206 -38.792 1.00 50.53 705 ASN A CA 1
ATOM 5594 C C . ASN A 1 705 ? 7.341 24.347 -39.386 1.00 50.53 705 ASN A C 1
ATOM 5596 O O . ASN A 1 705 ? 7.183 24.713 -40.546 1.00 50.53 705 ASN A O 1
ATOM 5600 N N . ASP A 1 706 ? 6.331 24.160 -38.540 1.00 48.12 706 ASP A N 1
ATOM 5601 C CA . ASP A 1 706 ? 4.921 24.462 -38.814 1.00 48.12 706 ASP A CA 1
ATOM 5602 C C . ASP A 1 706 ? 4.675 25.927 -38.384 1.00 48.12 706 ASP A C 1
ATOM 5604 O O . ASP A 1 706 ? 4.587 26.206 -37.186 1.00 48.12 706 ASP A O 1
ATOM 5608 N N . ILE A 1 707 ? 4.731 26.887 -39.324 1.00 47.12 707 ILE A N 1
ATOM 5609 C CA . ILE A 1 707 ? 4.739 28.344 -39.044 1.00 47.12 707 ILE A CA 1
ATOM 5610 C C . ILE A 1 707 ? 3.727 29.108 -39.912 1.00 47.12 707 ILE A C 1
ATOM 5612 O O . ILE A 1 707 ? 3.713 28.986 -41.137 1.00 47.12 707 ILE A O 1
ATOM 5616 N N . ASP A 1 708 ? 2.945 29.969 -39.257 1.00 45.94 708 ASP A N 1
ATOM 5617 C CA . ASP A 1 708 ? 1.894 30.803 -39.847 1.00 45.94 708 ASP A CA 1
ATOM 5618 C C . ASP A 1 708 ? 2.379 31.920 -40.793 1.00 45.94 708 ASP A C 1
ATOM 5620 O O . ASP A 1 708 ? 3.418 32.551 -40.582 1.00 45.94 708 ASP A O 1
ATOM 5624 N N . GLY A 1 709 ? 1.516 32.254 -41.763 1.00 51.66 709 GLY A N 1
ATOM 5625 C CA . GLY A 1 709 ? 1.257 33.611 -42.284 1.00 51.66 709 GLY A CA 1
ATOM 5626 C C . GLY A 1 709 ? 2.336 34.333 -43.107 1.00 51.66 709 GLY A C 1
ATOM 5627 O O . GLY A 1 709 ? 2.015 34.977 -44.097 1.00 51.66 709 GLY A O 1
ATOM 5628 N N . SER A 1 710 ? 3.615 34.244 -42.746 1.00 54.62 710 SER A N 1
ATOM 5629 C CA . SER A 1 710 ? 4.688 35.084 -43.315 1.00 54.62 710 SER A CA 1
ATOM 5630 C C . SER A 1 710 ? 5.333 34.507 -44.593 1.00 54.62 710 SER A C 1
ATOM 5632 O O . SER A 1 710 ? 6.169 35.137 -45.249 1.00 54.62 710 SER A O 1
ATOM 5634 N N . MET A 1 711 ? 4.963 33.280 -44.972 1.00 61.72 711 MET A N 1
ATOM 5635 C CA . MET A 1 711 ? 5.644 32.541 -46.043 1.00 61.72 711 MET A CA 1
ATOM 5636 C C . MET A 1 711 ? 5.187 32.910 -47.458 1.00 61.72 711 MET A C 1
ATOM 5638 O O . MET A 1 711 ? 5.989 32.778 -48.383 1.00 61.72 711 MET A O 1
ATOM 5642 N N . THR A 1 712 ? 3.972 33.440 -47.663 1.00 68.94 712 THR A N 1
ATOM 5643 C CA . THR A 1 712 ? 3.549 33.858 -49.017 1.00 68.94 712 THR A CA 1
ATOM 5644 C C . THR A 1 712 ? 4.381 35.031 -49.539 1.00 68.94 712 THR A C 1
ATOM 5646 O O . THR A 1 712 ? 4.716 35.039 -50.715 1.00 68.94 712 THR A O 1
ATOM 5649 N N . GLY A 1 713 ? 4.858 35.934 -48.672 1.00 74.19 713 GLY A N 1
ATOM 5650 C CA . GLY A 1 713 ? 5.820 36.980 -49.052 1.00 74.19 713 GLY A CA 1
ATOM 5651 C C . GLY A 1 713 ? 7.199 36.450 -49.478 1.00 74.19 713 GLY A C 1
ATOM 5652 O O . GLY A 1 713 ? 7.814 36.995 -50.392 1.00 74.19 713 GLY A O 1
ATOM 5653 N N . HIS A 1 714 ? 7.675 35.355 -48.875 1.00 77.69 714 HIS A N 1
ATOM 5654 C CA . HIS A 1 714 ? 8.937 34.710 -49.268 1.00 77.69 714 HIS A CA 1
ATOM 5655 C C . HIS A 1 714 ? 8.799 33.949 -50.596 1.00 77.69 714 HIS A C 1
ATOM 5657 O O . HIS A 1 714 ? 9.702 33.995 -51.434 1.00 77.69 714 HIS A O 1
ATOM 5663 N N . VAL A 1 715 ? 7.650 33.299 -50.813 1.00 84.00 715 VAL A N 1
ATOM 5664 C CA . VAL A 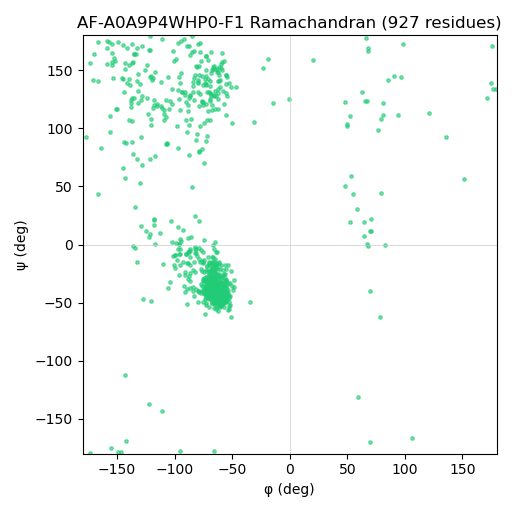1 715 ? 7.300 32.655 -52.088 1.00 84.00 715 VAL A CA 1
ATOM 5665 C C . VAL A 1 715 ? 7.127 33.695 -53.197 1.00 84.00 715 VAL A C 1
ATOM 5667 O O . VAL A 1 715 ? 7.701 33.516 -54.267 1.00 84.00 715 VAL A O 1
ATOM 5670 N N . ASP A 1 716 ? 6.427 34.805 -52.941 1.00 84.69 716 ASP A N 1
ATOM 5671 C CA . ASP A 1 716 ? 6.270 35.912 -53.895 1.00 84.69 716 ASP A CA 1
ATOM 5672 C C . ASP A 1 716 ? 7.622 36.547 -54.259 1.00 84.69 716 ASP A C 1
ATOM 5674 O O . ASP A 1 716 ? 7.883 36.775 -55.437 1.00 84.69 716 ASP A O 1
ATOM 5678 N N . MET A 1 717 ? 8.524 36.752 -53.289 1.00 87.69 717 MET A N 1
ATOM 5679 C CA . MET A 1 717 ? 9.883 37.249 -53.548 1.00 87.69 717 MET A CA 1
ATOM 5680 C C . MET A 1 717 ? 10.667 36.323 -54.492 1.00 87.69 717 MET A C 1
ATOM 5682 O O . MET A 1 717 ? 11.303 36.794 -55.433 1.00 87.69 717 MET A O 1
ATOM 5686 N N . VAL A 1 718 ? 10.656 35.005 -54.265 1.00 88.38 718 VAL A N 1
ATOM 5687 C CA . VAL A 1 718 ? 11.408 34.070 -55.125 1.00 88.38 718 VAL A CA 1
ATOM 5688 C C . VAL A 1 718 ? 10.711 33.853 -56.472 1.00 88.38 718 VAL A C 1
ATOM 5690 O O . VAL A 1 718 ? 11.390 33.734 -57.491 1.00 88.38 718 VAL A O 1
ATOM 5693 N N . ALA A 1 719 ? 9.378 33.912 -56.516 1.00 89.19 719 ALA A N 1
ATOM 5694 C CA . ALA A 1 719 ? 8.605 33.939 -57.755 1.00 89.19 719 ALA A CA 1
ATOM 5695 C C . ALA A 1 719 ? 8.935 35.173 -58.609 1.00 89.19 719 ALA A C 1
ATOM 5697 O O . ALA A 1 719 ? 9.155 35.037 -59.810 1.00 89.19 719 ALA A O 1
ATOM 5698 N N . GLN A 1 720 ? 9.032 36.357 -57.995 1.00 90.56 720 GLN A N 1
ATOM 5699 C CA . GLN A 1 720 ? 9.462 37.579 -58.673 1.00 90.56 720 GLN A CA 1
ATOM 5700 C C . GLN A 1 720 ? 10.876 37.415 -59.243 1.00 90.56 720 GLN A C 1
ATOM 5702 O O . GLN A 1 720 ? 11.082 37.700 -60.416 1.00 90.56 720 GLN A O 1
ATOM 5707 N N . ARG A 1 721 ? 11.829 36.863 -58.481 1.00 90.44 721 ARG A N 1
ATOM 5708 C CA . ARG A 1 721 ? 13.204 36.651 -58.975 1.00 90.44 721 ARG A CA 1
ATOM 5709 C C . ARG A 1 721 ? 13.303 35.619 -60.107 1.00 90.44 721 ARG A C 1
ATOM 5711 O O . ARG A 1 721 ? 14.188 35.742 -60.948 1.00 90.44 721 ARG A O 1
ATOM 5718 N N . LEU A 1 722 ? 12.405 34.629 -60.168 1.00 90.56 722 LEU A N 1
ATOM 5719 C CA . LEU A 1 722 ? 12.282 33.724 -61.323 1.00 90.56 722 LEU A CA 1
ATOM 5720 C C . LEU A 1 722 ? 11.732 34.439 -62.571 1.00 90.56 722 LEU A C 1
ATOM 5722 O O . LEU A 1 722 ? 12.141 34.103 -63.682 1.00 90.56 722 LEU A O 1
ATOM 5726 N N . LEU A 1 723 ? 10.830 35.411 -62.402 1.00 90.88 723 LEU A N 1
ATOM 5727 C CA . LEU A 1 723 ? 10.307 36.239 -63.496 1.00 90.88 723 LEU A CA 1
ATOM 5728 C C . LEU A 1 723 ? 11.359 37.246 -63.982 1.00 90.88 723 LEU A C 1
ATOM 5730 O O . LEU A 1 723 ? 11.698 37.227 -65.156 1.00 90.88 723 LEU A O 1
ATOM 5734 N N . GLU A 1 724 ? 11.977 38.010 -63.076 1.00 92.44 724 GLU A N 1
ATOM 5735 C CA . GLU A 1 724 ? 13.090 38.929 -63.377 1.00 92.44 724 GLU A CA 1
ATOM 5736 C C . GLU A 1 724 ? 14.241 38.222 -64.109 1.00 92.44 724 GLU A C 1
ATOM 5738 O O . GLU A 1 724 ? 14.837 38.775 -65.032 1.00 92.44 724 GLU A O 1
ATOM 5743 N N . TRP A 1 725 ? 14.546 36.976 -63.727 1.00 93.00 725 TRP A N 1
ATOM 5744 C CA . TRP A 1 725 ? 15.526 36.153 -64.431 1.00 93.00 725 TRP A CA 1
ATOM 5745 C C . TRP A 1 725 ? 15.076 35.799 -65.857 1.00 93.00 725 TRP A C 1
ATOM 5747 O O . TRP A 1 725 ? 15.887 35.891 -66.779 1.00 93.00 725 TRP A O 1
ATOM 5757 N N . HIS A 1 726 ? 13.806 35.435 -66.060 1.00 92.12 726 HIS A N 1
ATOM 5758 C CA . HIS A 1 726 ? 13.267 35.110 -67.384 1.00 92.12 726 HIS A CA 1
ATOM 5759 C C . HIS A 1 726 ? 13.243 36.342 -68.302 1.00 92.12 726 HIS A C 1
ATOM 5761 O O . HIS A 1 726 ? 13.691 36.263 -69.444 1.00 92.12 726 HIS A O 1
ATOM 5767 N N . ASP A 1 727 ? 12.824 37.490 -67.770 1.00 89.88 727 ASP A N 1
ATOM 5768 C CA . ASP A 1 727 ? 12.798 38.777 -68.471 1.00 89.88 727 ASP A CA 1
ATOM 5769 C C . ASP A 1 727 ? 14.216 39.306 -68.782 1.00 89.88 727 ASP A C 1
ATOM 5771 O O . ASP A 1 727 ? 14.395 40.121 -69.687 1.00 89.88 727 ASP A O 1
ATOM 5775 N N . SER A 1 728 ? 15.247 38.818 -68.074 1.00 89.38 728 SER A N 1
ATOM 5776 C CA . SER A 1 728 ? 16.663 39.123 -68.345 1.00 89.38 728 SER A CA 1
ATOM 5777 C C . SER A 1 728 ? 17.297 38.293 -69.475 1.00 89.38 728 SER A C 1
ATOM 5779 O O . SER A 1 728 ? 18.465 38.513 -69.821 1.00 89.38 728 SER A O 1
ATOM 5781 N N . LEU A 1 729 ? 16.568 37.327 -70.048 1.00 89.19 729 LEU A N 1
ATOM 5782 C CA . LEU A 1 729 ? 17.070 36.499 -71.144 1.00 89.19 729 LEU A CA 1
ATOM 5783 C C . LEU A 1 729 ? 17.149 37.302 -72.458 1.00 89.19 729 LEU A C 1
ATOM 5785 O O . LEU A 1 729 ? 16.204 38.011 -72.809 1.00 89.19 729 LEU A O 1
ATOM 5789 N N . PRO A 1 730 ? 18.228 37.151 -73.252 1.00 89.19 730 PRO A N 1
ATOM 5790 C CA . PRO A 1 730 ? 18.284 37.690 -74.606 1.00 89.19 730 PRO A CA 1
ATOM 5791 C C . PRO A 1 730 ? 17.109 37.190 -75.453 1.00 89.19 730 PRO A C 1
ATOM 5793 O O . PRO A 1 730 ? 16.707 36.031 -75.346 1.00 89.19 730 PRO A O 1
ATOM 5796 N N . SER A 1 731 ? 16.608 38.020 -76.371 1.00 85.06 731 SER A N 1
ATOM 5797 C CA . SER A 1 731 ? 15.480 37.665 -77.252 1.00 85.06 731 SER A CA 1
ATOM 5798 C C . SER A 1 731 ? 15.730 36.419 -78.116 1.00 85.06 731 SER A C 1
ATOM 5800 O O . SER A 1 731 ? 14.781 35.751 -78.522 1.00 85.06 731 SER A O 1
ATOM 5802 N N . THR A 1 732 ? 16.997 36.062 -78.345 1.00 83.50 732 THR A N 1
ATOM 5803 C CA . THR A 1 732 ? 17.447 34.823 -79.002 1.00 83.50 732 THR A CA 1
ATOM 5804 C C . THR A 1 732 ? 17.331 33.570 -78.123 1.00 83.50 732 THR A C 1
ATOM 5806 O O . THR A 1 732 ? 17.237 32.469 -78.657 1.00 83.50 732 THR A O 1
ATOM 5809 N N . MET A 1 733 ? 17.317 33.711 -76.793 1.00 86.38 733 MET A N 1
ATOM 5810 C CA . MET A 1 733 ? 17.218 32.619 -75.810 1.00 86.38 733 MET A CA 1
ATOM 5811 C C . MET A 1 733 ? 15.788 32.415 -75.268 1.00 86.38 733 MET A C 1
ATOM 5813 O O . MET A 1 733 ? 15.555 31.545 -74.424 1.00 86.38 733 MET A O 1
ATOM 5817 N N . LEU A 1 734 ? 14.809 33.190 -75.747 1.00 89.25 734 LEU A N 1
ATOM 5818 C CA . LEU A 1 734 ? 13.393 32.972 -75.439 1.00 89.25 734 LEU A CA 1
ATOM 5819 C C . LEU A 1 734 ? 12.885 31.693 -76.124 1.00 89.25 734 LEU A C 1
ATOM 5821 O O . LEU A 1 734 ? 13.109 31.507 -77.321 1.00 89.25 734 LEU A O 1
ATOM 5825 N N . MET A 1 735 ? 12.199 30.812 -75.391 1.00 88.19 735 MET A N 1
ATOM 5826 C CA . MET A 1 735 ? 11.706 29.540 -75.935 1.00 88.19 735 MET A CA 1
ATOM 5827 C C . MET A 1 735 ? 10.533 29.761 -76.902 1.00 88.19 735 MET A C 1
ATOM 5829 O O . MET A 1 735 ? 9.415 30.062 -76.492 1.00 88.19 735 MET A O 1
ATOM 5833 N N . ASN A 1 736 ? 10.802 29.592 -78.194 1.00 89.06 736 ASN A N 1
ATOM 5834 C CA . ASN A 1 736 ? 9.834 29.548 -79.291 1.00 89.06 736 ASN A CA 1
ATOM 5835 C C . ASN A 1 736 ? 10.431 28.729 -80.450 1.00 89.06 736 ASN A C 1
ATOM 5837 O O . ASN A 1 736 ? 11.642 28.501 -80.479 1.00 89.06 736 ASN A O 1
ATOM 5841 N N . ASP A 1 737 ? 9.613 28.311 -81.418 1.00 85.31 737 ASP A N 1
ATOM 5842 C CA . ASP A 1 737 ? 10.048 27.397 -82.486 1.00 85.31 737 ASP A CA 1
ATOM 5843 C C . ASP A 1 737 ? 11.172 27.960 -83.374 1.00 85.31 737 ASP A C 1
ATOM 5845 O O . ASP 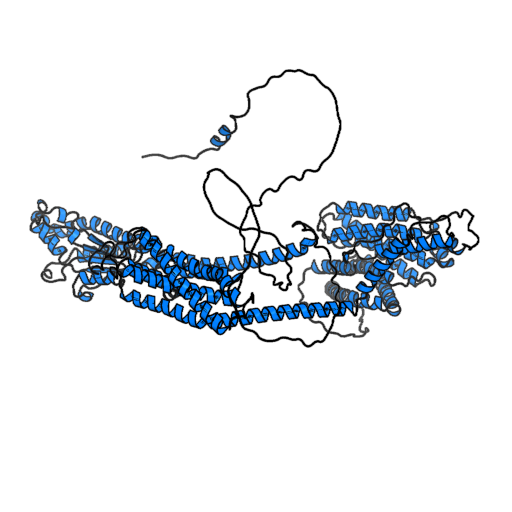A 1 737 ? 12.047 27.212 -83.814 1.00 85.31 737 ASP A O 1
ATOM 5849 N N . ALA A 1 738 ? 11.199 29.276 -83.612 1.00 87.62 738 ALA A N 1
ATOM 5850 C CA . ALA A 1 738 ? 12.226 29.917 -84.435 1.00 87.62 738 ALA A CA 1
ATOM 5851 C C . ALA A 1 738 ? 13.596 29.926 -83.733 1.00 87.62 738 ALA A C 1
ATOM 5853 O O . ALA A 1 738 ? 14.607 29.528 -84.323 1.00 87.62 738 ALA A O 1
ATOM 5854 N N . ASN A 1 739 ? 13.627 30.308 -82.454 1.00 88.75 739 ASN A N 1
ATOM 5855 C CA . ASN A 1 739 ? 14.830 30.254 -81.626 1.00 88.75 739 ASN A CA 1
ATOM 5856 C C . ASN A 1 739 ? 15.277 28.804 -81.396 1.00 88.75 739 ASN A C 1
ATOM 5858 O O . ASN A 1 739 ? 16.452 28.490 -81.586 1.00 88.75 739 ASN A O 1
ATOM 5862 N N . LEU A 1 740 ? 14.350 27.893 -81.074 1.00 85.94 740 LEU A N 1
ATOM 5863 C CA . LEU A 1 740 ? 14.655 26.476 -80.872 1.00 85.94 740 LEU A CA 1
ATOM 5864 C C . LEU A 1 740 ? 15.269 25.854 -82.130 1.00 85.94 740 LEU A C 1
ATOM 5866 O O . LEU A 1 740 ? 16.321 25.227 -82.037 1.00 85.94 740 LEU A O 1
ATOM 5870 N N . ASN A 1 741 ? 14.685 26.082 -83.310 1.00 85.50 741 ASN A N 1
ATOM 5871 C CA . ASN A 1 741 ? 15.242 25.587 -84.569 1.00 85.50 741 ASN A CA 1
ATOM 5872 C C . ASN A 1 741 ? 16.615 26.216 -84.883 1.00 85.50 741 ASN A C 1
ATOM 5874 O O . ASN A 1 741 ? 17.501 25.523 -85.378 1.00 85.50 741 ASN A O 1
ATOM 5878 N N . THR A 1 742 ? 16.836 27.486 -84.521 1.00 85.94 742 THR A N 1
ATOM 5879 C CA . THR A 1 742 ? 18.140 28.164 -84.666 1.00 85.94 742 THR A CA 1
ATOM 5880 C C . THR A 1 742 ? 19.217 27.531 -83.773 1.00 85.94 742 THR A C 1
ATOM 5882 O O . THR A 1 742 ? 20.320 27.243 -84.245 1.00 85.94 742 THR A O 1
ATOM 5885 N N . TYR A 1 743 ? 18.907 27.237 -82.506 1.00 85.06 743 TYR A N 1
ATOM 5886 C CA . TYR A 1 743 ? 19.817 26.506 -81.613 1.00 85.06 743 TYR A CA 1
ATOM 5887 C C . TYR A 1 743 ? 19.983 25.036 -82.031 1.00 85.06 743 TYR A C 1
ATOM 5889 O O . TYR A 1 743 ? 21.086 24.498 -81.929 1.00 85.06 743 TYR A O 1
ATOM 5897 N N . ARG A 1 744 ? 18.943 24.399 -82.585 1.00 84.62 744 ARG A N 1
ATOM 5898 C CA . ARG A 1 744 ? 18.998 23.043 -83.157 1.00 84.62 744 ARG A CA 1
ATOM 5899 C C . ARG A 1 744 ? 19.979 22.967 -84.331 1.00 84.62 744 ARG A C 1
ATOM 5901 O O . ARG A 1 744 ? 20.859 22.115 -84.318 1.00 84.62 744 ARG A O 1
ATOM 5908 N N . THR A 1 745 ? 19.926 23.909 -85.281 1.00 84.12 745 THR A N 1
ATOM 5909 C CA . THR A 1 745 ? 20.895 23.980 -86.398 1.00 84.12 745 THR A CA 1
ATOM 5910 C C . THR A 1 745 ? 22.339 24.253 -85.967 1.00 84.12 745 THR A C 1
ATOM 5912 O O . THR A 1 745 ? 23.256 23.977 -86.732 1.00 84.12 745 THR A O 1
ATOM 5915 N N . LYS A 1 746 ? 22.553 24.756 -84.743 1.00 81.81 746 LYS A N 1
ATOM 5916 C CA . LYS A 1 746 ? 23.876 24.943 -84.125 1.00 81.81 746 LYS A CA 1
ATOM 5917 C C . LYS A 1 746 ? 24.313 23.767 -83.231 1.00 81.81 746 LYS A C 1
ATOM 5919 O O . LYS A 1 746 ? 25.353 23.855 -82.593 1.00 81.81 746 LYS A O 1
ATOM 5924 N N . GLY A 1 747 ? 23.529 22.688 -83.132 1.00 80.50 747 GLY A N 1
ATOM 5925 C CA . GLY A 1 747 ? 23.830 21.557 -82.240 1.00 80.50 747 GLY A CA 1
ATOM 5926 C C . GLY A 1 747 ? 23.672 21.872 -80.744 1.00 80.50 747 GLY A C 1
ATOM 5927 O O . GLY A 1 747 ? 24.274 21.212 -79.902 1.00 80.50 747 GLY A O 1
ATOM 5928 N N . HIS A 1 748 ? 22.890 22.896 -80.392 1.00 81.81 748 HIS A N 1
ATOM 5929 C CA . HIS A 1 748 ? 22.697 23.376 -79.015 1.00 81.81 748 HIS A CA 1
ATOM 5930 C C . HIS A 1 748 ? 21.223 23.346 -78.561 1.00 81.81 748 HIS A C 1
ATOM 5932 O O . HIS A 1 748 ? 20.891 23.858 -77.490 1.00 81.81 748 HIS A O 1
ATOM 5938 N N . GLY A 1 749 ? 20.329 22.733 -79.349 1.00 82.56 749 GLY A N 1
ATOM 5939 C CA . GLY A 1 749 ? 18.894 22.637 -79.047 1.00 82.56 749 GLY A CA 1
ATOM 5940 C C . GLY A 1 749 ? 18.608 21.977 -77.693 1.00 82.56 749 GLY A C 1
ATOM 5941 O O . GLY A 1 749 ? 17.840 22.515 -76.897 1.00 82.56 749 GLY A O 1
ATOM 5942 N N . GLY A 1 750 ? 19.293 20.870 -77.382 1.00 83.50 750 GLY A N 1
ATOM 5943 C CA . GLY A 1 750 ? 19.192 20.204 -76.076 1.00 83.50 750 GLY A CA 1
ATOM 5944 C C . GLY A 1 750 ? 19.621 21.088 -74.893 1.00 83.50 750 GLY A C 1
ATOM 5945 O O . GLY A 1 750 ? 18.970 21.070 -73.851 1.00 83.50 750 GLY A O 1
ATOM 5946 N N . SER A 1 751 ? 20.651 21.926 -75.057 1.00 83.62 751 SER A N 1
ATOM 5947 C CA . SER A 1 751 ? 21.145 22.839 -74.009 1.00 83.62 751 SER A CA 1
ATOM 5948 C C . SER A 1 751 ? 20.157 23.968 -73.691 1.00 83.62 751 SER A C 1
ATOM 5950 O O . SER A 1 751 ? 20.017 24.356 -72.527 1.00 83.62 751 SER A O 1
ATOM 5952 N N . LEU A 1 752 ? 19.448 24.467 -74.712 1.00 87.38 752 LEU A N 1
ATOM 5953 C CA . LEU A 1 752 ? 18.361 25.438 -74.558 1.00 87.38 752 LEU A CA 1
ATOM 5954 C C . LEU A 1 752 ? 17.139 24.796 -73.878 1.00 87.38 752 LEU A C 1
ATOM 5956 O O . LEU A 1 752 ? 16.575 25.377 -72.955 1.00 87.38 752 LEU A O 1
ATOM 5960 N N . ILE A 1 753 ? 16.763 23.574 -74.268 1.00 88.75 753 ILE A N 1
ATOM 5961 C CA . ILE A 1 753 ? 15.674 22.826 -73.617 1.00 88.75 753 ILE A CA 1
ATOM 5962 C C . ILE A 1 753 ? 16.000 22.552 -72.144 1.00 88.75 753 ILE A C 1
ATOM 5964 O O . ILE A 1 753 ? 15.156 22.786 -71.282 1.00 88.75 753 ILE A O 1
ATOM 5968 N N . ALA A 1 754 ? 17.233 22.142 -71.833 1.00 85.56 754 ALA A N 1
ATOM 5969 C CA . ALA A 1 754 ? 17.689 21.913 -70.463 1.00 85.56 754 ALA A CA 1
ATOM 5970 C C . ALA A 1 754 ? 17.539 23.157 -69.565 1.00 85.56 754 ALA A C 1
ATOM 5972 O O . ALA A 1 754 ? 17.236 23.022 -68.378 1.00 85.56 754 ALA A O 1
ATOM 5973 N N . LEU A 1 755 ? 17.716 24.365 -70.117 1.00 88.69 755 LEU A N 1
ATOM 5974 C CA . LEU A 1 755 ? 17.534 25.623 -69.383 1.00 88.69 755 LEU A CA 1
ATOM 5975 C C . LEU A 1 755 ? 16.066 25.821 -68.970 1.00 88.69 755 LEU A C 1
ATOM 5977 O O . LEU A 1 755 ? 15.771 26.135 -67.816 1.00 88.69 755 LEU A O 1
ATOM 5981 N N . TYR A 1 756 ? 15.137 25.560 -69.892 1.00 91.25 756 TYR A N 1
ATOM 5982 C CA . TYR A 1 756 ? 13.697 25.678 -69.644 1.00 91.25 756 TYR A CA 1
ATOM 5983 C C . TYR A 1 756 ? 13.131 24.524 -68.809 1.00 91.25 756 TYR A C 1
ATOM 5985 O O . TYR A 1 756 ? 12.214 24.742 -68.017 1.00 91.25 756 TYR A O 1
ATOM 5993 N N . PHE A 1 757 ? 13.723 23.328 -68.893 1.00 90.88 757 PHE A N 1
ATOM 5994 C CA . PHE A 1 757 ? 13.488 22.249 -67.933 1.00 90.88 757 PHE A CA 1
ATOM 5995 C C . PHE A 1 757 ? 13.809 22.705 -66.508 1.00 90.88 757 PHE A C 1
ATOM 5997 O O . PHE A 1 757 ? 12.958 22.556 -65.636 1.00 90.88 757 PHE A O 1
ATOM 6004 N N . GLY A 1 758 ? 14.985 23.307 -66.284 1.00 87.31 758 GLY A N 1
ATOM 6005 C CA . GLY A 1 758 ? 15.356 23.885 -64.990 1.00 87.31 758 GLY A CA 1
ATOM 6006 C C . GLY A 1 758 ? 14.358 24.944 -64.517 1.00 87.31 758 GLY A C 1
ATOM 6007 O O . GLY A 1 758 ? 13.847 24.848 -63.405 1.00 87.31 758 GLY A O 1
ATOM 6008 N N . TYR A 1 759 ? 14.012 25.900 -65.384 1.00 92.12 759 TYR A N 1
ATOM 6009 C CA . TYR A 1 759 ? 13.087 26.993 -65.064 1.00 92.12 759 TYR A CA 1
ATOM 6010 C C . TYR A 1 759 ? 11.692 26.488 -64.661 1.00 92.12 759 TYR A C 1
ATOM 6012 O O . TYR A 1 759 ? 11.195 26.830 -63.588 1.00 92.12 759 TYR A O 1
ATOM 6020 N N . HIS A 1 760 ? 11.070 25.626 -65.473 1.00 93.12 760 HIS A N 1
ATOM 6021 C CA . HIS A 1 760 ? 9.751 25.073 -65.158 1.00 93.12 760 HIS A CA 1
ATOM 6022 C C . HIS A 1 760 ? 9.777 24.193 -63.905 1.00 93.12 760 HIS A C 1
ATOM 6024 O O . HIS A 1 760 ? 8.886 24.308 -63.069 1.00 93.12 760 HIS A O 1
ATOM 6030 N N . TYR A 1 761 ? 10.805 23.360 -63.732 1.00 89.44 761 TYR A N 1
ATOM 6031 C CA . TYR A 1 761 ? 10.961 22.515 -62.549 1.00 89.44 761 TYR A CA 1
ATOM 6032 C C . TYR A 1 761 ? 11.134 23.332 -61.261 1.00 89.44 761 TYR A C 1
ATOM 6034 O O . TYR A 1 761 ? 10.442 23.068 -60.280 1.00 89.44 761 TYR A O 1
ATOM 6042 N N . TYR A 1 762 ? 11.972 24.371 -61.261 1.00 90.75 762 TYR A N 1
ATOM 6043 C CA . TYR A 1 762 ? 12.140 25.248 -60.099 1.00 90.75 762 TYR A CA 1
ATOM 6044 C C . TYR A 1 762 ? 10.826 25.960 -59.729 1.00 90.75 762 TYR A C 1
ATOM 6046 O O . TYR A 1 762 ? 10.466 25.993 -58.551 1.00 90.75 762 TYR A O 1
ATOM 6054 N N . SER A 1 763 ? 10.051 26.427 -60.715 1.00 91.12 763 SER A N 1
ATOM 6055 C CA . SER A 1 763 ? 8.710 26.975 -60.469 1.00 91.12 763 SER A CA 1
ATOM 6056 C C . SER A 1 763 ? 7.713 25.929 -59.952 1.00 91.12 763 SER A C 1
ATOM 6058 O O . SER A 1 763 ? 6.946 26.232 -59.041 1.00 91.12 763 SER A O 1
ATOM 6060 N N . ILE A 1 764 ? 7.724 24.692 -60.472 1.00 89.75 764 ILE A N 1
ATOM 6061 C CA . ILE A 1 764 ? 6.889 23.591 -59.952 1.00 89.75 764 ILE A CA 1
ATOM 6062 C C . ILE A 1 764 ? 7.158 23.389 -58.458 1.00 89.75 764 ILE A C 1
ATOM 6064 O O . ILE A 1 764 ? 6.213 23.353 -57.677 1.00 89.75 764 ILE A O 1
ATOM 6068 N N . ILE A 1 765 ? 8.427 23.302 -58.054 1.00 85.94 765 ILE A N 1
ATOM 6069 C CA . ILE A 1 765 ? 8.849 23.023 -56.670 1.00 85.94 765 ILE A CA 1
ATOM 6070 C C . ILE A 1 765 ? 8.455 24.142 -55.707 1.00 85.94 765 ILE A C 1
ATOM 6072 O O . ILE A 1 765 ? 7.961 23.855 -54.617 1.00 85.94 765 ILE A O 1
ATOM 6076 N N . LEU A 1 766 ? 8.658 25.401 -56.109 1.00 86.38 766 LEU A N 1
ATOM 6077 C CA . LEU A 1 766 ? 8.307 26.582 -55.314 1.00 86.38 766 LEU A CA 1
ATOM 6078 C C . LEU A 1 766 ? 6.807 26.622 -54.981 1.00 86.38 766 LEU A C 1
ATOM 6080 O O . LEU A 1 766 ? 6.414 27.053 -53.898 1.00 86.38 766 LEU A O 1
ATOM 6084 N N . TYR A 1 767 ? 5.968 26.153 -55.907 1.00 86.38 767 TYR A N 1
ATOM 6085 C CA . TYR A 1 767 ? 4.516 26.146 -55.748 1.00 86.38 767 TYR A CA 1
ATOM 6086 C C . TYR A 1 767 ? 3.932 24.785 -55.316 1.00 86.38 767 TYR A C 1
ATOM 6088 O O . TYR A 1 767 ? 2.749 24.718 -54.980 1.00 86.38 767 TYR A O 1
ATOM 6096 N N . PHE A 1 768 ? 4.725 23.705 -55.295 1.00 83.75 768 PHE A N 1
ATOM 6097 C CA . PHE A 1 768 ? 4.242 22.320 -55.176 1.00 83.75 768 PHE A CA 1
ATOM 6098 C C . PHE A 1 768 ? 3.364 22.082 -53.942 1.00 83.75 768 PHE A C 1
ATOM 6100 O O . PHE A 1 768 ? 2.326 21.426 -54.019 1.00 83.75 768 PHE A O 1
ATOM 6107 N N . GLN A 1 769 ? 3.756 22.646 -52.798 1.00 75.81 769 GLN A N 1
ATOM 6108 C CA . GLN A 1 769 ? 3.037 22.472 -51.534 1.00 75.81 769 GLN A CA 1
ATOM 6109 C C . GLN A 1 769 ? 1.597 23.010 -51.560 1.00 75.81 769 GLN A C 1
ATOM 6111 O O . GLN A 1 769 ? 0.734 22.471 -50.871 1.00 75.81 769 GLN A O 1
ATOM 6116 N N . PHE A 1 770 ? 1.311 24.026 -52.383 1.00 77.94 770 PHE A N 1
ATOM 6117 C CA . PHE A 1 770 ? -0.003 24.674 -52.440 1.00 77.94 770 PHE A CA 1
ATOM 6118 C C . PHE A 1 770 ? -1.054 23.858 -53.210 1.00 77.94 770 PHE A C 1
ATOM 6120 O O . PHE A 1 770 ? -2.224 24.228 -53.214 1.00 77.94 770 PHE A O 1
ATOM 6127 N N . LEU A 1 771 ? -0.672 22.726 -53.820 1.00 75.88 771 LEU A N 1
ATOM 6128 C CA . LEU A 1 771 ? -1.611 21.794 -54.457 1.00 75.88 771 LEU A CA 1
ATOM 6129 C C . LEU A 1 771 ? -2.608 21.176 -53.458 1.00 75.88 771 LEU A C 1
ATOM 6131 O O . LEU A 1 771 ? -3.718 20.830 -53.852 1.00 75.88 771 LEU A O 1
ATOM 6135 N N . ASN A 1 772 ? -2.234 21.054 -52.178 1.00 68.75 772 ASN A N 1
ATOM 6136 C CA . ASN A 1 772 ? -3.072 20.477 -51.126 1.00 68.75 772 ASN A CA 1
ATOM 6137 C C . ASN A 1 772 ? -3.580 21.592 -50.179 1.00 68.75 772 ASN A C 1
ATOM 6139 O O . ASN A 1 772 ? -2.775 22.163 -49.439 1.00 68.75 772 ASN A O 1
ATOM 6143 N N . PRO A 1 773 ? -4.883 21.940 -50.181 1.00 56.94 773 PRO A N 1
ATOM 6144 C CA . PRO A 1 773 ? -5.397 23.118 -49.480 1.00 56.94 773 PRO A CA 1
ATOM 6145 C C . PRO A 1 773 ? -5.549 22.886 -47.965 1.00 56.94 773 PRO A C 1
ATOM 6147 O O . PRO A 1 773 ? -6.643 22.652 -47.455 1.00 56.94 773 PRO A O 1
ATOM 6150 N N . SER A 1 774 ? -4.437 22.977 -47.229 1.00 54.44 774 SER A N 1
ATOM 6151 C CA . SER A 1 774 ? -4.396 22.917 -45.756 1.00 54.44 774 SER A CA 1
ATOM 6152 C C . SER A 1 774 ? -3.866 24.191 -45.077 1.00 54.44 774 SER A C 1
ATOM 6154 O O . SER A 1 774 ? -3.503 24.150 -43.902 1.00 54.44 774 SER A O 1
ATOM 6156 N N . HIS A 1 775 ? -3.822 25.319 -45.790 1.00 51.16 775 HIS A N 1
ATOM 6157 C CA . HIS A 1 775 ? -3.401 26.627 -45.270 1.00 51.16 775 HIS A CA 1
ATOM 6158 C C . HIS A 1 775 ? -4.481 27.699 -45.483 1.00 51.16 775 HIS A C 1
ATOM 6160 O O . HIS A 1 775 ? -5.328 27.573 -46.364 1.00 51.16 775 HIS A O 1
ATOM 6166 N N . GLN A 1 776 ? -4.468 28.738 -44.643 1.00 49.00 776 GLN A N 1
ATOM 6167 C CA . GLN A 1 776 ? -5.613 29.638 -44.435 1.00 49.00 776 GLN A CA 1
ATOM 6168 C C . GLN A 1 776 ? -5.787 30.755 -45.492 1.00 49.00 776 GLN A C 1
ATOM 6170 O O . GLN A 1 776 ? -6.820 31.418 -45.491 1.00 49.00 776 GLN A O 1
ATOM 6175 N N . GLU A 1 777 ? -4.840 30.949 -46.421 1.00 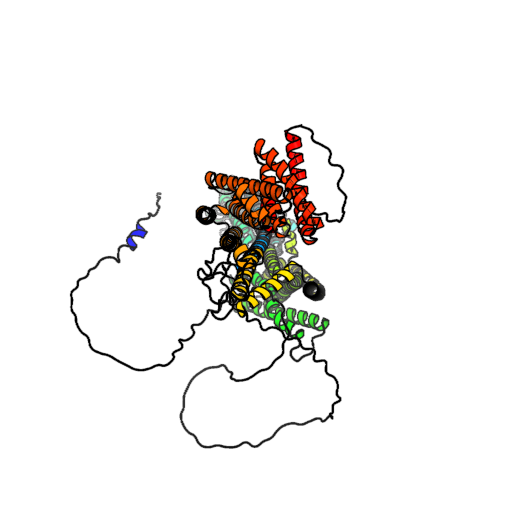55.41 777 GLU A N 1
ATOM 6176 C CA . GLU A 1 777 ? -4.946 31.929 -47.524 1.00 55.41 777 GLU A CA 1
ATOM 6177 C C . GLU A 1 777 ? -5.430 31.269 -48.831 1.00 55.41 777 GLU A C 1
ATOM 6179 O O . GLU A 1 777 ? -4.633 30.913 -49.703 1.00 55.41 777 GLU A O 1
ATOM 6184 N N . ILE A 1 778 ? -6.750 31.100 -48.968 1.00 57.97 778 ILE A N 1
ATOM 6185 C CA . ILE A 1 778 ? -7.385 30.327 -50.056 1.00 57.97 778 ILE A CA 1
ATOM 6186 C C . ILE A 1 778 ? -7.032 30.871 -51.459 1.00 57.97 778 ILE A C 1
ATOM 6188 O O . ILE A 1 778 ? -6.587 30.106 -52.318 1.00 57.97 778 ILE A O 1
ATOM 6192 N N . ASP A 1 779 ? -7.158 32.183 -51.687 1.00 63.97 779 ASP A N 1
ATOM 6193 C CA . ASP A 1 779 ? -7.016 32.787 -53.026 1.00 63.97 779 ASP A CA 1
ATOM 6194 C C . ASP A 1 779 ? -5.572 32.747 -53.564 1.00 63.97 779 ASP A C 1
ATOM 6196 O O . ASP A 1 779 ? -5.330 32.430 -54.738 1.00 63.97 779 ASP A O 1
ATOM 6200 N N . LYS A 1 780 ? -4.581 33.017 -52.700 1.00 72.12 780 LYS A N 1
ATOM 6201 C CA . LYS A 1 780 ? -3.159 32.899 -53.064 1.00 72.12 780 LYS A CA 1
ATOM 6202 C C . LYS A 1 780 ? -2.764 31.443 -53.300 1.00 72.12 780 LYS A C 1
ATOM 6204 O O . LYS A 1 780 ? -2.112 31.155 -54.303 1.00 72.12 780 LYS A O 1
ATOM 6209 N N . ALA A 1 781 ? -3.194 30.520 -52.435 1.00 73.12 781 ALA A N 1
ATOM 6210 C CA . ALA A 1 781 ? -2.898 29.096 -52.591 1.00 73.12 781 ALA A CA 1
ATOM 6211 C C . ALA A 1 781 ? -3.437 28.542 -53.923 1.00 73.12 781 ALA A C 1
ATOM 6213 O O . ALA A 1 781 ? -2.690 27.891 -54.655 1.00 73.12 781 ALA A O 1
ATOM 6214 N N . ALA A 1 782 ? -4.678 28.878 -54.296 1.00 78.94 782 ALA A N 1
ATOM 6215 C CA . ALA A 1 782 ? -5.254 28.510 -55.591 1.00 78.94 782 ALA A CA 1
ATOM 6216 C C . ALA A 1 782 ? -4.451 29.080 -56.779 1.00 78.94 782 ALA A C 1
ATOM 6218 O O . ALA A 1 782 ? -4.210 28.384 -57.770 1.00 78.94 782 ALA A O 1
ATOM 6219 N N . THR A 1 783 ? -3.971 30.323 -56.662 1.00 84.00 783 THR A N 1
ATOM 6220 C CA . THR A 1 783 ? -3.130 30.971 -57.681 1.00 84.00 783 THR A CA 1
ATOM 6221 C C . THR A 1 783 ? -1.788 30.250 -57.858 1.00 84.00 783 THR A C 1
ATOM 6223 O O . THR A 1 783 ? -1.389 29.964 -58.990 1.00 84.00 783 THR A O 1
ATOM 6226 N N . TYR A 1 784 ? -1.100 29.899 -56.766 1.00 86.06 784 TYR A N 1
ATOM 6227 C CA . TYR A 1 784 ? 0.151 29.134 -56.823 1.00 86.06 784 TYR A CA 1
ATOM 6228 C C . TYR A 1 784 ? -0.066 27.708 -57.352 1.00 86.06 784 TYR A C 1
ATOM 6230 O O . TYR A 1 784 ? 0.690 27.256 -58.211 1.00 86.06 784 TYR A O 1
ATOM 6238 N N . ALA A 1 785 ? -1.130 27.021 -56.923 1.00 83.56 785 ALA A N 1
ATOM 6239 C CA . ALA A 1 785 ? -1.489 25.695 -57.424 1.00 83.56 785 ALA A CA 1
ATOM 6240 C C . ALA A 1 785 ? -1.711 25.692 -58.949 1.00 83.56 785 ALA A C 1
ATOM 6242 O O . ALA A 1 785 ? -1.226 24.798 -59.643 1.00 83.56 785 ALA A O 1
ATOM 6243 N N . ASN A 1 786 ? -2.374 26.720 -59.493 1.00 87.12 786 ASN A N 1
ATOM 6244 C CA . ASN A 1 786 ? -2.540 26.887 -60.939 1.00 87.12 786 ASN A CA 1
ATOM 6245 C C . ASN A 1 786 ? -1.188 27.105 -61.649 1.00 87.12 786 ASN A C 1
ATOM 6247 O O . ASN A 1 786 ? -0.905 26.439 -62.643 1.00 87.12 786 ASN A O 1
ATOM 6251 N N . ARG A 1 787 ? -0.293 27.945 -61.103 1.00 89.19 787 ARG A N 1
ATOM 6252 C CA . ARG A 1 787 ? 1.075 28.105 -61.643 1.00 89.19 787 ARG A CA 1
ATOM 6253 C C . ARG A 1 787 ? 1.857 26.783 -61.640 1.00 89.19 787 ARG A C 1
ATOM 6255 O O . ARG A 1 787 ? 2.529 26.479 -62.624 1.00 89.19 787 ARG A O 1
ATOM 6262 N N . ALA A 1 788 ? 1.731 25.965 -60.590 1.00 89.31 788 ALA A N 1
ATOM 6263 C CA . ALA A 1 788 ? 2.336 24.631 -60.539 1.00 89.31 788 ALA A CA 1
ATOM 6264 C C . ALA A 1 788 ? 1.825 23.726 -61.677 1.00 89.31 788 ALA A C 1
ATOM 6266 O O . ALA A 1 788 ? 2.637 23.134 -62.392 1.00 89.31 788 ALA A O 1
ATOM 6267 N N . LYS A 1 789 ? 0.498 23.669 -61.899 1.00 89.50 789 LYS A N 1
ATOM 6268 C CA . LYS A 1 789 ? -0.100 22.937 -63.034 1.00 89.50 789 LYS A CA 1
ATOM 6269 C C . LYS A 1 789 ? 0.445 23.438 -64.374 1.00 89.50 789 LYS A C 1
ATOM 6271 O O . LYS A 1 789 ? 0.898 22.636 -65.184 1.00 89.50 789 LYS A O 1
ATOM 6276 N N . GLN A 1 790 ? 0.440 24.754 -64.598 1.00 91.62 790 GLN A N 1
ATOM 6277 C CA . GLN A 1 790 ? 0.881 25.369 -65.854 1.00 91.62 790 GLN A CA 1
ATOM 6278 C C . GLN A 1 790 ? 2.340 25.033 -66.185 1.00 91.62 790 GLN A C 1
ATOM 6280 O O . GLN A 1 790 ? 2.636 24.653 -67.318 1.00 91.62 790 GLN A O 1
ATOM 6285 N N . HIS A 1 791 ? 3.246 25.093 -65.204 1.00 93.62 791 HIS A N 1
ATOM 6286 C CA . HIS A 1 791 ? 4.643 24.715 -65.420 1.00 93.62 791 HIS A CA 1
ATOM 6287 C C . HIS A 1 791 ? 4.838 23.200 -65.607 1.00 93.62 791 HIS A C 1
ATOM 6289 O O . HIS A 1 791 ? 5.682 22.812 -66.412 1.00 93.62 791 HIS A O 1
ATOM 6295 N N . ALA A 1 792 ? 4.042 22.339 -64.959 1.00 90.88 792 ALA A N 1
ATOM 6296 C CA . ALA A 1 792 ? 4.071 20.888 -65.195 1.00 90.88 792 ALA A CA 1
ATOM 6297 C C . ALA A 1 792 ? 3.564 20.506 -66.600 1.00 90.88 792 ALA A C 1
ATOM 6299 O O . ALA A 1 792 ? 4.154 19.654 -67.273 1.00 90.88 792 ALA A O 1
ATOM 6300 N N . LEU A 1 793 ? 2.518 21.182 -67.089 1.00 92.31 793 LEU A N 1
ATOM 6301 C CA . LEU A 1 793 ? 2.044 21.063 -68.471 1.00 92.31 793 LEU A CA 1
ATOM 6302 C C . LEU A 1 793 ? 3.120 21.543 -69.458 1.00 92.31 793 LEU A C 1
ATOM 6304 O O . LEU A 1 793 ? 3.472 20.808 -70.379 1.00 92.31 793 LEU A O 1
ATOM 6308 N N . ALA A 1 794 ? 3.697 22.731 -69.240 1.00 92.38 794 ALA A N 1
ATOM 6309 C CA . ALA A 1 794 ? 4.744 23.292 -70.097 1.00 92.38 794 ALA A CA 1
ATOM 6310 C C . ALA A 1 794 ? 6.002 22.405 -70.152 1.00 92.38 794 ALA A C 1
ATOM 6312 O O . ALA A 1 794 ? 6.486 22.104 -71.242 1.00 92.38 794 ALA A O 1
ATOM 6313 N N . PHE A 1 795 ? 6.477 21.912 -69.001 1.00 93.75 795 PHE A N 1
ATOM 6314 C CA . PHE A 1 795 ? 7.580 20.950 -68.920 1.00 93.75 795 PHE A CA 1
ATOM 6315 C C . PHE A 1 795 ? 7.288 19.684 -69.735 1.00 93.75 795 PHE A C 1
ATOM 6317 O O . PHE A 1 795 ? 8.119 19.259 -70.532 1.00 93.75 795 PHE A O 1
ATOM 6324 N N . SER A 1 796 ? 6.103 19.093 -69.564 1.00 92.06 796 SER A N 1
ATOM 6325 C CA . SER A 1 796 ? 5.767 17.801 -70.179 1.00 92.06 796 SER A CA 1
ATOM 6326 C C . SER A 1 796 ? 5.530 17.924 -71.692 1.00 92.06 796 SER A C 1
ATOM 6328 O O . SER A 1 796 ? 5.968 17.065 -72.457 1.00 92.06 796 SER A O 1
ATOM 6330 N N . ARG A 1 797 ? 4.935 19.036 -72.154 1.00 91.25 797 ARG A N 1
ATOM 6331 C CA . ARG A 1 797 ? 4.868 19.383 -73.586 1.00 91.25 797 ARG A CA 1
ATOM 6332 C C . ARG A 1 797 ? 6.277 19.563 -74.173 1.00 91.25 797 ARG A C 1
ATOM 6334 O O . ARG A 1 797 ? 6.580 18.979 -75.209 1.00 91.25 797 ARG A O 1
ATOM 6341 N N . LEU A 1 798 ? 7.161 20.303 -73.492 1.00 90.50 798 LEU A N 1
ATOM 6342 C CA . LEU A 1 798 ? 8.542 20.525 -73.939 1.00 90.50 798 LEU A CA 1
ATOM 6343 C C . LEU A 1 798 ? 9.373 19.227 -73.954 1.00 90.50 798 LEU A C 1
ATOM 6345 O O . LEU A 1 798 ? 10.182 19.035 -74.861 1.00 90.50 798 LEU A O 1
ATOM 6349 N N . LEU A 1 799 ? 9.144 18.311 -73.007 1.00 89.12 799 LEU A N 1
ATOM 6350 C CA . LEU A 1 799 ? 9.751 16.977 -72.991 1.00 89.12 799 LEU A CA 1
ATOM 6351 C C . LEU A 1 799 ? 9.317 16.135 -74.198 1.00 89.12 799 LEU A C 1
ATOM 6353 O O . LEU A 1 799 ? 10.155 15.477 -74.815 1.00 89.12 799 LEU A O 1
ATOM 6357 N N . HIS A 1 800 ? 8.041 16.195 -74.587 1.00 87.75 800 HIS A N 1
ATOM 6358 C CA . HIS A 1 800 ? 7.577 15.547 -75.813 1.00 87.75 800 HIS A CA 1
ATOM 6359 C C . HIS A 1 800 ? 8.234 16.158 -77.064 1.00 87.75 800 HIS A C 1
ATOM 6361 O O . HIS A 1 800 ? 8.763 15.416 -77.895 1.00 87.75 800 HIS A O 1
ATOM 6367 N N . THR A 1 801 ? 8.321 17.492 -77.160 1.00 86.69 801 THR A N 1
ATOM 6368 C CA . THR A 1 801 ? 9.058 18.173 -78.242 1.00 86.69 801 THR A CA 1
ATOM 6369 C C . THR A 1 801 ? 10.519 17.707 -78.309 1.00 86.69 801 THR A C 1
ATOM 6371 O O . THR A 1 801 ? 10.995 17.345 -79.386 1.00 86.69 801 THR A O 1
ATOM 6374 N N . ALA A 1 802 ? 11.206 17.616 -77.165 1.00 85.81 802 ALA A N 1
ATOM 6375 C CA . ALA A 1 802 ? 12.594 17.155 -77.052 1.00 85.81 802 ALA A CA 1
ATOM 6376 C C . ALA A 1 802 ? 12.806 15.685 -77.472 1.00 85.81 802 ALA A C 1
ATOM 6378 O O . ALA A 1 802 ? 13.855 15.339 -78.020 1.00 85.81 802 ALA A O 1
ATOM 6379 N N . ARG A 1 803 ? 11.815 14.811 -77.245 1.00 84.12 803 ARG A N 1
ATOM 6380 C CA . ARG A 1 803 ? 11.821 13.420 -77.740 1.00 84.12 803 ARG A CA 1
ATOM 6381 C C . ARG A 1 803 ? 11.531 13.345 -79.243 1.00 84.12 803 ARG A C 1
ATOM 6383 O O . ARG A 1 803 ? 12.130 12.532 -79.936 1.00 84.12 803 ARG A O 1
ATOM 6390 N N . SER A 1 804 ? 10.664 14.216 -79.764 1.00 81.56 804 SER A N 1
ATOM 6391 C CA . SER A 1 804 ? 10.269 14.221 -81.184 1.00 81.56 804 SER A CA 1
ATOM 6392 C C . SER A 1 804 ? 11.352 14.726 -82.157 1.00 81.56 804 SER A C 1
ATOM 6394 O O . SER A 1 804 ? 11.304 14.404 -83.345 1.00 81.56 804 SER A O 1
ATOM 6396 N N . GLN A 1 805 ? 12.334 15.504 -81.681 1.00 80.50 805 GLN A N 1
ATOM 6397 C CA . GLN A 1 805 ? 13.355 16.155 -82.513 1.00 80.50 805 GLN A CA 1
ATOM 6398 C C . GLN A 1 805 ? 14.765 15.614 -82.217 1.00 80.50 805 GLN A C 1
ATOM 6400 O O . GLN A 1 805 ? 15.268 15.736 -81.102 1.00 80.50 805 GLN A O 1
ATOM 6405 N N . LYS A 1 806 ? 15.432 15.052 -83.237 1.00 65.25 806 LYS A N 1
ATOM 6406 C CA . LYS A 1 806 ? 16.686 14.284 -83.079 1.00 65.25 806 LYS A CA 1
ATOM 6407 C C . LYS A 1 806 ? 17.870 15.058 -82.490 1.00 65.25 806 LYS A C 1
ATOM 6409 O O . LYS A 1 806 ? 18.672 14.476 -81.769 1.00 65.25 806 LYS A O 1
ATOM 6414 N N . ASP A 1 807 ? 17.974 16.358 -82.753 1.00 70.44 807 ASP A N 1
ATOM 6415 C CA . ASP A 1 807 ? 19.088 17.202 -82.275 1.00 70.44 807 ASP A CA 1
ATOM 6416 C C . ASP A 1 807 ? 18.729 17.972 -80.981 1.00 70.44 807 ASP A C 1
ATOM 6418 O O . ASP A 1 807 ? 19.397 18.931 -80.582 1.00 70.44 807 ASP A O 1
ATOM 6422 N N . CYS A 1 808 ? 17.648 17.544 -80.320 1.00 74.94 808 CYS A N 1
ATOM 6423 C CA . CYS A 1 808 ? 17.084 18.128 -79.103 1.00 74.94 808 CYS A CA 1
ATOM 6424 C C . CYS A 1 808 ? 16.986 17.128 -77.937 1.00 74.94 808 CYS A C 1
ATOM 6426 O O . CYS A 1 808 ? 16.429 17.472 -76.897 1.00 74.94 808 CYS A O 1
ATOM 6428 N N . HIS A 1 809 ? 17.519 15.912 -78.083 1.00 69.88 809 HIS A N 1
ATOM 6429 C CA . HIS A 1 809 ? 17.444 14.864 -77.066 1.00 69.88 809 HIS A CA 1
ATOM 6430 C C . HIS A 1 809 ? 18.152 15.256 -75.754 1.00 69.88 809 HIS A C 1
ATOM 6432 O O . HIS A 1 809 ? 19.340 15.577 -75.740 1.00 69.88 809 HIS A O 1
ATOM 6438 N N . VAL A 1 810 ? 17.426 15.176 -74.634 1.00 67.69 810 VAL A N 1
ATOM 6439 C CA . VAL A 1 810 ? 17.914 15.525 -73.286 1.00 67.69 810 VAL A CA 1
ATOM 6440 C C . VAL A 1 810 ? 17.899 14.274 -72.400 1.00 67.69 810 VAL A C 1
ATOM 6442 O O . VAL A 1 810 ? 16.999 14.063 -71.590 1.00 67.69 810 VAL A O 1
ATOM 6445 N N . VAL A 1 811 ? 18.880 13.393 -72.610 1.00 65.81 811 VAL A N 1
ATOM 6446 C CA . VAL A 1 811 ? 18.920 12.037 -72.033 1.00 65.81 811 VAL A CA 1
ATOM 6447 C C . VAL A 1 811 ? 19.959 11.966 -70.911 1.00 65.81 811 VAL A C 1
ATOM 6449 O O . VAL A 1 811 ? 21.120 11.636 -71.136 1.00 65.81 811 VAL A O 1
ATOM 6452 N N . TYR A 1 812 ? 19.550 12.304 -69.685 1.00 70.19 812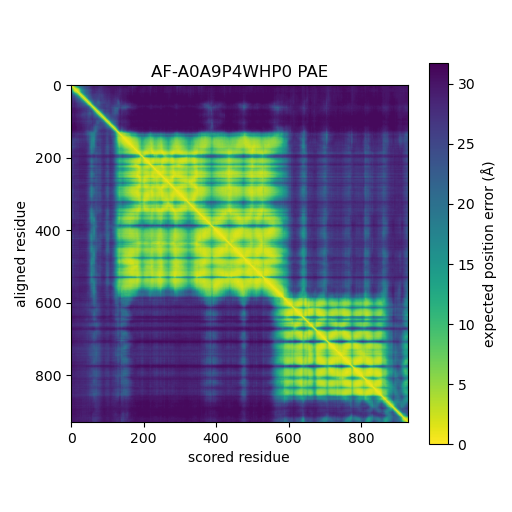 TYR A N 1
ATOM 6453 C CA . TYR A 1 812 ? 20.374 12.138 -68.481 1.00 70.19 812 TYR A CA 1
ATOM 6454 C C . TYR A 1 812 ? 19.518 11.986 -67.213 1.00 70.19 812 TYR A C 1
ATOM 6456 O O . TYR A 1 812 ? 18.396 12.486 -67.146 1.00 70.19 812 TYR A O 1
ATOM 6464 N N . LEU A 1 813 ? 20.067 11.320 -66.186 1.00 67.44 813 LEU A N 1
ATOM 6465 C CA . LEU A 1 813 ? 19.361 10.883 -64.965 1.00 67.44 813 LEU A CA 1
ATOM 6466 C C . LEU A 1 813 ? 18.533 11.982 -64.273 1.00 67.44 813 LEU A C 1
ATOM 6468 O O . LEU A 1 813 ? 17.448 11.711 -63.762 1.00 67.44 813 LEU A O 1
ATOM 6472 N N . VAL A 1 814 ? 19.012 13.229 -64.288 1.00 73.19 814 VAL A N 1
ATOM 6473 C CA . VAL A 1 814 ? 18.289 14.373 -63.713 1.00 73.19 814 VAL A CA 1
ATOM 6474 C C . VAL A 1 814 ? 16.923 14.565 -64.395 1.00 73.19 814 VAL A C 1
ATOM 6476 O O . VAL A 1 814 ? 15.934 14.720 -63.685 1.00 73.19 814 VAL A O 1
ATOM 6479 N N . VAL A 1 815 ? 16.797 14.424 -65.725 1.00 80.00 815 VAL A N 1
ATOM 6480 C CA . VAL A 1 815 ? 15.496 14.536 -66.430 1.00 80.00 815 VAL A CA 1
ATOM 6481 C C . VAL A 1 815 ? 14.476 13.512 -65.933 1.00 80.00 815 VAL A C 1
ATOM 6483 O O . VAL A 1 815 ? 13.298 13.851 -65.823 1.00 80.00 815 VAL A O 1
ATOM 6486 N N . ALA A 1 816 ? 14.898 12.300 -65.555 1.00 76.62 816 ALA A N 1
ATOM 6487 C CA . ALA A 1 816 ? 13.988 11.314 -64.969 1.00 76.62 816 ALA A CA 1
ATOM 6488 C C . ALA A 1 816 ? 13.373 11.830 -63.653 1.00 76.62 816 ALA A C 1
ATOM 6490 O O . ALA A 1 816 ? 12.166 11.716 -63.448 1.00 76.62 816 ALA A O 1
ATOM 6491 N N . HIS A 1 817 ? 14.173 12.474 -62.796 1.00 75.94 817 HIS A N 1
ATOM 6492 C CA . HIS A 1 817 ? 13.688 13.101 -61.563 1.00 75.94 817 HIS A CA 1
ATOM 6493 C C . HIS A 1 817 ? 12.725 14.270 -61.852 1.00 75.94 817 HIS A C 1
ATOM 6495 O O . HIS A 1 817 ? 11.618 14.279 -61.311 1.00 75.94 817 HIS A O 1
ATOM 6501 N N . LEU A 1 818 ? 13.075 15.202 -62.754 1.00 85.12 818 LEU A N 1
ATOM 6502 C CA . LEU A 1 818 ? 12.175 16.307 -63.140 1.00 85.12 818 LEU A CA 1
ATOM 6503 C C . LEU A 1 818 ? 10.843 15.779 -63.700 1.00 85.12 818 LEU A C 1
ATOM 6505 O O . LEU A 1 818 ? 9.778 16.295 -63.367 1.00 85.12 818 LEU A O 1
ATOM 6509 N N . THR A 1 819 ? 10.897 14.721 -64.512 1.00 85.62 819 THR A N 1
ATOM 6510 C CA . THR A 1 819 ? 9.716 14.106 -65.134 1.00 85.62 819 THR A CA 1
ATOM 6511 C C . THR A 1 819 ? 8.822 13.426 -64.099 1.00 85.62 819 THR A C 1
ATOM 6513 O O . THR A 1 819 ? 7.601 13.552 -64.187 1.00 85.62 819 THR A O 1
ATOM 6516 N N . VAL A 1 820 ? 9.388 12.771 -63.079 1.00 81.25 820 VAL A N 1
ATOM 6517 C CA . VAL A 1 820 ? 8.619 12.212 -61.951 1.00 81.25 820 VAL A CA 1
ATOM 6518 C C . VAL A 1 820 ? 7.938 13.319 -61.134 1.00 81.25 820 VAL A C 1
ATOM 6520 O O . VAL A 1 820 ? 6.752 13.192 -60.830 1.00 81.25 820 VAL A O 1
ATOM 6523 N N . VAL A 1 821 ? 8.637 14.420 -60.831 1.00 81.69 821 VAL A N 1
ATOM 6524 C CA . VAL A 1 821 ? 8.074 15.552 -60.065 1.00 81.69 821 VAL A CA 1
ATOM 6525 C C . VAL A 1 821 ? 7.009 16.314 -60.866 1.00 81.69 821 VAL A C 1
ATOM 6527 O O . VAL A 1 821 ? 5.955 16.635 -60.327 1.00 81.69 821 VAL A O 1
ATOM 6530 N N . SER A 1 822 ? 7.206 16.530 -62.170 1.00 87.12 822 SER A N 1
ATOM 6531 C CA . SER A 1 822 ? 6.159 17.071 -63.053 1.00 87.12 822 SER A CA 1
ATOM 6532 C C . SER A 1 822 ? 4.935 16.143 -63.105 1.00 87.12 822 SER A C 1
ATOM 6534 O O . SER A 1 822 ? 3.788 16.577 -62.979 1.00 87.12 822 SER A O 1
ATOM 6536 N N . SER A 1 823 ? 5.167 14.831 -63.209 1.00 87.62 823 SER A N 1
ATOM 6537 C CA . SER A 1 823 ? 4.095 13.836 -63.306 1.00 87.62 823 SER A CA 1
ATOM 6538 C C . SER A 1 823 ? 3.277 13.688 -62.020 1.00 87.62 823 SER A C 1
ATOM 6540 O O . SER A 1 823 ? 2.104 13.338 -62.111 1.00 87.62 823 SER A O 1
ATOM 6542 N N . SER A 1 824 ? 3.808 13.994 -60.829 1.00 84.19 824 SER A N 1
ATOM 6543 C CA . SER A 1 824 ? 2.980 14.007 -59.611 1.00 84.19 824 SER A CA 1
ATOM 6544 C C . SER A 1 824 ? 1.990 15.185 -59.591 1.00 84.19 824 SER A C 1
ATOM 6546 O O . SER A 1 824 ? 0.857 15.011 -59.138 1.00 84.19 824 SER A O 1
ATOM 6548 N N . VAL A 1 825 ? 2.341 16.336 -60.182 1.00 85.19 825 VAL A N 1
ATOM 6549 C CA . VAL A 1 825 ? 1.416 17.471 -60.399 1.00 85.19 825 VAL A CA 1
ATOM 6550 C C . VAL A 1 825 ? 0.352 17.142 -61.452 1.00 85.19 825 VAL A C 1
ATOM 6552 O O . VAL A 1 825 ? -0.832 17.446 -61.269 1.00 85.19 825 VAL A O 1
ATOM 6555 N N . LEU A 1 826 ? 0.737 16.476 -62.546 1.00 84.69 826 LEU A N 1
ATOM 6556 C CA . LEU A 1 826 ? -0.233 16.011 -63.543 1.00 84.69 826 LEU A CA 1
ATOM 6557 C C . LEU A 1 826 ? -1.162 14.930 -62.970 1.00 84.69 826 LEU A C 1
ATOM 6559 O O . LEU A 1 826 ? -2.360 14.962 -63.236 1.00 84.69 826 LEU A O 1
ATOM 6563 N N . LEU A 1 827 ? -0.660 14.022 -62.126 1.00 83.62 827 LEU A N 1
ATOM 6564 C CA . LEU A 1 827 ? -1.478 13.022 -61.431 1.00 83.62 827 LEU A CA 1
ATOM 6565 C C . LEU A 1 827 ? -2.463 13.674 -60.450 1.00 83.62 827 LEU A C 1
ATOM 6567 O O . LEU A 1 827 ? -3.620 13.261 -60.385 1.00 83.62 827 LEU A O 1
ATOM 6571 N N . HIS A 1 828 ? -2.049 14.727 -59.740 1.00 82.88 828 HIS A N 1
ATOM 6572 C CA . HIS A 1 828 ? -2.958 15.540 -58.930 1.00 82.88 828 HIS A CA 1
ATOM 6573 C C . HIS A 1 828 ? -4.081 16.149 -59.789 1.00 82.88 828 HIS A C 1
ATOM 6575 O O . HIS A 1 828 ? -5.253 16.086 -59.420 1.00 82.88 828 HIS A O 1
ATOM 6581 N N . SER A 1 829 ? -3.743 16.664 -60.973 1.00 82.56 829 SER A N 1
ATOM 6582 C CA . SER A 1 829 ? -4.711 17.234 -61.924 1.00 82.56 829 SER A CA 1
ATOM 6583 C C . SER A 1 829 ? -5.641 16.170 -62.537 1.00 82.56 829 SER A C 1
ATOM 6585 O O . SER A 1 829 ? -6.830 16.411 -62.696 1.00 82.56 829 SER A O 1
ATOM 6587 N N . LEU A 1 830 ? -5.153 14.952 -62.790 1.00 80.94 830 LEU A N 1
ATOM 6588 C CA . LEU A 1 830 ? -5.964 13.811 -63.245 1.00 80.94 830 LEU A CA 1
ATOM 6589 C C . LEU A 1 830 ? -6.992 13.353 -62.186 1.00 80.94 830 LEU A C 1
ATOM 6591 O O . LEU A 1 830 ? -8.101 12.906 -62.506 1.00 80.94 830 LEU A O 1
ATOM 6595 N N . LEU A 1 831 ? -6.619 13.432 -60.907 1.00 77.56 831 LEU A N 1
ATOM 6596 C CA . LEU A 1 831 ? -7.472 13.033 -59.789 1.00 77.56 831 LEU A CA 1
ATOM 6597 C C . LEU A 1 831 ? -8.509 14.114 -59.450 1.00 77.56 831 LEU A C 1
ATOM 6599 O O . LEU A 1 831 ? -9.700 13.790 -59.381 1.00 77.56 831 LEU A O 1
ATOM 6603 N N . PHE A 1 832 ? -8.069 15.367 -59.297 1.00 77.38 832 PHE A N 1
ATOM 6604 C CA . PHE A 1 832 ? -8.836 16.466 -58.691 1.00 77.38 832 PHE A CA 1
ATOM 6605 C C . PHE A 1 832 ? -9.142 17.652 -59.627 1.00 77.38 832 PHE A C 1
ATOM 6607 O O . PHE A 1 832 ? -9.742 18.623 -59.177 1.00 77.38 832 PHE A O 1
ATOM 6614 N N . GLY A 1 833 ? -8.710 17.607 -60.889 1.00 73.44 833 GLY A N 1
ATOM 6615 C CA . GLY A 1 833 ? -8.955 18.653 -61.884 1.00 73.44 833 GLY A CA 1
ATOM 6616 C C . GLY A 1 833 ? -10.269 18.508 -62.656 1.00 73.44 833 GLY A C 1
ATOM 6617 O O . GLY A 1 833 ? -10.948 17.477 -62.590 1.00 73.44 833 GLY A O 1
ATOM 6618 N N . ASP A 1 834 ? -10.597 19.550 -63.418 1.00 75.75 834 ASP A N 1
ATOM 6619 C CA . ASP A 1 834 ? -11.791 19.610 -64.268 1.00 75.75 834 ASP A CA 1
ATOM 6620 C C . ASP A 1 834 ? -11.670 18.724 -65.517 1.00 75.75 834 ASP A C 1
ATOM 6622 O O . ASP A 1 834 ? -10.576 18.357 -65.945 1.00 75.75 834 ASP A O 1
ATOM 6626 N N . ALA A 1 835 ? -12.799 18.406 -66.159 1.00 73.50 835 ALA A N 1
ATOM 6627 C CA . ALA A 1 835 ? -12.856 17.458 -67.279 1.00 73.50 835 ALA A CA 1
ATOM 6628 C C . ALA A 1 835 ? -11.886 17.774 -68.442 1.00 73.50 835 ALA A C 1
ATOM 6630 O O . ALA A 1 835 ? -11.351 16.851 -69.054 1.00 73.50 835 ALA A O 1
ATOM 6631 N N . ALA A 1 836 ? -11.621 19.057 -68.717 1.00 73.75 836 ALA A N 1
ATOM 6632 C CA . ALA A 1 836 ? -10.642 19.480 -69.721 1.00 73.75 836 ALA A CA 1
ATOM 6633 C C . ALA A 1 836 ? -9.184 19.287 -69.255 1.00 73.75 836 ALA A C 1
ATOM 6635 O O . ALA A 1 836 ? -8.353 18.814 -70.029 1.00 73.75 836 ALA A O 1
ATOM 6636 N N . GLU A 1 837 ? -8.875 19.586 -67.986 1.00 76.50 837 GLU A N 1
ATOM 6637 C CA . GLU A 1 837 ? -7.546 19.335 -67.406 1.00 76.50 837 GLU A CA 1
ATOM 6638 C C . GLU A 1 837 ? -7.232 17.833 -67.361 1.00 76.50 837 GLU A C 1
ATOM 6640 O O . GLU A 1 837 ? -6.105 17.421 -67.622 1.00 76.50 837 GLU A O 1
ATOM 6645 N N . VAL A 1 838 ? -8.236 17.007 -67.047 1.00 79.12 838 VAL A N 1
ATOM 6646 C CA . VAL A 1 838 ? -8.117 15.550 -66.888 1.00 79.12 838 VAL A CA 1
ATOM 6647 C C . VAL A 1 838 ? -7.678 14.853 -68.180 1.00 79.12 838 VAL A C 1
ATOM 6649 O O . VAL A 1 838 ? -6.894 13.904 -68.114 1.00 79.12 838 VAL A O 1
ATOM 6652 N N . GLU A 1 839 ? -8.152 15.290 -69.348 1.00 81.50 839 GLU A N 1
ATOM 6653 C CA . GLU A 1 839 ? -7.819 14.645 -70.627 1.00 81.50 839 GLU A CA 1
ATOM 6654 C C . GLU A 1 839 ? -6.418 15.042 -71.132 1.00 81.50 839 GLU A C 1
ATOM 6656 O O . GLU A 1 839 ? -5.639 14.176 -71.548 1.00 81.50 839 GLU A O 1
ATOM 6661 N N . GLU A 1 840 ? -6.033 16.320 -71.003 1.00 84.88 840 GLU A N 1
ATOM 6662 C CA . GLU A 1 840 ? -4.659 16.748 -71.303 1.00 84.88 840 GLU A CA 1
ATOM 6663 C C . GLU A 1 840 ? -3.656 16.127 -70.314 1.00 84.88 840 GLU A C 1
ATOM 6665 O O . GLU A 1 840 ? -2.635 15.574 -70.736 1.00 84.88 840 GLU A O 1
ATOM 6670 N N . ALA A 1 841 ? -3.960 16.130 -69.010 1.00 84.50 841 ALA A N 1
ATOM 6671 C CA . ALA A 1 841 ? -3.103 15.518 -67.998 1.00 84.50 841 ALA A CA 1
ATOM 6672 C C . ALA A 1 841 ? -2.908 14.014 -68.243 1.00 84.50 841 ALA A C 1
ATOM 6674 O O . ALA A 1 841 ? -1.787 13.529 -68.108 1.00 84.50 841 ALA A O 1
ATOM 6675 N N . ARG A 1 842 ? -3.948 13.271 -68.660 1.00 83.69 842 ARG A N 1
ATOM 6676 C CA . ARG A 1 842 ? -3.823 11.845 -69.030 1.00 83.69 842 ARG A CA 1
ATOM 6677 C C . ARG A 1 842 ? -2.878 11.641 -70.215 1.00 83.69 842 ARG A C 1
ATOM 6679 O O . ARG A 1 842 ? -2.038 10.740 -70.186 1.00 83.69 842 ARG A O 1
ATOM 6686 N N . THR A 1 843 ? -3.011 12.481 -71.238 1.00 87.38 843 THR A N 1
ATOM 6687 C CA . THR A 1 843 ? -2.197 12.407 -72.458 1.00 87.38 843 THR A CA 1
ATOM 6688 C C . THR A 1 843 ? -0.723 12.662 -72.136 1.00 87.38 843 THR A C 1
ATOM 6690 O O . THR A 1 843 ? 0.135 11.836 -72.446 1.00 87.38 843 THR A O 1
ATOM 6693 N N . LEU A 1 844 ? -0.425 13.745 -71.413 1.00 87.75 844 LEU A N 1
ATOM 6694 C CA . LEU A 1 844 ? 0.944 14.096 -71.024 1.00 87.75 844 LEU A CA 1
ATOM 6695 C C . LEU A 1 844 ? 1.545 13.123 -69.994 1.00 87.75 844 LEU A C 1
ATOM 6697 O O . LEU A 1 844 ? 2.732 12.825 -70.075 1.00 87.75 844 LEU A O 1
ATOM 6701 N N . LEU A 1 845 ? 0.749 12.550 -69.083 1.00 85.44 845 LEU A N 1
ATOM 6702 C CA . LEU A 1 845 ? 1.205 11.469 -68.194 1.00 85.44 845 LEU A CA 1
ATOM 6703 C C . LEU A 1 845 ? 1.644 10.219 -68.963 1.00 85.44 845 LEU A C 1
ATOM 6705 O O . LEU A 1 845 ? 2.610 9.574 -68.563 1.00 85.44 845 LEU A O 1
ATOM 6709 N N . THR A 1 846 ? 0.965 9.888 -70.063 1.00 85.25 846 THR A N 1
ATOM 6710 C CA . THR A 1 846 ? 1.324 8.738 -70.909 1.00 85.25 846 THR A CA 1
ATOM 6711 C C . THR A 1 846 ? 2.646 9.000 -71.638 1.00 85.25 846 THR A C 1
ATOM 6713 O O . THR A 1 846 ? 3.562 8.185 -71.570 1.00 85.25 846 THR A O 1
ATOM 6716 N N . LEU A 1 847 ? 2.810 10.191 -72.219 1.00 85.19 847 LEU A N 1
ATOM 6717 C CA . LEU A 1 847 ? 4.056 10.601 -72.883 1.00 85.19 847 LEU A CA 1
ATOM 6718 C C . LEU A 1 847 ? 5.245 10.729 -71.907 1.00 85.19 847 LEU A C 1
ATOM 6720 O O . LEU A 1 847 ? 6.387 10.448 -72.283 1.00 85.19 847 LEU A O 1
ATOM 6724 N N . ASN A 1 848 ? 4.986 11.102 -70.648 1.00 88.56 848 ASN A N 1
ATOM 6725 C CA . ASN A 1 848 ? 5.975 11.094 -69.567 1.00 88.56 848 ASN A CA 1
ATOM 6726 C C . ASN A 1 848 ? 6.313 9.665 -69.096 1.00 88.56 848 ASN A C 1
ATOM 6728 O O . ASN A 1 848 ? 7.468 9.402 -68.765 1.00 88.56 848 ASN A O 1
ATOM 6732 N N . PHE A 1 849 ? 5.345 8.737 -69.071 1.00 82.12 849 PHE A N 1
ATOM 6733 C CA . PHE A 1 849 ? 5.590 7.316 -68.777 1.00 82.12 849 PHE A CA 1
ATOM 6734 C C . PHE A 1 849 ? 6.563 6.725 -69.800 1.00 82.12 849 PHE A C 1
ATOM 6736 O O . PHE A 1 849 ? 7.588 6.172 -69.411 1.00 82.12 849 PHE A O 1
ATOM 6743 N N . GLU A 1 850 ? 6.286 6.902 -71.094 1.00 81.88 850 GLU A N 1
ATOM 6744 C CA . GLU A 1 850 ? 7.151 6.429 -72.182 1.00 81.88 850 GLU A CA 1
ATOM 6745 C C . GLU A 1 850 ? 8.573 6.997 -72.083 1.00 81.88 850 GLU A C 1
ATOM 6747 O O . GLU A 1 850 ? 9.543 6.272 -72.280 1.00 81.88 850 GLU A O 1
ATOM 6752 N N . ALA A 1 851 ? 8.707 8.287 -71.749 1.00 81.00 851 ALA A N 1
ATOM 6753 C CA . ALA A 1 851 ? 10.005 8.933 -71.559 1.00 81.00 851 ALA A CA 1
ATOM 6754 C C . ALA A 1 851 ? 10.797 8.309 -70.398 1.00 81.00 851 ALA A C 1
ATOM 6756 O O . ALA A 1 851 ? 12.013 8.138 -70.483 1.00 81.00 851 ALA A O 1
ATOM 6757 N N . LEU A 1 852 ? 10.112 7.953 -69.308 1.00 79.50 852 LEU A N 1
ATOM 6758 C CA . LEU A 1 852 ? 10.717 7.289 -68.155 1.00 79.50 852 LEU A CA 1
ATOM 6759 C C . LEU A 1 852 ? 11.075 5.827 -68.451 1.00 79.50 852 LEU A C 1
ATOM 6761 O O . LEU A 1 852 ? 12.128 5.374 -68.007 1.00 79.50 852 LEU A O 1
ATOM 6765 N N . GLU A 1 853 ? 10.246 5.106 -69.210 1.00 76.25 853 GLU A N 1
ATOM 6766 C CA . GLU A 1 853 ? 10.526 3.738 -69.663 1.00 76.25 853 GLU A CA 1
ATOM 6767 C C . GLU A 1 853 ? 11.747 3.703 -70.596 1.00 76.25 853 GLU A C 1
ATOM 6769 O O . GLU A 1 853 ? 12.685 2.947 -70.341 1.00 76.25 853 GLU A O 1
ATOM 6774 N N . GLU A 1 854 ? 11.804 4.599 -71.586 1.00 74.00 854 GLU A N 1
ATOM 6775 C CA . GLU A 1 854 ? 12.957 4.810 -72.471 1.00 74.00 854 GLU A CA 1
ATOM 6776 C C . GLU A 1 854 ? 14.246 5.042 -71.660 1.00 74.00 854 GLU A C 1
ATOM 6778 O O . GLU A 1 854 ? 15.232 4.321 -71.836 1.00 74.00 854 GLU A O 1
ATOM 6783 N N . LEU A 1 855 ? 14.211 5.951 -70.677 1.00 70.44 855 LEU A N 1
ATOM 6784 C CA . LEU A 1 855 ? 15.340 6.230 -69.780 1.00 70.44 855 LEU A CA 1
ATOM 6785 C C . LEU A 1 855 ? 15.775 5.015 -68.930 1.00 70.44 855 LEU A C 1
ATOM 6787 O O . LEU A 1 855 ? 16.959 4.919 -68.597 1.00 70.44 855 LEU A O 1
ATOM 6791 N N . THR A 1 856 ? 14.891 4.054 -68.615 1.00 64.56 856 THR A N 1
ATOM 6792 C CA . THR A 1 856 ? 15.295 2.822 -67.893 1.00 64.56 856 THR A CA 1
ATOM 6793 C C . THR A 1 856 ? 16.184 1.897 -68.706 1.00 64.56 856 THR A C 1
ATOM 6795 O O . THR A 1 856 ? 16.996 1.176 -68.128 1.00 64.56 856 THR A O 1
ATOM 6798 N N . THR A 1 857 ? 16.054 1.924 -70.034 1.00 62.53 857 THR A N 1
ATOM 6799 C CA . THR A 1 857 ? 16.874 1.095 -70.928 1.00 62.53 857 THR A CA 1
ATOM 6800 C C . THR A 1 857 ? 18.304 1.627 -71.063 1.00 62.53 857 THR A C 1
ATOM 6802 O O . THR A 1 857 ? 19.191 0.897 -71.501 1.00 62.53 857 THR A O 1
ATOM 6805 N N . ILE A 1 858 ? 18.530 2.880 -70.647 1.00 60.41 858 ILE A N 1
ATOM 6806 C CA . ILE A 1 858 ? 19.783 3.624 -70.813 1.00 60.41 858 ILE A CA 1
ATOM 6807 C C . ILE A 1 858 ? 20.559 3.729 -69.486 1.00 60.41 858 ILE A C 1
ATOM 6809 O O . ILE A 1 858 ? 21.783 3.610 -69.496 1.00 60.41 858 ILE A O 1
ATOM 6813 N N . ASP A 1 859 ? 19.881 3.901 -68.341 1.00 54.22 859 ASP A N 1
ATOM 6814 C CA . ASP A 1 859 ? 20.523 3.951 -67.016 1.00 54.22 859 ASP A CA 1
ATOM 6815 C C . ASP A 1 859 ? 19.830 3.047 -65.978 1.00 54.22 859 ASP A C 1
ATOM 6817 O O . ASP A 1 859 ? 18.668 3.229 -65.601 1.00 54.22 859 ASP A O 1
ATOM 6821 N N . VAL A 1 860 ? 20.602 2.109 -65.420 1.00 52.59 860 VAL A N 1
ATOM 6822 C CA . VAL A 1 860 ? 20.183 1.208 -64.334 1.00 52.59 860 VAL A CA 1
ATOM 6823 C C . VAL A 1 860 ? 19.735 1.987 -63.086 1.00 52.59 860 VAL A C 1
ATOM 6825 O O . VAL A 1 860 ? 18.867 1.512 -62.350 1.00 52.59 860 VAL A O 1
ATOM 6828 N N . CYS A 1 861 ? 20.249 3.195 -62.844 1.00 49.47 861 CYS A N 1
ATOM 6829 C CA . CYS A 1 861 ? 19.834 4.040 -61.721 1.00 49.47 861 CYS A CA 1
ATOM 6830 C C . CYS A 1 861 ? 18.388 4.540 -61.871 1.00 49.47 861 CYS A C 1
ATOM 6832 O O . CYS A 1 861 ? 17.653 4.588 -60.878 1.00 49.47 861 CYS A O 1
ATOM 6834 N N . ALA A 1 862 ? 17.937 4.824 -63.100 1.00 47.72 862 ALA A N 1
ATOM 6835 C CA . ALA A 1 862 ? 16.548 5.191 -63.369 1.00 47.72 862 ALA A CA 1
ATOM 6836 C C . ALA A 1 862 ? 15.591 4.045 -62.989 1.00 47.72 862 ALA A C 1
ATOM 6838 O O . ALA A 1 862 ? 14.568 4.286 -62.345 1.00 47.72 862 ALA A O 1
ATOM 6839 N N . SER A 1 863 ? 15.967 2.787 -63.263 1.00 44.78 863 SER A N 1
ATOM 6840 C CA . SER A 1 863 ? 15.162 1.614 -62.879 1.00 44.78 863 SER A CA 1
ATOM 6841 C C . SER A 1 863 ? 14.902 1.521 -61.364 1.00 44.78 863 SER A C 1
ATOM 6843 O O . SER A 1 863 ? 13.821 1.097 -60.949 1.00 44.78 863 SER A O 1
ATOM 6845 N N . GLN A 1 864 ? 15.837 1.970 -60.515 1.00 51.78 864 GLN A N 1
ATOM 6846 C CA . GLN A 1 864 ? 15.678 1.936 -59.054 1.00 51.78 864 GLN A CA 1
ATOM 6847 C C . GLN A 1 864 ? 14.757 3.047 -58.537 1.00 51.78 864 GLN A C 1
ATOM 6849 O O . GLN A 1 864 ? 13.905 2.784 -57.681 1.00 51.78 864 GLN A O 1
ATOM 6854 N N . LEU A 1 865 ? 14.890 4.263 -59.083 1.00 48.47 865 LEU A N 1
ATOM 6855 C CA . LEU A 1 865 ? 13.957 5.367 -58.831 1.00 48.47 865 LEU A CA 1
ATOM 6856 C C . LEU A 1 865 ? 12.532 4.961 -59.217 1.00 48.47 865 LEU A C 1
ATOM 6858 O O . LEU A 1 865 ? 11.600 5.131 -58.433 1.00 48.47 865 LEU A O 1
ATOM 6862 N N . LEU A 1 866 ? 12.374 4.352 -60.392 1.00 49.16 866 LEU A N 1
ATOM 6863 C CA . LEU A 1 866 ? 11.070 3.985 -60.932 1.00 49.16 866 LEU A CA 1
ATOM 6864 C C . LEU A 1 866 ? 10.463 2.779 -60.209 1.00 49.16 866 LEU A C 1
ATOM 6866 O O . LEU A 1 866 ? 9.292 2.840 -59.853 1.00 49.16 866 LEU A O 1
ATOM 6870 N N . THR A 1 867 ? 11.239 1.750 -59.853 1.00 47.97 867 THR A N 1
ATOM 6871 C CA . THR A 1 867 ? 10.729 0.612 -59.056 1.00 47.97 867 THR A CA 1
ATOM 6872 C C . THR A 1 867 ? 10.148 1.068 -57.711 1.00 47.97 867 THR A C 1
ATOM 6874 O O . THR A 1 867 ? 9.105 0.570 -57.286 1.00 47.97 867 THR A O 1
ATOM 6877 N N . ARG A 1 868 ? 10.779 2.047 -57.043 1.00 46.50 868 ARG A N 1
ATOM 6878 C CA . ARG A 1 868 ? 10.257 2.607 -55.783 1.00 46.50 868 ARG A CA 1
ATOM 6879 C C . ARG A 1 868 ? 9.125 3.611 -55.999 1.00 46.50 868 ARG A C 1
ATOM 6881 O O . ARG A 1 868 ? 8.145 3.573 -55.259 1.00 46.50 868 ARG A O 1
ATOM 6888 N N . GLY A 1 869 ? 9.220 4.460 -57.021 1.00 41.91 869 GLY A N 1
ATOM 6889 C CA . GLY A 1 869 ? 8.181 5.433 -57.355 1.00 41.91 869 GLY A CA 1
ATOM 6890 C C . GLY A 1 869 ? 6.857 4.771 -57.752 1.00 41.91 869 GLY A C 1
ATOM 6891 O O . GLY A 1 869 ? 5.797 5.075 -57.199 1.00 41.91 869 GLY A O 1
ATOM 6892 N N . TYR A 1 870 ? 6.917 3.789 -58.653 1.00 43.09 870 TYR A N 1
ATOM 6893 C CA . TYR A 1 870 ? 5.736 3.091 -59.159 1.00 43.09 870 TYR A CA 1
ATOM 6894 C C . TYR A 1 870 ? 5.032 2.231 -58.109 1.00 43.09 870 TYR A C 1
ATOM 6896 O O . TYR A 1 870 ? 3.827 2.038 -58.231 1.00 43.09 870 TYR A O 1
ATOM 6904 N N . GLY A 1 871 ? 5.705 1.779 -57.045 1.00 40.22 871 GLY A N 1
ATOM 6905 C CA . GLY A 1 871 ? 5.031 1.100 -55.928 1.00 40.22 871 GLY A CA 1
ATOM 6906 C C . GLY A 1 871 ? 3.923 1.954 -55.285 1.00 40.22 871 GLY A C 1
ATOM 6907 O O . GLY A 1 871 ? 2.840 1.451 -54.978 1.00 40.22 871 GLY A O 1
ATOM 6908 N N . SER A 1 872 ? 4.159 3.264 -55.154 1.00 37.47 872 SER A N 1
ATOM 6909 C CA . SER A 1 872 ? 3.190 4.217 -54.593 1.00 37.47 872 SER A CA 1
ATOM 6910 C C . SER A 1 872 ? 2.176 4.707 -55.634 1.00 37.47 872 SER A C 1
ATOM 6912 O O . SER A 1 872 ? 0.976 4.777 -55.370 1.00 37.47 872 SER A O 1
ATOM 6914 N N . VAL A 1 873 ? 2.622 4.972 -56.868 1.00 35.47 873 VAL A N 1
ATOM 6915 C CA . VAL A 1 873 ? 1.725 5.427 -57.946 1.00 35.47 873 VAL A CA 1
ATOM 6916 C C . VAL A 1 873 ? 0.754 4.321 -58.380 1.00 35.47 873 VAL A C 1
ATOM 6918 O O . VAL A 1 873 ? -0.413 4.604 -58.644 1.00 35.47 873 VAL A O 1
ATOM 6921 N N . LYS A 1 874 ? 1.174 3.048 -58.401 1.00 34.44 874 LYS A N 1
ATOM 6922 C CA . LYS A 1 874 ? 0.338 1.900 -58.812 1.00 34.44 874 LYS A CA 1
ATOM 6923 C C . LYS A 1 874 ? -0.706 1.503 -57.757 1.00 34.44 874 LYS A C 1
ATOM 6925 O O . LYS A 1 874 ? -1.803 1.074 -58.111 1.00 34.44 874 LYS A O 1
ATOM 6930 N N . SER A 1 875 ? -0.411 1.700 -56.470 1.00 34.16 875 SER A N 1
ATOM 6931 C CA . SER A 1 875 ? -1.417 1.570 -55.404 1.00 34.16 875 SER A CA 1
ATOM 6932 C C . SER A 1 875 ? -2.389 2.757 -55.421 1.00 34.16 875 SER A C 1
ATOM 6934 O O . SER A 1 875 ? -3.600 2.563 -55.463 1.00 34.16 875 SER A O 1
ATOM 6936 N N . SER A 1 876 ? -1.880 3.988 -55.513 1.00 32.06 876 SER A N 1
ATOM 6937 C CA . SER A 1 876 ? -2.718 5.199 -55.526 1.00 32.06 876 SER A CA 1
ATOM 6938 C C . SER A 1 876 ? -3.657 5.274 -56.740 1.00 32.06 876 SER A C 1
ATOM 6940 O O . SER A 1 876 ? -4.820 5.651 -56.600 1.00 32.06 876 SER A O 1
ATOM 6942 N N . SER A 1 877 ? -3.190 4.881 -57.932 1.00 31.08 877 SER A N 1
ATOM 6943 C CA . SER A 1 877 ? -4.012 4.849 -59.155 1.00 31.08 877 SER A CA 1
ATOM 6944 C C . SER A 1 877 ? -5.078 3.751 -59.139 1.00 31.08 877 SER A C 1
ATOM 6946 O O . SER A 1 877 ? -6.197 4.018 -59.569 1.00 31.08 877 SER A O 1
ATOM 6948 N N . SER A 1 878 ? -4.796 2.557 -58.600 1.00 30.94 878 SER A N 1
ATOM 6949 C CA . SER A 1 878 ? -5.830 1.514 -58.455 1.00 30.94 878 SER A CA 1
ATOM 6950 C C . SER A 1 878 ? -6.960 1.964 -57.520 1.00 30.94 878 SER A C 1
ATOM 6952 O O . SER A 1 878 ? -8.124 1.911 -57.912 1.00 30.94 878 SER A O 1
ATOM 6954 N N . ILE A 1 879 ? -6.624 2.532 -56.356 1.00 33.53 879 ILE A N 1
ATOM 6955 C CA . ILE A 1 879 ? -7.601 3.077 -55.396 1.00 33.53 879 ILE A CA 1
ATOM 6956 C C . ILE A 1 879 ? -8.392 4.259 -55.999 1.00 33.53 879 ILE A C 1
ATOM 6958 O O . ILE A 1 879 ? -9.613 4.344 -55.851 1.00 33.53 879 ILE A O 1
ATOM 6962 N N . GLY A 1 880 ? -7.715 5.169 -56.709 1.00 31.58 880 GLY A N 1
ATOM 6963 C CA . GLY A 1 880 ? -8.347 6.334 -57.338 1.00 31.58 880 GLY A CA 1
ATOM 6964 C C . GLY A 1 880 ? -9.301 5.976 -58.483 1.00 31.58 880 GLY A C 1
ATOM 6965 O O . GLY A 1 880 ? -10.392 6.548 -58.572 1.00 31.58 880 GLY A O 1
ATOM 6966 N N . LEU A 1 881 ? -8.933 5.012 -59.337 1.00 31.84 881 LEU A N 1
ATOM 6967 C CA . LEU A 1 881 ? -9.812 4.560 -60.416 1.00 31.84 881 LEU A CA 1
ATOM 6968 C C . LEU A 1 881 ? -11.010 3.769 -59.886 1.00 31.84 881 LEU A C 1
ATOM 6970 O O . LEU A 1 881 ? -12.109 4.007 -60.375 1.00 31.84 881 LEU A O 1
ATOM 6974 N N . GLU A 1 882 ? -10.857 2.891 -58.887 1.00 35.19 882 GLU A N 1
ATOM 6975 C CA . GLU A 1 882 ? -12.006 2.180 -58.295 1.00 35.19 882 GLU A CA 1
ATOM 6976 C C . GLU A 1 882 ? -13.043 3.149 -57.705 1.00 35.19 882 GLU A C 1
ATOM 6978 O O . GLU A 1 882 ? -14.243 2.978 -57.933 1.00 35.19 882 GLU A O 1
ATOM 6983 N N . SER A 1 883 ? -12.588 4.229 -57.060 1.00 30.69 883 SER A N 1
ATOM 6984 C CA . SER A 1 883 ? -13.457 5.301 -56.556 1.00 30.69 883 SER A CA 1
ATOM 6985 C C . SER A 1 883 ? -14.261 5.996 -57.672 1.00 30.69 883 SER A C 1
ATOM 6987 O O . SER A 1 883 ? -15.490 6.060 -57.601 1.00 30.69 883 SER A O 1
ATOM 6989 N N . LYS A 1 884 ? -13.617 6.443 -58.768 1.00 32.12 884 LYS A N 1
ATOM 6990 C CA . LYS A 1 884 ? -14.341 7.046 -59.915 1.00 32.12 884 LYS A CA 1
ATOM 6991 C C . LYS A 1 884 ? -15.218 6.030 -60.672 1.00 32.12 884 LYS A C 1
ATOM 6993 O O . LYS A 1 884 ? -16.265 6.416 -61.200 1.00 32.12 884 LYS A O 1
ATOM 6998 N N . LYS A 1 885 ? -14.860 4.738 -60.673 1.00 34.28 885 LYS A N 1
ATOM 6999 C CA . LYS A 1 885 ? -15.635 3.640 -61.288 1.00 34.28 885 LYS A CA 1
ATOM 7000 C C . LYS A 1 885 ? -16.994 3.447 -60.608 1.00 34.28 885 LYS A C 1
ATOM 7002 O O . LYS A 1 885 ? -17.991 3.264 -61.301 1.00 34.28 885 LYS A O 1
ATOM 7007 N N . ALA A 1 886 ? -17.045 3.574 -59.280 1.00 38.75 886 ALA A N 1
ATOM 7008 C CA . ALA A 1 886 ? -18.285 3.532 -58.502 1.00 38.75 886 ALA A CA 1
ATOM 7009 C C . ALA A 1 886 ? -19.207 4.751 -58.729 1.00 38.75 886 ALA A C 1
ATOM 7011 O O . ALA A 1 886 ? -20.404 4.660 -58.473 1.00 38.75 886 ALA A O 1
ATOM 7012 N N . ALA A 1 887 ? -18.667 5.877 -59.212 1.00 34.53 887 ALA A N 1
ATOM 7013 C CA . ALA A 1 887 ? -19.393 7.144 -59.330 1.00 34.53 887 ALA A CA 1
ATOM 7014 C C . ALA A 1 887 ? -19.937 7.464 -60.737 1.00 34.53 887 ALA A C 1
ATOM 7016 O O . ALA A 1 887 ? -20.818 8.312 -60.853 1.00 34.53 887 ALA A O 1
ATOM 7017 N N . THR A 1 888 ? -19.405 6.853 -61.807 1.00 37.12 888 THR A N 1
ATOM 7018 C CA . THR A 1 888 ? -19.666 7.316 -63.195 1.00 37.12 888 THR A CA 1
ATOM 7019 C C . THR A 1 888 ? -20.056 6.241 -64.215 1.00 37.12 888 THR A C 1
ATOM 7021 O O . THR A 1 888 ? -20.578 6.589 -65.269 1.00 37.12 888 THR A O 1
ATOM 7024 N N . GLY A 1 889 ? -19.859 4.947 -63.936 1.00 29.42 889 GLY A N 1
ATOM 7025 C CA . GLY A 1 889 ? -20.454 3.846 -64.717 1.00 29.42 889 GLY A CA 1
ATOM 7026 C C . GLY A 1 889 ? -19.965 3.623 -66.163 1.00 29.42 889 GLY A C 1
ATOM 7027 O O . GLY A 1 889 ? -20.423 2.676 -66.799 1.00 29.42 889 GLY A O 1
ATOM 7028 N N . VAL A 1 890 ? -19.041 4.431 -66.693 1.00 28.97 890 VAL A N 1
ATOM 7029 C CA . VAL A 1 890 ? -18.520 4.289 -68.071 1.00 28.97 890 VAL A CA 1
ATOM 7030 C C . VAL A 1 890 ? -17.381 3.249 -68.137 1.00 28.97 890 VAL A C 1
ATOM 7032 O O . VAL A 1 890 ? -16.447 3.326 -67.334 1.00 28.97 890 VAL A O 1
ATOM 7035 N N . PRO A 1 891 ? -17.400 2.287 -69.083 1.00 26.42 891 PRO A N 1
ATOM 7036 C CA . PRO A 1 891 ? -16.327 1.306 -69.251 1.00 26.42 891 PRO A CA 1
ATOM 7037 C C . PRO A 1 891 ? -15.162 1.836 -70.108 1.00 26.42 891 PRO A C 1
ATOM 7039 O O . PRO A 1 891 ? -15.371 2.442 -71.155 1.00 26.42 891 PRO A O 1
ATOM 7042 N N . LEU A 1 892 ? -13.925 1.521 -69.705 1.00 27.59 892 LEU A N 1
ATOM 7043 C CA . LEU A 1 892 ? -12.698 1.695 -70.499 1.00 27.59 892 LEU A CA 1
ATOM 7044 C C . LEU A 1 892 ? -11.807 0.436 -70.405 1.00 27.59 892 LEU A C 1
ATOM 7046 O O . LEU A 1 892 ? -12.050 -0.440 -69.575 1.00 27.59 892 LEU A O 1
ATOM 7050 N N . MET A 1 893 ? -10.837 0.322 -71.320 1.00 24.78 893 MET A N 1
ATOM 7051 C CA . MET A 1 893 ? -10.211 -0.941 -71.758 1.00 24.78 893 MET A CA 1
ATOM 7052 C C . MET A 1 893 ? -9.505 -1.801 -70.689 1.00 24.78 893 MET A C 1
ATOM 7054 O O . MET A 1 893 ? -8.909 -1.311 -69.731 1.00 24.78 893 MET A O 1
ATOM 7058 N N . ASN A 1 894 ? -9.490 -3.116 -70.947 1.00 25.64 894 ASN A N 1
ATOM 7059 C CA . ASN A 1 894 ? -8.682 -4.104 -70.229 1.00 25.64 894 ASN A CA 1
ATOM 7060 C C . ASN A 1 894 ? -7.182 -3.935 -70.526 1.00 25.64 894 ASN A C 1
ATOM 7062 O O . ASN A 1 894 ? -6.762 -4.098 -71.668 1.00 25.64 894 ASN A O 1
ATOM 7066 N N . TYR A 1 895 ? -6.369 -3.755 -69.483 1.00 25.86 895 TYR A N 1
ATOM 7067 C CA . TYR A 1 895 ? -4.908 -3.883 -69.544 1.00 25.86 895 TYR A CA 1
ATOM 7068 C C . TYR A 1 895 ? -4.457 -5.169 -68.836 1.00 25.86 895 TYR A C 1
ATOM 7070 O O . TYR A 1 895 ? -4.135 -5.165 -67.649 1.00 25.86 895 TYR A O 1
ATOM 7078 N N . SER A 1 896 ? -4.444 -6.286 -69.568 1.00 22.47 896 SER A N 1
ATOM 7079 C CA . SER A 1 896 ? -4.059 -7.617 -69.060 1.00 22.47 896 SER A CA 1
ATOM 7080 C C . SER A 1 896 ? -2.652 -8.065 -69.489 1.00 22.47 896 SER A C 1
ATOM 7082 O O . SER A 1 896 ? -2.354 -9.256 -69.479 1.00 22.47 896 SER A O 1
ATOM 7084 N N . THR A 1 897 ? -1.788 -7.128 -69.892 1.00 24.33 897 THR A N 1
ATOM 7085 C CA . THR A 1 897 ? -0.475 -7.401 -70.507 1.00 24.33 897 THR A CA 1
ATOM 7086 C C . THR A 1 897 ? 0.646 -6.565 -69.881 1.00 24.33 897 THR A C 1
ATOM 7088 O O . THR A 1 897 ? 1.154 -5.638 -70.500 1.00 24.33 897 THR A O 1
ATOM 7091 N N . PHE A 1 898 ? 1.057 -6.912 -68.657 1.00 21.91 898 PHE A N 1
ATOM 7092 C CA . PHE A 1 898 ? 2.335 -6.476 -68.073 1.00 21.91 898 PHE A CA 1
ATOM 7093 C C . PHE A 1 898 ? 2.967 -7.624 -67.258 1.00 21.91 898 PHE A C 1
ATOM 7095 O O . PHE A 1 898 ? 2.228 -8.316 -66.550 1.00 21.91 898 PHE A O 1
ATOM 7102 N N . PRO A 1 899 ? 4.296 -7.858 -67.327 1.00 22.34 899 PRO A N 1
ATOM 7103 C CA . PRO A 1 899 ? 4.931 -8.991 -66.649 1.00 22.34 899 PRO A CA 1
ATOM 7104 C C . PRO A 1 899 ? 4.867 -8.931 -65.116 1.00 22.34 899 PRO A C 1
ATOM 7106 O O . PRO A 1 899 ? 4.887 -7.861 -64.506 1.00 22.34 899 PRO A O 1
ATOM 7109 N N . SER A 1 900 ? 4.850 -10.108 -64.485 1.00 21.36 900 SER A N 1
ATOM 7110 C CA . SER A 1 900 ? 4.933 -10.252 -63.030 1.00 21.36 900 SER A CA 1
ATOM 7111 C C . SER A 1 900 ? 6.387 -10.381 -62.573 1.00 21.36 900 SER A C 1
ATOM 7113 O O . SER A 1 900 ? 7.082 -11.314 -62.970 1.00 21.36 900 SER A O 1
ATOM 7115 N N . ALA A 1 901 ? 6.822 -9.483 -61.688 1.00 22.28 901 ALA A N 1
ATOM 7116 C CA . ALA A 1 901 ? 8.005 -9.664 -60.853 1.00 22.28 901 ALA A CA 1
ATOM 7117 C C . ALA A 1 901 ? 7.542 -9.728 -59.391 1.00 22.28 901 ALA A C 1
ATOM 7119 O O . ALA A 1 901 ? 6.917 -8.789 -58.894 1.00 22.28 901 ALA A O 1
ATOM 7120 N N . ALA A 1 902 ? 7.798 -10.849 -58.716 1.00 2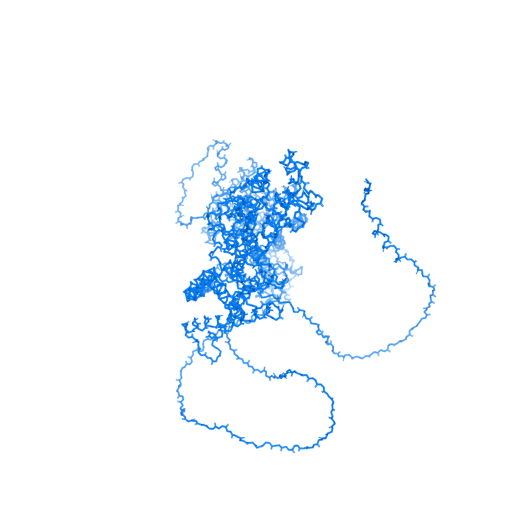1.33 902 ALA A N 1
ATOM 7121 C CA . ALA A 1 902 ? 7.236 -11.139 -57.401 1.00 21.33 902 ALA A CA 1
ATOM 7122 C C . ALA A 1 902 ? 8.321 -11.281 -56.327 1.00 21.33 902 ALA A C 1
ATOM 7124 O O . ALA A 1 902 ? 9.131 -12.204 -56.371 1.00 21.33 902 ALA A O 1
ATOM 7125 N N . SER A 1 903 ? 8.269 -10.429 -55.301 1.00 22.67 903 SER A N 1
ATOM 7126 C CA . SER A 1 903 ? 8.906 -10.702 -54.010 1.00 22.67 903 SER A CA 1
ATOM 7127 C C . SER A 1 903 ? 8.160 -10.005 -52.873 1.00 22.67 903 SER A C 1
ATOM 7129 O O . SER A 1 903 ? 8.092 -8.781 -52.810 1.00 22.67 903 SER A O 1
ATOM 7131 N N . THR A 1 904 ? 7.612 -10.829 -51.988 1.00 24.36 904 THR A N 1
ATOM 7132 C CA . THR A 1 904 ? 7.152 -10.542 -50.621 1.00 24.36 904 THR A CA 1
ATOM 7133 C C . THR A 1 904 ? 7.607 -9.221 -49.980 1.00 24.36 904 THR A C 1
ATOM 7135 O O . THR A 1 904 ? 8.775 -9.085 -49.627 1.00 24.36 904 THR A O 1
ATOM 7138 N N . ASP A 1 905 ? 6.639 -8.390 -49.587 1.00 23.09 905 ASP A N 1
ATOM 7139 C CA . ASP A 1 905 ? 6.394 -8.208 -48.151 1.00 23.09 905 ASP A CA 1
ATOM 7140 C C . ASP A 1 905 ? 4.889 -8.005 -47.864 1.00 23.09 905 ASP A C 1
ATOM 7142 O O . ASP A 1 905 ? 4.165 -7.403 -48.658 1.00 23.09 905 ASP A O 1
ATOM 7146 N N . ARG A 1 906 ? 4.385 -8.552 -46.752 1.00 23.62 906 ARG A N 1
ATOM 7147 C CA . ARG A 1 906 ? 2.970 -8.470 -46.334 1.00 23.62 906 ARG A CA 1
ATOM 7148 C C . ARG A 1 906 ? 2.891 -7.989 -44.886 1.00 23.62 906 ARG A C 1
ATOM 7150 O O . ARG A 1 906 ? 2.866 -8.827 -43.986 1.00 23.62 906 ARG A O 1
ATOM 7157 N N . ARG A 1 907 ? 2.760 -6.672 -44.669 1.00 22.45 907 ARG A N 1
ATOM 7158 C CA . ARG A 1 907 ? 2.151 -6.057 -43.461 1.00 22.45 907 ARG A CA 1
ATOM 7159 C C . ARG A 1 907 ? 2.084 -4.524 -43.550 1.00 22.45 907 ARG A C 1
ATOM 7161 O O . ARG A 1 907 ? 2.980 -3.845 -43.073 1.00 22.45 907 ARG A O 1
ATOM 7168 N N . TYR A 1 908 ? 0.968 -3.992 -44.044 1.00 22.91 908 TYR A N 1
ATOM 7169 C CA . TYR A 1 908 ? 0.390 -2.739 -43.537 1.00 22.91 908 TYR A CA 1
ATOM 7170 C C . TYR A 1 908 ? -1.138 -2.857 -43.584 1.00 22.91 908 TYR A C 1
ATOM 7172 O O . TYR A 1 908 ? -1.695 -3.335 -44.570 1.00 22.91 908 TYR A O 1
ATOM 7180 N N . SER A 1 909 ? -1.812 -2.512 -42.485 1.00 21.98 909 SER A N 1
ATOM 7181 C CA . SER A 1 909 ? -3.268 -2.629 -42.339 1.00 21.98 909 SER A CA 1
ATOM 7182 C C . SER A 1 909 ? -3.959 -1.319 -42.703 1.00 21.98 909 SER A C 1
ATOM 7184 O O . SER A 1 909 ? -3.581 -0.269 -42.186 1.00 21.98 909 SER A O 1
ATOM 7186 N N . ALA A 1 910 ? -4.994 -1.384 -43.538 1.00 25.72 910 ALA A N 1
ATOM 7187 C CA . ALA A 1 910 ? -5.739 -0.204 -43.959 1.00 25.72 910 ALA A CA 1
ATOM 7188 C C . ALA A 1 910 ? -6.473 0.471 -42.785 1.00 25.72 910 ALA A C 1
ATOM 7190 O O . ALA A 1 910 ? -7.217 -0.180 -42.050 1.00 25.72 910 ALA A O 1
ATOM 7191 N N . HIS A 1 911 ? -6.323 1.791 -42.672 1.00 23.25 911 HIS A N 1
ATOM 7192 C CA . HIS A 1 911 ? -7.251 2.676 -41.966 1.00 23.25 911 HIS A CA 1
ATOM 7193 C C . HIS A 1 911 ? -7.440 3.944 -42.801 1.00 23.25 911 HIS A C 1
ATOM 7195 O O . HIS A 1 911 ? -6.481 4.631 -43.143 1.00 23.25 911 HIS A O 1
ATOM 7201 N N . SER A 1 912 ? -8.686 4.218 -43.173 1.00 23.92 912 SER A N 1
ATOM 7202 C CA . SER A 1 912 ? -9.053 5.240 -44.151 1.00 23.92 912 SER A CA 1
ATOM 7203 C C . SER A 1 912 ? -9.315 6.601 -43.510 1.00 23.92 912 SER A C 1
ATOM 7205 O O . SER A 1 912 ? -10.170 6.723 -42.635 1.00 23.92 912 SER A O 1
ATOM 7207 N N . SER A 1 913 ? -8.670 7.646 -44.026 1.00 22.97 913 SER A N 1
ATOM 7208 C CA . SER A 1 913 ? -9.145 9.028 -43.900 1.00 22.97 913 SER A CA 1
ATOM 7209 C C . SER A 1 913 ? -8.785 9.808 -45.165 1.00 22.97 913 SER A C 1
ATOM 7211 O O . SER A 1 913 ? -7.723 9.589 -45.751 1.00 22.97 913 SER A O 1
ATOM 7213 N N . SER A 1 914 ? -9.660 10.713 -45.605 1.00 26.34 914 SER A N 1
ATOM 7214 C CA . SER A 1 914 ? -9.479 11.486 -46.846 1.00 26.34 914 SER A CA 1
ATOM 7215 C C . SER A 1 914 ? -8.273 12.435 -46.806 1.00 26.34 914 SER A C 1
ATOM 7217 O O . SER A 1 914 ? -7.707 12.747 -47.849 1.00 26.34 914 SER A O 1
ATOM 7219 N N . SER A 1 915 ? -7.812 12.826 -45.614 1.00 27.66 915 SER A N 1
ATOM 7220 C CA . SER A 1 915 ? -6.581 13.605 -45.419 1.00 27.66 915 SER A CA 1
ATOM 7221 C C . SER A 1 915 ? -5.294 12.764 -45.455 1.00 27.66 915 SER A C 1
ATOM 7223 O O . SER A 1 915 ? -4.199 13.330 -45.499 1.00 27.66 915 SER A O 1
ATOM 7225 N N . GLY A 1 916 ? -5.400 11.429 -45.458 1.00 26.06 916 GLY A N 1
ATOM 7226 C CA . GLY A 1 916 ? -4.261 10.513 -45.540 1.00 26.06 916 GLY A CA 1
ATOM 7227 C C . GLY A 1 916 ? -3.589 10.530 -46.913 1.00 26.06 916 GLY A C 1
ATOM 7228 O O . GLY A 1 916 ? -2.396 10.799 -46.999 1.00 26.06 916 GLY A O 1
ATOM 7229 N N . ALA A 1 917 ? -4.360 10.325 -47.987 1.00 27.95 917 ALA A N 1
ATOM 7230 C CA . ALA A 1 917 ? -3.828 10.203 -49.349 1.00 27.95 917 ALA A CA 1
ATOM 7231 C C . ALA A 1 917 ? -3.039 11.448 -49.799 1.00 27.95 917 ALA A C 1
ATOM 7233 O O . ALA A 1 917 ? -1.916 11.325 -50.282 1.00 27.95 917 ALA A O 1
ATOM 7234 N N . GLY A 1 918 ? -3.569 12.655 -49.559 1.00 29.36 918 GLY A N 1
ATOM 7235 C CA . GLY A 1 918 ? -2.852 13.902 -49.853 1.00 29.36 918 GLY A CA 1
ATOM 7236 C C . GLY A 1 918 ? -1.548 14.038 -49.056 1.00 29.36 918 GLY A C 1
ATOM 7237 O O . GLY A 1 918 ? -0.528 14.448 -49.606 1.00 29.36 918 GLY A O 1
ATOM 7238 N N . LYS A 1 919 ? -1.536 13.620 -47.781 1.00 31.59 919 LYS A N 1
ATOM 7239 C CA . LYS A 1 919 ? -0.319 13.619 -46.951 1.00 31.59 919 LYS A CA 1
ATOM 7240 C C . LYS A 1 919 ? 0.690 12.551 -47.370 1.00 31.59 919 LYS A C 1
ATOM 7242 O O . LYS A 1 919 ? 1.886 12.793 -47.229 1.00 31.59 919 LYS A O 1
ATOM 7247 N N . GLU A 1 920 ? 0.256 11.409 -47.898 1.00 31.14 920 GLU A N 1
ATOM 7248 C CA . GLU A 1 920 ? 1.169 10.413 -48.466 1.00 31.14 920 GLU A CA 1
ATOM 7249 C C . GLU A 1 920 ? 1.746 10.859 -49.810 1.00 31.14 920 GLU A C 1
ATOM 7251 O O . GLU A 1 920 ? 2.947 10.702 -49.995 1.00 31.14 920 GLU A O 1
ATOM 7256 N N . VAL A 1 921 ? 0.983 11.524 -50.687 1.00 32.62 921 VAL A N 1
ATOM 7257 C CA . VAL A 1 921 ? 1.531 12.123 -51.922 1.00 32.62 921 VAL A CA 1
ATOM 7258 C C . VAL A 1 921 ? 2.541 13.233 -51.604 1.00 32.62 921 VAL A C 1
ATOM 7260 O O . VAL A 1 921 ? 3.643 13.219 -52.158 1.00 32.62 921 VAL A O 1
ATOM 7263 N N . SER A 1 922 ? 2.240 14.141 -50.665 1.00 31.03 922 SER A N 1
ATOM 7264 C CA . SER A 1 922 ? 3.205 15.162 -50.221 1.00 31.03 922 SER A CA 1
ATOM 7265 C C . SER A 1 922 ? 4.463 14.540 -49.601 1.00 31.03 922 SER A C 1
ATOM 7267 O O . SER A 1 922 ? 5.567 14.953 -49.943 1.00 31.03 922 SER A O 1
ATOM 7269 N N . ARG A 1 923 ? 4.332 13.517 -48.741 1.00 33.62 923 ARG A N 1
ATOM 7270 C CA . ARG A 1 923 ? 5.481 12.802 -48.145 1.00 33.62 923 ARG A CA 1
ATOM 7271 C C . ARG A 1 923 ? 6.291 12.008 -49.161 1.00 33.62 923 ARG A C 1
ATOM 7273 O O . ARG A 1 923 ? 7.506 11.963 -49.046 1.00 33.62 923 ARG A O 1
ATOM 7280 N N . PHE A 1 924 ? 5.636 11.386 -50.133 1.00 33.88 924 PHE A N 1
ATOM 7281 C CA . PHE A 1 924 ? 6.272 10.637 -51.211 1.00 33.88 924 PHE A CA 1
ATOM 7282 C C . PHE A 1 924 ? 7.110 11.564 -52.096 1.00 33.88 924 PHE A C 1
ATOM 7284 O O . PHE A 1 924 ? 8.256 11.243 -52.393 1.00 33.88 924 PHE A O 1
ATOM 7291 N N . CYS A 1 925 ? 6.596 12.754 -52.422 1.00 33.47 925 CYS A N 1
ATOM 7292 C CA . CYS A 1 925 ? 7.372 13.768 -53.136 1.00 33.47 925 CYS A CA 1
ATOM 7293 C C . CYS A 1 925 ? 8.507 14.335 -52.262 1.00 33.47 925 CYS A C 1
ATOM 7295 O O . CYS A 1 925 ? 9.621 14.476 -52.751 1.00 33.47 925 CYS A O 1
ATOM 7297 N N . TYR A 1 926 ? 8.288 14.546 -50.958 1.00 36.25 926 TYR A N 1
ATOM 7298 C CA . TYR A 1 926 ? 9.353 14.938 -50.018 1.00 36.25 926 TYR A CA 1
ATOM 7299 C C . TYR A 1 926 ? 10.386 13.848 -49.693 1.00 36.25 926 TYR A C 1
ATOM 7301 O O . TYR A 1 926 ? 11.393 14.152 -49.066 1.00 36.25 926 TYR A O 1
ATOM 7309 N N . TRP A 1 927 ? 10.138 12.600 -50.092 1.00 34.06 927 TRP A N 1
ATOM 7310 C CA . TRP A 1 927 ? 11.065 11.467 -49.977 1.00 34.06 927 TRP A CA 1
ATOM 7311 C C . TRP A 1 927 ? 11.804 11.179 -51.301 1.00 34.06 927 TRP A C 1
ATOM 7313 O O . TRP A 1 927 ? 12.729 10.370 -51.354 1.00 34.06 927 TRP A O 1
ATOM 7323 N N . ILE A 1 928 ? 11.382 11.836 -52.386 1.00 34.94 928 ILE A N 1
ATOM 7324 C CA . ILE A 1 928 ? 12.099 11.893 -53.668 1.00 34.94 928 ILE A CA 1
ATOM 7325 C C . ILE A 1 928 ? 13.193 12.989 -53.635 1.00 34.94 928 ILE A C 1
ATOM 7327 O O . ILE A 1 928 ? 14.106 12.952 -54.465 1.00 34.94 928 ILE A O 1
ATOM 7331 N N . TYR A 1 929 ? 13.134 13.887 -52.640 1.00 32.28 929 TYR A N 1
ATOM 7332 C CA . TYR A 1 929 ? 14.209 14.772 -52.162 1.00 32.28 929 TYR A CA 1
ATOM 7333 C C . TYR A 1 929 ? 14.943 14.178 -50.946 1.00 32.28 929 TYR A C 1
ATOM 7335 O O . TYR A 1 929 ? 16.059 14.665 -50.657 1.00 32.28 929 TYR A O 1
#

Foldseek 3Di:
DDDDDDDDDPPVVVVVPPPPDDDDDDDDDDDDDDDDDDDDDDDDDDDDDDDDDDDDDPPDDDDDDDDDDDDDDDDDDDDDDDDDDDDDDDDDDDDDDDDDDDDDDDDDDDDDDDDDDDDDDDDDDPDDDDPDDDCPDLVCPVVVVVVVVVVVVVVVVVVVLLVVLVCLQCQQCVQLQVLLQLAEEEEEEQECPDPPSVVDDGDLRVLLVVLVVVVVVVDGRAYHYDYDYCVVQVVDPLSVLLCQLQVVHAKYKYQDYCLVVLLVCCFLVLPQPDDQQRGIEIEHACLQAVCCCVPYVVVNVVVSQVSSQVCVLVVVCVVCVVVVVNTNCVRHVVCNVSVHGYHYAHQFHDDDPLCDCLLAVVVLVLLVCLQCVCVVCVVVLCCLQDDDPDDRDDLVVSLVVVLVVSLVVLLVVLLVSLVVSVVVPQDQAAAADDSRHHDYFHFQPHNCLSVQSSVLSSLLSLLSNLVLVLVCLVPPPPCSVSVSSSLSSLLNSLQNDDSSSGPPVNVCSVLRLRNLSSSLSSCRGRVGDCVSNVVSVVSSVVSSVVSSVSSVVSSVSSVVVVVVVVVVVVVVVVVVVVVVVCCVVDPDPLRVVVVVLVVLLVVLVVVVLQDDDLPDAPLSNLVSQLSLLVSLLVLLVNACVVVDDRSDDDDPPGDAHFADVQSVPDDPPCSDDDDPGHHYLRSLVSLLSNLSSLLNVLVVVVVSDDDDDPSLVSLVVSVVVLVVSLVPDDPLLNDDPVSLVVCLVVLRNQSSLVSLLSSLLSLLSSLVVLLDPPHDPVPSSVVSLVSNLVSLLVNLVSQLVQVVDPSRPNQDPVVLLSLLSSLLSLVSCLQPNDPVSNVSSVVSNVSSVVVLVVNVVVDVVSVVVCVVSCVLVVVLVVVSVVVVCVVPVDDDDDDPDDDDDDDDDDDDDDDDDPVVSVVVSVVSNVVSD

pLDDT: mean 72.6, std 24.61, range [21.33, 96.69]

Radius of gyration: 49.75 Å; Cα contacts (8 Å, |Δi|>4): 905; chains: 1; bounding box: 121×94×140 Å

Organism: NCBI:txid1769908

Nearest PDB structures (foldseek):
  5ok9-assembly1_A  TM=3.604E-01  e=3.109E+00  Homo sapiens
  6qzr-assembly3_E-4  TM=2.472E-01  e=8.965E+00  Homo sapiens
  8c5v-assembly1_I  TM=1.193E-01  e=3.659E+00  Escherichia coli